Protein 6UK1 (pdb70)

Foldseek 3Di:
DDPPDFFKKWFFQKWWDADVVDDTLAGGETDIDDGLFEEEEAEAPSLQLVVVVCVQLVVTDMDGWMAGPNHIPVRDDSVVSCLLEQEPPDDQFADQFFLCCLLVVPPPDDPVVLQVLCVLLPCNVVQVVDPPRRRDGQPPGNVVDDSLVSSSSSVSSSLNSPHQEYEAAACVPPHDVVNVVSVVSCCVPSVVSGYYYHYHHDVVVRQPGQWYWYSDRNYIDTDRHPVPD/DDPPPFFKKWFAWKWFDADVPHDTLATGETDIDDTLFEEEEAEAPPSQQVVVVCSQLVVGDMDGWMDGNRHTPVRDDSVVSCLQEQDPPDQFQADQFFQCCLLPVPPPDDPVVLLVLCVLLVNNVVQVVDPPRRRDGQPPRNPVDDSLVRSSSSVSSNLSRNHQEYEEAACVVPHDPVNVVSVVSCCVPSNVRGYYYHYDHDPVVRQPGQKYWYRDRNYIDIDRHDDD/DDPPPFWKKWFFFKWFDADDPDDTLAGGATDIDDGLFFEEEAEAPSSQLVVVVCSQLVVGDMDGWMDTNRHIPVNDDSVVSNLQEQEPPDPQAADQFFLLCLLPVPPPDDPVVLVVLCVLLVCNVVQVVDPPRRHDGQHPRNPVDDSQVSRSSSVSNSLNSNHAEYEYAACVPPHDVVNVVSVVSCCVPSVVSGHYYHYHHDCVVRVPGQKYWYGDDRYIDIGRHSPDD/DLPFWKKWFFFKWFDADDPDDTLAGGATDIDDGLFFEEEAEAPSSQLVRVVCQQLVVGDMDGWMATNRRIPVRDDSVVSCLQEQEPPDLFAADQAFLCCLLCVPPPDDPVVLVVLCVLQPNNVVQVVDPPRRHDGQPPRNPVDDSLVSRSSSVSSSLNGNHQEYEYAACVPPHDPVNVVSVVVCCVPSNVSGYYYHYDHDVVVRQPGQKYWYRDRNYTDIGRHPVD

Organism: Homo sapiens (NCBI:txid9606)

Structure (mmCIF, N/CA/C/O backbone):
data_6UK1
#
_entry.id   6UK1
#
_cell.length_a   95.063
_cell.length_b   60.132
_cell.length_c   105.160
_cell.angle_alpha   90.000
_cell.angle_beta   99.570
_cell.angle_gamma   90.000
#
_symmetry.space_group_name_H-M   'P 1 21 1'
#
loop_
_entity.id
_entity.type
_entity.pdbx_description
1 polymer 'Cystic fibrosis transmembrane conductance regulator'
2 non-polymer "ADENOSINE-5'-TRIPHOSPHATE"
3 non-polymer 'MAGNESIUM ION'
4 water water
#
loop_
_atom_site.group_PDB
_atom_site.id
_atom_site.type_symbol
_atom_site.label_atom_id
_atom_site.label_alt_id
_atom_site.label_comp_id
_atom_site.label_asym_id
_atom_site.label_entity_id
_atom_site.label_seq_id
_atom_site.pdbx_PDB_ins_code
_atom_site.Cartn_x
_atom_site.Cartn_y
_atom_site.Cartn_z
_atom_site.occupancy
_atom_site.B_iso_or_equiv
_atom_site.auth_seq_id
_atom_site.auth_comp_id
_atom_site.auth_asym_id
_atom_site.auth_atom_id
_atom_site.pdbx_PDB_model_num
ATOM 1 N N . ASP A 1 1 ? -0.948 -19.162 49.877 1.00 76.89 1202 ASP A N 1
ATOM 2 C CA . ASP A 1 1 ? -2.350 -19.096 49.481 1.00 73.23 1202 ASP A CA 1
ATOM 3 C C . ASP A 1 1 ? -2.889 -17.677 49.640 1.00 63.41 1202 ASP A C 1
ATOM 4 O O . ASP A 1 1 ? -3.592 -17.371 50.604 1.00 58.31 1202 ASP A O 1
ATOM 9 N N . ILE A 1 2 ? -2.552 -16.810 48.683 1.00 60.66 1203 ILE A N 1
ATOM 10 C CA . ILE A 1 2 ? -2.972 -15.414 48.706 1.00 60.01 1203 ILE A CA 1
ATOM 11 C C . ILE A 1 2 ? -3.116 -14.936 47.268 1.00 58.13 1203 ILE A C 1
ATOM 12 O O . ILE A 1 2 ? -2.584 -15.540 46.334 1.00 60.06 1203 ILE A O 1
ATOM 17 N N . TRP A 1 3 ? -3.858 -13.839 47.091 1.00 51.53 1204 TRP A N 1
ATOM 18 C CA . TRP A 1 3 ? -4.047 -13.247 45.778 1.00 55.14 1204 TRP A CA 1
ATOM 19 C C . TRP A 1 3 ? -3.906 -11.732 45.893 1.00 55.02 1204 TRP A C 1
ATOM 20 O O . TRP A 1 3 ? -4.510 -11.122 46.796 1.00 42.70 1204 TRP A O 1
ATOM 31 N N . PRO A 1 4 ? -3.126 -11.090 45.007 1.00 45.86 1205 PRO A N 1
ATOM 32 C CA . PRO A 1 4 ? -2.340 -11.747 43.955 1.00 39.39 1205 PRO A CA 1
ATOM 33 C C . PRO A 1 4 ? -1.064 -12.382 44.500 1.00 32.23 1205 PRO A C 1
ATOM 34 O O . PRO A 1 4 ? -0.475 -11.858 45.445 1.00 29.69 1205 PRO A O 1
ATOM 38 N N . SER A 1 5 ? -0.643 -13.498 43.905 1.00 41.27 1206 SER A N 1
ATOM 39 C CA . SER A 1 5 ? 0.459 -14.294 44.432 1.00 44.26 1206 SER A CA 1
ATOM 40 C C . SER A 1 5 ? 1.783 -14.031 43.725 1.00 44.91 1206 SER A C 1
ATOM 41 O O . SER A 1 5 ? 2.800 -13.803 44.386 1.00 52.26 1206 SER A O 1
ATOM 44 N N . GLY A 1 6 ? 1.799 -14.064 42.395 1.00 39.25 1207 GLY A N 1
ATOM 45 C CA . GLY A 1 6 ? 3.050 -13.954 41.670 1.00 47.47 1207 GLY A CA 1
ATOM 46 C C . GLY A 1 6 ? 3.102 -12.834 40.651 1.00 47.75 1207 GLY A C 1
ATOM 47 O O . GLY A 1 6 ? 4.187 -12.370 40.289 1.00 44.87 1207 GLY A O 1
ATOM 48 N N . GLY A 1 7 ? 1.940 -12.392 40.180 1.00 40.33 1208 GLY A N 1
ATOM 49 C CA . GLY A 1 7 ? 1.886 -11.354 39.173 1.00 31.21 1208 GLY A CA 1
ATOM 50 C C . GLY A 1 7 ? 1.793 -11.846 37.748 1.00 36.08 1208 GLY A C 1
ATOM 51 O O . GLY A 1 7 ? 2.031 -11.064 36.821 1.00 41.22 1208 GLY A O 1
ATOM 52 N N . GLN A 1 8 ? 1.464 -13.118 37.540 1.00 37.94 1209 GLN A N 1
ATOM 53 C CA . GLN A 1 8 ? 1.260 -13.627 36.192 1.00 32.62 1209 GLN A CA 1
ATOM 54 C C . GLN A 1 8 ? 0.017 -12.986 35.588 1.00 33.10 1209 GLN A C 1
ATOM 55 O O . GLN A 1 8 ? -1.043 -12.946 36.219 1.00 42.01 1209 GLN A O 1
ATOM 61 N N . MET A 1 9 ? 0.147 -12.480 34.365 1.00 37.99 1210 MET A N 1
ATOM 62 C CA . MET A 1 9 ? -0.932 -11.761 33.706 1.00 39.26 1210 MET A CA 1
ATOM 63 C C . MET A 1 9 ? -1.182 -12.355 32.329 1.00 36.76 1210 MET A C 1
ATOM 64 O O . MET A 1 9 ? -0.239 -12.633 31.582 1.00 36.16 1210 MET A O 1
ATOM 69 N N . THR A 1 10 ? -2.458 -12.544 31.998 1.00 34.32 1211 THR A N 1
ATOM 70 C CA . THR A 1 10 ? -2.867 -13.140 30.731 1.00 37.14 1211 THR A CA 1
ATOM 71 C C . THR A 1 10 ? -3.971 -12.292 30.121 1.00 35.16 1211 THR A C 1
ATOM 72 O O . THR A 1 10 ? -5.065 -12.193 30.687 1.00 44.28 1211 THR A O 1
ATOM 76 N N . VAL A 1 11 ? -3.686 -11.688 28.971 1.00 37.26 1212 VAL A N 1
ATOM 77 C CA . VAL A 1 11 ? -4.627 -10.829 28.261 1.00 40.79 1212 VAL A CA 1
ATOM 78 C C . VAL A 1 11 ? -5.053 -11.544 26.986 1.00 40.21 1212 VAL A C 1
ATOM 79 O O . VAL A 1 11 ? -4.212 -12.097 26.267 1.00 30.67 1212 VAL A O 1
ATOM 83 N N . LYS A 1 12 ? -6.357 -11.538 26.710 1.00 32.89 1213 LYS A N 1
ATOM 84 C CA . LYS A 1 12 ? -6.915 -12.263 25.570 1.00 33.29 1213 LYS A CA 1
ATOM 85 C C . LYS A 1 12 ? -8.013 -11.421 24.936 1.00 41.66 1213 LYS A C 1
ATOM 86 O O . LYS A 1 12 ? -9.047 -11.173 25.565 1.00 35.31 1213 LYS A O 1
ATOM 88 N N . ASP A 1 13 ? -7.784 -10.990 23.693 1.00 37.49 1214 ASP A N 1
ATOM 89 C CA . ASP A 1 13 ? -8.776 -10.268 22.892 1.00 31.97 1214 ASP A CA 1
ATOM 90 C C . ASP A 1 13 ? -9.308 -9.039 23.627 1.00 40.25 1214 ASP A C 1
ATOM 91 O O . ASP A 1 13 ? -10.516 -8.844 23.776 1.00 52.53 1214 ASP A O 1
ATOM 96 N N . LEU A 1 14 ? -8.386 -8.194 24.082 1.00 40.04 1215 LEU A N 1
ATOM 97 C CA . LEU A 1 14 ? -8.742 -6.995 24.827 1.00 37.56 1215 LEU A CA 1
ATOM 98 C C . LEU A 1 14 ? -8.996 -5.838 23.869 1.00 39.72 1215 LEU A C 1
ATOM 99 O O . LEU A 1 14 ? -8.149 -5.522 23.028 1.00 38.08 1215 LEU A O 1
ATOM 104 N N . THR A 1 15 ? -10.162 -5.211 24.004 1.00 44.92 1216 THR A N 1
ATOM 105 C CA . THR A 1 15 ? -10.534 -4.048 23.210 1.00 51.18 1216 THR A CA 1
ATOM 106 C C . THR A 1 15 ? -10.981 -2.940 24.150 1.00 52.15 1216 THR A C 1
ATOM 107 O O . THR A 1 15 ? -11.851 -3.158 25.000 1.00 50.57 1216 THR A O 1
ATOM 111 N N . ALA A 1 16 ? -10.388 -1.759 23.999 1.00 56.47 1217 ALA A N 1
ATOM 112 C CA . ALA A 1 16 ? -10.642 -0.633 24.885 1.00 50.31 1217 ALA A CA 1
ATOM 113 C C . ALA A 1 16 ? -11.202 0.544 24.098 1.00 51.41 1217 ALA A C 1
ATOM 114 O O . ALA A 1 16 ? -10.808 0.784 22.952 1.00 55.35 1217 ALA A O 1
ATOM 116 N N . LYS A 1 17 ? -12.122 1.274 24.725 1.00 50.22 1218 LYS A N 1
ATOM 117 C CA . LYS A 1 17 ? -12.701 2.475 24.145 1.00 42.55 1218 LYS A CA 1
ATOM 118 C C . LYS A 1 17 ? -13.178 3.376 25.275 1.00 40.72 1218 LYS A C 1
ATOM 119 O O . LYS A 1 17 ? -13.509 2.904 26.365 1.00 41.63 1218 LYS A O 1
ATOM 123 N N . TYR A 1 18 ? -13.207 4.681 25.005 1.00 33.26 1219 TYR A N 1
ATOM 124 C CA . TYR A 1 18 ? -13.501 5.658 26.045 1.00 43.60 1219 TYR A CA 1
ATOM 125 C C . TYR A 1 18 ? -14.988 5.937 26.220 1.00 44.41 1219 TYR A C 1
ATOM 126 O O . TYR A 1 18 ? -15.396 6.372 27.303 1.00 42.07 1219 TYR A O 1
ATOM 135 N N . THR A 1 19 ? -15.804 5.706 25.194 1.00 56.15 1220 THR A N 1
ATOM 136 C CA . THR A 1 19 ? -17.246 5.882 25.296 1.00 57.91 1220 THR A CA 1
ATOM 137 C C . THR A 1 19 ? -17.941 4.692 24.652 1.00 66.62 1220 THR A C 1
ATOM 138 O O . THR A 1 19 ? -17.329 3.903 23.925 1.00 63.65 1220 THR A O 1
ATOM 142 N N . GLU A 1 20 ? -19.236 4.566 24.930 1.00 74.13 1221 GLU A N 1
ATOM 143 C CA . GLU A 1 20 ? -20.032 3.489 24.354 1.00 77.36 1221 GLU A CA 1
ATOM 144 C C . GLU A 1 20 ? -20.157 3.690 22.849 1.00 67.97 1221 GLU A C 1
ATOM 145 O O . GLU A 1 20 ? -20.665 4.719 22.393 1.00 68.91 1221 GLU A O 1
ATOM 147 N N . GLY A 1 21 ? -19.690 2.709 22.079 1.00 70.05 1222 GLY A N 1
ATOM 148 C CA . GLY A 1 21 ? -19.725 2.815 20.635 1.00 60.09 1222 GLY A CA 1
ATOM 149 C C . GLY A 1 21 ? -18.702 3.750 20.034 1.00 67.71 1222 GLY A C 1
ATOM 150 O O . GLY A 1 21 ? -18.823 4.101 18.857 1.00 55.56 1222 GLY A O 1
ATOM 151 N N . GLY A 1 22 ? -17.699 4.166 20.802 1.00 73.16 1223 GLY A N 1
ATOM 152 C CA . GLY A 1 22 ? -16.671 5.052 20.305 1.00 68.25 1223 GLY A CA 1
ATOM 153 C C . GLY A 1 22 ? -15.617 4.315 19.500 1.00 70.19 1223 GLY A C 1
ATOM 154 O O . GLY A 1 22 ? -15.749 3.139 19.156 1.00 68.82 1223 GLY A O 1
ATOM 155 N N . ASN A 1 23 ? -14.541 5.038 19.199 1.00 69.21 1224 ASN A N 1
ATOM 156 C CA . ASN A 1 23 ? -13.449 4.469 18.421 1.00 70.26 1224 ASN A CA 1
ATOM 157 C C . ASN A 1 23 ? -12.632 3.510 19.278 1.00 59.57 1224 ASN A C 1
ATOM 158 O O . ASN A 1 23 ? -12.278 3.825 20.418 1.00 64.88 1224 ASN A O 1
ATOM 163 N N . ALA A 1 24 ? -12.333 2.337 18.725 1.00 50.59 1225 ALA A N 1
ATOM 164 C CA . ALA A 1 24 ? -11.553 1.323 19.431 1.00 45.16 1225 ALA A CA 1
ATOM 165 C C . ALA A 1 24 ? -10.081 1.706 19.361 1.00 53.55 1225 ALA A C 1
ATOM 166 O O . ALA A 1 24 ? -9.434 1.550 18.323 1.00 59.05 1225 ALA A O 1
ATOM 168 N N . ILE A 1 25 ? -9.547 2.215 20.473 1.00 48.42 1226 ILE A N 1
ATOM 169 C CA . ILE A 1 25 ? -8.139 2.600 20.511 1.00 46.87 1226 ILE A CA 1
ATOM 170 C C . ILE A 1 25 ? -7.248 1.372 20.385 1.00 45.93 1226 ILE A C 1
ATOM 171 O O . ILE A 1 25 ? -6.265 1.373 19.635 1.00 53.08 1226 ILE A O 1
ATOM 176 N N . LEU A 1 26 ? -7.571 0.311 21.117 1.00 44.40 1227 LEU A N 1
ATOM 177 C CA . LEU A 1 26 ? -6.907 -0.977 20.998 1.00 52.71 1227 LEU A CA 1
ATOM 178 C C . LEU A 1 26 ? -7.952 -2.028 20.654 1.00 60.90 1227 LEU A C 1
ATOM 179 O O . LEU A 1 26 ? -9.059 -2.010 21.200 1.00 65.01 1227 LEU A O 1
ATOM 184 N N . GLU A 1 27 ? -7.605 -2.938 19.746 1.00 63.17 1228 GLU A N 1
ATOM 185 C CA . GLU A 1 27 ? -8.557 -3.913 19.226 1.00 60.73 1228 GLU A CA 1
ATOM 186 C C . GLU A 1 27 ? -7.943 -5.303 19.278 1.00 46.91 1228 GLU A C 1
ATOM 187 O O . GLU A 1 27 ? -6.905 -5.548 18.654 1.00 53.22 1228 GLU A O 1
ATOM 193 N N . ASN A 1 28 ? -8.588 -6.206 20.019 1.00 55.05 1229 ASN A N 1
ATOM 194 C CA . ASN A 1 28 ? -8.206 -7.618 20.090 1.00 56.67 1229 ASN A CA 1
ATOM 195 C C . ASN A 1 28 ? -6.741 -7.779 20.506 1.00 49.00 12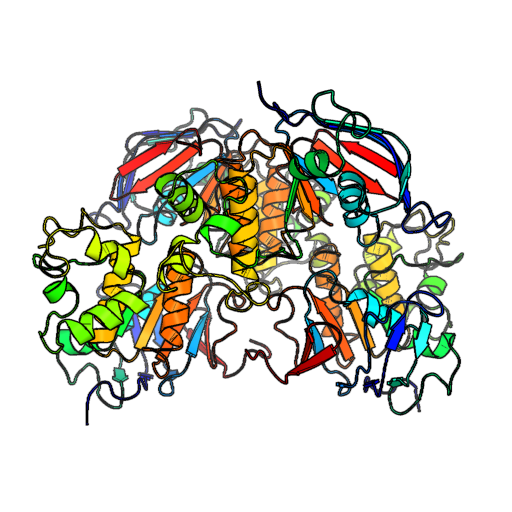29 ASN A C 1
ATOM 196 O O . ASN A 1 28 ? -5.927 -8.390 19.810 1.00 34.59 1229 ASN A O 1
ATOM 201 N N . ILE A 1 29 ? -6.422 -7.221 21.667 1.00 45.87 1230 ILE A N 1
ATOM 202 C CA . ILE A 1 29 ? -5.072 -7.276 22.214 1.00 48.28 1230 ILE A CA 1
ATOM 203 C C . ILE A 1 29 ? -4.933 -8.537 23.055 1.00 52.15 1230 ILE A C 1
ATOM 204 O O . ILE A 1 29 ? -5.780 -8.820 23.912 1.00 52.12 1230 ILE A O 1
ATOM 209 N N . SER A 1 30 ? -3.865 -9.296 22.814 1.00 49.26 1231 SER A N 1
ATOM 210 C CA . SER A 1 30 ? -3.649 -10.551 23.522 1.00 41.62 1231 SER A CA 1
ATOM 211 C C . SER A 1 30 ? -2.161 -10.758 23.758 1.00 33.74 1231 SER A C 1
ATOM 212 O O . SER A 1 30 ? -1.362 -10.654 22.822 1.00 35.89 1231 SER A O 1
ATOM 215 N N . PHE A 1 31 ? -1.799 -11.049 25.006 1.00 32.80 1232 PHE A N 1
ATOM 216 C CA . PHE A 1 31 ? -0.427 -11.376 25.374 1.00 28.76 1232 PHE A CA 1
ATOM 217 C C . PHE A 1 31 ? -0.449 -12.031 26.750 1.00 33.04 1232 PHE A C 1
ATOM 218 O O . PHE A 1 31 ? -1.507 -12.201 27.362 1.00 33.17 1232 PHE A O 1
ATOM 226 N N . SER A 1 32 ? 0.736 -12.401 27.234 1.00 30.94 1233 SER A N 1
ATOM 227 C CA . SER A 1 32 ? 0.866 -13.064 28.524 1.00 30.63 1233 SER A CA 1
ATOM 228 C C . SER A 1 32 ? 2.199 -12.680 29.150 1.00 34.98 1233 SER A C 1
ATOM 229 O O . SER A 1 32 ? 3.181 -12.429 28.447 1.00 52.16 1233 SER A O 1
ATOM 232 N N . ILE A 1 33 ? 2.222 -12.637 30.481 1.00 25.29 1234 ILE A N 1
ATOM 233 C CA . ILE A 1 33 ? 3.382 -12.180 31.236 1.00 36.04 1234 ILE A CA 1
ATOM 234 C C . ILE A 1 33 ? 3.678 -13.175 32.350 1.00 43.16 1234 ILE A C 1
ATOM 235 O O . ILE A 1 33 ? 2.766 -13.634 33.046 1.00 43.34 1234 ILE A O 1
ATOM 240 N N . SER A 1 34 ? 4.963 -13.506 32.516 1.00 41.46 1235 SER A N 1
ATOM 241 C CA . SER A 1 34 ? 5.432 -14.380 33.578 1.00 39.57 1235 SER A CA 1
ATOM 242 C C . SER A 1 34 ? 5.478 -13.625 34.907 1.00 38.43 1235 SER A C 1
ATOM 243 O O . SER A 1 34 ? 5.646 -12.403 34.927 1.00 42.29 1235 SER A O 1
ATOM 246 N N . PRO A 1 35 ? 5.312 -14.328 36.029 1.00 43.43 1236 PRO A N 1
ATOM 247 C CA . PRO A 1 35 ? 5.364 -13.656 37.334 1.00 43.43 1236 PRO A CA 1
ATOM 248 C C . PRO A 1 35 ? 6.694 -12.951 37.565 1.00 39.09 1236 PRO A C 1
ATOM 249 O O . PRO A 1 35 ? 7.766 -13.494 37.289 1.00 46.16 1236 PRO A O 1
ATOM 253 N N . GLY A 1 36 ? 6.610 -11.724 38.079 1.00 34.59 1237 GLY A N 1
ATOM 254 C CA . GLY A 1 36 ? 7.796 -10.968 38.432 1.00 38.77 1237 GLY A CA 1
ATOM 255 C C . GLY A 1 36 ? 8.629 -10.494 37.265 1.00 39.45 1237 GLY A C 1
ATOM 256 O O . GLY A 1 36 ? 9.787 -10.116 37.457 1.00 43.68 1237 GLY A O 1
ATOM 257 N N . GLN A 1 37 ? 8.071 -10.492 36.059 1.00 25.23 1238 GLN A N 1
ATOM 258 C CA . GLN A 1 37 ? 8.818 -10.139 34.863 1.00 33.74 1238 GLN A CA 1
ATOM 259 C C . GLN A 1 37 ? 8.759 -8.637 34.618 1.00 41.16 1238 GLN A C 1
ATOM 260 O O . GLN A 1 37 ? 7.718 -8.003 34.812 1.00 38.53 1238 GLN A O 1
ATOM 266 N N . ARG A 1 38 ? 9.890 -8.073 34.196 1.00 45.38 1239 ARG A N 1
ATOM 267 C CA . ARG A 1 38 ? 9.984 -6.656 33.858 1.00 35.07 1239 ARG A CA 1
ATOM 268 C C . ARG A 1 38 ? 9.596 -6.488 32.393 1.00 38.08 1239 ARG A C 1
ATOM 269 O O . ARG A 1 38 ? 10.358 -6.862 31.495 1.00 46.63 1239 ARG A O 1
ATOM 277 N N . VAL A 1 39 ? 8.416 -5.925 32.150 1.00 38.47 1240 VAL A N 1
ATOM 278 C CA . VAL A 1 39 ? 7.854 -5.807 30.809 1.00 41.79 1240 VAL A CA 1
ATOM 279 C C . VAL A 1 39 ? 7.964 -4.359 30.353 1.00 37.08 1240 VAL A C 1
ATOM 280 O O . VAL A 1 39 ? 7.603 -3.436 31.094 1.00 24.14 1240 VAL A O 1
ATOM 284 N N . GLY A 1 40 ? 8.461 -4.163 29.136 1.00 30.74 1241 GLY A N 1
ATOM 285 C CA . GLY A 1 40 ? 8.530 -2.839 28.552 1.00 30.36 1241 GLY A CA 1
ATOM 286 C C . GLY A 1 40 ? 7.495 -2.635 27.466 1.00 27.80 1241 GLY A C 1
ATOM 287 O O . GLY A 1 40 ? 7.505 -3.336 26.449 1.00 25.18 1241 GLY A O 1
ATOM 288 N N . LEU A 1 41 ? 6.587 -1.684 27.672 1.00 26.58 1242 LEU A N 1
ATOM 289 C CA . LEU A 1 41 ? 5.553 -1.359 26.698 1.00 32.47 1242 LEU A CA 1
ATOM 290 C C . LEU A 1 41 ? 6.014 -0.143 25.902 1.00 27.79 1242 LEU A C 1
ATOM 291 O O . LEU A 1 41 ? 6.013 0.981 26.415 1.00 27.22 1242 LEU A O 1
ATOM 296 N N . LEU A 1 42 ? 6.409 -0.369 24.654 1.00 32.66 1243 LEU A N 1
ATOM 297 C CA . LEU A 1 42 ? 6.937 0.681 23.797 1.00 30.63 1243 LEU A CA 1
ATOM 298 C C . LEU A 1 42 ? 5.863 1.160 22.829 1.00 28.27 1243 LEU A C 1
ATOM 299 O O . LEU A 1 42 ? 5.088 0.359 22.298 1.00 29.70 1243 LEU A O 1
ATOM 304 N N . GLY A 1 43 ? 5.820 2.472 22.606 1.00 22.54 1244 GLY A N 1
ATOM 305 C CA . GLY A 1 43 ? 4.873 3.048 21.673 1.00 26.56 1244 GLY A CA 1
ATOM 306 C C . GLY A 1 43 ? 5.060 4.539 21.493 1.00 24.80 1244 GLY A C 1
ATOM 307 O O . GLY A 1 43 ? 5.310 5.256 22.467 1.00 28.34 1244 GLY A O 1
ATOM 308 N N . ARG A 1 44 ? 4.946 5.020 20.254 1.00 21.04 1245 ARG A N 1
ATOM 309 C CA . ARG A 1 44 ? 5.048 6.448 19.973 1.00 21.62 1245 ARG A CA 1
ATOM 310 C C . ARG A 1 44 ? 3.895 7.203 20.626 1.00 22.52 1245 ARG A C 1
ATOM 311 O O . ARG A 1 44 ? 3.015 6.592 21.243 1.00 32.06 1245 ARG A O 1
ATOM 319 N N . THR A 1 45 ? 3.882 8.527 20.498 1.00 19.66 1246 THR A N 1
ATOM 320 C CA . THR A 1 45 ? 2.807 9.306 21.094 1.00 18.34 1246 THR A CA 1
ATOM 321 C C . THR A 1 45 ? 1.479 8.985 20.414 1.00 26.04 1246 THR A C 1
ATOM 322 O O . THR A 1 45 ? 1.424 8.660 19.224 1.00 31.47 1246 THR A O 1
ATOM 326 N N . GLY A 1 46 ? 0.401 9.060 21.192 1.00 27.25 1247 GLY A N 1
ATOM 327 C CA . GLY A 1 46 ? -0.918 8.748 20.677 1.00 21.96 1247 GLY A CA 1
ATOM 328 C C . GLY A 1 46 ? -1.133 7.310 20.259 1.00 26.24 1247 GLY A C 1
ATOM 329 O O . GLY A 1 46 ? -2.158 7.007 19.641 1.00 37.54 1247 GLY A O 1
ATOM 330 N N . SER A 1 47 ? -0.199 6.409 20.576 1.00 23.42 1248 SER A N 1
ATOM 331 C CA . SER A 1 47 ? -0.346 5.011 20.186 1.00 21.04 1248 SER A CA 1
ATOM 332 C C . SER A 1 47 ? -1.300 4.254 21.102 1.00 31.21 1248 SER A C 1
ATOM 333 O O . SER A 1 47 ? -1.940 3.294 20.661 1.00 41.59 1248 SER A O 1
ATOM 336 N N . GLY A 1 48 ? -1.404 4.660 22.365 1.00 31.17 1249 GLY A N 1
ATOM 337 C CA . GLY A 1 48 ? -2.330 4.029 23.284 1.00 30.72 1249 GLY A CA 1
ATOM 338 C C . GLY A 1 48 ? -1.668 3.412 24.499 1.00 29.72 1249 GLY A C 1
ATOM 339 O O . GLY A 1 48 ? -2.211 2.476 25.092 1.00 31.60 1249 GLY A O 1
ATOM 340 N N . LYS A 1 49 ? -0.496 3.926 24.881 1.00 32.93 1250 LYS A N 1
ATOM 341 C CA . LYS A 1 49 ? 0.197 3.396 26.052 1.00 28.36 1250 LYS A CA 1
ATOM 342 C C . LYS A 1 49 ? -0.613 3.633 27.322 1.00 26.10 1250 LYS A C 1
ATOM 343 O O . LYS A 1 49 ? -0.848 2.706 28.106 1.00 21.36 1250 LYS A O 1
ATOM 349 N N . SER A 1 50 ? -1.049 4.876 27.540 1.00 15.57 1251 SER A N 1
ATOM 350 C CA . SER A 1 50 ? -1.855 5.182 28.717 1.00 19.52 1251 SER A CA 1
ATOM 351 C C . SER A 1 50 ? -3.210 4.488 28.666 1.00 33.87 1251 SER A C 1
ATOM 352 O O . SER A 1 50 ? -3.763 4.134 29.714 1.00 47.96 1251 SER A O 1
ATOM 355 N N . THR A 1 51 ? -3.757 4.282 27.464 1.00 34.73 1252 THR A N 1
ATOM 356 C CA . THR A 1 51 ? -5.060 3.634 27.344 1.00 38.07 1252 THR A CA 1
ATOM 357 C C . THR A 1 51 ? -5.001 2.185 27.811 1.00 31.53 1252 THR A C 1
ATOM 358 O O . THR A 1 51 ? -5.961 1.675 28.402 1.00 32.30 1252 THR A O 1
ATOM 362 N N . LEU A 1 52 ? -3.877 1.507 27.566 1.00 20.12 1253 LEU A N 1
ATOM 363 C CA . LEU A 1 52 ? -3.749 0.119 27.998 1.00 27.40 1253 LEU A CA 1
ATOM 364 C C . LEU A 1 52 ? -3.691 0.013 29.518 1.00 40.71 1253 LEU A C 1
ATOM 365 O O . LEU A 1 52 ? -4.226 -0.939 30.101 1.00 35.76 1253 LEU A O 1
ATOM 370 N N . LEU A 1 53 ? -3.054 0.982 30.180 1.00 32.15 1254 LEU A N 1
ATOM 371 C CA . LEU A 1 53 ? -3.034 0.975 31.639 1.00 24.15 1254 LEU A CA 1
ATOM 372 C C . LEU A 1 53 ? -4.412 1.284 32.206 1.00 32.02 1254 LEU A C 1
ATOM 373 O O . LEU A 1 53 ? -4.812 0.714 33.227 1.00 37.66 1254 LEU A O 1
ATOM 378 N N . LEU A 1 54 ? -5.153 2.185 31.556 1.00 36.27 1255 LEU A N 1
ATOM 379 C CA . LEU A 1 54 ? -6.519 2.462 31.984 1.00 32.24 1255 LEU A CA 1
ATOM 380 C C . LEU A 1 54 ? -7.434 1.271 31.736 1.00 23.46 1255 LEU A C 1
ATOM 381 O O . LEU A 1 54 ? -8.392 1.061 32.487 1.00 30.15 1255 LEU A O 1
ATOM 386 N N . ALA A 1 55 ? -7.157 0.483 30.693 1.00 18.99 1256 ALA A N 1
ATOM 387 C CA . ALA A 1 55 ? -7.955 -0.710 30.436 1.00 25.24 1256 ALA A CA 1
ATOM 388 C C . ALA A 1 55 ? -7.683 -1.798 31.465 1.00 40.49 1256 ALA A C 1
ATOM 389 O O . ALA A 1 55 ? -8.594 -2.556 31.819 1.00 42.51 1256 ALA A O 1
ATOM 391 N N . PHE A 1 56 ? -6.441 -1.896 31.948 1.00 34.24 1257 PHE A N 1
ATOM 392 C CA . PHE A 1 56 ? -6.130 -2.852 33.005 1.00 19.67 1257 PHE A CA 1
ATOM 393 C C . PHE A 1 56 ? -6.938 -2.563 34.262 1.00 37.85 1257 PHE A C 1
ATOM 394 O O . PHE A 1 56 ? -7.368 -3.487 34.962 1.00 51.25 1257 PHE A O 1
ATOM 402 N N . LEU A 1 57 ? -7.155 -1.286 34.563 1.00 27.97 1258 LEU A N 1
ATOM 403 C CA . LEU A 1 57 ? -7.827 -0.866 35.783 1.00 31.24 1258 LEU A CA 1
ATOM 404 C C . LEU A 1 57 ? -9.338 -0.761 35.624 1.00 40.50 1258 LEU A C 1
ATOM 405 O O . LEU A 1 57 ? -10.007 -0.263 36.537 1.00 59.60 1258 LEU A O 1
ATOM 410 N N . ARG A 1 58 ? -9.887 -1.215 34.495 1.00 32.93 1259 ARG A N 1
ATOM 411 C CA . ARG A 1 58 ? -11.328 -1.165 34.240 1.00 31.57 1259 ARG A CA 1
ATOM 412 C C . ARG A 1 58 ? -11.868 0.257 34.379 1.00 33.30 1259 ARG A C 1
ATOM 413 O O . ARG A 1 58 ? -12.969 0.478 34.887 1.00 34.40 1259 ARG A O 1
ATOM 421 N N . LEU A 1 59 ? -11.077 1.232 33.935 1.00 36.07 1260 LEU A N 1
ATOM 422 C CA . LEU A 1 59 ? -11.480 2.631 33.937 1.00 37.45 1260 LEU A CA 1
ATOM 423 C C . LEU A 1 59 ? -12.042 3.081 32.596 1.00 40.07 1260 LEU A C 1
ATOM 424 O O . LEU A 1 59 ? -12.359 4.263 32.437 1.00 35.57 1260 LEU A O 1
ATOM 429 N N . LEU A 1 60 ? -12.170 2.168 31.635 1.00 33.05 1261 LEU A N 1
ATOM 430 C CA . LEU A 1 60 ? -12.737 2.435 30.320 1.00 42.11 1261 LEU A CA 1
ATOM 431 C C . LEU A 1 60 ? -13.763 1.355 29.996 1.00 52.23 1261 LEU A C 1
ATOM 432 O O . LEU A 1 60 ? -14.025 0.454 30.799 1.00 60.14 1261 LEU A O 1
ATOM 437 N N . ASN A 1 61 ? -14.347 1.445 28.802 1.00 49.96 1262 ASN A N 1
ATOM 438 C CA . ASN A 1 61 ? -15.264 0.421 28.304 1.00 55.15 1262 ASN A CA 1
ATOM 439 C C . ASN A 1 61 ? -14.429 -0.670 27.645 1.00 56.84 1262 ASN A C 1
ATOM 440 O O . ASN A 1 61 ? -13.960 -0.514 26.515 1.00 63.95 1262 ASN A O 1
ATOM 445 N N . THR A 1 62 ? -14.245 -1.782 28.352 1.00 47.84 1263 THR A N 1
ATOM 446 C CA . THR A 1 62 ? -13.362 -2.855 27.918 1.00 46.11 1263 THR A CA 1
ATOM 447 C C . THR A 1 62 ? -14.164 -4.122 27.666 1.00 44.71 1263 THR A C 1
ATOM 448 O O . THR A 1 62 ? -15.013 -4.497 28.481 1.00 58.38 1263 THR A O 1
ATOM 452 N N . GLU A 1 63 ? -13.894 -4.774 26.538 1.00 33.77 1264 GLU A N 1
ATOM 453 C CA . GLU A 1 63 ? -14.374 -6.121 26.277 1.00 44.50 1264 GLU A CA 1
ATOM 454 C C . GLU A 1 63 ? -13.176 -7.040 26.079 1.00 47.54 1264 GLU A C 1
ATOM 455 O O . GLU A 1 63 ? -12.101 -6.604 25.656 1.00 42.53 1264 GLU A O 1
ATOM 461 N N . GLY A 1 64 ? -13.368 -8.312 26.395 1.00 44.77 1265 GLY A N 1
ATOM 462 C CA . GLY A 1 64 ? -12.290 -9.279 26.445 1.00 26.16 1265 GLY A CA 1
ATOM 463 C C . GLY A 1 64 ? -12.057 -9.760 27.867 1.00 33.34 1265 GLY A C 1
ATOM 464 O O . GLY A 1 64 ? -12.763 -9.390 28.806 1.00 50.43 1265 GLY A O 1
ATOM 465 N N . GLU A 1 65 ? -11.036 -10.601 28.014 1.00 26.95 1266 GLU A N 1
ATOM 466 C CA . GLU A 1 65 ? -10.731 -11.224 29.294 1.00 38.31 1266 GLU A CA 1
ATOM 467 C C . GLU A 1 65 ? -9.294 -10.937 29.703 1.00 42.43 1266 GLU A C 1
ATOM 468 O O . GLU A 1 65 ? -8.362 -11.160 28.923 1.00 42.37 1266 GLU A O 1
ATOM 474 N N . ILE A 1 66 ? -9.127 -10.445 30.927 1.00 40.50 1267 ILE A N 1
ATOM 475 C CA . ILE A 1 66 ? -7.834 -10.349 31.589 1.00 38.49 1267 ILE A CA 1
ATOM 476 C C . ILE A 1 66 ? -7.915 -11.163 32.871 1.00 32.00 1267 ILE A C 1
ATOM 477 O O . ILE A 1 66 ? -8.934 -11.133 33.569 1.00 38.06 1267 ILE A O 1
ATOM 482 N N . GLN A 1 67 ? -6.851 -11.904 33.172 1.00 25.40 1268 GLN A N 1
ATOM 483 C CA . GLN A 1 67 ? -6.790 -12.677 34.403 1.00 34.33 1268 GLN A CA 1
ATOM 484 C C . GLN A 1 67 ? -5.406 -12.545 35.020 1.00 32.52 1268 GLN A C 1
ATOM 485 O O . GLN A 1 67 ? -4.404 -12.390 34.316 1.00 37.39 1268 GLN A O 1
ATOM 491 N N . ILE A 1 68 ? -5.366 -12.597 36.348 1.00 31.54 1269 ILE A N 1
ATOM 492 C CA . ILE A 1 68 ? -4.135 -12.455 37.116 1.00 28.91 1269 ILE A CA 1
ATOM 493 C C . ILE A 1 68 ? -4.021 -13.653 38.046 1.00 38.74 1269 ILE A C 1
ATOM 494 O O . ILE A 1 68 ? -4.880 -13.850 38.914 1.00 42.50 1269 ILE A O 1
ATOM 499 N N . ASP A 1 69 ? -2.966 -14.449 37.862 1.00 40.07 1270 ASP A N 1
ATOM 500 C CA . ASP A 1 69 ? -2.741 -15.666 38.644 1.00 37.21 1270 ASP A CA 1
ATOM 501 C C . ASP A 1 69 ? -3.934 -16.614 38.547 1.00 40.85 1270 ASP A C 1
ATOM 502 O O . ASP A 1 69 ? -4.316 -17.266 39.520 1.00 52.71 1270 ASP A O 1
ATOM 507 N N . GLY A 1 70 ? -4.530 -16.690 37.357 1.00 36.91 1271 GLY A N 1
ATOM 508 C CA . GLY A 1 70 ? -5.668 -17.543 37.111 1.00 43.38 1271 GLY A CA 1
ATOM 509 C C . GLY A 1 70 ? -7.015 -16.926 37.424 1.00 41.96 1271 GLY A C 1
ATOM 510 O O . GLY A 1 70 ? -8.036 -17.430 36.942 1.00 46.97 1271 GLY A O 1
ATOM 511 N N . VAL A 1 71 ? -7.052 -15.854 38.207 1.00 30.69 1272 VAL A N 1
ATOM 512 C CA . VAL A 1 71 ? -8.305 -15.225 38.608 1.00 41.48 1272 VAL A CA 1
ATOM 513 C C . VAL A 1 71 ? -8.710 -14.213 37.545 1.00 31.90 1272 VAL A C 1
ATOM 514 O O . VAL A 1 71 ? -7.997 -13.233 37.304 1.00 39.39 1272 VAL A O 1
ATOM 518 N N . SER A 1 72 ? -9.857 -14.445 36.914 1.00 30.67 1273 SER A N 1
ATOM 519 C CA . SER A 1 72 ? -10.366 -13.511 35.921 1.00 29.72 1273 SER A CA 1
ATOM 520 C C . SER A 1 72 ? -10.938 -12.271 36.598 1.00 36.27 1273 SER A C 1
ATOM 521 O O . SER A 1 72 ? -11.379 -12.312 37.749 1.00 36.73 1273 SER A O 1
ATOM 524 N N . TRP A 1 73 ? -10.920 -11.151 35.870 1.00 42.45 1274 TRP A N 1
ATOM 525 C CA . TRP A 1 73 ? -11.481 -9.918 36.409 1.00 38.31 1274 TRP A CA 1
ATOM 526 C C . TRP A 1 73 ? -13.003 -9.939 36.456 1.00 47.89 1274 TRP A C 1
ATOM 527 O O . TRP A 1 73 ? -13.597 -9.076 37.110 1.00 47.64 1274 TRP A O 1
ATOM 538 N N . ASP A 1 74 ? -13.641 -10.895 35.785 1.00 44.79 1275 ASP A N 1
ATOM 539 C CA . ASP A 1 74 ? -15.070 -11.130 35.934 1.00 57.17 1275 ASP A CA 1
ATOM 540 C C . ASP A 1 74 ? -15.393 -12.008 37.135 1.00 51.97 1275 ASP A C 1
ATOM 541 O O . ASP A 1 74 ? -16.556 -12.382 37.319 1.00 61.56 1275 ASP A O 1
ATOM 546 N N . SER A 1 75 ? -14.394 -12.338 37.955 1.00 49.99 1276 SER A N 1
ATOM 547 C CA . SER A 1 75 ? -14.558 -13.294 39.041 1.00 36.51 1276 SER A CA 1
ATOM 548 C C . SER A 1 75 ? -14.294 -12.691 40.415 1.00 36.81 1276 SER A C 1
ATOM 549 O O . SER A 1 75 ? -14.311 -13.424 41.412 1.00 43.08 1276 SER A O 1
ATOM 552 N N . ILE A 1 76 ? -14.051 -11.382 40.500 1.00 39.86 1277 ILE A N 1
ATOM 553 C CA . ILE A 1 76 ? -13.842 -10.693 41.768 1.00 37.97 1277 ILE A CA 1
ATOM 554 C C . ILE A 1 76 ? -14.474 -9.310 41.690 1.00 39.04 1277 ILE A C 1
ATOM 555 O O . ILE A 1 76 ? -14.950 -8.873 40.640 1.00 44.07 1277 ILE A O 1
ATOM 560 N N . THR A 1 77 ? -14.468 -8.620 42.827 1.00 38.50 1278 THR A N 1
ATOM 561 C CA . THR A 1 77 ? -14.991 -7.264 42.898 1.00 43.11 1278 THR A CA 1
ATOM 562 C C . THR A 1 77 ? -14.077 -6.300 42.147 1.00 51.60 1278 THR A C 1
ATOM 563 O O . THR A 1 77 ? -12.873 -6.533 42.004 1.00 46.45 1278 THR A O 1
ATOM 567 N N . LEU A 1 78 ? -14.669 -5.209 41.654 1.00 56.09 1279 LEU A N 1
ATOM 568 C CA . LEU A 1 78 ? -13.888 -4.190 40.960 1.00 43.01 1279 LEU A CA 1
ATOM 569 C C . LEU A 1 78 ? -12.832 -3.583 41.876 1.00 43.57 1279 LEU A C 1
ATOM 570 O O . LEU A 1 78 ? -11.699 -3.333 41.449 1.00 46.28 1279 LEU A O 1
ATOM 575 N N . GLU A 1 79 ? -13.185 -3.338 43.140 1.00 43.17 1280 GLU A N 1
ATOM 576 C CA . GLU A 1 79 ? -12.216 -2.782 44.078 1.00 31.38 1280 GLU A CA 1
ATOM 577 C C . GLU A 1 79 ? -11.107 -3.776 44.396 1.00 41.60 1280 GLU A C 1
ATOM 578 O O . GLU A 1 79 ? -9.954 -3.374 44.594 1.00 38.74 1280 GLU A O 1
ATOM 580 N N . GLN A 1 80 ? -11.430 -5.071 44.448 1.00 40.02 1281 GLN A N 1
ATOM 581 C CA . GLN A 1 80 ? -10.414 -6.076 44.740 1.00 37.13 1281 GLN A CA 1
ATOM 582 C C . GLN A 1 80 ? -9.484 -6.296 43.554 1.00 45.81 1281 GLN A C 1
ATOM 583 O O . GLN A 1 80 ? -8.336 -6.718 43.737 1.00 45.41 1281 GLN A O 1
ATOM 589 N N . TRP A 1 81 ? -9.956 -6.019 42.337 1.00 45.69 1282 TRP A N 1
ATOM 590 C CA . TRP A 1 81 ? -9.107 -6.163 41.159 1.00 30.97 1282 TRP A CA 1
ATOM 591 C C . TRP A 1 81 ? -8.054 -5.063 41.105 1.00 41.61 1282 TRP A C 1
ATOM 592 O O . TRP A 1 81 ? -6.860 -5.339 40.934 1.00 41.42 1282 TRP A O 1
ATOM 603 N N . ARG A 1 82 ? -8.479 -3.805 41.258 1.00 37.59 1283 ARG A N 1
ATOM 604 C CA . ARG A 1 82 ? -7.544 -2.687 41.187 1.00 29.65 1283 ARG A CA 1
ATOM 605 C C . ARG A 1 82 ? -6.535 -2.715 42.328 1.00 31.48 1283 ARG A C 1
ATOM 606 O O . ARG A 1 82 ? -5.430 -2.177 42.187 1.00 25.28 1283 ARG A O 1
ATOM 614 N N . LYS A 1 83 ? -6.891 -3.334 43.457 1.00 34.49 1284 LYS A N 1
ATOM 615 C CA . LYS A 1 83 ? -5.970 -3.425 44.586 1.00 35.38 1284 LYS A CA 1
ATOM 616 C C . LYS A 1 83 ? -4.729 -4.243 44.249 1.00 40.31 1284 LYS A C 1
ATOM 617 O O . LYS A 1 83 ? -3.687 -4.064 44.891 1.00 38.30 1284 LYS A O 1
ATOM 623 N N . ALA A 1 84 ? -4.813 -5.127 43.253 1.00 31.73 1285 ALA A N 1
ATOM 624 C CA . ALA A 1 84 ? -3.647 -5.897 42.839 1.00 32.61 1285 ALA A CA 1
ATOM 625 C C . ALA A 1 84 ? -2.619 -5.046 42.107 1.00 40.99 1285 ALA A C 1
ATOM 626 O O . ALA A 1 84 ? -1.469 -5.475 41.962 1.00 39.04 1285 ALA A O 1
ATOM 628 N N . PHE A 1 85 ? -3.001 -3.856 41.650 1.00 41.85 1286 PHE A N 1
ATOM 629 C CA . PHE A 1 85 ? -2.134 -2.995 40.861 1.00 40.87 1286 PHE A CA 1
ATOM 630 C C . PHE A 1 85 ? -1.567 -1.857 41.702 1.00 36.30 1286 PHE A C 1
ATOM 631 O O . PHE A 1 85 ? -2.208 -1.363 42.633 1.00 33.71 1286 PHE A O 1
ATOM 639 N N . GLY A 1 86 ? -0.352 -1.446 41.355 1.00 33.70 1287 GLY A N 1
ATOM 640 C CA . GLY A 1 86 ? 0.224 -0.198 41.825 1.00 20.57 1287 GLY A CA 1
ATOM 641 C C . GLY A 1 86 ? 0.421 0.734 40.640 1.00 25.17 1287 GLY A C 1
ATOM 642 O O . GLY A 1 86 ? 1.040 0.359 39.643 1.00 27.26 1287 GLY A O 1
ATOM 643 N N . VAL A 1 87 ? -0.124 1.942 40.759 1.00 35.17 1288 VAL A N 1
ATOM 644 C CA . VAL A 1 87 ? -0.219 2.873 39.639 1.00 39.76 1288 VAL A CA 1
ATOM 645 C C . VAL A 1 87 ? 0.594 4.118 39.963 1.00 44.02 1288 VAL A C 1
ATOM 646 O O . VAL A 1 87 ? 0.287 4.836 40.924 1.00 38.88 1288 VAL A O 1
ATOM 650 N N . ILE A 1 88 ? 1.627 4.370 39.164 1.00 45.09 1289 ILE A N 1
ATOM 651 C CA . ILE A 1 88 ? 2.423 5.594 39.240 1.00 51.99 1289 ILE A CA 1
ATOM 652 C C . ILE A 1 88 ? 2.748 6.023 37.813 1.00 56.32 1289 ILE A C 1
ATOM 653 O O . ILE A 1 88 ? 3.197 5.192 37.010 1.00 59.52 1289 ILE A O 1
ATOM 658 N N . PRO A 1 89 ? 2.534 7.295 37.439 1.00 56.74 1290 PRO A N 1
ATOM 659 C CA . PRO A 1 89 ? 1.951 8.351 38.271 1.00 47.33 1290 PRO A CA 1
ATOM 660 C C . PRO A 1 89 ? 0.428 8.320 38.280 1.00 51.70 1290 PRO A C 1
ATOM 661 O O . PRO A 1 89 ? -0.179 7.602 37.485 1.00 54.02 1290 PRO A O 1
ATOM 665 N N . GLN A 1 90 ? -0.176 9.100 39.172 1.00 55.38 1291 GLN A N 1
ATOM 666 C CA . GLN A 1 90 ? -1.625 9.199 39.262 1.00 51.72 1291 GLN A CA 1
ATOM 667 C C . GLN A 1 90 ? -1.970 10.411 40.112 1.00 60.87 1291 GLN A C 1
ATOM 668 O O . GLN A 1 90 ? -1.138 10.912 40.875 1.00 61.07 1291 GLN A O 1
ATOM 674 N N . ASP A 1 91 ? -3.206 10.878 39.965 1.00 66.96 1292 ASP A N 1
ATOM 675 C CA . ASP A 1 91 ? -3.747 11.905 40.851 1.00 67.66 1292 ASP A CA 1
ATOM 676 C C . ASP A 1 91 ? -4.000 11.261 42.207 1.00 48.63 1292 ASP A C 1
ATOM 677 O O . ASP A 1 91 ? -5.017 10.595 42.413 1.00 40.21 1292 ASP A O 1
ATOM 682 N N . VAL A 1 92 ? -3.061 11.449 43.134 1.00 41.93 1293 VAL A N 1
ATOM 683 C CA . VAL A 1 92 ? -3.087 10.722 44.398 1.00 48.36 1293 VAL A CA 1
ATOM 684 C C . VAL A 1 92 ? -4.289 11.157 45.222 1.00 44.63 1293 VAL A C 1
ATOM 685 O O . VAL A 1 92 ? -4.487 12.351 45.483 1.00 57.25 1293 VAL A O 1
ATOM 689 N N . PHE A 1 93 ? -5.099 10.186 45.635 1.00 39.18 1294 PHE A N 1
ATOM 690 C CA . PHE A 1 93 ? -6.256 10.430 46.488 1.00 43.34 1294 PHE A CA 1
ATOM 691 C C . PHE A 1 93 ? -5.847 10.172 47.934 1.00 45.21 1294 PHE A C 1
ATOM 692 O O . PHE A 1 93 ? -5.674 9.019 48.342 1.00 48.12 1294 PHE A O 1
ATOM 700 N N . ILE A 1 94 ? -5.687 11.243 48.700 1.00 49.64 1295 ILE A N 1
ATOM 701 C CA . ILE A 1 94 ? -5.311 11.148 50.104 1.00 45.44 1295 ILE A CA 1
ATOM 702 C C . ILE A 1 94 ? -6.575 11.008 50.941 1.00 50.59 1295 ILE A C 1
ATOM 703 O O . ILE A 1 94 ? -7.501 11.819 50.824 1.00 44.63 1295 ILE A O 1
ATOM 708 N N . PHE A 1 95 ? -6.617 9.972 51.777 1.00 51.28 1296 PHE A N 1
ATOM 709 C CA . PHE A 1 95 ? -7.756 9.772 52.661 1.00 51.65 1296 PHE A CA 1
ATOM 710 C C . PHE A 1 95 ? -7.883 10.927 53.646 1.00 45.49 1296 PHE A C 1
ATOM 711 O O . PHE A 1 95 ? -6.906 11.603 53.981 1.00 41.84 1296 PHE A O 1
ATOM 719 N N . SER A 1 96 ? -9.111 11.150 54.115 1.00 54.71 1297 SER A N 1
ATOM 720 C CA . SER A 1 96 ? -9.372 12.139 55.160 1.00 47.95 1297 SER A CA 1
ATOM 721 C C . SER A 1 96 ? -9.100 11.490 56.519 1.00 47.48 1297 SER A C 1
ATOM 722 O O . SER A 1 96 ? -10.001 11.176 57.299 1.00 53.66 1297 SER A O 1
ATOM 725 N N . GLY A 1 97 ? -7.819 11.280 56.784 1.00 41.99 1298 GLY A N 1
ATOM 726 C CA . GLY A 1 97 ? -7.417 10.619 58.005 1.00 31.35 1298 GLY A CA 1
ATOM 727 C C . GLY A 1 97 ? -5.935 10.775 58.261 1.00 34.73 1298 GLY A C 1
ATOM 728 O O . GLY A 1 97 ? -5.266 11.613 57.655 1.00 39.56 1298 GLY A O 1
ATOM 729 N N . THR A 1 98 ? -5.430 9.944 59.169 1.00 34.66 1299 THR A N 1
ATOM 730 C CA . THR A 1 98 ? -4.041 10.031 59.589 1.00 36.24 1299 THR A CA 1
ATOM 731 C C . THR A 1 98 ? -3.107 9.522 58.490 1.00 39.65 1299 THR A C 1
ATOM 732 O O . THR A 1 98 ? -3.534 8.951 57.482 1.00 42.36 1299 THR A O 1
ATOM 736 N N . PHE A 1 99 ? -1.806 9.745 58.701 1.00 37.77 1300 PHE A N 1
ATOM 737 C CA . PHE A 1 99 ? -0.801 9.133 57.837 1.00 33.26 1300 PHE A CA 1
ATOM 738 C C . PHE A 1 99 ? -0.900 7.613 57.878 1.00 45.99 1300 PHE A C 1
ATOM 739 O O . PHE A 1 99 ? -0.679 6.939 56.864 1.00 44.97 1300 PHE A O 1
ATOM 747 N N . ARG A 1 100 ? -1.232 7.057 59.046 1.00 40.51 1301 ARG A N 1
ATOM 748 C CA . ARG A 1 100 ? -1.306 5.608 59.195 1.00 38.40 1301 ARG A CA 1
ATOM 749 C C . ARG A 1 100 ? -2.413 5.021 58.328 1.00 36.83 1301 ARG A C 1
ATOM 750 O O . ARG A 1 100 ? -2.188 4.064 57.578 1.00 36.55 1301 ARG A O 1
ATOM 758 N N . LYS A 1 101 ? -3.621 5.582 58.421 1.00 36.64 1302 LYS A N 1
ATOM 759 C CA . LYS A 1 101 ? -4.727 5.080 57.612 1.00 36.48 1302 LYS A CA 1
ATOM 760 C C . LYS A 1 101 ? -4.466 5.297 56.126 1.00 33.62 1302 LYS A C 1
ATOM 761 O O . LYS A 1 101 ? -4.842 4.465 55.294 1.00 30.21 1302 LYS A O 1
ATOM 767 N N . ASN A 1 102 ? -3.817 6.409 55.772 1.00 33.65 1303 ASN A N 1
ATOM 768 C CA . ASN A 1 102 ? -3.487 6.647 54.371 1.00 38.83 1303 ASN A CA 1
ATOM 769 C C . ASN A 1 102 ? -2.452 5.653 53.860 1.00 39.94 1303 ASN A C 1
ATOM 770 O O . ASN A 1 102 ? -2.490 5.271 52.684 1.00 37.48 1303 ASN A O 1
ATOM 775 N N . LEU A 1 103 ? -1.527 5.223 54.719 1.00 38.50 1304 LEU A N 1
ATOM 776 C CA . LEU A 1 103 ? -0.542 4.214 54.344 1.00 36.76 1304 LEU A CA 1
ATOM 777 C C . LEU A 1 103 ? -1.068 2.797 54.535 1.00 40.84 1304 LEU A C 1
ATOM 778 O O . LEU A 1 103 ? -0.797 1.919 53.708 1.00 47.34 1304 LEU A O 1
ATOM 783 N N . ASP A 1 104 ? -1.822 2.555 55.609 1.00 35.66 1305 ASP A N 1
ATOM 784 C CA . ASP A 1 104 ? -2.384 1.242 55.919 1.00 35.85 1305 ASP A CA 1
ATOM 785 C C . ASP A 1 104 ? -3.894 1.392 56.065 1.00 45.04 1305 ASP A C 1
ATOM 786 O O . ASP A 1 104 ? -4.417 1.458 57.188 1.00 46.76 1305 ASP A O 1
ATOM 791 N N . PRO A 1 105 ? -4.628 1.456 54.949 1.00 42.01 1306 PRO A N 1
ATOM 792 C CA . PRO A 1 105 ? -6.089 1.609 55.048 1.00 49.03 1306 PRO A CA 1
ATOM 793 C C . PRO A 1 105 ? -6.780 0.418 55.684 1.00 64.88 1306 PRO A C 1
ATOM 794 O O . PRO A 1 105 ? -7.799 0.598 56.362 1.00 65.74 1306 PRO A O 1
ATOM 798 N N . ASN A 1 106 ? -6.263 -0.791 55.487 1.00 65.57 1307 ASN A N 1
ATOM 799 C CA . ASN A 1 106 ? -6.875 -1.995 56.029 1.00 67.31 1307 ASN A CA 1
ATOM 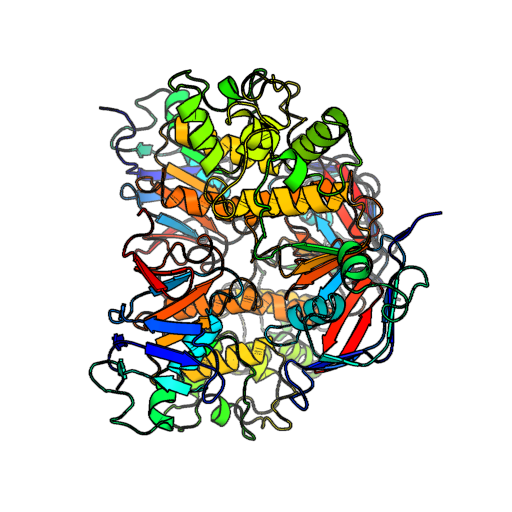800 C C . ASN A 1 106 ? -6.403 -2.316 57.441 1.00 65.97 1307 ASN A C 1
ATOM 801 O O . ASN A 1 106 ? -6.908 -3.269 58.043 1.00 63.92 1307 ASN A O 1
ATOM 806 N N . GLU A 1 107 ? -5.452 -1.545 57.975 1.00 68.40 1308 GLU A N 1
ATOM 807 C CA . GLU A 1 107 ? -4.955 -1.716 59.341 1.00 59.29 1308 GLU A CA 1
ATOM 808 C C . GLU A 1 107 ? -4.428 -3.134 59.564 1.00 60.80 1308 GLU A C 1
ATOM 809 O O . GLU A 1 107 ? -4.785 -3.814 60.528 1.00 58.18 1308 GLU A O 1
ATOM 815 N N . GLN A 1 108 ? -3.565 -3.578 58.650 1.00 60.45 1309 GLN A N 1
ATOM 816 C CA . GLN A 1 108 ? -2.992 -4.915 58.700 1.00 54.35 1309 GLN A CA 1
ATOM 817 C C . GLN A 1 108 ? -1.554 -4.937 59.200 1.00 47.39 1309 GLN A C 1
ATOM 818 O O . GLN A 1 108 ? -1.015 -6.023 59.434 1.00 55.66 1309 GLN A O 1
ATOM 824 N N . TRP A 1 109 ? -0.926 -3.778 59.371 1.00 44.51 1310 TRP A N 1
ATOM 825 C CA . TRP A 1 109 ? 0.461 -3.693 59.798 1.00 44.51 1310 TRP A CA 1
ATOM 826 C C . TRP A 1 109 ? 0.571 -2.877 61.078 1.00 51.33 1310 TRP A C 1
ATOM 827 O O . TRP A 1 109 ? -0.289 -2.048 61.392 1.00 57.73 1310 TRP A O 1
ATOM 838 N N . SER A 1 110 ? 1.647 -3.126 61.818 1.00 45.43 1311 SER A N 1
ATOM 839 C CA . SER A 1 110 ? 1.973 -2.318 62.979 1.00 43.40 1311 SER A CA 1
ATOM 840 C C . SER A 1 110 ? 2.700 -1.048 62.544 1.00 48.70 1311 SER A C 1
ATOM 841 O O . SER A 1 110 ? 3.125 -0.905 61.395 1.00 59.87 1311 SER A O 1
ATOM 844 N N . ASP A 1 111 ? 2.843 -0.111 63.484 1.00 49.16 1312 ASP A N 1
ATOM 845 C CA . ASP A 1 111 ? 3.565 1.121 63.188 1.00 40.53 1312 ASP A CA 1
ATOM 846 C C . ASP A 1 111 ? 5.042 0.873 62.909 1.00 40.14 1312 ASP A C 1
ATOM 847 O O . ASP A 1 111 ? 5.679 1.698 62.247 1.00 44.62 1312 ASP A O 1
ATOM 852 N N . GLN A 1 112 ? 5.598 -0.239 63.394 1.00 45.12 1313 GLN A N 1
ATOM 853 C CA . GLN A 1 112 ? 6.978 -0.577 63.057 1.00 47.28 1313 GLN A CA 1
ATOM 854 C C . GLN A 1 112 ? 7.085 -1.063 61.618 1.00 53.07 1313 GLN A C 1
ATOM 855 O O . GLN A 1 112 ? 8.034 -0.713 60.906 1.00 52.26 1313 GLN A O 1
ATOM 857 N N . GLU A 1 113 ? 6.118 -1.868 61.171 1.00 48.55 1314 GLU A N 1
ATOM 858 C CA . GLU A 1 113 ? 6.114 -2.324 59.786 1.00 49.52 1314 GLU A CA 1
ATOM 859 C C . GLU A 1 113 ? 5.790 -1.189 58.823 1.00 56.47 1314 GLU A C 1
ATOM 860 O O . GLU A 1 113 ? 6.216 -1.221 57.662 1.00 56.04 1314 GLU A O 1
ATOM 866 N N . ILE A 1 114 ? 5.046 -0.181 59.281 1.00 61.71 1315 ILE A N 1
ATOM 867 C CA . ILE A 1 114 ? 4.733 0.963 58.431 1.00 46.76 1315 ILE A CA 1
ATOM 868 C C . ILE A 1 114 ? 5.924 1.907 58.332 1.00 42.27 1315 ILE A C 1
ATOM 869 O O . ILE A 1 114 ? 6.248 2.404 57.247 1.00 51.27 1315 ILE A O 1
ATOM 874 N N . TRP A 1 115 ? 6.596 2.168 59.458 1.00 35.07 1316 TRP A N 1
ATOM 875 C CA . TRP A 1 115 ? 7.725 3.092 59.449 1.00 40.06 1316 TRP A CA 1
ATOM 876 C C . TRP A 1 115 ? 8.880 2.572 58.605 1.00 44.34 1316 TRP A C 1
ATOM 877 O O . TRP A 1 115 ? 9.644 3.367 58.044 1.00 37.51 1316 TRP A O 1
ATOM 888 N N . LYS A 1 116 ? 9.029 1.250 58.500 1.00 41.61 1317 LYS A N 1
ATOM 889 C CA . LYS A 1 116 ? 10.116 0.705 57.694 1.00 54.78 1317 LYS A CA 1
ATOM 890 C C . LYS A 1 116 ? 9.840 0.884 56.207 1.00 61.57 1317 LYS A C 1
ATOM 891 O O . LYS A 1 116 ? 10.745 1.235 55.440 1.00 68.30 1317 LYS A O 1
ATOM 897 N N . VAL A 1 117 ? 8.597 0.652 55.780 1.00 55.19 1318 VAL A N 1
ATOM 898 C CA . VAL A 1 117 ? 8.229 0.918 54.393 1.00 42.48 1318 VAL A CA 1
ATOM 899 C C . VAL A 1 117 ? 8.281 2.414 54.109 1.00 46.96 1318 VAL A C 1
ATOM 900 O O . VAL A 1 117 ? 8.680 2.841 53.018 1.00 53.65 1318 VAL A O 1
ATOM 904 N N . ALA A 1 118 ? 7.888 3.235 55.087 1.00 37.15 1319 ALA A N 1
ATOM 905 C CA . ALA A 1 118 ? 7.969 4.681 54.914 1.00 43.34 1319 ALA A CA 1
ATOM 906 C C . ALA A 1 118 ? 9.411 5.152 54.791 1.00 49.63 1319 ALA A C 1
ATOM 907 O O . ALA A 1 118 ? 9.680 6.156 54.121 1.00 53.65 1319 ALA A O 1
ATOM 909 N N . ASP A 1 119 ? 10.349 4.445 55.427 1.00 46.45 1320 ASP A N 1
ATOM 910 C CA . ASP A 1 119 ? 11.754 4.820 55.314 1.00 53.85 1320 ASP A CA 1
ATOM 911 C C . ASP A 1 119 ? 12.325 4.439 53.956 1.00 52.02 1320 ASP A C 1
ATOM 912 O O . ASP A 1 119 ? 13.208 5.133 53.439 1.00 51.42 1320 ASP A O 1
ATOM 917 N N . GLU A 1 120 ? 11.832 3.351 53.360 1.00 50.05 1321 GLU A N 1
ATOM 918 C CA . GLU A 1 120 ? 12.352 2.918 52.067 1.00 48.07 1321 GLU A CA 1
ATOM 919 C C . GLU A 1 120 ? 11.935 3.872 50.950 1.00 45.15 1321 GLU A C 1
ATOM 920 O O . GLU A 1 120 ? 12.723 4.144 50.036 1.00 44.02 1321 GLU A O 1
ATOM 926 N N . VAL A 1 121 ? 10.710 4.401 51.012 1.00 48.95 1322 VAL A N 1
ATOM 927 C CA . VAL A 1 121 ? 10.163 5.221 49.935 1.00 36.17 1322 VAL A CA 1
ATOM 928 C C . VAL A 1 121 ? 10.594 6.667 50.131 1.00 31.63 1322 VAL A C 1
ATOM 929 O O . VAL A 1 121 ? 10.163 7.562 49.396 1.00 37.24 1322 VAL A O 1
ATOM 933 N N . GLY A 1 122 ? 11.436 6.897 51.133 1.00 35.62 1323 GLY A N 1
ATOM 934 C CA . GLY A 1 122 ? 11.961 8.220 51.396 1.00 33.23 1323 GLY A CA 1
ATOM 935 C C . GLY A 1 122 ? 11.008 9.170 52.078 1.00 37.91 1323 GLY A C 1
ATOM 936 O O . GLY A 1 122 ? 11.209 10.385 52.001 1.00 54.80 1323 GLY A O 1
ATOM 937 N N . LEU A 1 123 ? 9.980 8.661 52.753 1.00 34.36 1324 LEU A N 1
ATOM 938 C CA . LEU A 1 123 ? 9.024 9.495 53.467 1.00 39.25 1324 LEU A CA 1
ATOM 939 C C . LEU A 1 123 ? 9.342 9.621 54.950 1.00 55.47 1324 LEU A C 1
ATOM 940 O O . LEU A 1 123 ? 8.492 10.083 55.717 1.00 48.10 1324 LEU A O 1
ATOM 945 N N . ARG A 1 124 ? 10.540 9.213 55.375 1.00 60.01 1325 ARG A N 1
ATOM 946 C CA . ARG A 1 124 ? 10.897 9.312 56.786 1.00 56.60 1325 ARG A CA 1
ATOM 947 C C . ARG A 1 124 ? 10.963 10.768 57.234 1.00 47.72 1325 ARG A C 1
ATOM 948 O O . ARG A 1 124 ? 10.297 11.165 58.197 1.00 54.01 1325 ARG A O 1
ATOM 950 N N . SER A 1 125 ? 11.761 11.583 56.541 1.00 48.09 1326 SER A N 1
ATOM 951 C CA . SER A 1 125 ? 11.896 12.987 56.913 1.00 48.73 1326 SER A CA 1
ATOM 952 C C . SER A 1 125 ? 10.619 13.781 56.673 1.00 57.09 1326 SER A C 1
ATOM 953 O O . SER A 1 125 ? 10.449 14.850 57.270 1.00 61.22 1326 SER A O 1
ATOM 956 N N . VAL A 1 126 ? 9.721 13.289 55.818 1.00 55.01 1327 VAL A N 1
ATOM 957 C CA . VAL A 1 126 ? 8.501 14.032 55.522 1.00 49.06 1327 VAL A CA 1
ATOM 958 C C . VAL A 1 126 ? 7.446 13.815 56.602 1.00 49.19 1327 VAL A C 1
ATOM 959 O O . VAL A 1 126 ? 6.639 14.709 56.873 1.00 54.31 1327 VAL A O 1
ATOM 963 N N . ILE A 1 127 ? 7.432 12.645 57.235 1.00 44.27 1328 ILE A N 1
ATOM 964 C CA . ILE A 1 127 ? 6.453 12.376 58.281 1.00 49.97 1328 ILE A CA 1
ATOM 965 C C . ILE A 1 127 ? 6.927 12.870 59.648 1.00 51.33 1328 ILE A C 1
ATOM 966 O O . ILE A 1 127 ? 6.110 13.318 60.459 1.00 50.68 1328 ILE A O 1
ATOM 971 N N . GLU A 1 128 ? 8.234 12.817 59.914 1.00 50.75 1329 GLU A N 1
ATOM 972 C CA . GLU A 1 128 ? 8.755 13.225 61.214 1.00 51.49 1329 GLU A CA 1
ATOM 973 C C . GLU A 1 128 ? 8.602 14.719 61.469 1.00 54.14 1329 GLU A C 1
ATOM 974 O O . GLU A 1 128 ? 8.586 15.135 62.633 1.00 70.67 1329 GLU A O 1
ATOM 980 N N . GLN A 1 129 ? 8.490 15.533 60.421 1.00 45.63 1330 GLN A N 1
ATOM 981 C CA . GLN A 1 129 ? 8.353 16.975 60.589 1.00 56.31 1330 GLN A CA 1
ATOM 982 C C . GLN A 1 129 ? 6.953 17.396 61.020 1.00 63.74 1330 GLN A C 1
ATOM 983 O O . GLN A 1 129 ? 6.712 18.596 61.189 1.00 69.98 1330 GLN A O 1
ATOM 989 N N . PHE A 1 130 ? 6.029 16.446 61.199 1.00 66.76 1331 PHE A N 1
ATOM 990 C CA . PHE A 1 130 ? 4.683 16.733 61.663 1.00 52.04 1331 PHE A CA 1
ATOM 991 C C . PHE A 1 130 ? 4.498 16.254 63.097 1.00 58.98 1331 PHE A C 1
ATOM 992 O O . PHE A 1 130 ? 4.975 15.170 63.453 1.00 67.30 1331 PHE A O 1
ATOM 1000 N N . PRO A 1 131 ? 3.821 17.033 63.939 1.00 52.74 1332 PRO A N 1
ATOM 1001 C CA . PRO A 1 131 ? 3.609 16.607 65.329 1.00 46.06 1332 PRO A CA 1
ATOM 1002 C C . PRO A 1 131 ? 2.739 15.360 65.395 1.00 43.39 1332 PRO A C 1
ATOM 1003 O O . PRO A 1 131 ? 1.631 15.323 64.856 1.00 44.03 1332 PRO A O 1
ATOM 1007 N N . GLY A 1 132 ? 3.255 14.331 66.066 1.00 37.46 1333 GLY A N 1
ATOM 1008 C CA . GLY A 1 132 ? 2.581 13.056 66.160 1.00 39.89 1333 GLY A CA 1
ATOM 1009 C C . GLY A 1 132 ? 2.998 12.036 65.124 1.00 45.24 1333 GLY A C 1
ATOM 1010 O O . GLY A 1 132 ? 2.643 10.857 65.261 1.00 42.83 1333 GLY A O 1
ATOM 1011 N N . GLY A 1 133 ? 3.734 12.446 64.094 1.00 44.66 1334 GLY A N 1
ATOM 1012 C CA . GLY A 1 133 ? 4.204 11.525 63.079 1.00 39.15 1334 GLY A CA 1
ATOM 1013 C C . GLY A 1 133 ? 3.088 10.900 62.270 1.00 40.49 1334 GLY A C 1
ATOM 1014 O O . GLY A 1 133 ? 2.440 11.575 61.465 1.00 51.03 1334 GLY A O 1
ATOM 1015 N N . LEU A 1 134 ? 2.852 9.602 62.481 1.00 27.67 1335 LEU A N 1
ATOM 1016 C CA . LEU A 1 134 ? 1.828 8.894 61.723 1.00 27.22 1335 LEU A CA 1
ATOM 1017 C C . LEU A 1 134 ? 0.416 9.307 62.115 1.00 28.96 1335 LEU A C 1
ATOM 1018 O O . LEU A 1 134 ? -0.520 9.066 61.346 1.00 25.49 1335 LEU A O 1
ATOM 1023 N N . ASP A 1 135 ? 0.238 9.918 63.284 1.00 35.15 1336 ASP A N 1
ATOM 1024 C CA . ASP A 1 135 ? -1.085 10.302 63.758 1.00 38.50 1336 ASP A CA 1
ATOM 1025 C C . ASP A 1 135 ? -1.527 11.669 63.255 1.00 36.52 1336 ASP A C 1
ATOM 1026 O O . ASP A 1 135 ? -2.634 12.106 63.589 1.00 39.64 1336 ASP A O 1
ATOM 1031 N N . PHE A 1 136 ? -0.700 12.350 62.466 1.00 34.85 1337 PHE A N 1
ATOM 1032 C CA . PHE A 1 136 ? -1.096 13.625 61.882 1.00 30.07 1337 PHE A CA 1
ATOM 1033 C C . PHE A 1 136 ? -2.188 13.390 60.846 1.00 29.42 1337 PHE A C 1
ATOM 1034 O O . PHE A 1 136 ? -1.987 12.647 59.880 1.00 49.29 1337 PHE A O 1
ATOM 1042 N N . VAL A 1 137 ? -3.344 14.012 61.051 1.00 29.03 1338 VAL A N 1
ATOM 1043 C CA . VAL A 1 137 ? -4.489 13.808 60.171 1.00 27.47 1338 VAL A CA 1
ATOM 1044 C C . VAL A 1 137 ? -4.320 14.658 58.920 1.00 43.72 1338 VAL A C 1
ATOM 1045 O O . VAL A 1 137 ? -4.058 15.864 59.002 1.00 61.16 1338 VAL A O 1
ATOM 1049 N N . LEU A 1 138 ? -4.471 14.029 57.756 1.00 41.54 1339 LEU A N 1
ATOM 1050 C CA . LEU A 1 138 ? -4.387 14.719 56.474 1.00 32.16 1339 LEU A CA 1
ATOM 1051 C C . LEU A 1 138 ? -5.794 15.133 56.055 1.00 37.83 1339 LEU A C 1
ATOM 1052 O O . LEU A 1 138 ? -6.649 14.280 55.794 1.00 40.44 1339 LEU A O 1
ATOM 1057 N N . VAL A 1 139 ? -6.035 16.442 56.000 1.00 35.39 1340 VAL A N 1
ATOM 1058 C CA . VAL A 1 139 ? -7.322 16.991 55.597 1.00 35.26 1340 VAL A CA 1
ATOM 1059 C C . VAL A 1 139 ? -7.118 17.838 54.346 1.00 35.68 1340 VAL A C 1
ATOM 1060 O O . VAL A 1 139 ? -5.994 18.168 53.968 1.00 43.58 1340 VAL A O 1
ATOM 1064 N N . ASP A 1 140 ? -8.235 18.191 53.710 1.00 31.79 1341 ASP A N 1
ATOM 1065 C CA . ASP A 1 140 ? -8.241 18.970 52.472 1.00 45.30 1341 ASP A CA 1
ATOM 1066 C C . ASP A 1 140 ? -7.373 18.294 51.409 1.00 53.89 1341 ASP A C 1
ATOM 1067 O O . ASP A 1 140 ? -6.438 18.877 50.858 1.00 60.83 1341 ASP A O 1
ATOM 1072 N N . GLY A 1 141 ? -7.704 17.037 51.133 1.00 51.18 1342 GLY A N 1
ATOM 1073 C CA . GLY A 1 141 ? -6.855 16.238 50.271 1.00 27.58 1342 GLY A CA 1
ATOM 1074 C C . GLY A 1 141 ? -5.553 15.965 50.999 1.00 49.32 1342 GLY A C 1
ATOM 1075 O O . GLY A 1 141 ? -5.539 15.417 52.110 1.00 72.97 1342 GLY A O 1
ATOM 1076 N N . GLY A 1 142 ? -4.445 16.353 50.386 1.00 45.35 1343 GLY A N 1
ATOM 1077 C CA . GLY A 1 142 ? -3.153 16.294 51.041 1.00 44.36 1343 GLY A CA 1
ATOM 1078 C C . GLY A 1 142 ? -2.357 17.554 50.779 1.00 45.90 1343 GLY A C 1
ATOM 1079 O O . GLY A 1 142 ? -1.171 17.487 50.445 1.00 51.22 1343 GLY A O 1
ATOM 1080 N N . CYS A 1 143 ? -3.008 18.712 50.934 1.00 42.20 1344 CYS A N 1
ATOM 1081 C CA . CYS A 1 143 ? -2.402 19.982 50.548 1.00 44.85 1344 CYS A CA 1
ATOM 1082 C C . CYS A 1 143 ? -1.120 20.277 51.315 1.00 42.83 1344 CYS A C 1
ATOM 1083 O O . CYS A 1 143 ? -0.271 21.020 50.811 1.00 50.89 1344 CYS A O 1
ATOM 1086 N N . VAL A 1 144 ? -0.957 19.722 52.519 1.00 29.04 1345 VAL A N 1
ATOM 1087 C CA . VAL A 1 144 ? 0.288 19.901 53.258 1.00 33.95 1345 VAL A CA 1
ATOM 1088 C C . VAL A 1 144 ? 1.439 19.102 52.668 1.00 46.29 1345 VAL A C 1
ATOM 1089 O O . VAL A 1 144 ? 2.597 19.346 53.025 1.00 52.23 1345 VAL A O 1
ATOM 1093 N N . LEU A 1 145 ? 1.152 18.160 51.774 1.00 39.77 1346 LEU A N 1
ATOM 1094 C CA . LEU A 1 145 ? 2.160 17.297 51.177 1.00 37.63 1346 LEU A CA 1
ATOM 1095 C C . LEU A 1 145 ? 2.412 17.698 49.730 1.00 39.59 1346 LEU A C 1
ATOM 1096 O O . LEU A 1 145 ? 1.483 18.066 49.004 1.00 38.54 1346 LEU A O 1
ATOM 1101 N N . SER A 1 146 ? 3.674 17.612 49.316 1.00 37.63 1347 SER A N 1
ATOM 1102 C CA . SER A 1 146 ? 4.055 17.909 47.946 1.00 43.50 1347 SER A CA 1
ATOM 1103 C C . SER A 1 146 ? 3.442 16.891 46.985 1.00 42.85 1347 SER A C 1
ATOM 1104 O O . SER A 1 146 ? 2.959 15.826 47.383 1.00 53.23 1347 SER A O 1
ATOM 1107 N N . HIS A 1 147 ? 3.469 17.232 45.695 1.00 41.48 1348 HIS A N 1
ATOM 1108 C CA . HIS A 1 147 ? 2.963 16.310 44.683 1.00 32.11 1348 HIS A CA 1
ATOM 1109 C C . HIS A 1 147 ? 3.840 15.069 44.580 1.00 31.63 1348 HIS A C 1
ATOM 1110 O O . HIS A 1 147 ? 3.336 13.963 44.349 1.00 30.96 1348 HIS A O 1
ATOM 1117 N N . GLY A 1 148 ? 5.154 15.230 44.749 1.00 24.54 1349 GLY A N 1
ATOM 1118 C CA . GLY A 1 148 ? 6.039 14.077 44.711 1.00 21.96 1349 GLY A CA 1
ATOM 1119 C C . GLY A 1 148 ? 5.901 13.195 45.937 1.00 39.77 1349 GLY A C 1
ATOM 1120 O O . GLY A 1 148 ? 6.011 11.969 45.847 1.00 49.34 1349 GLY A O 1
ATOM 1121 N N . HIS A 1 149 ? 5.659 13.804 47.101 1.00 33.70 1350 HIS A N 1
ATOM 1122 C CA . HIS A 1 149 ? 5.457 13.017 48.313 1.00 28.46 1350 HIS A CA 1
ATOM 1123 C C . HIS A 1 149 ? 4.145 12.245 48.268 1.00 35.67 1350 HIS A C 1
ATOM 1124 O O . HIS A 1 149 ? 4.056 11.149 48.832 1.00 38.60 1350 HIS A O 1
ATOM 1131 N N . LYS A 1 150 ? 3.121 12.796 47.608 1.00 32.32 1351 LYS A N 1
ATOM 1132 C CA . LYS A 1 150 ? 1.873 12.058 47.441 1.00 27.82 1351 LYS A CA 1
ATOM 1133 C C . LYS A 1 150 ? 2.098 10.773 46.654 1.00 32.64 1351 LYS A C 1
ATOM 1134 O O . LYS A 1 150 ? 1.485 9.739 46.948 1.00 40.98 1351 LYS A O 1
ATOM 1140 N N . GLN A 1 151 ? 2.976 10.818 45.649 1.00 32.23 1352 GLN A N 1
ATOM 1141 C CA . GLN A 1 151 ? 3.281 9.618 44.879 1.00 32.95 1352 GLN A CA 1
ATOM 1142 C C . GLN A 1 151 ? 4.125 8.637 45.680 1.00 38.51 1352 GLN A C 1
ATOM 1143 O O . GLN A 1 151 ? 4.015 7.422 45.483 1.00 32.87 1352 GLN A O 1
ATOM 1149 N N . LEU A 1 152 ? 4.974 9.140 46.580 1.00 34.42 1353 LEU A N 1
ATOM 1150 C CA . LEU A 1 152 ? 5.681 8.250 47.494 1.00 31.87 1353 LEU A CA 1
ATOM 1151 C C . LEU A 1 152 ? 4.710 7.571 48.450 1.00 40.23 1353 LEU A C 1
ATOM 1152 O O . LEU A 1 152 ? 4.883 6.394 48.788 1.00 45.83 1353 LEU A O 1
ATOM 1157 N N . MET A 1 153 ? 3.682 8.299 48.899 1.00 42.33 1354 MET A N 1
ATOM 1158 C CA . MET A 1 153 ? 2.635 7.678 49.704 1.00 35.14 1354 MET A CA 1
ATOM 1159 C C . MET A 1 153 ? 1.868 6.644 48.895 1.00 33.92 1354 MET A C 1
ATOM 1160 O O . MET A 1 153 ? 1.555 5.558 49.398 1.00 35.89 1354 MET A O 1
ATOM 1165 N N . CYS A 1 154 ? 1.549 6.967 47.638 1.00 26.87 1355 CYS A N 1
ATOM 1166 C CA . CYS A 1 154 ? 0.907 5.993 46.762 1.00 32.15 1355 CYS A CA 1
ATOM 1167 C C . CYS A 1 154 ? 1.811 4.792 46.513 1.00 40.82 1355 CYS A C 1
ATOM 1168 O O . CYS A 1 154 ? 1.325 3.661 46.395 1.00 43.26 1355 CYS A O 1
ATOM 1171 N N . LEU A 1 155 ? 3.124 5.018 46.433 1.00 38.07 1356 LEU A N 1
ATOM 1172 C CA . LEU A 1 155 ? 4.064 3.909 46.305 1.00 38.06 1356 LEU A CA 1
ATOM 1173 C C . LEU A 1 155 ? 4.100 3.078 47.580 1.00 31.05 1356 LEU A C 1
ATOM 1174 O O . LEU A 1 155 ? 4.015 1.846 47.533 1.00 40.27 1356 LEU A O 1
ATOM 1179 N N . ALA A 1 156 ? 4.230 3.740 48.734 1.00 31.24 1357 ALA A N 1
ATOM 1180 C CA . ALA A 1 156 ? 4.248 3.023 50.005 1.00 30.56 1357 ALA A CA 1
ATOM 1181 C C . ALA A 1 156 ? 2.911 2.347 50.279 1.00 36.68 1357 ALA A C 1
ATOM 1182 O O . ALA A 1 156 ? 2.867 1.258 50.863 1.00 46.00 1357 ALA A O 1
ATOM 1184 N N . ARG A 1 157 ? 1.809 2.979 49.868 1.00 29.83 1358 ARG A N 1
ATOM 1185 C CA . ARG A 1 157 ? 0.499 2.355 50.019 1.00 30.30 1358 ARG A CA 1
ATOM 1186 C C . ARG A 1 157 ? 0.408 1.071 49.205 1.00 41.35 1358 ARG A C 1
ATOM 1187 O O . ARG A 1 157 ? -0.207 0.090 49.642 1.00 45.83 1358 ARG A O 1
ATOM 1195 N N . ALA A 1 158 ? 1.026 1.053 48.020 1.00 43.92 1359 ALA A N 1
ATOM 1196 C CA . ALA A 1 158 ? 0.990 -0.139 47.181 1.00 40.72 1359 ALA A CA 1
ATOM 1197 C C . ALA A 1 158 ? 1.794 -1.283 47.786 1.00 42.52 1359 ALA A C 1
ATOM 1198 O O . ALA A 1 158 ? 1.416 -2.450 47.636 1.00 45.11 1359 ALA A O 1
ATOM 1200 N N . VAL A 1 159 ? 2.901 -0.974 48.464 1.00 39.61 1360 VAL A N 1
ATOM 1201 C CA . VAL A 1 159 ? 3.702 -2.020 49.093 1.00 40.04 1360 VAL A CA 1
ATOM 1202 C C . VAL A 1 159 ? 2.935 -2.662 50.243 1.00 50.82 1360 VAL A C 1
ATOM 1203 O O . VAL A 1 159 ? 2.935 -3.889 50.400 1.00 49.42 1360 VAL A O 1
ATOM 1207 N N . LEU A 1 160 ? 2.263 -1.846 51.058 1.00 53.47 1361 LEU A N 1
ATOM 1208 C CA . LEU A 1 160 ? 1.553 -2.365 52.221 1.00 50.72 1361 LEU A CA 1
ATOM 1209 C C . LEU A 1 160 ? 0.288 -3.122 51.842 1.00 51.95 1361 LEU A C 1
ATOM 1210 O O . LEU A 1 160 ? -0.201 -3.925 52.645 1.00 54.89 1361 LEU A O 1
ATOM 1215 N N . SER A 1 161 ? -0.255 -2.885 50.651 1.00 39.82 1362 SER A N 1
ATOM 1216 C CA . SER A 1 161 ? -1.370 -3.670 50.139 1.00 41.15 1362 SER A CA 1
ATOM 1217 C C . SER A 1 161 ? -0.909 -4.894 49.361 1.00 42.75 13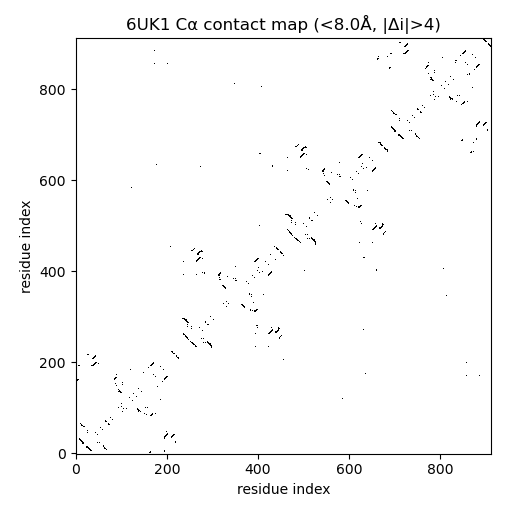62 SER A C 1
ATOM 1218 O O . SER A 1 161 ? -1.751 -5.644 48.854 1.00 41.01 1362 SER A O 1
ATOM 1221 N N . LYS A 1 162 ? 0.403 -5.105 49.260 1.00 37.40 1363 LYS A N 1
ATOM 1222 C CA . LYS A 1 162 ? 0.996 -6.253 48.579 1.00 45.23 1363 LYS A CA 1
ATOM 1223 C C . LYS A 1 162 ? 0.451 -6.399 47.158 1.00 42.62 1363 LYS A C 1
ATOM 1224 O O . LYS A 1 162 ? -0.182 -7.392 46.795 1.00 42.28 1363 LYS A O 1
ATOM 1230 N N . ALA A 1 163 ? 0.708 -5.372 46.354 1.00 48.97 1364 ALA A N 1
ATOM 1231 C CA . ALA A 1 163 ? 0.397 -5.422 44.935 1.00 51.07 1364 ALA A CA 1
ATOM 1232 C C . ALA A 1 163 ? 1.512 -6.140 44.184 1.00 38.44 1364 ALA A C 1
ATOM 1233 O O . ALA A 1 163 ? 2.691 -6.042 44.536 1.00 42.26 1364 ALA A O 1
ATOM 1235 N N . LYS A 1 164 ? 1.128 -6.873 43.139 1.00 31.71 1365 LYS A N 1
ATOM 1236 C CA . LYS A 1 164 ? 2.068 -7.708 42.407 1.00 35.10 1365 LYS A CA 1
ATOM 1237 C C . LYS A 1 164 ? 2.334 -7.241 40.983 1.00 29.64 1365 LYS A C 1
ATOM 1238 O O . LYS A 1 164 ? 3.241 -7.778 40.337 1.00 35.68 1365 LYS A O 1
ATOM 1244 N N . ILE A 1 165 ? 1.582 -6.267 40.476 1.00 31.58 1366 ILE A N 1
ATOM 1245 C CA . ILE A 1 165 ? 1.788 -5.724 39.137 1.00 31.72 1366 ILE A CA 1
ATOM 1246 C C . ILE A 1 165 ? 1.880 -4.210 39.265 1.00 27.29 1366 ILE A C 1
ATOM 1247 O O . ILE A 1 165 ? 0.898 -3.555 39.638 1.00 30.64 1366 ILE A O 1
ATOM 1252 N N . LEU A 1 166 ? 3.049 -3.656 38.958 1.00 23.68 1367 LEU A N 1
ATOM 1253 C CA . LEU A 1 166 ? 3.298 -2.225 39.079 1.00 24.56 1367 LEU A CA 1
ATOM 1254 C C . LEU A 1 166 ? 3.260 -1.593 37.693 1.00 29.28 1367 LEU A C 1
ATOM 1255 O O . LEU A 1 166 ? 4.010 -2.000 36.799 1.00 24.90 1367 LEU A O 1
ATOM 1260 N N . LEU A 1 167 ? 2.391 -0.602 37.520 1.00 32.63 1368 LEU A N 1
ATOM 1261 C CA . LEU A 1 167 ? 2.212 0.082 36.247 1.00 14.58 1368 LEU A CA 1
ATOM 1262 C C . LEU A 1 167 ? 2.913 1.433 36.290 1.00 16.63 1368 LEU A C 1
ATOM 1263 O O . LEU A 1 167 ? 2.654 2.245 37.186 1.00 18.64 1368 LEU A O 1
ATOM 1268 N N . LEU A 1 168 ? 3.797 1.672 35.325 1.00 15.04 1369 LEU A N 1
ATOM 1269 C CA . LEU A 1 168 ? 4.565 2.908 35.240 1.00 23.51 1369 LEU A CA 1
ATOM 1270 C C . LEU A 1 168 ? 4.340 3.532 33.870 1.00 28.58 1369 LEU A C 1
ATOM 1271 O O . LEU A 1 168 ? 4.721 2.948 32.850 1.00 28.23 1369 LEU A O 1
ATOM 1276 N N . ASP A 1 169 ? 3.727 4.714 33.849 1.00 21.00 1370 ASP A N 1
ATOM 1277 C CA . ASP A 1 169 ? 3.371 5.398 32.608 1.00 11.35 1370 ASP A CA 1
ATOM 1278 C C . ASP A 1 169 ? 4.370 6.526 32.375 1.00 21.52 1370 ASP A C 1
ATOM 1279 O O . ASP A 1 169 ? 4.240 7.614 32.944 1.00 27.54 1370 ASP A O 1
ATOM 1284 N N . GLU A 1 170 ? 5.358 6.260 31.525 1.00 20.76 1371 GLU A N 1
ATOM 1285 C CA . GLU A 1 170 ? 6.406 7.217 31.185 1.00 20.60 1371 GLU A CA 1
ATOM 1286 C C . GLU A 1 170 ? 7.047 7.872 32.412 1.00 24.04 1371 GLU A C 1
ATOM 1287 O O . GLU A 1 170 ? 7.036 9.101 32.541 1.00 21.57 1371 GLU A O 1
ATOM 1293 N N . PRO A 1 171 ? 7.625 7.083 33.325 1.00 17.60 1372 PRO A N 1
ATOM 1294 C CA . PRO A 1 171 ? 8.255 7.687 34.509 1.00 19.44 1372 PRO A CA 1
ATOM 1295 C C . PRO A 1 171 ? 9.522 8.462 34.194 1.00 27.24 1372 PRO A C 1
ATOM 1296 O O . PRO A 1 171 ? 9.889 9.349 34.974 1.00 40.52 1372 PRO A O 1
ATOM 1300 N N . SER A 1 172 ? 10.197 8.164 33.082 1.00 19.53 1373 SER A N 1
ATOM 1301 C CA . SER A 1 172 ? 11.416 8.886 32.734 1.00 22.08 1373 SER A CA 1
ATOM 1302 C C . SER A 1 172 ? 11.149 10.347 32.396 1.00 24.86 1373 SER A C 1
ATOM 1303 O O . SER A 1 172 ? 12.059 11.173 32.521 1.00 29.54 1373 SER A O 1
ATOM 1306 N N . ALA A 1 173 ? 9.933 10.685 31.977 1.00 26.17 1374 ALA A N 1
ATOM 1307 C CA . ALA A 1 173 ? 9.588 12.052 31.619 1.00 22.61 1374 ALA A CA 1
ATOM 1308 C C . ALA A 1 173 ? 8.474 12.649 32.461 1.00 28.33 1374 ALA A C 1
ATOM 1309 O O . ALA A 1 173 ? 8.429 13.871 32.617 1.00 39.44 1374 ALA A O 1
ATOM 1311 N N . HIS A 1 174 ? 7.579 11.827 33.012 1.00 17.90 1375 HIS A N 1
ATOM 1312 C CA . HIS A 1 174 ? 6.418 12.312 33.746 1.00 17.43 1375 HIS A CA 1
ATOM 1313 C C . HIS A 1 174 ? 6.565 12.129 35.252 1.00 32.39 1375 HIS A C 1
ATOM 1314 O O . HIS A 1 174 ? 5.564 12.133 35.977 1.00 29.25 1375 HIS A O 1
ATOM 1321 N N . LEU A 1 175 ? 7.793 11.965 35.734 1.00 36.34 1376 LEU A N 1
ATOM 1322 C CA . LEU A 1 175 ? 8.081 11.921 37.158 1.00 18.86 1376 LEU A CA 1
ATOM 1323 C C . LEU A 1 175 ? 9.360 12.697 37.421 1.00 30.72 1376 LEU A C 1
ATOM 1324 O O . LEU A 1 175 ? 10.230 12.800 36.552 1.00 44.96 1376 LEU A O 1
ATOM 1329 N N . ASP A 1 176 ? 9.462 13.251 38.622 1.00 34.88 1377 ASP A N 1
ATOM 1330 C CA . ASP A 1 176 ? 10.719 13.849 39.037 1.00 39.18 1377 ASP A CA 1
ATOM 1331 C C . ASP A 1 176 ? 11.786 12.760 39.113 1.00 36.28 1377 ASP A C 1
ATOM 1332 O O . ASP A 1 176 ? 11.504 11.649 39.578 1.00 28.86 1377 ASP A O 1
ATOM 1337 N N . PRO A 1 177 ? 13.007 13.029 38.639 1.00 34.38 1378 PRO A N 1
ATOM 1338 C CA . PRO A 1 177 ? 14.046 11.986 38.666 1.00 29.59 1378 PRO A CA 1
ATOM 1339 C C . PRO A 1 177 ? 14.287 11.404 40.046 1.00 36.78 1378 PRO A C 1
ATOM 1340 O O . PRO A 1 177 ? 14.579 10.206 40.159 1.00 39.89 1378 PRO A O 1
ATOM 1344 N N . VAL A 1 178 ? 14.165 12.212 41.102 1.00 38.33 1379 VAL A N 1
ATOM 1345 C CA . VAL A 1 178 ? 14.303 11.690 42.458 1.00 36.60 1379 VAL A CA 1
ATOM 1346 C C . VAL A 1 178 ? 13.223 10.654 42.742 1.00 30.26 1379 VAL A C 1
ATOM 1347 O O . VAL A 1 178 ? 13.481 9.620 43.370 1.00 31.86 1379 VAL A O 1
ATOM 1351 N N . THR A 1 179 ? 11.998 10.908 42.275 1.00 25.57 1380 THR A N 1
ATOM 1352 C CA . THR A 1 179 ? 10.914 9.955 42.490 1.00 24.73 1380 THR A CA 1
ATOM 1353 C C . THR A 1 179 ? 11.151 8.666 41.713 1.00 34.46 1380 THR A C 1
ATOM 1354 O O . THR A 1 179 ? 10.884 7.570 42.220 1.00 33.31 1380 THR A O 1
ATOM 1358 N N . TYR A 1 180 ? 11.655 8.777 40.481 1.00 36.15 1381 TYR A N 1
ATOM 1359 C CA . TYR A 1 180 ? 11.930 7.588 39.680 1.00 23.39 1381 TYR A CA 1
ATOM 1360 C C . TYR A 1 180 ? 13.045 6.753 40.300 1.00 31.88 1381 TYR A C 1
ATOM 1361 O O . TYR A 1 180 ? 12.985 5.518 40.282 1.00 34.46 1381 TYR A O 1
ATOM 1370 N N . GLN A 1 181 ? 14.067 7.408 40.857 1.00 35.70 1382 GLN A N 1
ATOM 1371 C CA . GLN A 1 181 ? 15.150 6.675 41.506 1.00 36.12 1382 GLN A CA 1
ATOM 1372 C C . GLN A 1 181 ? 14.645 5.896 42.714 1.00 35.37 1382 GLN A C 1
ATOM 1373 O O . GLN A 1 181 ? 15.052 4.749 42.937 1.00 36.73 1382 GLN A O 1
ATOM 1379 N N . ILE A 1 182 ? 13.754 6.500 43.502 1.00 39.28 1383 ILE A N 1
ATOM 1380 C CA . ILE A 1 182 ? 13.228 5.825 44.685 1.00 38.00 1383 ILE A CA 1
ATOM 1381 C C . ILE A 1 182 ? 12.390 4.615 44.284 1.00 42.23 1383 ILE A C 1
ATOM 1382 O O . ILE A 1 182 ? 12.414 3.576 44.955 1.00 33.17 1383 ILE A O 1
ATOM 1387 N N . ILE A 1 183 ? 11.648 4.723 43.180 1.00 37.44 1384 ILE A N 1
ATOM 1388 C CA . ILE A 1 183 ? 10.859 3.590 42.706 1.00 40.27 1384 ILE A CA 1
ATOM 1389 C C . ILE A 1 183 ? 11.770 2.470 42.219 1.00 45.40 1384 ILE A C 1
ATOM 1390 O O . ILE A 1 183 ? 11.552 1.294 42.535 1.00 37.97 1384 ILE A O 1
ATOM 1395 N N . ARG A 1 184 ? 12.805 2.813 41.445 1.00 43.59 1385 ARG A N 1
ATOM 1396 C CA . ARG A 1 184 ? 13.731 1.795 40.960 1.00 37.21 1385 ARG A CA 1
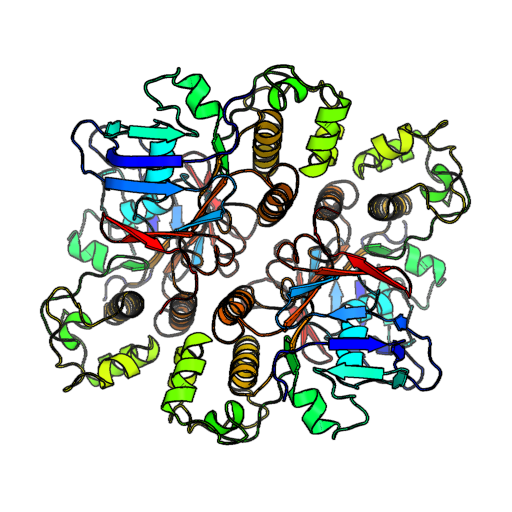ATOM 1397 C C . ARG A 1 184 ? 14.454 1.102 42.107 1.00 37.27 1385 ARG A C 1
ATOM 1398 O O . ARG A 1 184 ? 14.825 -0.071 41.987 1.00 45.26 1385 ARG A O 1
ATOM 1406 N N . ARG A 1 185 ? 14.659 1.804 43.224 1.00 33.12 1386 ARG A N 1
ATOM 1407 C CA . ARG A 1 185 ? 15.229 1.164 44.404 1.00 43.13 1386 ARG A CA 1
ATOM 1408 C C . ARG A 1 185 ? 14.217 0.239 45.069 1.00 51.60 1386 ARG A C 1
ATOM 1409 O O . ARG A 1 185 ? 14.587 -0.813 45.604 1.00 57.72 1386 ARG A O 1
ATOM 1417 N N . THR A 1 186 ? 12.935 0.614 45.047 1.00 53.25 1387 THR A N 1
ATOM 1418 C CA . THR A 1 186 ? 11.896 -0.265 45.572 1.00 46.69 1387 THR A CA 1
ATOM 1419 C C . THR A 1 186 ? 11.774 -1.538 44.743 1.00 51.89 1387 THR A C 1
ATOM 1420 O O . THR A 1 186 ? 11.458 -2.604 45.284 1.00 49.76 1387 THR A O 1
ATOM 1424 N N . LEU A 1 187 ? 12.036 -1.450 43.437 1.00 50.19 1388 LEU A N 1
ATOM 1425 C CA . LEU A 1 187 ? 11.969 -2.613 42.562 1.00 45.29 1388 LEU A CA 1
ATOM 1426 C C . LEU A 1 187 ? 13.057 -3.638 42.850 1.00 52.12 1388 LEU A C 1
ATOM 1427 O O . LEU A 1 187 ? 13.014 -4.735 42.283 1.00 55.35 1388 LEU A O 1
ATOM 1432 N N . LYS A 1 188 ? 14.025 -3.312 43.705 1.00 54.05 1389 LYS A N 1
ATOM 1433 C CA . LYS A 1 188 ? 15.072 -4.245 44.095 1.00 53.17 1389 LYS A CA 1
ATOM 1434 C C . LYS A 1 188 ? 14.985 -4.650 45.559 1.00 52.37 1389 LYS A C 1
ATOM 1435 O O . LYS A 1 188 ? 15.833 -5.417 46.026 1.00 56.99 1389 LYS A O 1
ATOM 1441 N N . GLN A 1 189 ? 13.987 -4.159 46.292 1.00 54.87 1390 GLN A N 1
ATOM 1442 C CA . GLN A 1 189 ? 13.826 -4.508 47.697 1.00 46.79 1390 GLN A CA 1
ATOM 1443 C C . GLN A 1 189 ? 12.440 -5.090 47.948 1.00 49.33 1390 GLN A C 1
ATOM 1444 O O . GLN A 1 189 ? 12.256 -6.311 47.907 1.00 52.79 1390 GLN A O 1
ATOM 1450 N N . ALA A 1 190 ? 11.459 -4.222 48.205 1.00 51.50 1391 ALA A N 1
ATOM 1451 C CA . ALA A 1 190 ? 10.101 -4.693 48.461 1.00 50.19 1391 ALA A CA 1
ATOM 1452 C C . ALA A 1 190 ? 9.462 -5.243 47.191 1.00 44.59 1391 ALA A C 1
ATOM 1453 O O . ALA A 1 190 ? 8.881 -6.335 47.199 1.00 50.00 1391 ALA A O 1
ATOM 1455 N N . PHE A 1 191 ? 9.559 -4.500 46.091 1.00 42.10 1392 PHE A N 1
ATOM 1456 C CA . PHE A 1 191 ? 9.029 -4.928 44.796 1.00 44.38 1392 PHE A CA 1
ATOM 1457 C C . PHE A 1 191 ? 10.051 -5.709 43.982 1.00 52.41 1392 PHE A C 1
ATOM 1458 O O . PHE A 1 191 ? 10.170 -5.511 42.769 1.00 64.48 1392 PHE A O 1
ATOM 1466 N N . ALA A 1 192 ? 10.800 -6.610 44.620 1.00 51.33 1393 ALA A N 1
ATOM 1467 C CA . ALA A 1 192 ? 11.857 -7.331 43.919 1.00 47.80 1393 ALA A CA 1
ATOM 1468 C C . ALA A 1 192 ? 11.299 -8.415 43.004 1.00 55.60 1393 ALA A C 1
ATOM 1469 O O . ALA A 1 192 ? 11.794 -8.600 41.886 1.00 60.35 1393 ALA A O 1
ATOM 1471 N N . ASP A 1 193 ? 10.277 -9.140 43.454 1.00 50.50 1394 ASP A N 1
ATOM 1472 C CA . ASP A 1 193 ? 9.686 -10.236 42.693 1.00 52.87 1394 ASP A CA 1
ATOM 1473 C C . ASP A 1 193 ? 8.284 -9.888 42.202 1.00 45.88 1394 ASP A C 1
ATOM 1474 O O . ASP A 1 193 ? 7.391 -10.737 42.169 1.00 49.23 1394 ASP A O 1
ATOM 1479 N N . CYS A 1 194 ? 8.079 -8.636 41.806 1.00 39.89 1395 CYS A N 1
ATOM 1480 C CA . CYS A 1 194 ? 6.787 -8.165 41.336 1.00 43.46 1395 CYS A CA 1
ATOM 1481 C C . CYS A 1 194 ? 6.862 -7.783 39.864 1.00 38.04 1395 CYS A C 1
ATOM 1482 O O . CYS A 1 194 ? 7.890 -7.303 39.378 1.00 38.87 1395 CYS A O 1
ATOM 1485 N N . THR A 1 195 ? 5.757 -8.006 39.158 1.00 31.21 1396 THR A N 1
ATOM 1486 C CA . THR A 1 195 ? 5.684 -7.655 37.747 1.00 25.03 1396 THR A CA 1
ATOM 1487 C C . THR A 1 195 ? 5.639 -6.140 37.587 1.00 34.00 1396 THR A C 1
ATOM 1488 O O . THR A 1 195 ? 4.888 -5.453 38.285 1.00 35.25 1396 THR A O 1
ATOM 1492 N N . VAL A 1 196 ? 6.455 -5.619 36.675 1.00 34.66 1397 VAL A N 1
ATOM 1493 C CA . VAL A 1 196 ? 6.497 -4.194 36.371 1.00 26.20 1397 VAL A CA 1
ATOM 1494 C C . VAL A 1 196 ? 6.265 -4.019 34.878 1.00 32.36 1397 VAL A C 1
ATOM 1495 O O . VAL A 1 196 ? 6.974 -4.617 34.060 1.00 36.17 1397 VAL A O 1
ATOM 1499 N N . ILE A 1 197 ? 5.273 -3.209 34.528 1.00 32.93 1398 ILE A N 1
ATOM 1500 C CA . ILE A 1 197 ? 4.965 -2.884 33.141 1.00 28.30 1398 ILE A CA 1
ATOM 1501 C C . ILE A 1 197 ? 5.436 -1.454 32.911 1.00 30.10 1398 ILE A C 1
ATOM 1502 O O . ILE A 1 197 ? 4.797 -0.494 33.356 1.00 32.38 1398 ILE A O 1
ATOM 1507 N N . LEU A 1 198 ? 6.561 -1.310 32.218 1.00 30.69 1399 LEU A N 1
ATOM 1508 C CA . LEU A 1 198 ? 7.189 -0.018 31.982 1.00 23.07 1399 LEU A CA 1
ATOM 1509 C C . LEU A 1 198 ? 6.745 0.515 30.626 1.00 24.59 1399 LEU A C 1
ATOM 1510 O O . LEU A 1 198 ? 7.033 -0.095 29.591 1.00 38.08 1399 LEU A O 1
ATOM 1515 N N . CYS A 1 199 ? 6.045 1.646 30.635 1.00 20.31 1400 CYS A N 1
ATOM 1516 C CA . CYS A 1 199 ? 5.538 2.269 29.418 1.00 27.13 1400 CYS A CA 1
ATOM 1517 C C . CYS A 1 199 ? 6.399 3.479 29.082 1.00 21.11 1400 CYS A C 1
ATOM 1518 O O . CYS A 1 199 ? 6.486 4.420 29.877 1.00 26.34 1400 CYS A O 1
ATOM 1521 N N . GLU A 1 200 ? 7.036 3.453 27.913 1.00 21.52 1401 GLU A N 1
ATOM 1522 C CA . GLU A 1 200 ? 7.855 4.565 27.450 1.00 20.99 1401 GLU A CA 1
ATOM 1523 C C . GLU A 1 200 ? 7.697 4.703 25.942 1.00 25.11 1401 GLU A C 1
ATOM 1524 O O . GLU A 1 200 ? 7.173 3.815 25.264 1.00 34.17 1401 GLU A O 1
ATOM 1530 N N . ALA A 1 201 ? 8.164 5.834 25.415 1.00 19.84 1402 ALA A N 1
ATOM 1531 C CA . ALA A 1 201 ? 8.112 6.092 23.984 1.00 16.97 1402 ALA A CA 1
ATOM 1532 C C . ALA A 1 201 ? 9.443 5.852 23.283 1.00 32.69 1402 ALA A C 1
ATOM 1533 O O . ALA A 1 201 ? 9.482 5.853 22.048 1.00 28.03 1402 ALA A O 1
ATOM 1535 N N . ARG A 1 202 ? 10.524 5.648 24.034 1.00 26.84 1403 ARG A N 1
ATOM 1536 C CA . ARG A 1 202 ? 11.836 5.368 23.470 1.00 25.71 1403 ARG A CA 1
ATOM 1537 C C . ARG A 1 202 ? 12.390 4.093 24.089 1.00 34.57 1403 ARG A C 1
ATOM 1538 O O . ARG A 1 202 ? 12.188 3.831 25.278 1.00 37.59 1403 ARG A O 1
ATOM 1546 N N . ILE A 1 203 ? 13.091 3.305 23.270 1.00 31.67 1404 ILE A N 1
ATOM 1547 C CA . ILE A 1 203 ? 13.638 2.034 23.735 1.00 26.15 1404 ILE A CA 1
ATOM 1548 C C . ILE A 1 203 ? 14.710 2.253 24.796 1.00 36.16 1404 ILE A C 1
ATOM 1549 O O . ILE A 1 203 ? 14.871 1.427 25.703 1.00 50.57 1404 ILE A O 1
ATOM 1554 N N . GLU A 1 204 ? 15.441 3.370 24.722 1.00 30.08 1405 GLU A N 1
ATOM 1555 C CA . GLU A 1 204 ? 16.526 3.625 25.665 1.00 31.49 1405 GLU A CA 1
ATOM 1556 C C . GLU A 1 204 ? 16.045 3.721 27.108 1.00 24.67 1405 GLU A C 1
ATOM 1557 O O . GLU A 1 204 ? 16.854 3.569 28.028 1.00 32.13 1405 GLU A O 1
ATOM 1563 N N . ALA A 1 205 ? 14.756 3.968 27.330 1.00 20.58 1406 ALA A N 1
ATOM 1564 C CA . ALA A 1 205 ? 14.215 4.106 28.674 1.00 22.70 1406 ALA A CA 1
ATOM 1565 C C . ALA A 1 205 ? 13.645 2.804 29.224 1.00 35.36 1406 ALA A C 1
ATOM 1566 O O . ALA A 1 205 ? 12.971 2.829 30.259 1.00 31.10 1406 ALA A O 1
ATOM 1568 N N . MET A 1 206 ? 13.898 1.676 28.568 1.00 20.67 1407 MET A N 1
ATOM 1569 C CA . MET A 1 206 ? 13.381 0.393 29.032 1.00 36.22 1407 MET A CA 1
ATOM 1570 C C . MET A 1 206 ? 14.383 -0.717 28.717 1.00 47.49 1407 MET A C 1
ATOM 1571 O O . MET A 1 206 ? 14.027 -1.791 28.232 1.00 40.41 1407 MET A O 1
ATOM 1576 N N . LEU A 1 207 ? 15.660 -0.468 29.013 1.00 46.76 1408 LEU A N 1
ATOM 1577 C CA . LEU A 1 207 ? 16.697 -1.449 28.710 1.00 45.35 1408 LEU A CA 1
ATOM 1578 C C . LEU A 1 207 ? 16.663 -2.617 29.686 1.00 43.59 1408 LEU A C 1
ATOM 1579 O O . LEU A 1 207 ? 16.858 -3.773 29.290 1.00 50.31 1408 LEU A O 1
ATOM 1584 N N . GLU A 1 208 ? 16.419 -2.338 30.962 1.00 31.14 1409 GLU A N 1
ATOM 1585 C CA . GLU A 1 208 ? 16.447 -3.346 32.016 1.00 27.49 1409 GLU A CA 1
ATOM 1586 C C . GLU A 1 208 ? 15.253 -4.290 31.980 1.00 32.69 1409 GLU A C 1
ATOM 1587 O O . GLU A 1 208 ? 15.111 -5.086 32.917 1.00 49.31 1409 GLU A O 1
ATOM 1593 N N . CYS A 1 209 ? 14.399 -4.246 30.961 1.00 22.61 1410 CYS A N 1
ATOM 1594 C CA . CYS A 1 209 ? 13.229 -5.109 30.898 1.00 29.13 1410 CYS A CA 1
ATOM 1595 C C . CYS A 1 209 ? 13.590 -6.453 30.280 1.00 42.49 1410 CYS A C 1
ATOM 1596 O O . CYS A 1 209 ? 14.377 -6.526 29.333 1.00 48.07 1410 CYS A O 1
ATOM 1599 N N . ASP A 1 210 ? 13.004 -7.520 30.829 1.00 51.49 1411 ASP A N 1
ATOM 1600 C CA . ASP A 1 210 ? 13.232 -8.861 30.303 1.00 52.24 1411 ASP A CA 1
ATOM 1601 C C . ASP A 1 210 ? 12.429 -9.120 29.034 1.00 48.89 1411 ASP A C 1
ATOM 1602 O O . ASP A 1 210 ? 12.890 -9.853 28.152 1.00 53.87 1411 ASP A O 1
ATOM 1607 N N . GLN A 1 211 ? 11.239 -8.535 28.928 1.00 43.30 1412 GLN A N 1
ATOM 1608 C CA . GLN A 1 211 ? 10.355 -8.725 27.790 1.00 42.09 1412 GLN A CA 1
ATOM 1609 C C . GLN A 1 211 ? 9.890 -7.361 27.295 1.00 41.05 1412 GLN A C 1
ATOM 1610 O O . GLN A 1 211 ? 9.934 -6.368 28.026 1.00 45.06 1412 GLN A O 1
ATOM 1616 N N . PHE A 1 212 ? 9.442 -7.318 26.041 1.00 32.70 1413 PHE A N 1
ATOM 1617 C CA . PHE A 1 212 ? 9.033 -6.073 25.409 1.00 33.05 1413 PHE A CA 1
ATOM 1618 C C . PHE A 1 212 ? 7.713 -6.254 24.674 1.00 35.23 1413 PHE A C 1
ATOM 1619 O O . PHE A 1 212 ? 7.414 -7.329 24.149 1.00 44.40 1413 PHE A O 1
ATOM 1627 N N . LEU A 1 213 ? 6.927 -5.179 24.646 1.00 28.41 1414 LEU A N 1
ATOM 1628 C CA . LEU A 1 213 ? 5.668 -5.120 23.915 1.00 22.63 1414 LEU A CA 1
ATOM 1629 C C . LEU A 1 213 ? 5.643 -3.830 23.113 1.00 39.27 1414 LEU A C 1
ATOM 1630 O O . LEU A 1 213 ? 5.961 -2.761 23.646 1.00 50.81 1414 LEU A O 1
ATOM 1635 N N . VAL A 1 214 ? 5.272 -3.926 21.839 1.00 32.15 1415 VAL A N 1
ATOM 1636 C CA . VAL A 1 214 ? 5.285 -2.789 20.927 1.00 35.31 1415 VAL A CA 1
ATOM 1637 C C . VAL A 1 214 ? 3.875 -2.574 20.397 1.00 42.14 1415 VAL A C 1
ATOM 1638 O O . VAL A 1 214 ? 3.231 -3.520 19.930 1.00 46.11 1415 VAL A O 1
ATOM 1642 N N . ILE A 1 215 ? 3.405 -1.333 20.464 1.00 43.05 1416 ILE A N 1
ATOM 1643 C CA . ILE A 1 215 ? 2.069 -0.969 19.998 1.00 46.38 1416 ILE A CA 1
ATOM 1644 C C . ILE A 1 215 ? 2.234 -0.453 18.572 1.00 59.27 1416 ILE A C 1
ATOM 1645 O O . ILE A 1 215 ? 2.429 0.740 18.334 1.00 64.27 1416 ILE A O 1
ATOM 1650 N N . GLU A 1 216 ? 2.161 -1.368 17.609 1.00 64.29 1417 GLU A N 1
ATOM 1651 C CA . GLU A 1 216 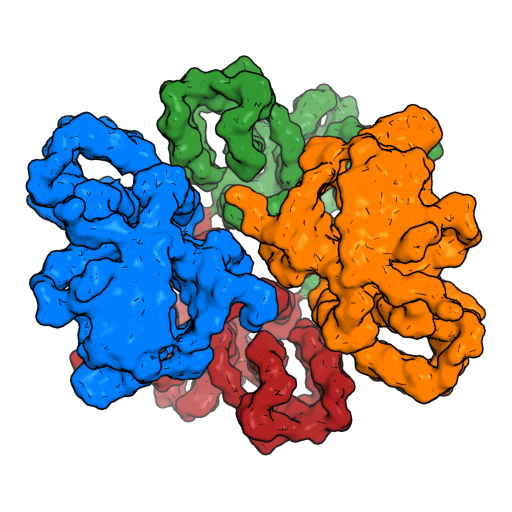? 2.218 -1.027 16.193 1.00 69.59 1417 GLU A CA 1
ATOM 1652 C C . GLU A 1 216 ? 0.794 -0.938 15.658 1.00 74.59 1417 GLU A C 1
ATOM 1653 O O . GLU A 1 216 ? 0.070 -1.940 15.649 1.00 81.44 1417 GLU A O 1
ATOM 1659 N N . GLU A 1 217 ? 0.401 0.255 15.217 1.00 77.87 1418 GLU A N 1
ATOM 1660 C CA . GLU A 1 217 ? -0.962 0.538 14.742 1.00 71.77 1418 GLU A CA 1
ATOM 1661 C C . GLU A 1 217 ? -1.908 0.242 15.905 1.00 77.26 1418 GLU A C 1
ATOM 1662 O O . GLU A 1 217 ? -1.700 0.778 17.005 1.00 85.23 1418 GLU A O 1
ATOM 1664 N N . ASN A 1 218 ? -2.938 -0.585 15.723 1.00 70.89 1419 ASN A N 1
ATOM 1665 C CA . ASN A 1 218 ? -3.857 -0.941 16.796 1.00 66.62 1419 ASN A CA 1
ATOM 1666 C C . ASN A 1 218 ? -3.593 -2.339 17.346 1.00 72.28 1419 ASN A C 1
ATOM 1667 O O . ASN A 1 218 ? -4.486 -2.942 17.950 1.00 63.99 1419 ASN A O 1
ATOM 1672 N N . LYS A 1 219 ? -2.386 -2.860 17.150 1.00 86.06 1420 LYS A N 1
ATOM 1673 C CA . LYS A 1 219 ? -2.005 -4.192 17.592 1.00 78.88 1420 LYS A CA 1
ATOM 1674 C C . LYS A 1 219 ? -0.873 -4.092 18.607 1.00 50.82 1420 LYS A C 1
ATOM 1675 O O . LYS A 1 219 ? -0.332 -3.014 18.867 1.00 41.65 1420 LYS A O 1
ATOM 1681 N N . VAL A 1 220 ? -0.516 -5.237 19.181 1.00 35.24 1421 VAL A N 1
ATOM 1682 C CA . VAL A 1 220 ? 0.583 -5.339 20.137 1.00 40.00 1421 VAL A CA 1
ATOM 1683 C C . VAL A 1 220 ? 1.414 -6.554 19.750 1.00 40.84 1421 VAL A C 1
ATOM 1684 O O . VAL A 1 220 ? 0.931 -7.690 19.827 1.00 54.47 1421 VAL A O 1
ATOM 1688 N N . ARG A 1 221 ? 2.655 -6.320 19.333 1.00 33.48 1422 ARG A N 1
ATOM 1689 C CA . ARG A 1 221 ? 3.577 -7.391 18.987 1.00 42.41 1422 ARG A CA 1
ATOM 1690 C C . ARG A 1 221 ? 4.538 -7.644 20.142 1.00 49.39 1422 ARG A C 1
ATOM 1691 O O . ARG A 1 221 ? 4.929 -6.723 20.863 1.00 55.90 1422 ARG A O 1
ATOM 1699 N N . GLN A 1 222 ? 4.918 -8.907 20.309 1.00 49.09 1423 GLN A N 1
ATOM 1700 C CA . GLN A 1 222 ? 5.669 -9.358 21.470 1.00 42.44 1423 GLN A CA 1
ATOM 1701 C C . GLN A 1 222 ? 7.101 -9.702 21.080 1.00 34.24 1423 GLN A C 1
ATOM 1702 O O . GLN A 1 222 ? 7.345 -10.280 20.016 1.00 43.21 1423 GLN A O 1
ATOM 1708 N N . TYR A 1 223 ? 8.045 -9.341 21.949 1.00 32.84 1424 TYR A N 1
ATOM 1709 C CA . TYR A 1 223 ? 9.459 -9.627 21.746 1.00 29.21 1424 TYR A CA 1
ATOM 1710 C C . TYR A 1 223 ? 10.064 -10.063 23.071 1.00 42.89 1424 TYR A C 1
ATOM 1711 O O . TYR A 1 223 ? 9.894 -9.381 24.086 1.00 60.02 1424 TYR A O 1
ATOM 1720 N N . ASP A 1 224 ? 10.767 -11.193 23.062 1.00 44.66 1425 ASP A N 1
ATOM 1721 C CA . ASP A 1 224 ? 11.371 -11.739 24.269 1.00 55.46 1425 ASP A CA 1
ATOM 1722 C C . ASP A 1 224 ? 12.823 -11.315 24.451 1.00 52.34 1425 ASP A C 1
ATOM 1723 O O . ASP A 1 224 ? 13.488 -11.803 25.370 1.00 55.39 1425 ASP A O 1
ATOM 1728 N N . SER A 1 225 ? 13.327 -10.422 23.603 1.00 54.25 1426 SER A N 1
ATOM 1729 C CA . SER A 1 225 ? 14.695 -9.941 23.730 1.00 53.31 1426 SER A CA 1
ATOM 1730 C C . SER A 1 225 ? 14.808 -8.597 23.030 1.00 51.78 1426 SER A C 1
ATOM 1731 O O . SER A 1 225 ? 14.008 -8.262 22.152 1.00 43.79 1426 SER A O 1
ATOM 1734 N N . ILE A 1 226 ? 15.821 -7.827 23.434 1.00 54.31 1427 ILE A N 1
ATOM 1735 C CA . ILE A 1 226 ? 16.071 -6.528 22.814 1.00 62.53 1427 ILE A CA 1
ATOM 1736 C C . ILE A 1 226 ? 16.761 -6.656 21.465 1.00 75.63 1427 ILE A C 1
ATOM 1737 O O . ILE A 1 226 ? 16.871 -5.659 20.739 1.00 80.69 1427 ILE A O 1
ATOM 1742 N N . GLN A 1 227 ? 17.214 -7.855 21.103 1.00 80.81 1428 GLN A N 1
ATOM 1743 C CA . GLN A 1 227 ? 17.878 -8.066 19.822 1.00 81.99 1428 GLN A CA 1
ATOM 1744 C C . GLN A 1 227 ? 16.874 -7.918 18.685 1.00 74.20 1428 GLN A C 1
ATOM 1745 O O . GLN A 1 227 ? 15.909 -8.686 18.596 1.00 59.91 1428 GLN A O 1
ATOM 1751 N N . LYS A 1 228 ? 17.114 -6.936 17.813 1.00 80.27 1429 LYS A N 1
ATOM 1752 C CA . LYS A 1 228 ? 16.211 -6.591 16.720 1.00 88.78 1429 LYS A CA 1
ATOM 1753 C C . LYS A 1 228 ? 14.789 -6.397 17.232 1.00 88.11 1429 LYS A C 1
ATOM 1754 O O . LYS A 1 228 ? 13.941 -7.285 17.093 1.00 91.84 1429 LYS A O 1
ATOM 1760 N N . LEU A 1 229 ? 14.525 -5.242 17.832 1.00 82.81 1430 LEU A N 1
ATOM 1761 C CA . LEU A 1 229 ? 13.205 -4.944 18.366 1.00 77.47 1430 LEU A CA 1
ATOM 1762 C C . LEU A 1 229 ? 12.400 -4.142 17.350 1.00 90.10 1430 LEU A C 1
ATOM 1763 O O . LEU A 1 229 ? 12.831 -3.956 16.212 1.00 99.79 1430 LEU A O 1
ATOM 1768 N N . ASP B 1 1 ? 42.885 -19.397 0.815 1.00 103.79 1202 ASP B N 1
ATOM 1769 C CA . ASP B 1 1 ? 41.877 -18.711 1.614 1.00 99.54 1202 ASP B CA 1
ATOM 1770 C C . ASP B 1 1 ? 42.192 -17.219 1.686 1.00 95.32 1202 ASP B C 1
ATOM 1771 O O . ASP B 1 1 ? 43.177 -16.757 1.111 1.00 102.11 1202 ASP B O 1
ATOM 1776 N N . ILE B 1 2 ? 41.350 -16.467 2.389 1.00 92.52 1203 ILE B N 1
ATOM 1777 C CA . ILE B 1 2 ? 41.536 -15.033 2.564 1.00 83.94 1203 ILE B CA 1
ATOM 1778 C C . ILE B 1 2 ? 41.791 -14.755 4.039 1.00 78.57 1203 ILE B C 1
ATOM 1779 O O . ILE B 1 2 ? 41.379 -15.520 4.919 1.00 76.86 1203 ILE B O 1
ATOM 1784 N N . TRP B 1 3 ? 42.501 -13.657 4.308 1.00 74.28 1204 TRP B N 1
ATOM 1785 C CA . TRP B 1 3 ? 42.715 -13.202 5.671 1.00 69.86 1204 TRP B CA 1
ATOM 1786 C C . TRP B 1 3 ? 42.528 -11.689 5.690 1.00 65.72 1204 TRP B C 1
ATOM 1787 O O . TRP B 1 3 ? 43.082 -10.987 4.823 1.00 58.54 1204 TRP B O 1
ATOM 1798 N N . PRO B 1 4 ? 41.763 -11.150 6.652 1.00 66.95 1205 PRO B N 1
ATOM 1799 C CA . PRO B 1 4 ? 41.072 -11.933 7.684 1.00 55.71 1205 PRO B CA 1
ATOM 1800 C C . PRO B 1 4 ? 39.799 -12.608 7.175 1.00 49.17 1205 PRO B C 1
ATOM 1801 O O . PRO B 1 4 ? 39.010 -11.988 6.463 1.00 48.90 1205 PRO B O 1
ATOM 1805 N N . SER B 1 5 ? 39.618 -13.880 7.533 1.00 59.21 1206 SER B N 1
ATOM 1806 C CA . SER B 1 5 ? 38.417 -14.605 7.133 1.00 61.69 1206 SER B CA 1
ATOM 1807 C C . SER B 1 5 ? 37.199 -14.092 7.892 1.00 61.76 1206 SER B C 1
ATOM 1808 O O . SER B 1 5 ? 36.268 -13.536 7.299 1.00 61.37 1206 SER B O 1
ATOM 1811 N N . GLY B 1 6 ? 37.189 -14.280 9.212 1.00 64.93 1207 GLY B N 1
ATOM 1812 C CA . GLY B 1 6 ? 36.169 -13.743 10.072 1.00 67.29 1207 GLY B CA 1
ATOM 1813 C C . GLY B 1 6 ? 36.687 -12.619 10.944 1.00 58.99 1207 GLY B C 1
ATOM 1814 O O . GLY B 1 6 ? 37.711 -11.985 10.655 1.00 69.84 1207 GLY B O 1
ATOM 1815 N N . GLY B 1 7 ? 35.973 -12.370 12.036 1.00 55.26 1208 GLY B N 1
ATOM 1816 C CA . GLY B 1 7 ? 36.372 -11.322 12.952 1.00 52.63 1208 GLY B CA 1
ATOM 1817 C C . GLY B 1 7 ? 36.678 -11.821 14.348 1.00 55.83 1208 GLY B C 1
ATOM 1818 O O . GLY B 1 7 ? 36.490 -11.092 15.327 1.00 58.90 1208 GLY B O 1
ATOM 1819 N N . GLN B 1 8 ? 37.148 -13.062 14.458 1.00 51.67 1209 GLN B N 1
ATOM 1820 C CA . GLN B 1 8 ? 37.465 -13.629 15.762 1.00 51.53 1209 GLN B CA 1
ATOM 1821 C C . GLN B 1 8 ? 38.706 -12.953 16.328 1.00 49.83 1209 GLN B C 1
ATOM 1822 O O . GLN B 1 8 ? 39.768 -12.958 15.696 1.00 49.95 1209 GLN B O 1
ATOM 1828 N N . MET B 1 9 ? 38.573 -12.372 17.515 1.00 49.85 1210 MET B N 1
ATOM 1829 C CA . MET B 1 9 ? 39.660 -11.672 18.179 1.00 50.02 1210 MET B CA 1
ATOM 1830 C C . MET B 1 9 ? 39.911 -12.308 19.538 1.00 50.27 1210 MET B C 1
ATOM 1831 O O . MET B 1 9 ? 38.965 -12.642 20.259 1.00 50.21 1210 MET B O 1
ATOM 1836 N N . THR B 1 10 ? 41.185 -12.478 19.884 1.00 50.54 1211 THR B N 1
ATOM 1837 C CA . THR B 1 10 ? 41.570 -13.113 21.140 1.00 50.80 1211 THR B CA 1
ATOM 1838 C C . THR B 1 10 ? 42.701 -12.320 21.772 1.00 55.27 1211 THR B C 1
ATOM 1839 O O . THR B 1 10 ? 43.756 -12.139 21.155 1.00 57.27 1211 THR B O 1
ATOM 1843 N N . VAL B 1 11 ? 42.481 -11.853 22.998 1.00 54.43 1212 VAL B N 1
ATOM 1844 C CA . VAL B 1 11 ? 43.467 -11.090 23.756 1.00 55.92 1212 VAL B CA 1
ATOM 1845 C C . VAL B 1 11 ? 43.871 -11.913 24.972 1.00 55.91 1212 VAL B C 1
ATOM 1846 O O . VAL B 1 11 ? 43.009 -12.446 25.682 1.00 53.06 1212 VAL B O 1
ATOM 1850 N N . LYS B 1 12 ? 45.180 -12.015 25.212 1.00 54.17 1213 LYS B N 1
ATOM 1851 C CA . LYS B 1 12 ? 45.719 -12.867 26.268 1.00 60.32 1213 LYS B CA 1
ATOM 1852 C C . LYS B 1 12 ? 46.142 -12.070 27.499 1.00 71.57 1213 LYS B C 1
ATOM 1853 O O . LYS B 1 12 ? 45.594 -12.268 28.587 1.00 78.63 1213 LYS B O 1
ATOM 1855 N N . ASP B 1 13 ? 47.123 -11.175 27.350 1.00 66.90 1214 ASP B N 1
ATOM 1856 C CA . ASP B 1 13 ? 47.639 -10.376 28.460 1.00 70.82 1214 ASP B CA 1
ATOM 1857 C C . ASP B 1 13 ? 48.144 -9.047 27.893 1.00 62.64 1214 ASP B C 1
ATOM 1858 O O . ASP B 1 13 ? 49.341 -8.776 27.805 1.00 69.68 1214 ASP B O 1
ATOM 1863 N N . LEU B 1 14 ? 47.206 -8.187 27.506 1.00 63.81 1215 LEU B N 1
ATOM 1864 C CA . LEU B 1 14 ? 47.549 -6.924 26.869 1.00 53.39 1215 LEU B CA 1
ATOM 1865 C C . LEU B 1 14 ? 47.847 -5.859 27.917 1.00 51.86 1215 LEU B C 1
ATOM 1866 O O . LEU B 1 14 ? 47.078 -5.672 28.864 1.00 51.81 1215 LEU B O 1
ATOM 1871 N N . THR B 1 15 ? 48.969 -5.163 27.743 1.00 58.97 1216 THR B N 1
ATOM 1872 C CA . THR B 1 15 ? 49.351 -4.046 28.596 1.00 63.53 1216 THR B CA 1
ATOM 1873 C C . THR B 1 15 ? 49.736 -2.872 27.709 1.00 60.28 1216 THR B C 1
ATOM 1874 O O . THR B 1 15 ? 50.566 -3.020 26.807 1.00 51.96 1216 THR B O 1
ATOM 1878 N N . ALA B 1 16 ? 49.134 -1.713 27.963 1.00 65.65 1217 ALA B N 1
ATOM 1879 C CA . ALA B 1 16 ? 49.270 -0.547 27.100 1.00 65.58 1217 ALA B CA 1
ATOM 1880 C C . ALA B 1 16 ? 49.992 0.574 27.833 1.00 62.67 1217 ALA B C 1
ATOM 1881 O O . ALA B 1 16 ? 49.589 0.966 28.934 1.00 56.06 1217 ALA B O 1
ATOM 1883 N N . LYS B 1 17 ? 51.055 1.087 27.216 1.00 64.74 1218 LYS B N 1
ATOM 1884 C CA . LYS B 1 17 ? 51.782 2.243 27.719 1.00 67.34 1218 LYS B CA 1
ATOM 1885 C C . LYS B 1 17 ? 52.069 3.185 26.559 1.00 64.73 1218 LYS B C 1
ATOM 1886 O O . LYS B 1 17 ? 52.278 2.750 25.424 1.00 68.97 1218 LYS B O 1
ATOM 1890 N N . TYR B 1 18 ? 52.076 4.485 26.854 1.00 58.82 1219 TYR B N 1
ATOM 1891 C CA . TYR B 1 18 ? 52.325 5.488 25.825 1.00 54.40 1219 TYR B CA 1
ATOM 1892 C C . TYR B 1 18 ? 53.806 5.757 25.603 1.00 61.21 1219 TYR B C 1
ATOM 1893 O O . TYR B 1 18 ? 54.195 6.153 24.497 1.00 60.88 1219 TYR B O 1
ATOM 1902 N N . THR B 1 19 ? 54.640 5.557 26.621 1.00 68.63 1220 THR B N 1
ATOM 1903 C CA . THR B 1 19 ? 56.081 5.719 26.500 1.00 67.96 1220 THR B CA 1
ATOM 1904 C C . THR B 1 19 ? 56.780 4.532 27.149 1.00 71.08 1220 THR B C 1
ATOM 1905 O O . THR B 1 19 ? 56.176 3.764 27.903 1.00 65.77 1220 THR B O 1
ATOM 1909 N N . GLU B 1 20 ? 58.067 4.389 26.841 1.00 73.34 1221 GLU B N 1
ATOM 1910 C CA . GLU B 1 20 ? 58.864 3.308 27.407 1.00 78.56 1221 GLU B CA 1
ATOM 1911 C C . GLU B 1 20 ? 59.000 3.503 28.912 1.00 79.29 1221 GLU B C 1
ATOM 1912 O O . GLU B 1 20 ? 59.454 4.556 29.372 1.00 85.55 1221 GLU B O 1
ATOM 1914 N N . GLY B 1 21 ? 58.602 2.491 29.678 1.00 79.92 1222 GLY B N 1
ATOM 1915 C CA . GLY B 1 21 ? 58.652 2.591 31.124 1.00 71.72 1222 GLY B CA 1
ATOM 1916 C C . GLY B 1 21 ? 57.641 3.546 31.717 1.00 75.32 1222 GLY B C 1
ATOM 1917 O O . GLY B 1 21 ? 57.932 4.197 32.725 1.00 70.35 1222 GLY B O 1
ATOM 1918 N N . GLY B 1 22 ? 56.459 3.649 31.117 1.00 81.50 1223 GLY B N 1
ATOM 1919 C CA . GLY B 1 22 ? 55.413 4.526 31.591 1.00 80.34 1223 GLY B CA 1
ATOM 1920 C C . GLY B 1 22 ? 54.405 3.809 32.465 1.00 84.98 1223 GLY B C 1
ATOM 1921 O O . GLY B 1 22 ? 54.637 2.698 32.955 1.00 82.98 1223 GLY B O 1
ATOM 1922 N N . ASN B 1 23 ? 53.262 4.460 32.663 1.00 83.93 1224 ASN B N 1
ATOM 1923 C CA . ASN B 1 23 ? 52.187 3.905 33.473 1.00 88.92 1224 ASN B CA 1
ATOM 1924 C C . ASN B 1 23 ? 51.287 3.022 32.620 1.00 88.97 1224 ASN B C 1
ATOM 1925 O O . ASN B 1 23 ? 50.940 3.374 31.489 1.00 96.12 1224 ASN B O 1
ATOM 1930 N N . ALA B 1 24 ? 50.912 1.870 33.171 1.00 86.64 1225 ALA B N 1
ATOM 1931 C CA . ALA B 1 24 ? 50.076 0.902 32.465 1.00 72.56 1225 ALA B CA 1
ATOM 1932 C C . ALA B 1 24 ? 48.616 1.288 32.663 1.00 74.54 1225 ALA B C 1
ATOM 1933 O O . ALA B 1 24 ? 48.006 0.959 33.683 1.00 77.03 1225 ALA B O 1
ATOM 1935 N N . ILE B 1 25 ? 48.053 1.998 31.681 1.00 72.10 1226 ILE B N 1
ATOM 1936 C CA . ILE B 1 25 ? 46.630 2.327 31.723 1.00 65.80 1226 ILE B CA 1
ATOM 1937 C C . ILE B 1 25 ? 45.796 1.053 31.690 1.00 69.60 1226 ILE B C 1
ATOM 1938 O O . ILE B 1 25 ? 44.833 0.900 32.451 1.00 70.35 1226 ILE B O 1
ATOM 1943 N N . LEU B 1 26 ? 46.158 0.117 30.818 1.00 70.54 1227 LEU B N 1
ATOM 1944 C CA . LEU B 1 26 ? 45.550 -1.204 30.766 1.00 74.43 1227 LEU B CA 1
ATOM 1945 C C . LEU B 1 26 ? 46.602 -2.237 31.145 1.00 71.62 1227 LEU B C 1
ATOM 1946 O O . LEU B 1 26 ? 47.728 -2.192 30.640 1.00 68.29 1227 LEU B O 1
ATOM 1951 N N . GLU B 1 27 ? 46.237 -3.158 32.034 1.00 74.61 1228 GLU B N 1
ATOM 1952 C CA . GLU B 1 27 ? 47.186 -4.127 32.574 1.00 77.64 1228 GLU B CA 1
ATOM 1953 C C . GLU B 1 27 ? 46.536 -5.500 32.619 1.00 68.31 1228 GLU B C 1
ATOM 1954 O O . GLU B 1 27 ? 45.488 -5.670 33.249 1.00 60.52 1228 GLU B O 1
ATOM 1960 N N . ASN B 1 28 ? 47.165 -6.472 31.954 1.00 72.83 1229 ASN B N 1
ATOM 1961 C CA . ASN B 1 28 ? 46.728 -7.869 31.956 1.00 68.60 1229 ASN B CA 1
ATOM 1962 C C . ASN B 1 28 ? 45.277 -7.996 31.485 1.00 61.64 1229 ASN B C 1
ATOM 1963 O O . ASN B 1 28 ? 44.407 -8.523 32.182 1.00 64.12 1229 ASN B O 1
ATOM 1968 N N . ILE B 1 29 ? 45.033 -7.503 30.277 1.00 63.10 1230 ILE B N 1
ATOM 1969 C CA . ILE B 1 29 ? 43.707 -7.541 29.672 1.00 60.85 1230 ILE B CA 1
ATOM 1970 C C . ILE B 1 29 ? 43.552 -8.853 28.914 1.00 60.97 1230 ILE B C 1
ATOM 1971 O O . ILE B 1 29 ? 44.451 -9.260 28.169 1.00 62.21 1230 ILE B O 1
ATOM 1976 N N . SER B 1 30 ? 42.413 -9.517 29.106 1.00 56.80 1231 SER B N 1
ATOM 1977 C CA . SER B 1 30 ? 42.153 -10.810 28.484 1.00 60.50 1231 SER B CA 1
ATOM 1978 C C . SER B 1 30 ? 40.680 -10.901 28.119 1.00 56.95 1231 SER B C 1
ATOM 1979 O O . SER B 1 30 ? 39.816 -10.732 28.985 1.00 52.24 1231 SER B O 1
ATOM 1982 N N . PHE B 1 31 ? 40.400 -11.173 26.846 1.00 55.58 1232 PHE B N 1
ATOM 1983 C CA . PHE B 1 31 ? 39.039 -11.406 26.379 1.00 60.15 1232 PHE B CA 1
ATOM 1984 C C . PHE B 1 31 ? 39.100 -11.991 24.976 1.00 55.88 1232 PHE B C 1
ATOM 1985 O O . PHE B 1 31 ? 40.131 -11.924 24.300 1.00 59.29 1232 PHE B O 1
ATOM 1993 N N . SER B 1 32 ? 37.978 -12.569 24.550 1.00 54.28 1233 SER B N 1
ATOM 1994 C CA . SER B 1 32 ? 37.843 -13.151 23.224 1.00 50.37 1233 SER B CA 1
ATOM 1995 C C . SER B 1 32 ? 36.529 -12.701 22.604 1.00 50.03 1233 SER B C 1
ATOM 1996 O O . SER B 1 32 ? 35.543 -12.461 23.306 1.00 59.41 1233 SER B O 1
ATOM 1999 N N . ILE B 1 33 ? 36.524 -12.588 21.278 1.00 49.89 1234 ILE B N 1
ATOM 2000 C CA . ILE B 1 33 ? 35.369 -12.106 20.530 1.00 52.87 1234 ILE B CA 1
ATOM 2001 C C . ILE B 1 33 ? 35.054 -13.100 19.422 1.00 51.43 1234 ILE B C 1
ATOM 2002 O O . ILE B 1 33 ? 35.958 -13.551 18.710 1.00 49.66 1234 ILE B O 1
ATOM 2007 N N . SER B 1 34 ? 33.771 -13.442 19.281 1.00 49.34 1235 SER B N 1
ATOM 2008 C CA . SER B 1 34 ? 33.302 -14.307 18.212 1.00 52.45 1235 SER B CA 1
ATOM 2009 C C . SER B 1 34 ? 33.257 -13.541 16.890 1.00 49.04 1235 SER B C 1
ATOM 2010 O O . SER B 1 34 ? 33.068 -12.322 16.879 1.00 48.87 1235 SER B O 1
ATOM 2013 N N . PRO B 1 35 ? 33.446 -14.231 15.763 1.00 52.14 1236 PRO B N 1
ATOM 2014 C CA . PRO B 1 35 ? 33.399 -13.545 14.465 1.00 51.78 1236 PRO B CA 1
ATOM 2015 C C . PRO B 1 35 ? 32.051 -12.881 14.217 1.00 53.07 1236 PRO B C 1
ATOM 2016 O O . PRO B 1 35 ? 30.994 -13.443 14.512 1.00 57.63 1236 PRO B O 1
ATOM 2020 N N . GLY B 1 36 ? 32.103 -11.669 13.670 1.00 48.36 1237 GLY B N 1
ATOM 2021 C CA . GLY B 1 36 ? 30.898 -10.945 13.311 1.00 48.05 1237 GLY B CA 1
ATOM 2022 C C . GLY B 1 36 ? 30.027 -10.535 14.477 1.00 55.58 1237 GLY B C 1
ATOM 2023 O O . GLY B 1 36 ? 28.819 -10.351 14.301 1.00 62.18 1237 GLY B O 1
ATOM 2024 N N . GLN B 1 37 ? 30.607 -10.374 15.662 1.00 48.15 1238 GLN B N 1
ATOM 2025 C CA . GLN B 1 37 ? 29.851 -10.051 16.864 1.00 53.67 1238 GLN B CA 1
ATOM 2026 C C . GLN B 1 37 ? 29.956 -8.563 17.173 1.00 55.37 1238 GLN B C 1
ATOM 2027 O O . GLN B 1 37 ? 31.025 -7.962 17.033 1.00 57.48 1238 GLN B O 1
ATOM 2033 N N . ARG B 1 38 ? 28.838 -7.974 17.594 1.00 53.96 1239 ARG B N 1
ATOM 2034 C CA . ARG B 1 38 ? 28.780 -6.559 17.958 1.00 52.33 1239 ARG B CA 1
ATOM 2035 C C . ARG B 1 38 ? 29.137 -6.434 19.435 1.00 47.84 1239 ARG B C 1
ATOM 2036 O O . ARG B 1 38 ? 28.326 -6.747 20.310 1.00 47.83 1239 ARG B O 1
ATOM 2044 N N . VAL B 1 39 ? 30.350 -5.966 19.716 1.00 48.01 1240 VAL B N 1
ATOM 2045 C CA . VAL B 1 39 ? 30.862 -5.848 21.077 1.00 55.18 1240 VAL B CA 1
ATOM 2046 C C . VAL B 1 39 ? 30.848 -4.380 21.476 1.00 48.51 1240 VAL B C 1
ATOM 2047 O O . VAL B 1 39 ? 31.289 -3.516 20.709 1.00 48.01 1240 VAL B O 1
ATOM 2051 N N . GLY B 1 40 ? 30.343 -4.099 22.675 1.00 48.11 1241 GLY B N 1
ATOM 2052 C CA . GLY B 1 40 ? 30.304 -2.742 23.179 1.00 48.02 1241 GLY B CA 1
ATOM 2053 C C . GLY B 1 40 ? 31.291 -2.500 24.302 1.00 48.27 1241 GLY B C 1
ATOM 2054 O O . GLY B 1 40 ? 31.182 -3.107 25.372 1.00 48.43 1241 GLY B O 1
ATOM 2055 N N . LEU B 1 41 ? 32.261 -1.618 24.073 1.00 48.32 1242 LEU B N 1
ATOM 2056 C CA . LEU B 1 41 ? 33.265 -1.283 25.082 1.00 48.56 1242 LEU B CA 1
ATOM 2057 C C . LEU B 1 41 ? 32.738 -0.115 25.907 1.00 48.45 1242 LEU B C 1
ATOM 2058 O O . LEU B 1 41 ? 32.729 1.031 25.450 1.00 48.29 1242 LEU B O 1
ATOM 2063 N N . LEU B 1 42 ? 32.300 -0.404 27.127 1.00 50.44 1243 LEU B N 1
ATOM 2064 C CA . LEU B 1 42 ? 31.750 0.607 28.018 1.00 48.44 1243 LEU B CA 1
ATOM 2065 C C . LEU B 1 42 ? 32.819 1.082 28.993 1.00 48.68 1243 LEU B C 1
ATOM 2066 O O . LEU B 1 42 ? 33.601 0.283 29.515 1.00 48.94 1243 LEU B O 1
ATOM 2071 N N . GLY B 1 43 ? 32.847 2.390 29.230 1.00 48.59 1244 GLY B N 1
ATOM 2072 C CA . GLY B 1 43 ? 33.795 2.977 30.155 1.00 48.80 1244 GLY B CA 1
ATOM 2073 C C . GLY B 1 43 ? 33.628 4.476 30.277 1.00 48.65 1244 GLY B C 1
ATOM 2074 O O . GLY B 1 43 ? 33.366 5.159 29.284 1.00 48.44 1244 GLY B O 1
ATOM 2075 N N . ARG B 1 44 ? 33.772 5.002 31.491 1.00 48.77 1245 ARG B N 1
ATOM 2076 C CA . ARG B 1 44 ? 33.677 6.437 31.704 1.00 48.65 1245 ARG B CA 1
ATOM 2077 C C . ARG B 1 44 ? 34.887 7.137 31.085 1.00 48.72 1245 ARG B C 1
ATOM 2078 O O . ARG B 1 44 ? 35.803 6.505 30.552 1.00 49.09 1245 ARG B O 1
ATOM 2086 N N . THR B 1 45 ? 34.889 8.466 31.153 1.00 48.62 1246 THR B N 1
ATOM 2087 C CA . THR B 1 45 ? 35.991 9.229 30.584 1.00 48.68 1246 THR B CA 1
ATOM 2088 C C . THR B 1 45 ? 37.288 8.926 31.326 1.00 49.01 1246 THR B C 1
ATOM 2089 O O . THR B 1 45 ? 37.298 8.729 32.545 1.00 49.17 1246 THR B O 1
ATOM 2093 N N . GLY B 1 46 ? 38.386 8.869 30.576 1.00 50.04 1247 GLY B N 1
ATOM 2094 C CA . GLY B 1 46 ? 39.675 8.562 31.160 1.00 49.44 1247 GLY B CA 1
ATOM 2095 C C . GLY B 1 46 ? 39.863 7.128 31.597 1.00 49.64 1247 GLY B C 1
ATOM 2096 O O . GLY B 1 46 ? 40.871 6.821 32.239 1.00 49.92 1247 GLY B O 1
ATOM 2097 N N . SER B 1 47 ? 38.925 6.235 31.271 1.00 49.52 1248 SER B N 1
ATOM 2098 C CA . SER B 1 47 ? 39.061 4.838 31.669 1.00 49.71 1248 SER B CA 1
ATOM 2099 C C . SER B 1 47 ? 40.005 4.069 30.753 1.00 49.84 1248 SER B C 1
ATOM 2100 O O . SER B 1 47 ? 40.597 3.072 31.180 1.00 50.08 1248 SER B O 1
ATOM 2103 N N . GLY B 1 48 ? 40.159 4.508 29.506 1.00 49.68 1249 GLY B N 1
ATOM 2104 C CA . GLY B 1 48 ? 41.084 3.864 28.594 1.00 49.80 1249 GLY B CA 1
ATOM 2105 C C . GLY B 1 48 ? 40.432 3.280 27.358 1.00 49.60 1249 GLY B C 1
ATOM 2106 O O . GLY B 1 48 ? 40.957 2.333 26.763 1.00 49.71 1249 GLY B O 1
ATOM 2107 N N . LYS B 1 49 ? 39.287 3.836 26.958 1.00 49.30 1250 LYS B N 1
ATOM 2108 C CA . LYS B 1 49 ? 38.606 3.348 25.763 1.00 49.10 1250 LYS B CA 1
ATOM 2109 C C . LYS B 1 49 ? 39.406 3.671 24.506 1.00 49.07 1250 LYS B C 1
ATOM 2110 O O . LYS B 1 49 ? 39.672 2.787 23.683 1.00 49.11 1250 LYS B O 1
ATOM 2116 N N . SER B 1 50 ? 39.797 4.938 24.341 1.00 49.00 1251 SER B N 1
ATOM 2117 C CA . SER B 1 50 ? 40.612 5.315 23.191 1.00 48.98 1251 SER B CA 1
ATOM 2118 C C . SER B 1 50 ? 41.974 4.635 23.226 1.00 58.70 1251 SER B C 1
ATOM 2119 O O . SER B 1 50 ? 42.568 4.377 22.172 1.00 49.30 1251 SER B O 1
ATOM 2122 N N . THR B 1 51 ? 42.480 4.328 24.423 1.00 53.62 1252 THR B N 1
ATOM 2123 C CA . THR B 1 51 ? 43.786 3.687 24.538 1.00 49.84 1252 THR B CA 1
ATOM 2124 C C . THR B 1 51 ? 43.739 2.237 24.067 1.00 49.91 1252 THR B C 1
ATOM 2125 O O . THR B 1 51 ? 44.680 1.757 23.424 1.00 50.05 1252 THR B O 1
ATOM 2129 N N . LEU B 1 52 ? 42.650 1.525 24.371 1.00 49.82 1253 LEU B N 1
ATOM 2130 C CA . LEU B 1 52 ? 42.548 0.127 23.963 1.00 49.89 1253 LEU B CA 1
ATOM 2131 C C . LEU B 1 52 ? 42.510 -0.005 22.445 1.00 49.73 1253 LEU B C 1
ATOM 2132 O O . LEU B 1 52 ? 43.074 -0.952 21.883 1.00 49.87 1253 LEU B O 1
ATOM 2137 N N . LEU B 1 53 ? 41.853 0.936 21.764 1.00 49.46 1254 LEU B N 1
ATOM 2138 C CA . LEU B 1 53 ? 41.819 0.898 20.306 1.00 49.30 1254 LEU B CA 1
ATOM 2139 C C . LEU B 1 53 ? 43.200 1.154 19.715 1.00 50.98 1254 LEU B C 1
ATOM 2140 O O . LEU B 1 53 ? 43.570 0.547 18.703 1.00 49.48 1254 LEU B O 1
ATOM 2145 N N . LEU B 1 54 ? 43.976 2.049 20.333 1.00 49.57 1255 LEU B N 1
ATOM 2146 C CA . LEU B 1 54 ? 45.342 2.279 19.877 1.00 50.50 1255 LEU B CA 1
ATOM 2147 C C . LEU B 1 54 ? 46.220 1.055 20.104 1.00 50.04 1255 LEU B C 1
ATOM 2148 O O . LEU B 1 54 ? 47.164 0.821 19.341 1.00 50.15 1255 LEU B O 1
ATOM 2153 N N . ALA B 1 55 ? 45.927 0.266 21.141 1.00 50.17 1256 ALA B N 1
ATOM 2154 C CA . ALA B 1 55 ? 46.695 -0.950 21.382 1.00 50.46 1256 ALA B CA 1
ATOM 2155 C C . ALA B 1 55 ? 46.436 -2.000 20.310 1.00 50.40 1256 ALA B C 1
ATOM 2156 O O . ALA B 1 55 ? 47.336 -2.781 19.980 1.00 50.61 1256 ALA B O 1
ATOM 2158 N N . PHE B 1 56 ? 45.220 -2.037 19.759 1.00 50.13 1257 PHE B N 1
ATOM 2159 C CA . PHE B 1 56 ? 44.931 -2.971 18.677 1.00 50.06 1257 PHE B CA 1
ATOM 2160 C C . PHE B 1 56 ? 45.742 -2.636 17.433 1.00 50.45 1257 PHE B C 1
ATOM 2161 O O . PHE B 1 56 ? 46.278 -3.533 16.772 1.00 50.17 1257 PHE B O 1
ATOM 2169 N N . LEU B 1 57 ? 45.850 -1.351 17.106 1.00 49.90 1258 LEU B N 1
ATOM 2170 C CA . LEU B 1 57 ? 46.594 -0.900 15.939 1.00 50.25 1258 LEU B CA 1
ATOM 2171 C C . LEU B 1 57 ? 48.089 -0.780 16.198 1.00 51.78 1258 LEU B C 1
ATOM 2172 O O . LEU B 1 57 ? 48.826 -0.391 15.285 1.00 59.10 1258 LEU B O 1
ATOM 2177 N N . ARG B 1 58 ? 48.546 -1.105 17.410 1.00 50.39 1259 ARG B N 1
ATOM 2178 C CA . ARG B 1 58 ? 49.956 -0.994 17.788 1.00 50.68 1259 ARG B CA 1
ATOM 2179 C C . ARG B 1 58 ? 50.488 0.420 17.560 1.00 50.61 1259 ARG B C 1
ATOM 2180 O O . ARG B 1 58 ? 51.607 0.614 17.080 1.00 50.75 1259 ARG B O 1
ATOM 2188 N N . LEU B 1 59 ? 49.676 1.416 17.908 1.00 50.40 1260 LEU B N 1
ATOM 2189 C CA . LEU B 1 59 ? 50.081 2.812 17.847 1.00 50.33 1260 LEU B CA 1
ATOM 2190 C C . LEU B 1 59 ? 50.701 3.295 19.153 1.00 50.54 1260 LEU B C 1
ATOM 2191 O O . LEU B 1 59 ? 50.863 4.505 19.340 1.00 50.47 1260 LEU B O 1
ATOM 2196 N N . LEU B 1 60 ? 51.042 2.377 20.053 1.00 52.16 1261 LEU B N 1
ATOM 2197 C CA . LEU B 1 60 ? 51.757 2.696 21.282 1.00 54.25 1261 LEU B CA 1
ATOM 2198 C C . LEU B 1 60 ? 52.463 1.429 21.752 1.00 58.93 1261 LEU B C 1
ATOM 2199 O O . LEU B 1 60 ? 52.387 0.379 21.108 1.00 52.27 1261 LEU B O 1
ATOM 2204 N N . ASN B 1 61 ? 53.156 1.535 22.883 1.00 59.69 1262 ASN B N 1
ATOM 2205 C CA . ASN B 1 61 ? 53.904 0.402 23.413 1.00 65.99 1262 ASN B CA 1
ATOM 2206 C C . ASN B 1 61 ? 52.946 -0.627 24.001 1.00 65.56 1262 ASN B C 1
ATOM 2207 O O . ASN B 1 61 ? 52.214 -0.334 24.952 1.00 69.52 1262 ASN B O 1
ATOM 2212 N N . THR B 1 62 ? 52.952 -1.832 23.435 1.00 65.15 1263 THR B N 1
ATOM 2213 C CA . THR B 1 62 ? 52.051 -2.902 23.839 1.00 66.27 1263 THR B CA 1
ATOM 2214 C C . THR B 1 62 ? 52.853 -4.138 24.215 1.00 62.42 1263 THR B C 1
ATOM 2215 O O . THR B 1 62 ? 53.774 -4.531 23.491 1.00 60.53 1263 THR B O 1
ATOM 2219 N N . GLU B 1 63 ? 52.497 -4.748 25.342 1.00 62.10 1264 GLU B N 1
ATOM 2220 C CA . GLU B 1 63 ? 53.045 -6.030 25.760 1.00 58.26 1264 GLU B CA 1
ATOM 2221 C C . GLU B 1 63 ? 51.908 -7.038 25.835 1.00 58.03 1264 GLU B C 1
ATOM 2222 O O . GLU B 1 63 ? 50.862 -6.756 26.429 1.00 62.72 1264 GLU B O 1
ATOM 2228 N N . GLY B 1 64 ? 52.109 -8.203 25.228 1.00 56.42 1265 GLY B N 1
ATOM 2229 C CA . GLY B 1 64 ? 51.112 -9.247 25.174 1.00 52.52 1265 GLY B CA 1
ATOM 2230 C C . GLY B 1 64 ? 50.921 -9.733 23.758 1.00 52.38 1265 GLY B C 1
ATOM 2231 O O . GLY B 1 64 ? 51.691 -9.403 22.849 1.00 64.28 1265 GLY B O 1
ATOM 2232 N N . GLU B 1 65 ? 49.875 -10.531 23.558 1.00 52.25 1266 GLU B N 1
ATOM 2233 C CA . GLU B 1 65 ? 49.585 -11.117 22.257 1.00 53.14 1266 GLU B CA 1
ATOM 2234 C C . GLU B 1 65 ? 48.116 -10.917 21.918 1.00 51.81 1266 GLU B C 1
ATOM 2235 O O . GLU B 1 65 ? 47.242 -11.158 22.756 1.00 51.76 1266 GLU B O 1
ATOM 2241 N N . ILE B 1 66 ? 47.854 -10.475 20.692 1.00 51.58 1267 ILE B N 1
ATOM 2242 C CA . ILE B 1 66 ? 46.509 -10.396 20.141 1.00 51.28 1267 ILE B CA 1
ATOM 2243 C C . ILE B 1 66 ? 46.479 -11.221 18.864 1.00 51.23 1267 ILE B C 1
ATOM 2244 O O . ILE B 1 66 ? 47.398 -11.142 18.041 1.00 51.31 1267 ILE B O 1
ATOM 2249 N N . GLN B 1 67 ? 45.430 -12.023 18.705 1.00 51.12 1268 GLN B N 1
ATOM 2250 C CA . GLN B 1 67 ? 45.283 -12.905 17.559 1.00 55.49 1268 GLN B CA 1
ATOM 2251 C C . GLN B 1 67 ? 43.968 -12.617 16.850 1.00 53.77 1268 GLN B C 1
ATOM 2252 O O . GLN B 1 67 ? 42.934 -12.412 17.494 1.00 58.75 1268 GLN B O 1
ATOM 2258 N N . ILE B 1 68 ? 44.014 -12.600 15.520 1.00 50.63 1269 ILE B N 1
ATOM 2259 C CA . ILE B 1 68 ? 42.831 -12.430 14.684 1.00 50.33 1269 ILE B CA 1
ATOM 2260 C C . ILE B 1 68 ? 42.723 -13.649 13.782 1.00 53.31 1269 ILE B C 1
ATOM 2261 O O . ILE B 1 68 ? 43.594 -13.877 12.933 1.00 50.46 1269 ILE B O 1
ATOM 2266 N N . ASP B 1 69 ? 41.658 -14.434 13.973 1.00 50.85 1270 ASP B N 1
ATOM 2267 C CA . ASP B 1 69 ? 41.429 -15.668 13.222 1.00 53.86 1270 ASP B CA 1
ATOM 2268 C C . ASP B 1 69 ? 42.598 -16.640 13.359 1.00 55.79 1270 ASP B C 1
ATOM 2269 O O . ASP B 1 69 ? 42.903 -17.397 12.433 1.00 56.92 1270 ASP B O 1
ATOM 2274 N N . GLY B 1 70 ? 43.258 -16.627 14.513 1.00 50.87 1271 GLY B N 1
ATOM 2275 C CA . GLY B 1 70 ? 44.374 -17.512 14.770 1.00 51.19 1271 GLY B CA 1
ATOM 2276 C C . GLY B 1 70 ? 45.725 -17.010 14.315 1.00 58.13 1271 GLY B C 1
ATOM 2277 O O . GLY B 1 70 ? 46.696 -17.776 14.360 1.00 58.98 1271 GLY B O 1
ATOM 2278 N N . VAL B 1 71 ? 45.825 -15.757 13.883 1.00 56.12 1272 VAL B N 1
ATOM 2279 C CA . VAL B 1 71 ? 47.073 -15.184 13.389 1.00 60.07 1272 VAL B CA 1
ATOM 2280 C C . VAL B 1 71 ? 47.525 -14.122 14.381 1.00 51.32 1272 VAL B C 1
ATOM 2281 O O . VAL B 1 71 ? 46.873 -13.082 14.535 1.00 52.88 1272 VAL B O 1
ATOM 2285 N N . SER B 1 72 ? 48.644 -14.380 15.053 1.00 51.61 1273 SER B N 1
ATOM 2286 C CA . SER B 1 72 ? 49.186 -13.426 16.009 1.00 51.69 1273 SER B CA 1
ATOM 2287 C C . SER B 1 72 ? 49.799 -12.230 15.289 1.00 56.45 1273 SER B C 1
ATOM 2288 O O . SER B 1 72 ? 50.325 -12.345 14.178 1.00 51.60 1273 SER B O 1
ATOM 2291 N N . TRP B 1 73 ? 49.731 -11.065 15.940 1.00 61.07 1274 TRP B N 1
ATOM 2292 C CA . TRP B 1 73 ? 50.291 -9.851 15.356 1.00 59.64 1274 TRP B CA 1
ATOM 2293 C C . TRP B 1 73 ? 51.809 -9.893 15.251 1.00 58.64 1274 TRP B C 1
ATOM 2294 O O . TRP B 1 73 ? 52.388 -9.039 14.570 1.00 68.69 1274 TRP B O 1
ATOM 2305 N N . ASP B 1 74 ? 52.462 -10.854 15.899 1.00 51.99 1275 ASP B N 1
ATOM 2306 C CA . ASP B 1 74 ? 53.891 -11.075 15.747 1.00 56.96 1275 ASP B CA 1
ATOM 2307 C C . ASP B 1 74 ? 54.210 -12.054 14.626 1.00 60.94 1275 ASP B C 1
ATOM 2308 O O . ASP B 1 74 ? 55.356 -12.502 14.514 1.00 62.86 1275 ASP B O 1
ATOM 2313 N N . SER B 1 75 ? 53.223 -12.393 13.795 1.00 59.21 1276 SER B N 1
ATOM 2314 C CA . SER B 1 75 ? 53.392 -13.376 12.733 1.00 54.92 1276 SER B CA 1
ATOM 2315 C C . SER B 1 75 ? 53.088 -12.810 11.351 1.00 51.90 1276 SER B C 1
ATOM 2316 O O . SER B 1 75 ? 53.067 -13.571 10.375 1.00 51.89 1276 SER B O 1
ATOM 2319 N N . ILE B 1 76 ? 52.850 -11.504 11.238 1.00 51.69 1277 ILE B N 1
ATOM 2320 C CA . ILE B 1 76 ? 52.576 -10.842 9.970 1.00 51.45 1277 ILE B CA 1
ATOM 2321 C C . ILE B 1 76 ? 53.219 -9.460 9.992 1.00 51.41 1277 ILE B C 1
ATOM 2322 O O . ILE B 1 76 ? 53.839 -9.053 10.978 1.00 57.01 1277 ILE B O 1
ATOM 2327 N N . THR B 1 77 ? 53.067 -8.735 8.888 1.00 51.20 1278 THR B N 1
ATOM 2328 C CA . THR B 1 77 ? 53.578 -7.376 8.789 1.00 63.30 1278 THR B CA 1
ATOM 2329 C C . THR B 1 77 ? 52.675 -6.415 9.555 1.00 55.95 1278 THR B C 1
ATOM 2330 O O . THR B 1 77 ? 51.454 -6.591 9.614 1.00 50.74 1278 THR B O 1
ATOM 2334 N N . LEU B 1 78 ? 53.295 -5.394 10.155 1.00 56.63 1279 LEU B N 1
ATOM 2335 C CA . LEU B 1 78 ? 52.533 -4.394 10.898 1.00 50.82 1279 LEU B CA 1
ATOM 2336 C C . LEU B 1 78 ? 51.495 -3.716 10.012 1.00 53.68 1279 LEU B C 1
ATOM 2337 O O . LEU B 1 78 ? 50.382 -3.418 10.462 1.00 50.96 1279 LEU B O 1
ATOM 2342 N N . GLU B 1 79 ? 51.838 -3.468 8.746 1.00 61.99 1280 GLU B N 1
ATOM 2343 C CA . GLU B 1 79 ? 50.870 -2.885 7.823 1.00 57.09 1280 GLU B CA 1
ATOM 2344 C C . GLU B 1 79 ? 49.759 -3.875 7.494 1.00 58.83 1280 GLU B C 1
ATOM 2345 O O . GLU B 1 79 ? 48.598 -3.482 7.327 1.00 56.93 1280 GLU B O 1
ATOM 2347 N N . GLN B 1 80 ? 50.095 -5.163 7.400 1.00 59.63 1281 GLN B N 1
ATOM 2348 C CA . GLN B 1 80 ? 49.087 -6.183 7.138 1.00 61.52 1281 GLN B CA 1
ATOM 2349 C C . GLN B 1 80 ? 48.178 -6.418 8.337 1.00 58.62 1281 GLN B C 1
ATOM 2350 O O . GLN B 1 80 ? 47.050 -6.891 8.161 1.00 50.54 1281 GLN B O 1
ATOM 2356 N N . TRP B 1 81 ? 48.641 -6.098 9.547 1.00 64.96 1282 TRP B N 1
ATOM 2357 C CA . TRP B 1 81 ? 47.809 -6.262 10.734 1.00 60.40 1282 TRP B CA 1
ATOM 2358 C C . TRP B 1 81 ? 46.786 -5.140 10.860 1.00 57.63 1282 TRP B C 1
ATOM 2359 O O . TRP B 1 81 ? 45.642 -5.382 11.260 1.00 64.84 1282 TRP B O 1
ATOM 2370 N N . ARG B 1 82 ? 47.177 -3.909 10.522 1.00 49.76 1283 ARG B N 1
ATOM 2371 C CA . ARG B 1 82 ? 46.264 -2.776 10.612 1.00 49.49 1283 ARG B CA 1
ATOM 2372 C C . ARG B 1 82 ? 45.251 -2.741 9.476 1.00 52.65 1283 ARG B C 1
ATOM 2373 O O . ARG B 1 82 ? 44.174 -2.158 9.644 1.00 51.61 1283 ARG B O 1
ATOM 2381 N N . LYS B 1 83 ? 45.565 -3.350 8.330 1.00 67.88 1284 LYS B N 1
ATOM 2382 C CA . LYS B 1 83 ? 44.640 -3.354 7.203 1.00 62.36 1284 LYS B CA 1
ATOM 2383 C C . LYS B 1 83 ? 43.412 -4.221 7.455 1.00 52.32 1284 LYS B C 1
ATOM 2384 O O . LYS B 1 83 ? 42.460 -4.162 6.670 1.00 48.62 1284 LYS B O 1
ATOM 2390 N N . ALA B 1 84 ? 43.407 -5.013 8.525 1.00 50.80 1285 ALA B N 1
ATOM 2391 C CA . ALA B 1 84 ? 42.238 -5.791 8.910 1.00 49.67 1285 ALA B CA 1
ATOM 2392 C C . ALA B 1 84 ? 41.252 -5.000 9.758 1.00 48.78 1285 ALA B C 1
ATOM 2393 O O . ALA B 1 84 ? 40.165 -5.511 10.052 1.00 48.68 1285 ALA B O 1
ATOM 2395 N N . PHE B 1 85 ? 41.598 -3.778 10.152 1.00 48.75 1286 PHE B N 1
ATOM 2396 C CA . PHE B 1 85 ? 40.754 -2.946 10.995 1.00 48.59 1286 PHE B CA 1
ATOM 2397 C C . PHE B 1 85 ? 40.142 -1.806 10.190 1.00 48.30 1286 PHE B C 1
ATOM 2398 O O . PHE B 1 85 ? 40.729 -1.320 9.219 1.00 48.46 1286 PHE B O 1
ATOM 2406 N N . GLY B 1 86 ? 38.950 -1.388 10.608 1.00 48.09 1287 GLY B N 1
ATOM 2407 C CA . GLY B 1 86 ? 38.344 -0.166 10.120 1.00 47.82 1287 GLY B CA 1
ATOM 2408 C C . GLY B 1 86 ? 38.209 0.828 11.255 1.00 47.80 1287 GLY B C 1
ATOM 2409 O O . GLY B 1 86 ? 37.593 0.518 12.279 1.00 52.03 1287 GLY B O 1
ATOM 2410 N N . VAL B 1 87 ? 38.782 2.018 11.101 1.00 50.15 1288 VAL B N 1
ATOM 2411 C CA . VAL B 1 87 ? 38.930 2.968 12.199 1.00 48.54 1288 VAL B CA 1
ATOM 2412 C C . VAL B 1 87 ? 38.132 4.223 11.873 1.00 53.03 1288 VAL B C 1
ATOM 2413 O O . VAL B 1 87 ? 38.494 4.981 10.964 1.00 52.12 1288 VAL B O 1
ATOM 2417 N N . ILE B 1 88 ? 37.051 4.443 12.616 1.00 58.49 1289 ILE B N 1
ATOM 2418 C CA . ILE B 1 88 ? 36.276 5.682 12.572 1.00 60.65 1289 ILE B CA 1
ATOM 2419 C C . ILE B 1 88 ? 35.909 6.029 14.011 1.00 73.43 1289 ILE B C 1
ATOM 2420 O O . ILE B 1 88 ? 35.422 5.157 14.742 1.00 89.35 1289 ILE B O 1
ATOM 2425 N N . PRO B 1 89 ? 36.119 7.273 14.474 1.00 84.52 1290 PRO B N 1
ATOM 2426 C CA . PRO B 1 89 ? 36.697 8.400 13.737 1.00 79.18 1290 PRO B CA 1
ATOM 2427 C C . PRO B 1 89 ? 38.219 8.373 13.702 1.00 79.41 1290 PRO B C 1
ATOM 2428 O O . PRO B 1 89 ? 38.856 7.774 14.568 1.00 79.51 1290 PRO B O 1
ATOM 2432 N N . GLN B 1 90 ? 38.787 9.038 12.699 1.00 79.50 1291 GLN B N 1
ATOM 2433 C CA . GLN B 1 90 ? 40.229 9.125 12.525 1.00 79.72 1291 GLN B CA 1
ATOM 2434 C C . GLN B 1 90 ? 40.516 10.207 11.501 1.00 79.77 1291 GLN B C 1
ATOM 2435 O O . GLN B 1 90 ? 39.798 10.319 10.504 1.00 79.67 1291 GLN B O 1
ATOM 2441 N N . ASP B 1 91 ? 41.554 11.004 11.749 1.00 79.92 1292 ASP B N 1
ATOM 2442 C CA . ASP B 1 91 ? 41.981 11.980 10.751 1.00 79.98 1292 ASP B CA 1
ATOM 2443 C C . ASP B 1 91 ? 42.460 11.245 9.505 1.00 80.07 1292 ASP B C 1
ATOM 2444 O O . ASP B 1 91 ? 43.602 10.779 9.449 1.00 80.26 1292 ASP B O 1
ATOM 2449 N N . VAL B 1 92 ? 41.584 11.140 8.505 1.00 79.95 1293 VAL B N 1
ATOM 2450 C CA . VAL B 1 92 ? 41.842 10.288 7.351 1.00 80.01 1293 VAL B CA 1
ATOM 2451 C C . VAL B 1 92 ? 43.038 10.811 6.567 1.00 80.20 1293 VAL B C 1
ATOM 2452 O O . VAL B 1 92 ? 43.171 12.018 6.321 1.00 80.21 1293 VAL B O 1
ATOM 2456 N N . PHE B 1 93 ? 43.916 9.894 6.168 1.00 80.35 1294 PHE B N 1
ATOM 2457 C CA . PHE B 1 93 ? 45.089 10.226 5.367 1.00 80.54 1294 PHE B CA 1
ATOM 2458 C C . PHE B 1 93 ? 44.733 10.056 3.895 1.00 80.50 1294 PHE B C 1
ATOM 2459 O O . PHE B 1 93 ? 44.541 8.933 3.419 1.00 80.49 1294 PHE B O 1
ATOM 2467 N N . ILE B 1 94 ? 44.641 11.171 3.178 1.00 80.48 1295 ILE B N 1
ATOM 2468 C CA . ILE B 1 94 ? 44.283 11.164 1.765 1.00 80.44 1295 ILE B CA 1
ATOM 2469 C C . ILE B 1 94 ? 45.551 11.013 0.936 1.00 80.65 1295 ILE B C 1
ATOM 2470 O O . ILE B 1 94 ? 46.519 11.759 1.122 1.00 80.79 1295 ILE B O 1
ATOM 2475 N N . PHE B 1 95 ? 45.546 10.045 0.021 1.00 80.67 1296 PHE B N 1
ATOM 2476 C CA . PHE B 1 95 ? 46.682 9.835 -0.861 1.00 80.86 1296 PHE B CA 1
ATOM 2477 C C . PHE B 1 95 ? 46.869 11.030 -1.794 1.00 80.89 1296 PHE B C 1
ATOM 2478 O O . PHE B 1 95 ? 46.011 11.909 -1.915 1.00 80.75 1296 PHE B O 1
ATOM 2486 N N . SER B 1 96 ? 48.016 11.048 -2.464 1.00 81.07 1297 SER B N 1
ATOM 2487 C CA . SER B 1 96 ? 48.299 12.045 -3.494 1.00 81.12 1297 SER B CA 1
ATOM 2488 C C . SER B 1 96 ? 47.957 11.484 -4.873 1.00 81.09 1297 SER B C 1
ATOM 2489 O O . SER B 1 96 ? 48.801 11.355 -5.759 1.00 93.81 1297 SER B O 1
ATOM 2492 N N . GLY B 1 97 ? 46.689 11.141 -5.037 1.00 80.90 1298 GLY B N 1
ATOM 2493 C CA . GLY B 1 97 ? 46.223 10.562 -6.272 1.00 80.85 1298 GLY B CA 1
ATOM 2494 C C . GLY B 1 97 ? 44.747 10.797 -6.484 1.00 80.62 1298 GLY B C 1
ATOM 2495 O O . GLY B 1 97 ? 44.151 11.705 -5.903 1.00 80.51 1298 GLY B O 1
ATOM 2496 N N . THR B 1 98 ? 44.157 9.953 -7.326 1.00 80.56 1299 THR B N 1
ATOM 2497 C CA . THR B 1 98 ? 42.761 10.091 -7.706 1.00 80.34 1299 THR B CA 1
ATOM 2498 C C . THR B 1 98 ? 41.843 9.501 -6.636 1.00 80.20 1299 THR B C 1
ATOM 2499 O O . THR B 1 98 ? 42.287 8.901 -5.653 1.00 80.26 1299 THR B O 1
ATOM 2503 N N . PHE B 1 99 ? 40.536 9.687 -6.841 1.00 80.00 1300 PHE B N 1
ATOM 2504 C CA . PHE B 1 99 ? 39.552 9.032 -5.985 1.00 79.84 1300 PHE B CA 1
ATOM 2505 C C . PHE B 1 99 ? 39.661 7.517 -6.075 1.00 79.88 1300 PHE B C 1
ATOM 2506 O O . PHE B 1 99 ? 39.414 6.816 -5.087 1.00 79.84 1300 PHE B O 1
ATOM 2514 N N . ARG B 1 100 ? 40.026 6.997 -7.249 1.00 79.96 1301 ARG B N 1
ATOM 2515 C CA . ARG B 1 100 ? 40.112 5.552 -7.435 1.00 80.00 1301 ARG B CA 1
ATOM 2516 C C . ARG B 1 100 ? 41.203 4.949 -6.559 1.00 80.16 1301 ARG B C 1
ATOM 2517 O O . ARG B 1 100 ? 40.995 3.919 -5.907 1.00 80.14 1301 ARG B O 1
ATOM 2525 N N . LYS B 1 101 ? 42.378 5.582 -6.530 1.00 80.33 1302 LYS B N 1
ATOM 2526 C CA . LYS B 1 101 ? 43.472 5.063 -5.716 1.00 80.50 1302 LYS B CA 1
ATOM 2527 C C . LYS B 1 101 ? 43.223 5.283 -4.230 1.00 80.44 1302 LYS B C 1
ATOM 2528 O O . LYS B 1 101 ? 43.638 4.459 -3.407 1.00 80.50 1302 LYS B O 1
ATOM 2534 N N . ASN B 1 102 ? 42.554 6.380 -3.864 1.00 80.31 1303 ASN B N 1
ATOM 2535 C CA . ASN B 1 102 ? 42.231 6.606 -2.459 1.00 80.24 1303 ASN B CA 1
ATOM 2536 C C . ASN B 1 102 ? 41.199 5.608 -1.952 1.00 80.09 1303 ASN B C 1
ATOM 2537 O O . ASN B 1 102 ? 41.241 5.216 -0.781 1.00 80.08 1303 ASN B O 1
ATOM 2542 N N . LEU B 1 103 ? 40.273 5.187 -2.812 1.00 79.96 1304 LEU B N 1
ATOM 2543 C CA . LEU B 1 103 ? 39.281 4.185 -2.444 1.00 79.82 1304 LEU B CA 1
ATOM 2544 C C . LEU B 1 103 ? 39.801 2.766 -2.629 1.00 79.93 1304 LEU B C 1
ATOM 2545 O O . LEU B 1 103 ? 39.517 1.890 -1.804 1.00 79.88 1304 LEU B O 1
ATOM 2550 N N . ASP B 1 104 ? 40.564 2.523 -3.695 1.00 80.06 1305 ASP B N 1
ATOM 2551 C CA . ASP B 1 104 ? 41.112 1.204 -4.007 1.00 80.17 1305 ASP B CA 1
ATOM 2552 C C . ASP B 1 104 ? 42.617 1.341 -4.194 1.00 80.40 1305 ASP B C 1
ATOM 2553 O O . ASP B 1 104 ? 43.107 1.465 -5.326 1.00 80.49 1305 ASP B O 1
ATOM 2558 N N . PRO B 1 105 ? 43.384 1.331 -3.101 1.00 80.51 1306 PRO B N 1
ATOM 2559 C CA . PRO B 1 105 ? 44.843 1.468 -3.238 1.00 80.73 1306 PRO B CA 1
ATOM 2560 C C . PRO B 1 105 ? 45.505 0.266 -3.887 1.00 81.39 1306 PRO B C 1
ATOM 2561 O O . PRO B 1 105 ? 46.501 0.435 -4.601 1.00 81.03 1306 PRO B O 1
ATOM 2565 N N . ASN B 1 106 ? 44.986 -0.942 -3.664 1.00 86.25 1307 ASN B N 1
ATOM 2566 C CA . ASN B 1 106 ? 45.597 -2.146 -4.210 1.00 84.36 1307 ASN B CA 1
ATOM 2567 C C . ASN B 1 106 ? 45.164 -2.444 -5.640 1.00 83.00 1307 ASN B C 1
ATOM 2568 O O . ASN B 1 106 ? 45.711 -3.370 -6.250 1.00 82.64 1307 ASN B O 1
ATOM 2573 N N . GLU B 1 107 ? 44.203 -1.690 -6.180 1.00 81.45 1308 GLU B N 1
ATOM 2574 C CA . GLU B 1 107 ? 43.729 -1.862 -7.555 1.00 81.67 1308 GLU B CA 1
ATOM 2575 C C . GLU B 1 107 ? 43.213 -3.282 -7.789 1.00 80.63 1308 GLU B C 1
ATOM 2576 O O . GLU B 1 107 ? 43.555 -3.941 -8.773 1.00 80.72 1308 GLU B O 1
ATOM 2582 N N . GLN B 1 108 ? 42.376 -3.753 -6.864 1.00 80.91 1309 GLN B N 1
ATOM 2583 C CA . GLN B 1 108 ? 41.801 -5.089 -6.943 1.00 80.44 1309 GLN B CA 1
ATOM 2584 C C . GLN B 1 108 ? 40.347 -5.090 -7.394 1.00 80.22 1309 GLN B C 1
ATOM 2585 O O . GLN B 1 108 ? 39.802 -6.166 -7.666 1.00 80.16 1309 GLN B O 1
ATOM 2591 N N . TRP B 1 109 ? 39.709 -3.926 -7.478 1.00 80.10 1310 TRP B N 1
ATOM 2592 C CA . TRP B 1 109 ? 38.314 -3.818 -7.869 1.00 79.89 1310 TRP B CA 1
ATOM 2593 C C . TRP B 1 109 ? 38.197 -3.035 -9.171 1.00 79.88 1310 TRP B C 1
ATOM 2594 O O . TRP B 1 109 ? 39.110 -2.305 -9.568 1.00 80.01 1310 TRP B O 1
ATOM 2605 N N . SER B 1 110 ? 37.057 -3.198 -9.832 1.00 79.72 1311 SER B N 1
ATOM 2606 C CA . SER B 1 110 ? 36.743 -2.436 -11.029 1.00 82.97 1311 SER B CA 1
ATOM 2607 C C . SER B 1 110 ? 35.967 -1.174 -10.658 1.00 81.09 1311 SER B C 1
ATOM 2608 O O . SER B 1 110 ? 35.450 -1.035 -9.547 1.00 86.01 1311 SER B O 1
ATOM 2611 N N . ASP B 1 111 ? 35.887 -0.243 -11.613 1.00 79.52 1312 ASP B N 1
ATOM 2612 C CA . ASP B 1 111 ? 35.208 1.023 -11.352 1.00 79.39 1312 ASP B CA 1
ATOM 2613 C C . ASP B 1 111 ? 33.723 0.824 -11.081 1.00 79.17 1312 ASP B C 1
ATOM 2614 O O . ASP B 1 111 ? 33.105 1.643 -10.390 1.00 79.05 1312 ASP B O 1
ATOM 2619 N N . GLN B 1 112 ? 33.131 -0.247 -11.613 1.00 79.10 1313 GLN B N 1
ATOM 2620 C CA . GLN B 1 112 ? 31.736 -0.539 -11.301 1.00 78.90 1313 GLN B CA 1
ATOM 2621 C C . GLN B 1 112 ? 31.582 -0.996 -9.855 1.00 78.86 1313 GLN B C 1
ATOM 2622 O O . GLN B 1 112 ? 30.595 -0.657 -9.192 1.00 78.69 1313 GLN B O 1
ATOM 2624 N N . GLU B 1 113 ? 32.550 -1.763 -9.350 1.00 79.01 1314 GLU B N 1
ATOM 2625 C CA . GLU B 1 113 ? 32.483 -2.218 -7.966 1.00 78.98 1314 GLU B CA 1
ATOM 2626 C C . GLU B 1 113 ? 32.834 -1.098 -6.995 1.00 79.00 1314 GLU B C 1
ATOM 2627 O O . GLU B 1 113 ? 32.372 -1.106 -5.848 1.00 78.91 1314 GLU B O 1
ATOM 2633 N N . ILE B 1 114 ? 33.642 -0.132 -7.433 1.00 79.11 1315 ILE B N 1
ATOM 2634 C CA . ILE B 1 114 ? 33.985 1.000 -6.578 1.00 79.13 1315 ILE B CA 1
ATOM 2635 C C . ILE B 1 114 ? 32.819 1.975 -6.478 1.00 78.94 1315 ILE B C 1
ATOM 2636 O O . ILE B 1 114 ? 32.514 2.487 -5.394 1.00 78.87 1315 ILE B O 1
ATOM 2641 N N . TRP B 1 115 ? 32.146 2.242 -7.602 1.00 78.85 1316 TRP B N 1
ATOM 2642 C CA . TRP B 1 115 ? 31.032 3.186 -7.596 1.00 78.67 1316 TRP B CA 1
ATOM 2643 C C . TRP B 1 115 ? 29.870 2.690 -6.747 1.00 78.49 1316 TRP B C 1
ATOM 2644 O O . TRP B 1 115 ? 29.154 3.499 -6.145 1.00 78.36 1316 TRP B O 1
ATOM 2655 N N . LYS B 1 116 ? 29.658 1.372 -6.691 1.00 78.48 1317 LYS B N 1
ATOM 2656 C CA . LYS B 1 116 ? 28.588 0.839 -5.854 1.00 78.31 1317 LYS B CA 1
ATOM 2657 C C . LYS B 1 116 ? 28.856 1.122 -4.382 1.00 78.33 1317 LYS B C 1
ATOM 2658 O O . LYS B 1 116 ? 27.929 1.419 -3.619 1.00 78.17 1317 LYS B O 1
ATOM 2664 N N . VAL B 1 117 ? 30.121 1.041 -3.967 1.00 78.51 1318 VAL B N 1
ATOM 2665 C CA . VAL B 1 117 ? 30.479 1.381 -2.594 1.00 78.54 1318 VAL B CA 1
ATOM 2666 C C . VAL B 1 117 ? 30.325 2.878 -2.356 1.00 78.49 1318 VAL B C 1
ATOM 2667 O O . VAL B 1 117 ? 29.825 3.306 -1.309 1.00 78.39 1318 VAL B O 1
ATOM 2671 N N . ALA B 1 118 ? 30.746 3.696 -3.324 1.00 78.55 1319 ALA B N 1
ATOM 2672 C CA . ALA B 1 118 ? 30.648 5.144 -3.168 1.00 78.52 1319 ALA B CA 1
ATOM 2673 C C . ALA B 1 118 ? 29.203 5.600 -3.029 1.00 78.29 1319 ALA B C 1
ATOM 2674 O O . ALA B 1 118 ? 28.934 6.622 -2.387 1.00 78.23 1319 ALA B O 1
ATOM 2676 N N . ASP B 1 119 ? 28.260 4.862 -3.616 1.00 78.17 1320 ASP B N 1
ATOM 2677 C CA . ASP B 1 119 ? 26.853 5.215 -3.477 1.00 77.96 1320 ASP B CA 1
ATOM 2678 C C . ASP B 1 119 ? 26.273 4.728 -2.155 1.00 77.86 1320 ASP B C 1
ATOM 2679 O O . ASP B 1 119 ? 25.359 5.360 -1.615 1.00 77.71 1320 ASP B O 1
ATOM 2684 N N . GLU B 1 120 ? 26.788 3.616 -1.623 1.00 77.94 1321 GLU B N 1
ATOM 2685 C CA . GLU B 1 120 ? 26.316 3.127 -0.331 1.00 77.86 1321 GLU B CA 1
ATOM 2686 C C . GLU B 1 120 ? 26.750 4.049 0.802 1.00 77.90 1321 GLU B C 1
ATOM 2687 O O . GLU B 1 120 ? 25.965 4.333 1.714 1.00 77.76 1321 GLU B O 1
ATOM 2693 N N . VAL B 1 121 ? 27.999 4.527 0.761 1.00 78.07 1322 VAL B N 1
ATOM 2694 C CA . VAL B 1 121 ? 28.518 5.392 1.820 1.00 78.13 1322 VAL B CA 1
ATOM 2695 C C . VAL B 1 121 ? 28.109 6.845 1.649 1.00 78.05 1322 VAL B C 1
ATOM 2696 O O . VAL B 1 121 ? 28.545 7.694 2.438 1.00 78.09 1322 VAL B O 1
ATOM 2700 N N . GLY B 1 122 ? 27.290 7.160 0.648 1.00 77.94 1323 GLY B N 1
ATOM 2701 C CA . GLY B 1 122 ? 26.850 8.521 0.424 1.00 77.86 1323 GLY B CA 1
ATOM 2702 C C . GLY B 1 122 ? 27.848 9.421 -0.267 1.00 78.01 1323 GLY B C 1
ATOM 2703 O O . GLY B 1 122 ? 27.672 10.644 -0.242 1.00 77.97 1323 GLY B O 1
ATOM 2704 N N . LEU B 1 123 ? 28.890 8.862 -0.881 1.00 78.17 1324 LEU B N 1
ATOM 2705 C CA . LEU B 1 123 ? 29.890 9.646 -1.594 1.00 78.32 1324 LEU B CA 1
ATOM 2706 C C . LEU B 1 123 ? 29.634 9.719 -3.093 1.00 78.30 1324 LEU B C 1
ATOM 2707 O O . LEU B 1 123 ? 30.452 10.293 -3.817 1.00 78.43 1324 LEU B O 1
ATOM 2712 N N . ARG B 1 124 ? 28.527 9.152 -3.576 1.00 78.15 1325 ARG B N 1
ATOM 2713 C CA . ARG B 1 124 ? 28.235 9.199 -5.005 1.00 78.13 1325 ARG B CA 1
ATOM 2714 C C . ARG B 1 124 ? 28.014 10.632 -5.472 1.00 78.09 1325 ARG B C 1
ATOM 2715 O O . ARG B 1 124 ? 28.581 11.062 -6.483 1.00 78.18 1325 ARG B O 1
ATOM 2717 N N . SER B 1 125 ? 27.197 11.391 -4.738 1.00 77.95 1326 SER B N 1
ATOM 2718 C CA . SER B 1 125 ? 26.912 12.767 -5.129 1.00 77.90 1326 SER B CA 1
ATOM 2719 C C . SER B 1 125 ? 28.134 13.664 -4.986 1.00 78.07 1326 SER B C 1
ATOM 2720 O O . SER B 1 125 ? 28.256 14.661 -5.708 1.00 78.08 1326 SER B O 1
ATOM 2723 N N . VAL B 1 126 ? 29.043 13.334 -4.066 1.00 78.19 1327 VAL B N 1
ATOM 2724 C CA . VAL B 1 126 ? 30.209 14.182 -3.840 1.00 78.35 1327 VAL B CA 1
ATOM 2725 C C . VAL B 1 126 ? 31.204 14.045 -4.986 1.00 78.52 1327 VAL B C 1
ATOM 2726 O O . VAL B 1 126 ? 31.837 15.024 -5.397 1.00 78.61 1327 VAL B O 1
ATOM 2730 N N . ILE B 1 127 ? 31.351 12.835 -5.527 1.00 78.56 1328 ILE B N 1
ATOM 2731 C CA . ILE B 1 127 ? 32.338 12.606 -6.577 1.00 78.72 1328 ILE B CA 1
ATOM 2732 C C . ILE B 1 127 ? 31.848 13.129 -7.926 1.00 78.66 1328 ILE B C 1
ATOM 2733 O O . ILE B 1 127 ? 32.655 13.574 -8.752 1.00 78.79 1328 ILE B O 1
ATOM 2738 N N . GLU B 1 128 ? 30.535 13.101 -8.170 1.00 78.47 1329 GLU B N 1
ATOM 2739 C CA . GLU B 1 128 ? 30.003 13.540 -9.456 1.00 78.41 1329 GLU B CA 1
ATOM 2740 C C . GLU B 1 128 ? 30.236 15.023 -9.712 1.00 80.20 1329 GLU B C 1
ATOM 2741 O O . GLU B 1 128 ? 30.260 15.442 -10.875 1.00 80.20 1329 GLU B O 1
ATOM 2747 N N . GLN B 1 129 ? 30.403 15.827 -8.659 1.00 80.68 1330 GLN B N 1
ATOM 2748 C CA . GLN B 1 129 ? 30.659 17.251 -8.849 1.00 85.65 1330 GLN B CA 1
ATOM 2749 C C . GLN B 1 129 ? 31.999 17.486 -9.536 1.00 81.39 1330 GLN B C 1
ATOM 2750 O O . GLN B 1 129 ? 32.121 18.378 -10.384 1.00 84.79 1330 GLN B O 1
ATOM 2756 N N . PHE B 1 130 ? 33.008 16.694 -9.193 1.00 83.26 1331 PHE B N 1
ATOM 2757 C CA . PHE B 1 130 ? 34.329 16.887 -9.770 1.00 79.02 1331 PHE B CA 1
ATOM 2758 C C . PHE B 1 130 ? 34.353 16.391 -11.214 1.00 79.05 1331 PHE B C 1
ATOM 2759 O O . PHE B 1 130 ? 33.735 15.370 -11.532 1.00 78.97 1331 PHE B O 1
ATOM 2767 N N . PRO B 1 131 ? 35.051 17.090 -12.109 1.00 79.16 1332 PRO B N 1
ATOM 2768 C CA . PRO B 1 131 ? 35.152 16.618 -13.496 1.00 79.20 1332 PRO B CA 1
ATOM 2769 C C . PRO B 1 131 ? 35.973 15.339 -13.571 1.00 79.34 1332 PRO B C 1
ATOM 2770 O O . PRO B 1 131 ? 37.049 15.237 -12.977 1.00 79.49 1332 PRO B O 1
ATOM 2774 N N . GLY B 1 132 ? 35.453 14.357 -14.306 1.00 79.28 1333 GLY B N 1
ATOM 2775 C CA . GLY B 1 132 ? 36.094 13.071 -14.442 1.00 79.40 1333 GLY B CA 1
ATOM 2776 C C . GLY B 1 132 ? 35.672 12.038 -13.419 1.00 79.33 1333 GLY B C 1
ATOM 2777 O O . GLY B 1 132 ? 35.881 10.841 -13.647 1.00 79.38 1333 GLY B O 1
ATOM 2778 N N . GLY B 1 133 ? 35.087 12.462 -12.302 1.00 79.22 1334 GLY B N 1
ATOM 2779 C CA . GLY B 1 133 ? 34.631 11.533 -11.289 1.00 79.15 1334 GLY B CA 1
ATOM 2780 C C . GLY B 1 133 ? 35.756 10.912 -10.490 1.00 79.31 1334 GLY B C 1
ATOM 2781 O O . GLY B 1 133 ? 36.456 11.605 -9.745 1.00 79.40 1334 GLY B O 1
ATOM 2782 N N . LEU B 1 134 ? 35.941 9.598 -10.638 1.00 79.36 1335 LEU B N 1
ATOM 2783 C CA . LEU B 1 134 ? 36.972 8.898 -9.880 1.00 79.51 1335 LEU B CA 1
ATOM 2784 C C . LEU B 1 134 ? 38.380 9.293 -10.303 1.00 79.73 1335 LEU B C 1
ATOM 2785 O O . LEU B 1 134 ? 39.330 9.029 -9.560 1.00 79.86 1335 LEU B O 1
ATOM 2790 N N . ASP B 1 135 ? 38.537 9.913 -11.469 1.00 79.76 1336 ASP B N 1
ATOM 2791 C CA . ASP B 1 135 ? 39.847 10.309 -11.968 1.00 79.96 1336 ASP B CA 1
ATOM 2792 C C . ASP B 1 135 ? 40.300 11.666 -11.446 1.00 80.00 1336 ASP B C 1
ATOM 2793 O O . ASP B 1 135 ? 41.407 12.100 -11.776 1.00 80.17 1336 ASP B O 1
ATOM 2798 N N . PHE B 1 136 ? 39.479 12.342 -10.646 1.00 79.86 1337 PHE B N 1
ATOM 2799 C CA . PHE B 1 136 ? 39.879 13.620 -10.074 1.00 79.89 1337 PHE B CA 1
ATOM 2800 C C . PHE B 1 136 ? 40.966 13.404 -9.028 1.00 80.05 1337 PHE B C 1
ATOM 2801 O O . PHE B 1 136 ? 40.791 12.622 -8.088 1.00 80.02 1337 PHE B O 1
ATOM 2809 N N . VAL B 1 137 ? 42.089 14.096 -9.192 1.00 80.21 1338 VAL B N 1
ATOM 2810 C CA . VAL B 1 137 ? 43.228 13.930 -8.296 1.00 80.38 1338 VAL B CA 1
ATOM 2811 C C . VAL B 1 137 ? 43.020 14.780 -7.050 1.00 80.32 1338 VAL B C 1
ATOM 2812 O O . VAL B 1 137 ? 42.662 15.960 -7.138 1.00 80.25 1338 VAL B O 1
ATOM 2816 N N . LEU B 1 138 ? 43.247 14.179 -5.884 1.00 80.34 1339 LEU B N 1
ATOM 2817 C CA . LEU B 1 138 ? 43.137 14.867 -4.600 1.00 80.30 1339 LEU B CA 1
ATOM 2818 C C . LEU B 1 138 ? 44.545 15.203 -4.120 1.00 80.51 1339 LEU B C 1
ATOM 2819 O O . LEU B 1 138 ? 45.273 14.332 -3.636 1.00 80.62 1339 LEU B O 1
ATOM 2824 N N . VAL B 1 139 ? 44.929 16.467 -4.258 1.00 80.56 1340 VAL B N 1
ATOM 2825 C CA . VAL B 1 139 ? 46.217 16.945 -3.784 1.00 80.74 1340 VAL B CA 1
ATOM 2826 C C . VAL B 1 139 ? 46.000 17.758 -2.511 1.00 80.69 1340 VAL B C 1
ATOM 2827 O O . VAL B 1 139 ? 44.872 18.067 -2.126 1.00 80.50 1340 VAL B O 1
ATOM 2831 N N . ASP B 1 140 ? 47.110 18.102 -1.854 1.00 80.85 1341 ASP B N 1
ATOM 2832 C CA . ASP B 1 140 ? 47.095 18.872 -0.609 1.00 80.82 1341 ASP B CA 1
ATOM 2833 C C . ASP B 1 140 ? 46.275 18.159 0.466 1.00 80.69 1341 ASP B C 1
ATOM 2834 O O . ASP B 1 140 ? 45.458 18.762 1.165 1.00 80.55 1341 ASP B O 1
ATOM 2839 N N . GLY B 1 141 ? 46.501 16.852 0.590 1.00 80.74 1342 GLY B N 1
ATOM 2840 C CA . GLY B 1 141 ? 45.835 16.068 1.616 1.00 80.63 1342 GLY B CA 1
ATOM 2841 C C . GLY B 1 141 ? 44.330 16.014 1.482 1.00 80.40 1342 GLY B C 1
ATOM 2842 O O . GLY B 1 141 ? 43.633 15.792 2.478 1.00 80.28 1342 GLY B O 1
ATOM 2843 N N . GLY B 1 142 ? 43.807 16.207 0.274 1.00 80.33 1343 GLY B N 1
ATOM 2844 C CA . GLY B 1 142 ? 42.373 16.216 0.071 1.00 80.11 1343 GLY B CA 1
ATOM 2845 C C . GLY B 1 142 ? 41.728 17.490 0.574 1.00 80.00 1343 GLY B C 1
ATOM 2846 O O . GLY B 1 142 ? 40.734 17.447 1.305 1.00 79.84 1343 GLY B O 1
ATOM 2847 N N . CYS B 1 143 ? 42.293 18.637 0.185 1.00 80.08 1344 CYS B N 1
ATOM 2848 C CA . CYS B 1 143 ? 41.772 19.927 0.621 1.00 79.98 1344 CYS B CA 1
ATOM 2849 C C . CYS B 1 143 ? 40.367 20.195 0.097 1.00 79.77 1344 CYS B C 1
ATOM 2850 O O . CYS B 1 143 ? 39.637 20.994 0.694 1.00 79.65 1344 CYS B O 1
ATOM 2853 N N . VAL B 1 144 ? 39.968 19.539 -0.996 1.00 79.73 1345 VAL B N 1
ATOM 2854 C CA . VAL B 1 144 ? 38.681 19.824 -1.627 1.00 79.54 1345 VAL B CA 1
ATOM 2855 C C . VAL B 1 144 ? 37.523 19.075 -0.988 1.00 79.36 1345 VAL B C 1
ATOM 2856 O O . VAL B 1 144 ? 36.364 19.326 -1.344 1.00 79.19 1345 VAL B O 1
ATOM 2860 N N . LEU B 1 145 ? 37.793 18.172 -0.050 1.00 79.40 1346 LEU B N 1
ATOM 2861 C CA . LEU B 1 145 ? 36.758 17.400 0.619 1.00 79.24 1346 LEU B CA 1
ATOM 2862 C C . LEU B 1 145 ? 36.575 17.882 2.053 1.00 79.19 1346 LEU B C 1
ATOM 2863 O O . LEU B 1 145 ? 37.532 18.285 2.719 1.00 79.33 1346 LEU B O 1
ATOM 2868 N N . SER B 1 146 ? 35.331 17.835 2.522 1.00 79.00 1347 SER B N 1
ATOM 2869 C CA . SER B 1 146 ? 35.030 18.198 3.897 1.00 78.94 1347 SER B CA 1
ATOM 2870 C C . SER B 1 146 ? 35.469 17.085 4.846 1.00 79.00 1347 SER B C 1
ATOM 2871 O O . SER B 1 146 ? 35.889 16.002 4.430 1.00 79.08 1347 SER B O 1
ATOM 2874 N N . HIS B 1 147 ? 35.364 17.364 6.147 1.00 57.96 1348 HIS B N 1
ATOM 2875 C CA . HIS B 1 147 ? 35.793 16.388 7.144 1.00 58.14 1348 HIS B CA 1
ATOM 2876 C C . HIS B 1 147 ? 34.876 15.170 7.158 1.00 58.24 1348 HIS B C 1
ATOM 2877 O O . HIS B 1 147 ? 35.343 14.037 7.329 1.00 58.52 1348 HIS B O 1
ATOM 2884 N N . GLY B 1 148 ? 33.571 15.381 6.975 1.00 58.00 1349 GLY B N 1
ATOM 2885 C CA . GLY B 1 148 ? 32.637 14.268 7.005 1.00 58.07 1349 GLY B CA 1
ATOM 2886 C C . GLY B 1 148 ? 32.784 13.323 5.830 1.00 58.38 1349 GLY B C 1
ATOM 2887 O O . GLY B 1 148 ? 32.562 12.117 5.969 1.00 58.58 1349 GLY B O 1
ATOM 2888 N N . HIS B 1 149 ? 33.158 13.848 4.662 1.00 58.44 1350 HIS B N 1
ATOM 2889 C CA . HIS B 1 149 ? 33.333 13.000 3.490 1.00 58.73 1350 HIS B CA 1
ATOM 2890 C C . HIS B 1 149 ? 34.641 12.221 3.537 1.00 59.09 1350 HIS B C 1
ATOM 2891 O O . HIS B 1 149 ? 34.740 11.151 2.925 1.00 59.38 1350 HIS B O 1
ATOM 2898 N N . LYS B 1 150 ? 35.648 12.733 4.250 1.00 59.09 1351 LYS B N 1
ATOM 2899 C CA . LYS B 1 150 ? 36.891 11.985 4.414 1.00 59.43 1351 LYS B CA 1
ATOM 2900 C C . LYS B 1 150 ? 36.663 10.711 5.217 1.00 59.58 1351 LYS B C 1
ATOM 2901 O O . LYS B 1 150 ? 37.214 9.655 4.887 1.00 59.91 1351 LYS B O 1
ATOM 2907 N N . GLN B 1 151 ? 35.856 10.793 6.278 1.00 59.34 1352 GLN B N 1
ATOM 2908 C CA . GLN B 1 151 ? 35.552 9.607 7.071 1.00 59.47 1352 GLN B CA 1
ATOM 2909 C C . GLN B 1 151 ? 34.726 8.609 6.270 1.00 59.60 1352 GLN B C 1
ATOM 2910 O O . GLN B 1 151 ? 34.914 7.393 6.401 1.00 59.86 1352 GLN B O 1
ATOM 2916 N N . LEU B 1 152 ? 33.807 9.102 5.436 1.00 59.42 1353 LEU B N 1
ATOM 2917 C CA . LEU B 1 152 ? 33.086 8.215 4.530 1.00 59.56 1353 LEU B CA 1
ATOM 2918 C C . LEU B 1 152 ? 34.030 7.561 3.533 1.00 59.93 1353 LEU B C 1
ATOM 2919 O O . LEU B 1 152 ? 33.767 6.447 3.065 1.00 60.16 1353 LEU B O 1
ATOM 2924 N N . MET B 1 153 ? 35.132 8.234 3.197 1.00 60.00 1354 MET B N 1
ATOM 2925 C CA . MET B 1 153 ? 36.136 7.636 2.325 1.00 60.36 1354 MET B CA 1
ATOM 2926 C C . MET B 1 153 ? 36.962 6.593 3.068 1.00 60.64 1354 MET B C 1
ATOM 2927 O O . MET B 1 153 ? 37.240 5.519 2.525 1.00 60.95 1354 MET B O 1
ATOM 2932 N N . CYS B 1 154 ? 37.364 6.893 4.306 1.00 62.65 1355 CYS B N 1
ATOM 2933 C CA . CYS B 1 154 ? 37.994 5.877 5.141 1.00 65.72 1355 CYS B CA 1
ATOM 2934 C C . CYS B 1 154 ? 37.053 4.706 5.385 1.00 67.21 1355 CYS B C 1
ATOM 2935 O O . CYS B 1 154 ? 37.498 3.556 5.470 1.00 71.57 1355 CYS B O 1
ATOM 2938 N N . LEU B 1 155 ? 35.751 4.979 5.498 1.00 60.56 1356 LEU B N 1
ATOM 2939 C CA . LEU B 1 155 ? 34.770 3.903 5.576 1.00 60.62 1356 LEU B CA 1
ATOM 2940 C C . LEU B 1 155 ? 34.709 3.129 4.266 1.00 60.88 1356 LEU B C 1
ATOM 2941 O O . LEU B 1 155 ? 34.774 1.894 4.258 1.00 61.14 1356 LEU B O 1
ATOM 2946 N N . ALA B 1 156 ? 34.591 3.842 3.142 1.00 60.81 1357 ALA B N 1
ATOM 2947 C CA . ALA B 1 156 ? 34.557 3.181 1.842 1.00 61.05 1357 ALA B CA 1
ATOM 2948 C C . ALA B 1 156 ? 35.876 2.487 1.529 1.00 61.43 1357 ALA B C 1
ATOM 2949 O O . ALA B 1 156 ? 35.891 1.478 0.816 1.00 61.70 1357 ALA B O 1
ATOM 2951 N N . ARG B 1 157 ? 36.989 3.013 2.046 1.00 61.46 1358 ARG B N 1
ATOM 2952 C CA . ARG B 1 157 ? 38.267 2.327 1.901 1.00 64.58 1358 ARG B CA 1
ATOM 2953 C C . ARG B 1 157 ? 38.278 1.011 2.668 1.00 63.76 1358 ARG B C 1
ATOM 2954 O O . ARG B 1 157 ? 38.955 0.060 2.259 1.00 64.22 1358 ARG B O 1
ATOM 2962 N N . ALA B 1 158 ? 37.524 0.931 3.767 1.00 71.55 1359 ALA B N 1
ATOM 2963 C CA . ALA B 1 158 ? 37.522 -0.280 4.579 1.00 72.23 1359 ALA B CA 1
ATOM 2964 C C . ALA B 1 158 ? 36.749 -1.406 3.903 1.00 64.55 1359 ALA B C 1
ATOM 2965 O O . ALA B 1 158 ? 37.188 -2.562 3.920 1.00 62.47 1359 ALA B O 1
ATOM 2967 N N . VAL B 1 159 ? 35.596 -1.096 3.306 1.00 61.96 1360 VAL B N 1
ATOM 2968 C CA . VAL B 1 159 ? 34.813 -2.150 2.671 1.00 65.05 1360 VAL B CA 1
ATOM 2969 C C . VAL B 1 159 ? 35.399 -2.521 1.311 1.00 71.92 1360 VAL B C 1
ATOM 2970 O O . VAL B 1 159 ? 35.207 -3.648 0.838 1.00 69.79 1360 VAL B O 1
ATOM 2974 N N . LEU B 1 160 ? 36.116 -1.600 0.660 1.00 74.49 1361 LEU B N 1
ATOM 2975 C CA . LEU B 1 160 ? 36.854 -1.972 -0.543 1.00 70.37 1361 LEU B CA 1
ATOM 2976 C C . LEU B 1 160 ? 38.081 -2.801 -0.194 1.00 71.70 1361 LEU B C 1
ATOM 2977 O O . LEU B 1 160 ? 38.519 -3.631 -0.998 1.00 75.41 1361 LEU B O 1
ATOM 2982 N N . SER B 1 161 ? 38.646 -2.587 0.991 1.00 75.49 1362 SER B N 1
ATOM 2983 C CA . SER B 1 161 ? 39.552 -3.554 1.592 1.00 69.35 1362 SER B CA 1
ATOM 2984 C C . SER B 1 161 ? 38.699 -4.661 2.209 1.00 70.01 1362 SER B C 1
ATOM 2985 O O . SER B 1 161 ? 37.476 -4.693 2.050 1.00 74.02 1362 SER B O 1
ATOM 2988 N N . LYS B 1 162 ? 39.322 -5.589 2.928 1.00 63.53 1363 LYS B N 1
ATOM 2989 C CA . LYS B 1 162 ? 38.538 -6.657 3.536 1.00 75.35 1363 LYS B CA 1
ATOM 2990 C C . LYS B 1 162 ? 38.728 -6.684 5.046 1.00 70.48 1363 LYS B C 1
ATOM 2991 O O . LYS B 1 162 ? 39.134 -7.704 5.613 1.00 82.41 1363 LYS B O 1
ATOM 2997 N N . ALA B 1 163 ? 38.428 -5.565 5.700 1.00 63.13 1364 ALA B N 1
ATOM 2998 C CA . ALA B 1 163 ? 38.506 -5.482 7.151 1.00 63.00 1364 ALA B CA 1
ATOM 2999 C C . ALA B 1 163 ? 37.288 -6.151 7.774 1.00 62.89 1364 ALA B C 1
ATOM 3000 O O . ALA B 1 163 ? 36.152 -5.913 7.350 1.00 62.69 1364 ALA B O 1
ATOM 3002 N N . LYS B 1 164 ? 37.527 -6.991 8.779 1.00 63.01 1365 LYS B N 1
ATOM 3003 C CA . LYS B 1 164 ? 36.460 -7.702 9.464 1.00 62.92 1365 LYS B CA 1
ATOM 3004 C C . LYS B 1 164 ? 36.208 -7.195 10.877 1.00 62.66 1365 LYS B C 1
ATOM 3005 O O . LYS B 1 164 ? 35.241 -7.635 11.509 1.00 62.53 1365 LYS B O 1
ATOM 3011 N N . ILE B 1 165 ? 37.042 -6.293 11.386 1.00 62.57 1366 ILE B N 1
ATOM 3012 C CA . ILE B 1 165 ? 36.881 -5.721 12.718 1.00 62.31 1366 ILE B CA 1
ATOM 3013 C C . ILE B 1 165 ? 36.784 -4.210 12.569 1.00 62.00 1366 ILE B C 1
ATOM 3014 O O . ILE B 1 165 ? 37.737 -3.563 12.118 1.00 62.06 1366 ILE B O 1
ATOM 3019 N N . LEU B 1 166 ? 35.638 -3.651 12.947 1.00 61.67 1367 LEU B N 1
ATOM 3020 C C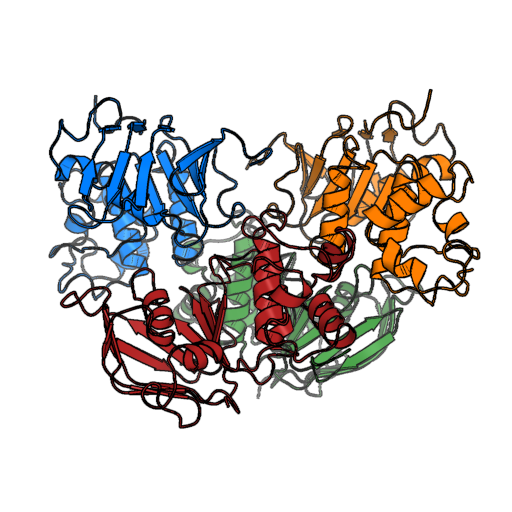A . LEU B 1 166 ? 35.391 -2.219 12.848 1.00 61.34 1367 LEU B CA 1
ATOM 3021 C C . LEU B 1 166 ? 35.477 -1.590 14.233 1.00 61.12 1367 LEU B C 1
ATOM 3022 O O . LEU B 1 166 ? 34.816 -2.047 15.171 1.00 61.02 1367 LEU B O 1
ATOM 3027 N N . LEU B 1 167 ? 36.291 -0.544 14.355 1.00 61.03 1368 LEU B N 1
ATOM 3028 C CA . LEU B 1 167 ? 36.527 0.134 15.623 1.00 60.82 1368 LEU B CA 1
ATOM 3029 C C . LEU B 1 167 ? 35.850 1.498 15.609 1.00 60.44 1368 LEU B C 1
ATOM 3030 O O . LEU B 1 167 ? 35.976 2.247 14.633 1.00 60.39 1368 LEU B O 1
ATOM 3035 N N . LEU B 1 168 ? 35.140 1.818 16.692 1.00 60.17 1369 LEU B N 1
ATOM 3036 C CA . LEU B 1 168 ? 34.404 3.076 16.805 1.00 59.79 1369 LEU B CA 1
ATOM 3037 C C . LEU B 1 168 ? 34.622 3.646 18.201 1.00 59.60 1369 LEU B C 1
ATOM 3038 O O . LEU B 1 168 ? 34.171 3.054 19.186 1.00 59.56 1369 LEU B O 1
ATOM 3043 N N . ASP B 1 169 ? 35.300 4.793 18.290 1.00 59.47 1370 ASP B N 1
ATOM 3044 C CA . ASP B 1 169 ? 35.485 5.503 19.558 1.00 59.26 1370 ASP B CA 1
ATOM 3045 C C . ASP B 1 169 ? 34.422 6.595 19.639 1.00 58.86 1370 ASP B C 1
ATOM 3046 O O . ASP B 1 169 ? 34.561 7.658 19.029 1.00 58.72 1370 ASP B O 1
ATOM 3051 N N . GLU B 1 170 ? 33.366 6.321 20.399 1.00 58.68 1371 GLU B N 1
ATOM 3052 C CA . GLU B 1 170 ? 32.313 7.287 20.697 1.00 58.29 1371 GLU B CA 1
ATOM 3053 C C . GLU B 1 170 ? 31.739 7.962 19.448 1.00 58.17 1371 GLU B C 1
ATOM 3054 O O . GLU B 1 170 ? 31.804 9.188 19.314 1.00 57.94 1371 GLU B O 1
ATOM 3060 N N . PRO B 1 171 ? 31.157 7.192 18.521 1.00 58.30 1372 PRO B N 1
ATOM 3061 C CA . PRO B 1 171 ? 30.595 7.812 17.311 1.00 58.18 1372 PRO B CA 1
ATOM 3062 C C . PRO B 1 171 ? 29.339 8.623 17.570 1.00 57.80 1372 PRO B C 1
ATOM 3063 O O . PRO B 1 171 ? 29.027 9.516 16.774 1.00 57.63 1372 PRO B O 1
ATOM 3067 N N . SER B 1 172 ? 28.610 8.346 18.653 1.00 57.65 1373 SER B N 1
ATOM 3068 C CA . SER B 1 172 ? 27.390 9.088 18.947 1.00 57.28 1373 SER B CA 1
ATOM 3069 C C . SER B 1 172 ? 27.658 10.523 19.374 1.00 57.01 1373 SER B C 1
ATOM 3070 O O . SER B 1 172 ? 26.716 11.320 19.427 1.00 56.70 1373 SER B O 1
ATOM 3073 N N . ALA B 1 173 ? 28.908 10.874 19.675 1.00 57.11 1374 ALA B N 1
ATOM 3074 C CA . ALA B 1 173 ? 29.232 12.226 20.111 1.00 56.86 1374 ALA B CA 1
ATOM 3075 C C . ALA B 1 173 ? 30.362 12.820 19.280 1.00 56.99 1374 ALA B C 1
ATOM 3076 O O . ALA B 1 173 ? 30.408 14.035 19.063 1.00 56.78 1374 ALA B O 1
ATOM 3078 N N . HIS B 1 174 ? 31.278 11.974 18.808 1.00 57.34 1375 HIS B N 1
ATOM 3079 C CA . HIS B 1 174 ? 32.452 12.424 18.074 1.00 57.50 1375 HIS B CA 1
ATOM 3080 C C . HIS B 1 174 ? 32.298 12.264 16.566 1.00 57.63 1375 HIS B C 1
ATOM 3081 O O . HIS B 1 174 ? 33.295 12.305 15.838 1.00 57.84 1375 HIS B O 1
ATOM 3088 N N . LEU B 1 175 ? 31.071 12.082 16.086 1.00 57.51 1376 LEU B N 1
ATOM 3089 C CA . LEU B 1 175 ? 30.789 12.025 14.661 1.00 57.59 1376 LEU B CA 1
ATOM 3090 C C . LEU B 1 175 ? 29.525 12.818 14.375 1.00 57.25 1376 LEU B C 1
ATOM 3091 O O . LEU B 1 175 ? 28.659 12.968 15.242 1.00 57.01 1376 LEU B O 1
ATOM 3096 N N . ASP B 1 176 ? 29.432 13.333 13.156 1.00 57.24 1377 ASP B N 1
ATOM 3097 C CA . ASP B 1 176 ? 28.195 13.957 12.721 1.00 56.95 1377 ASP B CA 1
ATOM 3098 C C . ASP B 1 176 ? 27.090 12.904 12.684 1.00 56.99 1377 ASP B C 1
ATOM 3099 O O . ASP B 1 176 ? 27.337 11.763 12.273 1.00 57.29 1377 ASP B O 1
ATOM 3104 N N . PRO B 1 177 ? 25.876 13.237 13.133 1.00 56.69 1378 PRO B N 1
ATOM 3105 C CA . PRO B 1 177 ? 24.795 12.235 13.115 1.00 56.72 1378 PRO B CA 1
ATOM 3106 C C . PRO B 1 177 ? 24.553 11.626 11.745 1.00 56.92 1378 PRO B C 1
ATOM 3107 O O . PRO B 1 177 ? 24.247 10.432 11.650 1.00 57.11 1378 PRO B O 1
ATOM 3111 N N . VAL B 1 178 ? 24.690 12.415 10.676 1.00 56.87 1379 VAL B N 1
ATOM 3112 C CA . VAL B 1 178 ? 24.547 11.872 9.327 1.00 57.07 1379 VAL B CA 1
ATOM 3113 C C . VAL B 1 178 ? 25.616 10.819 9.062 1.00 57.47 1379 VAL B C 1
ATOM 3114 O O . VAL B 1 178 ? 25.347 9.780 8.445 1.00 57.69 1379 VAL B O 1
ATOM 3118 N N . THR B 1 179 ? 26.841 11.063 9.533 1.00 57.58 1380 THR B N 1
ATOM 3119 C CA . THR B 1 179 ? 27.920 10.100 9.333 1.00 57.95 1380 THR B CA 1
ATOM 3120 C C . THR B 1 179 ? 27.667 8.813 10.110 1.00 58.11 1380 THR B C 1
ATOM 3121 O O . THR B 1 179 ? 27.958 7.717 9.617 1.00 58.41 1380 THR B O 1
ATOM 3125 N N . TYR B 1 180 ? 27.121 8.925 11.323 1.00 57.90 1381 TYR B N 1
ATOM 3126 C CA . TYR B 1 180 ? 26.847 7.735 12.122 1.00 58.02 1381 TYR B CA 1
ATOM 3127 C C . TYR B 1 180 ? 25.729 6.901 11.503 1.00 58.59 1381 TYR B C 1
ATOM 3128 O O . TYR B 1 180 ? 25.762 5.666 11.566 1.00 58.31 1381 TYR B O 1
ATOM 3137 N N . GLN B 1 181 ? 24.734 7.556 10.897 1.00 61.15 1382 GLN B N 1
ATOM 3138 C CA . GLN B 1 181 ? 23.648 6.823 10.253 1.00 57.85 1382 GLN B CA 1
ATOM 3139 C C . GLN B 1 181 ? 24.157 6.001 9.075 1.00 58.20 1382 GLN B C 1
ATOM 3140 O O . GLN B 1 181 ? 23.707 4.871 8.854 1.00 58.37 1382 GLN B O 1
ATOM 3146 N N . ILE B 1 182 ? 25.098 6.554 8.306 1.00 58.30 1383 ILE B N 1
ATOM 3147 C CA . ILE B 1 182 ? 25.628 5.840 7.150 1.00 58.63 1383 ILE B CA 1
ATOM 3148 C C . ILE B 1 182 ? 26.435 4.625 7.594 1.00 58.96 1383 ILE B C 1
ATOM 3149 O O . ILE B 1 182 ? 26.396 3.568 6.952 1.00 59.22 1383 ILE B O 1
ATOM 3154 N N . ILE B 1 183 ? 27.170 4.751 8.700 1.00 58.96 1384 ILE B N 1
ATOM 3155 C CA . ILE B 1 183 ? 27.941 3.622 9.214 1.00 59.26 1384 ILE B CA 1
ATOM 3156 C C . ILE B 1 183 ? 27.011 2.499 9.656 1.00 59.30 1384 ILE B C 1
ATOM 3157 O O . ILE B 1 183 ? 27.209 1.333 9.296 1.00 59.60 1384 ILE B O 1
ATOM 3162 N N . ARG B 1 184 ? 25.981 2.833 10.440 1.00 59.01 1385 ARG B N 1
ATOM 3163 C CA . ARG B 1 184 ? 25.016 1.820 10.857 1.00 59.02 1385 ARG B CA 1
ATOM 3164 C C . ARG B 1 184 ? 24.302 1.208 9.659 1.00 59.13 1385 ARG B C 1
ATOM 3165 O O . ARG B 1 184 ? 23.931 0.029 9.692 1.00 59.31 1385 ARG B O 1
ATOM 3173 N N . ARG B 1 185 ? 24.102 1.992 8.598 1.00 59.03 1386 ARG B N 1
ATOM 3174 C CA . ARG B 1 185 ? 23.565 1.444 7.358 1.00 61.25 1386 ARG B CA 1
ATOM 3175 C C . ARG B 1 185 ? 24.538 0.461 6.720 1.00 65.92 1386 ARG B C 1
ATOM 3176 O O . ARG B 1 185 ? 24.113 -0.528 6.113 1.00 77.08 1386 ARG B O 1
ATOM 3184 N N . THR B 1 186 ? 25.844 0.714 6.849 1.00 69.87 1387 THR B N 1
ATOM 3185 C CA . THR B 1 186 ? 26.838 -0.216 6.326 1.00 65.85 1387 THR B CA 1
ATOM 3186 C C . THR B 1 186 ? 26.926 -1.476 7.177 1.00 63.42 1387 THR B C 1
ATOM 3187 O O . THR B 1 186 ? 27.267 -2.548 6.664 1.00 60.97 1387 THR B O 1
ATOM 3191 N N . LEU B 1 187 ? 26.613 -1.370 8.472 1.00 61.99 1388 LEU B N 1
ATOM 3192 C CA . LEU B 1 187 ? 26.693 -2.521 9.364 1.00 60.29 1388 LEU B CA 1
ATOM 3193 C C . LEU B 1 187 ? 25.689 -3.609 9.008 1.00 60.38 1388 LEU B C 1
ATOM 3194 O O . LEU B 1 187 ? 25.872 -4.760 9.419 1.00 62.25 1388 LEU B O 1
ATOM 3199 N N . LYS B 1 188 ? 24.636 -3.277 8.264 1.00 60.21 1389 LYS B N 1
ATOM 3200 C CA . LYS B 1 188 ? 23.644 -4.254 7.838 1.00 60.64 1389 LYS B CA 1
ATOM 3201 C C . LYS B 1 188 ? 23.765 -4.621 6.366 1.00 63.82 1389 LYS B C 1
ATOM 3202 O O . LYS B 1 188 ? 23.022 -5.489 5.896 1.00 68.22 1389 LYS B O 1
ATOM 3208 N N . GLN B 1 189 ? 24.679 -3.993 5.627 1.00 64.52 1390 GLN B N 1
ATOM 3209 C CA . GLN B 1 189 ? 24.831 -4.284 4.207 1.00 64.27 1390 GLN B CA 1
ATOM 3210 C C . GLN B 1 189 ? 26.232 -4.796 3.900 1.00 62.53 1390 GLN B C 1
ATOM 3211 O O . GLN B 1 189 ? 26.463 -6.009 3.880 1.00 63.15 1390 GLN B O 1
ATOM 3217 N N . ALA B 1 190 ? 27.173 -3.881 3.659 1.00 64.37 1391 ALA B N 1
ATOM 3218 C CA . ALA B 1 190 ? 28.534 -4.289 3.324 1.00 63.63 1391 ALA B CA 1
ATOM 3219 C C . ALA B 1 190 ? 29.215 -4.962 4.510 1.00 61.61 1391 ALA B C 1
ATOM 3220 O O . ALA B 1 190 ? 29.760 -6.064 4.383 1.00 61.93 1391 ALA B O 1
ATOM 3222 N N . PHE B 1 191 ? 29.196 -4.312 5.670 1.00 61.37 1392 PHE B N 1
ATOM 3223 C CA . PHE B 1 191 ? 29.780 -4.872 6.889 1.00 61.48 1392 PHE B CA 1
ATOM 3224 C C . PHE B 1 191 ? 28.741 -5.634 7.706 1.00 63.72 1392 PHE B C 1
ATOM 3225 O O . PHE B 1 191 ? 28.592 -5.431 8.911 1.00 61.22 1392 PHE B O 1
ATOM 3233 N N . ALA B 1 192 ? 28.011 -6.532 7.042 1.00 63.90 1393 ALA B N 1
ATOM 3234 C CA . ALA B 1 192 ? 26.958 -7.282 7.721 1.00 61.44 1393 ALA B CA 1
ATOM 3235 C C . ALA B 1 192 ? 27.542 -8.322 8.669 1.00 62.15 1393 ALA B C 1
ATOM 3236 O O . ALA B 1 192 ? 27.167 -8.385 9.845 1.00 64.29 1393 ALA B O 1
ATOM 3238 N N . ASP B 1 193 ? 28.459 -9.147 8.177 1.00 62.02 1394 ASP B N 1
ATOM 3239 C CA . ASP B 1 193 ? 29.082 -10.200 8.981 1.00 62.27 1394 ASP B CA 1
ATOM 3240 C C . ASP B 1 193 ? 30.493 -9.815 9.406 1.00 62.38 1394 ASP B C 1
ATOM 3241 O O . ASP B 1 193 ? 31.451 -10.558 9.191 1.00 62.71 1394 ASP B O 1
ATOM 3246 N N . CYS B 1 194 ? 30.636 -8.644 10.022 1.00 62.11 1395 CYS B N 1
ATOM 3247 C CA . CYS B 1 194 ? 31.930 -8.145 10.463 1.00 62.29 1395 CYS B CA 1
ATOM 3248 C C . CYS B 1 194 ? 31.859 -7.747 11.928 1.00 61.97 1395 CYS B C 1
ATOM 3249 O O . CYS B 1 194 ? 30.858 -7.183 12.382 1.00 66.89 1395 CYS B O 1
ATOM 3252 N N . THR B 1 195 ? 32.928 -8.046 12.661 1.00 62.14 1396 THR B N 1
ATOM 3253 C CA . THR B 1 195 ? 33.000 -7.694 14.072 1.00 61.96 1396 THR B CA 1
ATOM 3254 C C . THR B 1 195 ? 33.090 -6.181 14.237 1.00 61.66 1396 THR B C 1
ATOM 3255 O O . THR B 1 195 ? 33.786 -5.497 13.483 1.00 61.69 1396 THR B O 1
ATOM 3259 N N . VAL B 1 196 ? 32.365 -5.658 15.223 1.00 61.35 1397 VAL B N 1
ATOM 3260 C CA . VAL B 1 196 ? 32.351 -4.231 15.523 1.00 61.03 1397 VAL B CA 1
ATOM 3261 C C . VAL B 1 196 ? 32.598 -4.057 17.015 1.00 60.92 1397 VAL B C 1
ATOM 3262 O O . VAL B 1 196 ? 31.876 -4.633 17.837 1.00 60.85 1397 VAL B O 1
ATOM 3266 N N . ILE B 1 197 ? 33.613 -3.273 17.362 1.00 60.89 1398 ILE B N 1
ATOM 3267 C CA . ILE B 1 197 ? 33.862 -2.869 18.741 1.00 60.74 1398 ILE B CA 1
ATOM 3268 C C . ILE B 1 197 ? 33.357 -1.440 18.883 1.00 60.36 1398 ILE B C 1
ATOM 3269 O O . ILE B 1 197 ? 33.935 -0.504 18.319 1.00 60.31 1398 ILE B O 1
ATOM 3274 N N . LEU B 1 198 ? 32.266 -1.272 19.625 1.00 60.09 1399 LEU B N 1
ATOM 3275 C CA . LEU B 1 198 ? 31.640 0.028 19.832 1.00 59.71 1399 LEU B CA 1
ATOM 3276 C C . LEU B 1 198 ? 32.048 0.564 21.199 1.00 59.56 1399 LEU B C 1
ATOM 3277 O O . LEU B 1 198 ? 31.690 -0.016 22.230 1.00 59.53 1399 LEU B O 1
ATOM 3282 N N . CYS B 1 199 ? 32.796 1.663 21.205 1.00 59.46 1400 CYS B N 1
ATOM 3283 C CA . CYS B 1 199 ? 33.275 2.281 22.434 1.00 59.31 1400 CYS B CA 1
ATOM 3284 C C . CYS B 1 199 ? 32.409 3.494 22.752 1.00 58.91 1400 CYS B C 1
ATOM 3285 O O . CYS B 1 199 ? 32.354 4.442 21.964 1.00 58.77 1400 CYS B O 1
ATOM 3288 N N . GLU B 1 200 ? 31.734 3.458 23.900 1.00 58.71 1401 GLU B N 1
ATOM 3289 C CA . GLU B 1 200 ? 30.904 4.567 24.349 1.00 58.32 1401 GLU B CA 1
ATOM 3290 C C . GLU B 1 200 ? 31.035 4.711 25.859 1.00 58.20 1401 GLU B C 1
ATOM 3291 O O . GLU B 1 200 ? 31.467 3.790 26.557 1.00 58.40 1401 GLU B O 1
ATOM 3297 N N . ALA B 1 201 ? 30.653 5.887 26.357 1.00 57.86 1402 ALA B N 1
ATOM 3298 C CA . ALA B 1 201 ? 30.679 6.173 27.784 1.00 57.70 1402 ALA B CA 1
ATOM 3299 C C . ALA B 1 201 ? 29.340 5.929 28.467 1.00 57.48 1402 ALA B C 1
ATOM 3300 O O . ALA B 1 201 ? 29.279 5.957 29.700 1.00 57.37 1402 ALA B O 1
ATOM 3302 N N . ARG B 1 202 ? 28.276 5.695 27.702 1.00 57.41 1403 ARG B N 1
ATOM 3303 C CA . ARG B 1 202 ? 26.956 5.420 28.250 1.00 57.21 1403 ARG B CA 1
ATOM 3304 C C . ARG B 1 202 ? 26.424 4.121 27.664 1.00 57.43 1403 ARG B C 1
ATOM 3305 O O . ARG B 1 202 ? 26.671 3.809 26.495 1.00 57.62 1403 ARG B O 1
ATOM 3313 N N . ILE B 1 203 ? 25.692 3.366 28.487 1.00 57.40 1404 ILE B N 1
ATOM 3314 C CA . ILE B 1 203 ? 25.127 2.102 28.026 1.00 57.59 1404 ILE B CA 1
ATOM 3315 C C . ILE B 1 203 ? 24.031 2.344 26.993 1.00 57.45 1404 ILE B C 1
ATOM 3316 O O . ILE B 1 203 ? 23.784 1.494 26.129 1.00 57.65 1404 ILE B O 1
ATOM 3321 N N . GLU B 1 204 ? 23.377 3.509 27.043 1.00 57.11 1405 GLU B N 1
ATOM 3322 C CA . GLU B 1 204 ? 22.284 3.799 26.121 1.00 56.95 1405 GLU B CA 1
ATOM 3323 C C . GLU B 1 204 ? 22.745 3.891 24.671 1.00 57.12 1405 GLU B C 1
ATOM 3324 O O . GLU B 1 204 ? 21.908 3.832 23.763 1.00 57.07 1405 GLU B O 1
ATOM 3330 N N . ALA B 1 205 ? 24.048 4.029 24.427 1.00 57.32 1406 ALA B N 1
ATOM 3331 C CA . ALA B 1 205 ? 24.580 4.169 23.079 1.00 57.48 1406 ALA B CA 1
ATOM 3332 C C . ALA B 1 205 ? 25.175 2.870 22.544 1.00 57.88 1406 ALA B C 1
ATOM 3333 O O . ALA B 1 205 ? 25.959 2.903 21.589 1.00 58.07 1406 ALA B O 1
ATOM 3335 N N . MET B 1 206 ? 24.818 1.728 23.134 1.00 58.00 1407 MET B N 1
ATOM 3336 C CA . MET B 1 206 ? 25.322 0.440 22.669 1.00 58.38 1407 MET B CA 1
ATOM 3337 C C . MET B 1 206 ? 24.290 -0.653 22.931 1.00 58.41 1407 MET B C 1
ATOM 3338 O O . MET B 1 206 ? 24.625 -1.748 23.394 1.00 58.64 1407 MET B O 1
ATOM 3343 N N . LEU B 1 207 ? 23.023 -0.368 22.621 1.00 58.17 1408 LEU B N 1
ATOM 3344 C CA . LEU B 1 207 ? 21.951 -1.310 22.928 1.00 58.16 1408 LEU B CA 1
ATOM 3345 C C . LEU B 1 207 ? 22.010 -2.537 22.028 1.00 58.49 1408 LEU B C 1
ATOM 3346 O O . LEU B 1 207 ? 21.808 -3.666 22.493 1.00 58.70 1408 LEU B O 1
ATOM 3351 N N . GLU B 1 208 ? 22.282 -2.336 20.740 1.00 58.60 1409 GLU B N 1
ATOM 3352 C CA . GLU B 1 208 ? 22.255 -3.415 19.761 1.00 58.89 1409 GLU B CA 1
ATOM 3353 C C . GLU B 1 208 ? 23.450 -4.352 19.866 1.00 59.26 1409 GLU B C 1
ATOM 3354 O O . GLU B 1 208 ? 23.511 -5.329 19.111 1.00 59.53 1409 GLU B O 1
ATOM 3360 N N . CYS B 1 209 ? 24.390 -4.091 20.770 1.00 59.28 1410 CYS B N 1
ATOM 3361 C CA . CYS B 1 209 ? 25.572 -4.934 20.881 1.00 59.64 1410 CYS B CA 1
ATOM 3362 C C . CYS B 1 209 ? 25.218 -6.281 21.500 1.00 65.51 1410 CYS B C 1
ATOM 3363 O O . CYS B 1 209 ? 24.408 -6.367 22.427 1.00 59.61 1410 CYS B O 1
ATOM 3366 N N . ASP B 1 210 ? 25.834 -7.341 20.972 1.00 70.53 1411 ASP B N 1
ATOM 3367 C CA . ASP B 1 210 ? 25.613 -8.682 21.503 1.00 67.18 1411 ASP B CA 1
ATOM 3368 C C . ASP B 1 210 ? 26.353 -8.881 22.820 1.00 65.31 1411 ASP B C 1
ATOM 3369 O O . ASP B 1 210 ? 25.775 -9.357 23.803 1.00 72.37 1411 ASP B O 1
ATOM 3374 N N . GLN B 1 211 ? 27.632 -8.523 22.854 1.00 60.53 1412 GLN B N 1
ATOM 3375 C CA . GLN B 1 211 ? 28.476 -8.639 24.032 1.00 60.60 1412 GLN B CA 1
ATOM 3376 C C . GLN B 1 211 ? 28.810 -7.249 24.560 1.00 60.33 1412 GLN B C 1
ATOM 3377 O O . GLN B 1 211 ? 28.585 -6.234 23.895 1.00 60.37 1412 GLN B O 1
ATOM 3383 N N . PHE B 1 212 ? 29.353 -7.208 25.775 1.00 60.32 1413 PHE B N 1
ATOM 3384 C CA . PHE B 1 212 ? 29.723 -5.951 26.408 1.00 60.07 1413 PHE B CA 1
ATOM 3385 C C . PHE B 1 212 ? 31.044 -6.107 27.145 1.00 60.26 1413 PHE B C 1
ATOM 3386 O O . PHE B 1 212 ? 31.269 -7.109 27.829 1.00 60.45 1413 PHE B O 1
ATOM 3394 N N . LEU B 1 213 ? 31.911 -5.107 26.997 1.00 60.22 1414 LEU B N 1
ATOM 3395 C CA . LEU B 1 213 ? 33.176 -5.027 27.715 1.00 60.35 1414 LEU B CA 1
ATOM 3396 C C . LEU B 1 213 ? 33.183 -3.754 28.548 1.00 60.04 1414 LEU B C 1
ATOM 3397 O O . LEU B 1 213 ? 32.941 -2.663 28.021 1.00 59.82 1414 LEU B O 1
ATOM 3402 N N . VAL B 1 214 ? 33.455 -3.892 29.843 1.00 60.01 1415 VAL B N 1
ATOM 3403 C CA . VAL B 1 214 ? 33.448 -2.773 30.777 1.00 60.60 1415 VAL B CA 1
ATOM 3404 C C . VAL B 1 214 ? 34.865 -2.569 31.295 1.00 59.87 1415 VAL B C 1
ATOM 3405 O O . VAL B 1 214 ? 35.532 -3.534 31.687 1.00 60.14 1415 VAL B O 1
ATOM 3409 N N . ILE B 1 215 ? 35.319 -1.320 31.296 1.00 59.69 1416 ILE B N 1
ATOM 3410 C CA . ILE B 1 215 ? 36.658 -0.971 31.768 1.00 59.81 1416 ILE B CA 1
ATOM 3411 C C . ILE B 1 215 ? 36.494 -0.447 33.190 1.00 78.18 1416 ILE B C 1
ATOM 3412 O O . ILE B 1 215 ? 36.236 0.737 33.418 1.00 80.22 1416 ILE B O 1
ATOM 3417 N N . GLU B 1 216 ? 36.644 -1.341 34.162 1.00 77.08 1417 GLU B N 1
ATOM 3418 C CA . GLU B 1 216 ? 36.600 -0.984 35.573 1.00 89.45 1417 GLU B CA 1
ATOM 3419 C C . GLU B 1 216 ? 38.023 -0.855 36.099 1.00 90.75 1417 GLU B C 1
ATOM 3420 O O . GLU B 1 216 ? 38.832 -1.777 35.944 1.00 92.86 1417 GLU B O 1
ATOM 3426 N N . GLU B 1 217 ? 38.320 0.289 36.720 1.00 94.11 1418 GLU B N 1
ATOM 3427 C CA . GLU B 1 217 ? 39.669 0.620 37.167 1.00 91.76 1418 GLU B CA 1
ATOM 3428 C C . GLU B 1 217 ? 40.655 0.508 36.010 1.00 92.99 1418 GLU B C 1
ATOM 3429 O O . GLU B 1 217 ? 40.622 1.318 35.077 1.00 94.48 1418 GLU B O 1
ATOM 3435 N N . ASN B 1 218 ? 41.531 -0.494 36.061 1.00 89.68 1419 ASN B N 1
ATOM 3436 C CA . ASN B 1 218 ? 42.487 -0.746 34.993 1.00 80.21 1419 ASN B CA 1
ATOM 3437 C C . ASN B 1 218 ? 42.296 -2.104 34.333 1.00 78.56 1419 ASN B C 1
ATOM 3438 O O . ASN B 1 218 ? 43.101 -2.474 33.470 1.00 76.53 1419 ASN B O 1
ATOM 3443 N N . LYS B 1 219 ? 41.266 -2.853 34.710 1.00 78.20 1420 LYS B N 1
ATOM 3444 C CA . LYS B 1 219 ? 40.970 -4.155 34.132 1.00 84.62 1420 LYS B CA 1
ATOM 3445 C C . LYS B 1 219 ? 39.698 -4.071 33.297 1.00 74.29 1420 LYS B C 1
ATOM 3446 O O . LYS B 1 219 ? 38.953 -3.089 33.349 1.00 67.42 1420 LYS B O 1
ATOM 3452 N N . VAL B 1 220 ? 39.455 -5.120 32.515 1.00 68.37 1421 VAL B N 1
ATOM 3453 C CA . VAL B 1 220 ? 38.296 -5.207 31.634 1.00 66.79 1421 VAL B CA 1
ATOM 3454 C C . VAL B 1 220 ? 37.475 -6.426 32.031 1.00 61.42 1421 VAL B C 1
ATOM 3455 O O . VAL B 1 220 ? 38.024 -7.520 32.208 1.00 68.44 1421 VAL B O 1
ATOM 3459 N N . ARG B 1 221 ? 36.165 -6.236 32.172 1.00 60.75 1422 ARG B N 1
ATOM 3460 C CA . ARG B 1 221 ? 35.231 -7.314 32.458 1.00 60.79 1422 ARG B CA 1
ATOM 3461 C C . ARG B 1 221 ? 34.221 -7.425 31.324 1.00 60.77 1422 ARG B C 1
ATOM 3462 O O . ARG B 1 221 ? 33.877 -6.430 30.678 1.00 64.36 1422 ARG B O 1
ATOM 3464 N N . GLN B 1 222 ? 33.744 -8.644 31.085 1.00 60.92 1423 GLN B N 1
ATOM 3465 C CA . GLN B 1 222 ? 32.859 -8.927 29.966 1.00 60.91 1423 GLN B CA 1
ATOM 3466 C C . GLN B 1 222 ? 31.514 -9.447 30.456 1.00 60.76 1423 GLN B C 1
ATOM 3467 O O . GLN B 1 222 ? 31.423 -10.108 31.495 1.00 60.80 1423 GLN B O 1
ATOM 3473 N N . TYR B 1 223 ? 30.469 -9.137 29.691 1.00 61.13 1424 TYR B N 1
ATOM 3474 C CA . TYR B 1 223 ? 29.114 -9.583 29.980 1.00 60.81 1424 TYR B CA 1
ATOM 3475 C C . TYR B 1 223 ? 28.451 -10.033 28.686 1.00 67.50 1424 TYR B C 1
ATOM 3476 O O . TYR B 1 223 ? 28.718 -9.487 27.612 1.00 68.16 1424 TYR B O 1
ATOM 3485 N N . ASP B 1 224 ? 27.580 -11.034 28.799 1.00 67.83 1425 ASP B N 1
ATOM 3486 C CA . ASP B 1 224 ? 26.871 -11.566 27.643 1.00 73.44 1425 ASP B CA 1
ATOM 3487 C C . ASP B 1 224 ? 25.570 -10.832 27.344 1.00 64.32 1425 ASP B C 1
ATOM 3488 O O . ASP B 1 224 ? 24.943 -11.112 26.316 1.00 67.66 1425 ASP B O 1
ATOM 3493 N N . SER B 1 225 ? 25.154 -9.905 28.203 1.00 62.69 1426 SER B N 1
ATOM 3494 C CA . SER B 1 225 ? 23.940 -9.132 27.974 1.00 62.61 1426 SER B CA 1
ATOM 3495 C C . SER B 1 225 ? 23.991 -7.882 28.841 1.00 61.23 1426 SER B C 1
ATOM 3496 O O . SER B 1 225 ? 24.892 -7.709 29.665 1.00 63.48 1426 SER B O 1
ATOM 3499 N N . ILE B 1 226 ? 23.008 -7.006 28.637 1.00 59.07 1427 ILE B N 1
ATOM 3500 C CA . ILE B 1 226 ? 22.870 -5.798 29.442 1.00 71.38 1427 ILE B CA 1
ATOM 3501 C C . ILE B 1 226 ? 22.584 -6.218 30.877 1.00 88.29 1427 ILE B C 1
ATOM 3502 O O . ILE B 1 226 ? 21.435 -6.503 31.233 1.00 84.98 1427 ILE B O 1
ATOM 3507 N N . GLN B 1 227 ? 23.622 -6.263 31.710 1.00 92.53 1428 GLN B N 1
ATOM 3508 C CA . GLN B 1 227 ? 23.508 -6.870 33.030 1.00 91.37 1428 GLN B CA 1
ATOM 3509 C C . GLN B 1 227 ? 24.168 -5.985 34.074 1.00 79.56 1428 GLN B C 1
ATOM 3510 O O . GLN B 1 227 ? 25.358 -5.672 33.963 1.00 58.73 1428 GLN B O 1
ATOM 3516 N N . LYS B 1 228 ? 23.391 -5.587 35.078 1.00 89.98 1429 LYS B N 1
ATOM 3517 C CA . LYS B 1 228 ? 23.918 -4.977 36.295 1.00 87.46 1429 LYS B CA 1
ATOM 3518 C C . LYS B 1 228 ? 22.826 -4.892 37.355 1.00 75.10 1429 LYS B C 1
ATOM 3519 O O . LYS B 1 228 ? 21.911 -5.715 37.383 1.00 67.82 1429 LYS B O 1
ATOM 3525 N N . ASP C 1 1 ? 34.558 42.847 50.007 1.00 82.11 1202 ASP C N 1
ATOM 3526 C CA . ASP C 1 1 ? 34.404 42.220 48.701 1.00 82.80 1202 ASP C CA 1
ATOM 3527 C C . ASP C 1 1 ? 35.035 40.830 48.704 1.00 81.26 1202 ASP C C 1
ATOM 3528 O O . ASP C 1 1 ? 35.877 40.525 49.549 1.00 78.33 1202 ASP C O 1
ATOM 3533 N N . ILE C 1 2 ? 34.625 39.988 47.758 1.00 78.02 1203 ILE C N 1
ATOM 3534 C CA . ILE C 1 2 ? 35.068 38.602 47.683 1.00 77.95 1203 ILE C CA 1
ATOM 3535 C C . ILE C 1 2 ? 35.614 38.333 46.288 1.00 73.36 1203 ILE C C 1
ATOM 3536 O O . ILE C 1 2 ? 35.071 38.826 45.293 1.00 81.97 1203 ILE C O 1
ATOM 3541 N N . TRP C 1 3 ? 36.694 37.553 46.216 1.00 65.84 1204 TRP C N 1
ATOM 3542 C CA . TRP C 1 3 ? 37.242 37.086 44.953 1.00 59.11 1204 TRP C CA 1
ATOM 3543 C C . TRP C 1 3 ? 36.949 35.604 44.788 1.00 63.06 1204 TRP C C 1
ATOM 3544 O O . TRP C 1 3 ? 37.162 34.833 45.734 1.00 60.31 1204 TRP C O 1
ATOM 3555 N N . PRO C 1 4 ? 36.467 35.156 43.616 1.00 64.86 1205 PRO C N 1
ATOM 3556 C CA . PRO C 1 4 ? 36.175 35.967 42.427 1.00 53.00 1205 PRO C CA 1
ATOM 3557 C C . PRO C 1 4 ? 34.877 36.758 42.551 1.00 46.78 1205 PRO C C 1
ATOM 3558 O O . PRO C 1 4 ? 33.916 36.278 43.151 1.00 44.29 1205 PRO C O 1
ATOM 3562 N N . SER C 1 5 ? 34.856 37.961 41.978 1.00 53.61 1206 SER C N 1
ATOM 3563 C CA . SER C 1 5 ? 33.665 38.800 42.050 1.00 56.37 1206 SER C CA 1
ATOM 3564 C C . SER C 1 5 ? 32.638 38.401 40.997 1.00 61.10 1206 SER C C 1
ATOM 3565 O O . SER C 1 5 ? 31.454 38.230 41.309 1.00 71.14 1206 SER C O 1
ATOM 3568 N N . GLY C 1 6 ? 33.071 38.247 39.749 1.00 49.92 1207 GLY C N 1
ATOM 3569 C CA . GLY C 1 6 ? 32.155 37.923 38.673 1.00 55.87 1207 GLY C CA 1
ATOM 3570 C C . GLY C 1 6 ? 32.517 36.663 37.916 1.00 66.59 1207 GLY C C 1
ATOM 3571 O O . GLY C 1 6 ? 31.709 35.734 37.820 1.00 79.97 1207 GLY C O 1
ATOM 3572 N N . GLY C 1 7 ? 33.728 36.619 37.368 1.00 61.69 1208 GLY C N 1
ATOM 3573 C CA . GLY C 1 7 ? 34.161 35.474 36.594 1.00 59.27 1208 GLY C CA 1
ATOM 3574 C C . GLY C 1 7 ? 34.797 35.859 35.275 1.00 55.61 1208 GLY C C 1
ATOM 3575 O O . GLY C 1 7 ? 34.902 35.034 34.363 1.00 49.65 1208 GLY C O 1
ATOM 3576 N N . GLN C 1 8 ? 35.218 37.118 35.162 1.00 54.44 1209 GLN C N 1
ATOM 3577 C CA . GLN C 1 8 ? 35.906 37.575 33.963 1.00 52.91 1209 GLN C CA 1
ATOM 3578 C C . GLN C 1 8 ? 37.232 36.839 33.819 1.00 44.54 1209 GLN C C 1
ATOM 3579 O O . GLN C 1 8 ? 38.006 36.738 34.774 1.00 44.54 1209 GLN C O 1
ATOM 3585 N N . MET C 1 9 ? 37.490 36.317 32.622 1.00 50.33 1210 MET C N 1
ATOM 3586 C CA . MET C 1 9 ? 38.658 35.482 32.371 1.00 46.48 1210 MET C CA 1
ATOM 3587 C C . MET C 1 9 ? 39.400 36.016 31.157 1.00 48.09 1210 MET C C 1
ATOM 3588 O O . MET C 1 9 ? 38.816 36.141 30.075 1.00 50.13 1210 MET C O 1
ATOM 3593 N N . THR C 1 10 ? 40.681 36.330 31.337 1.00 47.43 1211 THR C N 1
ATOM 3594 C CA . THR C 1 10 ? 41.534 36.844 30.271 1.00 58.16 1211 THR C CA 1
ATOM 3595 C C . THR C 1 10 ? 42.726 35.914 30.105 1.00 52.93 1211 THR C C 1
ATOM 3596 O O . THR C 1 10 ? 43.450 35.650 31.072 1.00 52.13 1211 THR C O 1
ATOM 3600 N N . VAL C 1 11 ? 42.928 35.425 28.885 1.00 46.79 1212 VAL C N 1
ATOM 3601 C CA . VAL C 1 11 ? 44.019 34.516 28.557 1.00 45.55 1212 VAL C CA 1
ATOM 3602 C C . VAL C 1 11 ? 44.934 35.211 27.558 1.00 53.09 1212 VAL C C 1
ATOM 3603 O O . VAL C 1 11 ? 44.457 35.824 26.595 1.00 54.93 1212 VAL C O 1
ATOM 3607 N N . LYS C 1 12 ? 46.243 35.119 27.788 1.00 45.91 1213 LYS C N 1
ATOM 3608 C CA . LYS C 1 12 ? 47.231 35.795 26.948 1.00 49.71 1213 LYS C CA 1
ATOM 3609 C C . LYS C 1 12 ? 48.366 34.827 26.642 1.00 51.72 1213 LYS C C 1
ATOM 3610 O O . LYS C 1 12 ? 49.201 34.556 27.512 1.00 47.82 1213 LYS C O 1
ATOM 3612 N N . ASP C 1 13 ? 48.398 34.320 25.408 1.00 49.97 1214 ASP C N 1
ATOM 3613 C CA . ASP C 1 13 ? 49.466 33.445 24.917 1.00 54.81 1214 ASP C CA 1
ATOM 3614 C C . ASP C 1 13 ? 49.644 32.220 25.818 1.00 58.78 1214 ASP C C 1
ATOM 3615 O O . ASP C 1 13 ? 50.694 32.005 26.426 1.00 60.90 1214 ASP C O 1
ATOM 3620 N N . LEU C 1 14 ? 48.593 31.408 25.883 1.00 58.33 1215 LEU C N 1
ATOM 3621 C CA . LEU C 1 14 ? 48.608 30.197 26.692 1.00 54.79 1215 LEU C CA 1
ATOM 3622 C C . LEU C 1 14 ? 49.170 29.037 25.881 1.00 54.32 1215 LEU C C 1
ATOM 3623 O O . LEU C 1 14 ? 48.732 28.789 24.753 1.00 46.78 1215 LEU C O 1
ATOM 3628 N N . THR C 1 15 ? 50.143 28.335 26.457 1.00 58.38 1216 THR C N 1
ATOM 3629 C CA . THR C 1 15 ? 50.744 27.162 25.839 1.00 59.15 1216 THR C CA 1
ATOM 3630 C C . THR C 1 15 ? 50.732 26.021 26.844 1.00 56.34 1216 THR C C 1
ATOM 3631 O O . THR C 1 15 ? 51.190 26.187 27.979 1.00 47.88 1216 THR C O 1
ATOM 3635 N N . ALA C 1 16 ? 50.209 24.870 26.427 1.00 57.10 1217 ALA C N 1
ATOM 3636 C CA . ALA C 1 16 ? 50.010 23.727 27.307 1.00 63.88 1217 ALA C CA 1
ATOM 3637 C C . ALA C 1 16 ? 50.857 22.552 26.839 1.00 64.70 1217 ALA C C 1
ATOM 3638 O O . ALA C 1 16 ? 50.863 22.219 25.649 1.00 47.69 1217 ALA C O 1
ATOM 3640 N N . LYS C 1 17 ? 51.564 21.929 27.780 1.00 63.34 1218 LYS C N 1
ATOM 3641 C CA . LYS C 1 17 ? 52.369 20.746 27.513 1.00 63.20 1218 LYS C CA 1
ATOM 3642 C C . LYS C 1 17 ? 52.141 19.735 28.626 1.00 59.41 1218 LYS C C 1
ATOM 3643 O O . LYS C 1 17 ? 51.850 20.103 29.767 1.00 68.31 1218 LYS C O 1
ATOM 3647 N N . TYR C 1 18 ? 52.277 18.453 28.286 1.00 65.78 1219 TYR C N 1
ATOM 3648 C CA . TYR C 1 18 ? 52.147 17.396 29.281 1.00 65.70 1219 TYR C CA 1
ATOM 3649 C C . TYR C 1 18 ? 53.478 17.015 29.914 1.00 65.95 1219 TYR C C 1
ATOM 3650 O O . TYR C 1 18 ? 53.496 16.525 31.049 1.00 65.91 1219 TYR C O 1
ATOM 3659 N N . THR C 1 19 ? 54.587 17.228 29.214 1.00 69.64 1220 THR C N 1
ATOM 3660 C CA . THR C 1 19 ? 55.921 16.944 29.728 1.00 66.49 1220 THR C CA 1
ATOM 3661 C C . THR C 1 19 ? 56.761 18.221 29.688 1.00 70.25 1220 THR C C 1
ATOM 3662 O O . THR C 1 19 ? 56.251 19.320 29.453 1.00 70.82 1220 THR C O 1
ATOM 3666 N N . GLU C 1 20 ? 58.066 18.066 29.923 1.00 76.19 1221 GLU C N 1
ATOM 3667 C CA . GLU C 1 20 ? 58.959 19.219 29.979 1.00 77.97 1221 GLU C CA 1
ATOM 3668 C C . GLU C 1 20 ? 59.065 19.900 28.619 1.00 80.68 1221 GLU C C 1
ATOM 3669 O O . GLU C 1 20 ? 58.697 21.071 28.465 1.00 87.72 1221 GLU C O 1
ATOM 3671 N N . GLY C 1 21 ? 59.567 19.181 27.619 1.00 79.68 1222 GLY C N 1
ATOM 3672 C CA . GLY C 1 21 ? 59.714 19.738 26.290 1.00 67.51 1222 GLY C CA 1
ATOM 3673 C C . GLY C 1 21 ? 58.965 18.955 25.232 1.00 76.25 1222 GLY C C 1
ATOM 3674 O O . GLY C 1 21 ? 59.446 18.804 24.104 1.00 74.20 1222 GLY C O 1
ATOM 3675 N N . GLY C 1 22 ? 57.786 18.451 25.583 1.00 76.54 1223 GLY C N 1
ATOM 3676 C CA . GLY C 1 22 ? 56.979 17.680 24.665 1.00 77.11 1223 GLY C CA 1
ATOM 3677 C C . GLY C 1 22 ? 56.273 18.554 23.646 1.00 76.95 1223 GLY C C 1
ATOM 3678 O O . GLY C 1 22 ? 56.490 19.763 23.548 1.00 80.79 1223 GLY C O 1
ATOM 3679 N N . ASN C 1 23 ? 55.405 17.912 22.869 1.00 66.69 1224 ASN C N 1
ATOM 3680 C CA . ASN C 1 23 ? 54.647 18.624 21.850 1.00 75.36 1224 ASN C CA 1
ATOM 3681 C C . ASN C 1 23 ? 53.674 19.604 22.493 1.00 75.97 1224 ASN C C 1
ATOM 3682 O O . ASN C 1 23 ? 52.987 19.278 23.465 1.00 73.99 1224 ASN C O 1
ATOM 3687 N N . ALA C 1 24 ? 53.623 20.815 21.946 1.00 77.69 1225 ALA C N 1
ATOM 3688 C CA . ALA C 1 24 ? 52.692 21.837 22.416 1.00 71.89 1225 ALA C CA 1
ATOM 3689 C C . ALA C 1 24 ? 51.322 21.544 21.821 1.00 68.42 1225 ALA C C 1
ATOM 3690 O O . ALA C 1 24 ? 51.070 21.814 20.644 1.00 70.51 1225 ALA C O 1
ATOM 3692 N N . ILE C 1 25 ? 50.431 20.973 22.637 1.00 68.05 1226 ILE C N 1
ATOM 3693 C CA . ILE C 1 25 ? 49.074 20.694 22.176 1.00 65.41 1226 ILE C CA 1
ATOM 3694 C C . ILE C 1 25 ? 48.356 21.992 21.834 1.00 65.31 1226 ILE C C 1
ATOM 3695 O O . ILE C 1 25 ? 47.687 22.100 20.799 1.00 65.22 1226 ILE C O 1
ATOM 3700 N N . LEU C 1 26 ? 48.484 22.995 22.697 1.00 65.33 1227 LEU C N 1
ATOM 3701 C CA . LEU C 1 26 ? 48.005 24.344 22.438 1.00 65.29 1227 LEU C CA 1
ATOM 3702 C C . LEU C 1 26 ? 49.190 25.291 22.552 1.00 65.56 1227 LEU C C 1
ATOM 3703 O O . LEU C 1 26 ? 49.964 25.202 23.510 1.00 65.68 1227 LEU C O 1
ATOM 3708 N N . GLU C 1 27 ? 49.341 26.182 21.575 1.00 65.68 1228 GLU C N 1
ATOM 3709 C CA . GLU C 1 27 ? 50.485 27.085 21.522 1.00 65.96 1228 GLU C CA 1
ATOM 3710 C C . GLU C 1 27 ? 49.997 28.491 21.217 1.00 65.94 1228 GLU C C 1
ATOM 3711 O O . GLU C 1 27 ? 49.362 28.719 20.182 1.00 68.86 1228 GLU C O 1
ATOM 3717 N N . ASN C 1 28 ? 50.294 29.428 22.121 1.00 66.00 1229 ASN C N 1
ATOM 3718 C CA . ASN C 1 28 ? 49.966 30.846 21.965 1.00 66.01 1229 ASN C CA 1
ATOM 3719 C C . ASN C 1 28 ? 48.459 31.038 21.764 1.00 65.72 1229 ASN C C 1
ATOM 3720 O O . ASN C 1 28 ? 47.975 31.395 20.687 1.00 65.70 1229 ASN C O 1
ATOM 3725 N N . ILE C 1 29 ? 47.727 30.793 22.848 1.00 65.51 1230 ILE C N 1
ATOM 3726 C CA . ILE C 1 29 ? 46.271 30.892 22.868 1.00 65.21 1230 ILE C CA 1
ATOM 3727 C C . ILE C 1 29 ? 45.885 32.137 23.652 1.00 65.18 1230 ILE C C 1
ATOM 3728 O O . ILE C 1 29 ? 46.353 32.338 24.780 1.00 65.23 1230 ILE C O 1
ATOM 3733 N N . SER C 1 30 ? 45.030 32.969 23.059 1.00 65.08 1231 SER C N 1
ATOM 3734 C CA . SER C 1 30 ? 44.627 34.230 23.667 1.00 65.06 1231 SER C CA 1
ATOM 3735 C C . SER C 1 30 ? 43.147 34.468 23.417 1.00 64.79 1231 SER C C 1
ATOM 3736 O O . SER C 1 30 ? 42.690 34.405 22.272 1.00 64.75 1231 SER C O 1
ATOM 3739 N N . PHE C 1 31 ? 42.405 34.742 24.488 1.00 64.62 1232 PHE C N 1
ATOM 3740 C CA . PHE C 1 31 ? 40.997 35.098 24.384 1.00 64.38 1232 PHE C CA 1
ATOM 3741 C C . PHE C 1 31 ? 40.563 35.750 25.689 1.00 64.30 1232 PHE C C 1
ATOM 3742 O O . PHE C 1 31 ? 41.313 35.789 26.668 1.00 64.42 1232 PHE C O 1
ATOM 3750 N N . SER C 1 32 ? 39.337 36.268 25.687 1.00 64.11 1233 SER C N 1
ATOM 3751 C CA . SER C 1 32 ? 38.759 36.912 26.856 1.00 64.02 1233 SER C CA 1
ATOM 3752 C C . SER C 1 32 ? 37.316 36.460 27.016 1.00 63.71 1233 SER C C 1
ATOM 3753 O O . SER C 1 32 ? 36.612 36.218 26.033 1.00 63.59 1233 SER C O 1
ATOM 3756 N N . ILE C 1 33 ? 36.883 36.351 28.270 1.00 63.59 1234 ILE C N 1
ATOM 3757 C CA . ILE C 1 33 ? 35.541 35.894 28.608 1.00 63.30 1234 ILE C CA 1
ATOM 3758 C C . ILE C 1 33 ? 34.908 36.906 29.552 1.00 63.25 1234 ILE C C 1
ATOM 3759 O O . ILE C 1 33 ? 35.513 37.280 30.563 1.00 63.37 1234 ILE C O 1
ATOM 3764 N N . SER C 1 34 ? 33.695 37.345 29.221 1.00 63.08 1235 SER C N 1
ATOM 3765 C CA . SER C 1 34 ? 32.949 38.252 30.077 1.00 63.01 1235 SER C CA 1
ATOM 3766 C C . SER C 1 34 ? 32.391 37.499 31.286 1.00 62.83 1235 SER C C 1
ATOM 3767 O O . SER C 1 34 ? 32.154 36.290 31.217 1.00 62.70 1235 SER C O 1
ATOM 3770 N N . PRO C 1 35 ? 32.180 38.190 32.406 1.00 62.85 1236 PRO C N 1
ATOM 3771 C CA . PRO C 1 35 ? 31.666 37.506 33.599 1.00 62.69 1236 PRO C CA 1
ATOM 3772 C C . PRO C 1 35 ? 30.240 37.017 33.398 1.00 62.41 1236 PRO C C 1
ATOM 3773 O O . PRO C 1 35 ? 29.388 37.724 32.854 1.00 62.33 1236 PRO C O 1
ATOM 3777 N N . GLY C 1 36 ? 29.987 35.788 33.845 1.00 62.27 1237 GLY C N 1
ATOM 3778 C CA . GLY C 1 36 ? 28.669 35.198 33.744 1.00 62.00 1237 GLY C CA 1
ATOM 3779 C C . GLY C 1 36 ? 28.298 34.674 32.376 1.00 61.90 1237 GLY C C 1
ATOM 3780 O O . GLY C 1 36 ? 27.157 34.234 32.188 1.00 61.67 1237 GLY C O 1
ATOM 3781 N N . GLN C 1 37 ? 29.221 34.695 31.419 1.00 62.06 1238 GLN C N 1
ATOM 3782 C CA . GLN C 1 37 ? 28.917 34.272 30.063 1.00 61.99 1238 GLN C CA 1
ATOM 3783 C C . GLN C 1 37 ? 28.917 32.749 29.948 1.00 61.88 1238 GLN C C 1
ATOM 3784 O O . GLN C 1 37 ? 29.536 32.034 30.741 1.00 61.93 1238 GLN C O 1
ATOM 3790 N N . ARG C 1 38 ? 28.200 32.260 28.938 1.00 61.73 1239 ARG C N 1
ATOM 3791 C CA . ARG C 1 38 ? 28.190 30.847 28.577 1.00 61.64 1239 ARG C CA 1
ATOM 3792 C C . ARG C 1 38 ? 29.116 30.669 27.378 1.00 61.81 1239 ARG C C 1
ATOM 3793 O O . ARG C 1 38 ? 28.810 31.136 26.277 1.00 61.81 1239 ARG C O 1
ATOM 3801 N N . VAL C 1 39 ? 30.246 30.000 27.592 1.00 61.96 1240 VAL C N 1
ATOM 3802 C CA . VAL C 1 39 ? 31.274 29.837 26.570 1.00 62.16 1240 VAL C CA 1
ATOM 3803 C C . VAL C 1 39 ? 31.277 28.386 26.112 1.00 62.08 1240 VAL C C 1
ATOM 3804 O O . VAL C 1 39 ? 31.419 27.468 26.929 1.00 62.04 1240 VAL C O 1
ATOM 3808 N N . GLY C 1 40 ? 31.128 28.181 24.806 1.00 62.08 1241 GLY C N 1
ATOM 3809 C CA . GLY C 1 40 ? 31.171 26.851 24.235 1.00 62.03 1241 GLY C CA 1
ATOM 3810 C C . GLY C 1 40 ? 32.489 26.549 23.551 1.00 62.27 1241 GLY C C 1
ATOM 3811 O O . GLY C 1 40 ? 32.809 27.141 22.516 1.00 62.40 1241 GLY C O 1
ATOM 3812 N N . LEU C 1 41 ? 33.264 25.631 24.123 1.00 62.35 1242 LEU C N 1
ATOM 3813 C CA . LEU C 1 41 ? 34.558 25.240 23.565 1.00 62.60 1242 LEU C CA 1
ATOM 3814 C C . LEU C 1 41 ? 34.333 24.063 22.623 1.00 62.53 1242 LEU C C 1
ATOM 3815 O O . LEU C 1 41 ? 34.124 22.930 23.063 1.00 62.43 1242 LEU C O 1
ATOM 3820 N N . LEU C 1 42 ? 34.382 24.331 21.323 1.00 62.60 1243 LEU C N 1
ATOM 3821 C CA . LEU C 1 42 ? 34.112 23.327 20.304 1.00 62.55 1243 LEU C CA 1
ATOM 3822 C C . LEU C 1 42 ? 35.417 22.775 19.746 1.00 62.80 1243 LEU C C 1
ATOM 3823 O O . LEU C 1 42 ? 36.350 23.529 19.456 1.00 63.03 1243 LEU C O 1
ATOM 3828 N N . GLY C 1 43 ? 35.475 21.454 19.598 1.00 62.77 1244 GLY C N 1
ATOM 3829 C CA . GLY C 1 43 ? 36.643 20.801 19.043 1.00 63.01 1244 GLY C CA 1
ATOM 3830 C C . GLY C 1 43 ? 36.455 19.309 18.863 1.00 62.93 1244 GLY C C 1
ATOM 3831 O O . GLY C 1 43 ? 35.796 18.658 19.681 1.00 62.74 1244 GLY C O 1
ATOM 3832 N N . ARG C 1 44 ? 37.025 18.755 17.796 1.00 63.08 1245 ARG C N 1
ATOM 3833 C CA . ARG C 1 44 ? 36.940 17.323 17.559 1.00 63.04 1245 ARG C CA 1
ATOM 3834 C C . ARG C 1 44 ? 37.734 16.560 18.617 1.00 63.13 1245 ARG C C 1
ATOM 3835 O O . ARG C 1 44 ? 38.439 17.139 19.449 1.00 63.25 1245 ARG C O 1
ATOM 3843 N N . THR C 1 45 ? 37.614 15.236 18.578 1.00 63.08 1246 THR C N 1
ATOM 3844 C CA . THR C 1 45 ? 38.325 14.402 19.537 1.00 63.17 1246 THR C CA 1
ATOM 3845 C C . THR C 1 45 ? 39.829 14.507 19.317 1.00 63.49 1246 THR C C 1
ATOM 3846 O O . THR C 1 45 ? 40.315 14.471 18.182 1.00 63.65 1246 THR C O 1
ATOM 3850 N N . GLY C 1 46 ? 40.566 14.658 20.415 1.00 63.59 1247 GLY C N 1
ATOM 3851 C CA . GLY C 1 46 ? 42.002 14.826 20.349 1.00 63.89 1247 GLY C CA 1
ATOM 3852 C C . GLY C 1 46 ? 42.472 16.215 19.981 1.00 64.03 1247 GLY C C 1
ATOM 3853 O O . GLY C 1 46 ? 43.660 16.390 19.687 1.00 64.30 1247 GLY C O 1
ATOM 3854 N N . SER C 1 47 ? 41.582 17.209 19.987 1.00 63.86 1248 SER C N 1
ATOM 3855 C CA . SER C 1 47 ? 41.958 18.572 19.634 1.00 63.99 1248 SER C CA 1
ATOM 3856 C C . SER C 1 47 ? 42.503 19.369 20.811 1.00 64.06 1248 SER C C 1
ATOM 3857 O O . SER C 1 47 ? 43.190 20.373 20.594 1.00 64.24 1248 SER C O 1
ATOM 3860 N N . GLY C 1 48 ? 42.214 18.955 22.042 1.00 63.94 1249 GLY C N 1
ATOM 3861 C CA . GLY C 1 48 ? 42.755 19.634 23.203 1.00 64.02 1249 GLY C CA 1
ATOM 3862 C C . GLY C 1 48 ? 41.709 20.283 24.085 1.00 63.79 1249 GLY C C 1
ATOM 3863 O O . GLY C 1 48 ? 42.009 21.234 24.813 1.00 63.85 1249 GLY C O 1
ATOM 3864 N N . LYS C 1 49 ? 40.473 19.782 24.026 1.00 63.53 1250 LYS C N 1
ATOM 3865 C CA . LYS C 1 49 ? 39.423 20.304 24.896 1.00 63.30 1250 LYS C CA 1
ATOM 3866 C C . LYS C 1 49 ? 39.727 20.001 26.357 1.00 63.30 1250 LYS C C 1
ATOM 3867 O O . LYS C 1 49 ? 39.683 20.895 27.211 1.00 63.30 1250 LYS C O 1
ATOM 3873 N N . SER C 1 50 ? 40.037 18.738 26.664 1.00 63.32 1251 SER C N 1
ATOM 3874 C CA . SER C 1 50 ? 40.422 18.380 28.024 1.00 63.35 1251 SER C CA 1
ATOM 3875 C C . SER C 1 50 ? 41.747 19.024 28.414 1.00 63.62 1251 SER C C 1
ATOM 3876 O O . SER C 1 50 ? 41.970 19.316 29.594 1.00 63.64 1251 SER C O 1
ATOM 3879 N N . THR C 1 51 ? 42.630 19.255 27.439 1.00 63.83 1252 THR C N 1
ATOM 3880 C CA . THR C 1 51 ? 43.925 19.863 27.730 1.00 64.10 1252 THR C CA 1
ATOM 3881 C C . THR C 1 51 ? 43.772 21.314 28.170 1.00 64.09 1252 THR C C 1
ATOM 3882 O O . THR C 1 51 ? 44.456 21.762 29.098 1.00 64.22 1252 THR C O 1
ATOM 3886 N N . LEU C 1 52 ? 42.876 22.062 27.521 1.00 63.96 1253 LEU C N 1
ATOM 3887 C CA . LEU C 1 52 ? 42.693 23.466 27.876 1.00 63.96 1253 LEU C CA 1
ATOM 3888 C C . LEU C 1 52 ? 42.133 23.615 29.286 1.00 63.82 1253 LEU C C 1
ATOM 3889 O O . LEU C 1 52 ? 42.485 24.559 30.003 1.00 63.91 1253 LEU C O 1
ATOM 3894 N N . LEU C 1 53 ? 41.262 22.692 29.703 1.00 63.60 1254 LEU C N 1
ATOM 3895 C CA . LEU C 1 53 ? 40.719 22.750 31.056 1.00 63.47 1254 LEU C CA 1
ATOM 3896 C C . LEU C 1 53 ? 41.796 22.469 32.096 1.00 63.65 1254 LEU C C 1
ATOM 3897 O O . LEU C 1 53 ? 41.875 23.161 33.119 1.00 63.67 1254 LEU C O 1
ATOM 3902 N N . LEU C 1 54 ? 42.635 21.458 31.854 1.00 63.78 1255 LEU C N 1
ATOM 3903 C CA . LEU C 1 54 ? 43.739 21.179 32.767 1.00 63.97 1255 LEU C CA 1
ATOM 3904 C C . LEU C 1 54 ? 44.733 22.332 32.807 1.00 64.20 1255 LEU C C 1
ATOM 3905 O O . LEU C 1 54 ? 45.418 22.527 33.818 1.00 64.33 1255 LEU C O 1
ATOM 3910 N N . ALA C 1 55 ? 44.828 23.104 31.722 1.00 64.27 1256 ALA C N 1
ATOM 3911 C CA . ALA C 1 55 ? 45.701 24.272 31.720 1.00 64.49 1256 ALA C CA 1
ATOM 3912 C C . ALA C 1 55 ? 45.152 25.382 32.605 1.00 64.41 1256 ALA C C 1
ATOM 3913 O O . ALA C 1 55 ? 45.927 26.169 33.161 1.00 64.58 1256 ALA C O 1
ATOM 3915 N N . PHE C 1 56 ? 43.827 25.463 32.748 1.00 64.15 1257 PHE C N 1
ATOM 3916 C CA . PHE C 1 56 ? 43.242 26.462 33.636 1.00 64.07 1257 PHE C CA 1
ATOM 3917 C C . PHE C 1 56 ? 43.532 26.148 35.098 1.00 64.09 1257 PHE C C 1
ATOM 3918 O O . PHE C 1 56 ? 43.615 27.065 35.922 1.00 64.14 1257 PHE C O 1
ATOM 3926 N N . LEU C 1 57 ? 43.690 24.869 35.435 1.00 64.06 1258 LEU C N 1
ATOM 3927 C CA . LEU C 1 57 ? 43.882 24.429 36.809 1.00 64.07 1258 LEU C CA 1
ATOM 3928 C C . LEU C 1 57 ? 45.344 24.180 37.153 1.00 64.33 1258 LEU C C 1
ATOM 3929 O O . LEU C 1 57 ? 45.632 23.669 38.241 1.00 64.36 1258 LEU C O 1
ATOM 3934 N N . ARG C 1 58 ? 46.269 24.523 36.253 1.00 64.53 1259 ARG C N 1
ATOM 3935 C CA . ARG C 1 58 ? 47.703 24.314 36.463 1.00 64.80 1259 ARG C CA 1
ATOM 3936 C C . ARG C 1 58 ? 48.031 22.843 36.714 1.00 64.81 1259 ARG C C 1
ATOM 3937 O O . ARG C 1 58 ? 48.936 22.521 37.488 1.00 64.97 1259 ARG C O 1
ATOM 3945 N N . LEU C 1 59 ? 47.296 21.941 36.067 1.00 64.65 1260 LEU C N 1
ATOM 3946 C CA . LEU C 1 59 ? 47.528 20.510 36.198 1.00 64.65 1260 LEU C CA 1
ATOM 3947 C C . LEU C 1 59 ? 48.487 19.972 35.143 1.00 64.84 1260 LEU C C 1
ATOM 3948 O O . LEU C 1 59 ? 48.618 18.752 35.004 1.00 64.84 1260 LEU C O 1
ATOM 3953 N N . LEU C 1 60 ? 49.152 20.853 34.401 1.00 65.01 1261 LEU C N 1
ATOM 3954 C CA . LEU C 1 60 ? 50.200 20.469 33.467 1.00 65.23 1261 LEU C CA 1
ATOM 3955 C C . LEU C 1 60 ? 51.140 21.657 33.299 1.00 65.46 1261 LEU C C 1
ATOM 3956 O O . LEU C 1 60 ? 50.973 22.700 33.938 1.00 65.45 1261 LEU C O 1
ATOM 3961 N N . ASN C 1 61 ? 52.141 21.492 32.438 1.00 65.69 1262 ASN C N 1
ATOM 3962 C CA . ASN C 1 61 ? 53.090 22.568 32.183 1.00 65.92 1262 ASN C CA 1
ATOM 3963 C C . ASN C 1 61 ? 52.427 23.649 31.339 1.00 65.84 1262 ASN C C 1
ATOM 3964 O O . ASN C 1 61 ? 51.936 23.375 30.239 1.00 65.76 1262 ASN C O 1
ATOM 3969 N N . THR C 1 62 ? 52.412 24.876 31.854 1.00 65.87 1263 THR C N 1
ATOM 3970 C CA . THR C 1 62 ? 51.709 25.987 31.227 1.00 67.53 1263 THR C CA 1
ATOM 3971 C C . THR C 1 62 ? 52.666 27.143 30.980 1.00 67.11 1263 THR C C 1
ATOM 3972 O O . THR C 1 62 ? 53.456 27.502 31.859 1.00 66.19 1263 THR C O 1
ATOM 3976 N N . GLU C 1 63 ? 52.589 27.717 29.783 1.00 66.82 1264 GLU C N 1
ATOM 3977 C CA . GLU C 1 63 ? 53.254 28.967 29.451 1.00 68.44 1264 GLU C CA 1
ATOM 3978 C C . GLU C 1 63 ? 52.208 30.061 29.288 1.00 66.13 1264 GLU C C 1
ATOM 3979 O O . GLU C 1 63 ? 51.049 29.790 28.960 1.00 65.89 1264 GLU C O 1
ATOM 3985 N N . GLY C 1 64 ? 52.621 31.298 29.520 1.00 66.27 1265 GLY C N 1
ATOM 3986 C CA . GLY C 1 64 ? 51.710 32.417 29.417 1.00 66.15 1265 GLY C CA 1
ATOM 3987 C C . GLY C 1 64 ? 51.057 32.760 30.739 1.00 66.00 1265 GLY C C 1
ATOM 3988 O O . GLY C 1 64 ? 51.451 32.298 31.814 1.00 66.02 1265 GLY C O 1
ATOM 3989 N N . GLU C 1 65 ? 50.022 33.593 30.647 1.00 65.85 1266 GLU C N 1
ATOM 3990 C CA . GLU C 1 65 ? 49.342 34.120 31.821 1.00 65.71 1266 GLU C CA 1
ATOM 3991 C C . GLU C 1 65 ? 47.833 34.040 31.642 1.00 65.42 1266 GLU C C 1
ATOM 3992 O O . GLU C 1 65 ? 47.310 34.306 30.556 1.00 65.36 1266 GLU C O 1
ATOM 3998 N N . ILE C 1 66 ? 47.142 33.673 32.719 1.00 65.23 1267 ILE C N 1
ATOM 3999 C CA . ILE C 1 66 ? 45.688 33.710 32.790 1.00 64.95 1267 ILE C CA 1
ATOM 4000 C C . ILE C 1 66 ? 45.298 34.561 33.990 1.00 64.92 1267 ILE C C 1
ATOM 4001 O O . ILE C 1 66 ? 45.906 34.455 35.060 1.00 65.01 1267 ILE C O 1
ATOM 4006 N N . GLN C 1 67 ? 44.291 35.412 33.807 1.00 64.79 1268 GLN C N 1
ATOM 4007 C CA . GLN C 1 67 ? 43.823 36.309 34.853 1.00 64.75 1268 GLN C CA 1
ATOM 4008 C C . GLN C 1 67 ? 42.322 36.147 35.035 1.00 64.46 1268 GLN C C 1
ATOM 4009 O O . GLN C 1 67 ? 41.578 36.031 34.057 1.00 64.33 1268 GLN C O 1
ATOM 4015 N N . ILE C 1 68 ? 41.883 36.139 36.291 1.00 64.37 1269 ILE C N 1
ATOM 4016 C CA . ILE C 1 68 ? 40.470 36.044 36.641 1.00 64.10 1269 ILE C CA 1
ATOM 4017 C C . ILE C 1 68 ? 40.100 37.284 37.441 1.00 64.13 1269 ILE C C 1
ATOM 4018 O O . ILE C 1 68 ? 40.624 37.495 38.543 1.00 64.24 1269 ILE C O 1
ATOM 4023 N N . ASP C 1 69 ? 39.197 38.098 36.888 1.00 64.04 1270 ASP C N 1
ATOM 4024 C CA . ASP C 1 69 ? 38.741 39.336 37.523 1.00 64.06 1270 ASP C CA 1
ATOM 4025 C C . ASP C 1 69 ? 39.907 40.261 37.867 1.00 64.34 1270 ASP C C 1
ATOM 4026 O O . ASP C 1 69 ? 39.881 40.961 38.882 1.00 64.40 1270 ASP C O 1
ATOM 4031 N N . GLY C 1 70 ? 40.937 40.268 37.023 1.00 64.53 1271 GLY C N 1
ATOM 4032 C CA . GLY C 1 70 ? 42.094 41.113 37.225 1.00 64.81 1271 GLY C CA 1
ATOM 4033 C C . GLY C 1 70 ? 43.179 40.531 38.104 1.00 64.95 1271 GLY C C 1
ATOM 4034 O O . GLY C 1 70 ? 44.183 41.211 38.348 1.00 65.19 1271 GLY C O 1
ATOM 4035 N N . VAL C 1 71 ? 43.017 39.302 38.584 1.00 64.81 1272 VAL C N 1
ATOM 4036 C CA . VAL C 1 71 ? 43.987 38.658 39.463 1.00 64.94 1272 VAL C CA 1
ATOM 4037 C C . VAL C 1 71 ? 44.673 37.554 38.671 1.00 64.98 1272 VAL C C 1
ATOM 4038 O O . VAL C 1 71 ? 44.042 36.558 38.297 1.00 64.79 1272 VAL C O 1
ATOM 4042 N N . SER C 1 72 ? 45.967 37.728 38.416 1.00 65.23 1273 SER C N 1
ATOM 4043 C CA . SER C 1 72 ? 46.738 36.707 37.723 1.00 65.30 1273 SER C CA 1
ATOM 4044 C C . SER C 1 72 ? 46.980 35.508 38.633 1.00 65.25 1273 SER C C 1
ATOM 4045 O O . SER C 1 72 ? 47.003 35.625 39.861 1.00 65.26 1273 SER C O 1
ATOM 4048 N N . TRP C 1 73 ? 47.163 34.339 38.014 1.00 65.21 1274 TRP C N 1
ATOM 4049 C CA . TRP C 1 73 ? 47.463 33.135 38.780 1.00 65.18 1274 TRP C CA 1
ATOM 4050 C C . TRP C 1 73 ? 48.859 33.156 39.389 1.00 65.45 1274 TRP C C 1
ATOM 4051 O O . TRP C 1 73 ? 49.164 32.297 40.224 1.00 65.45 1274 TRP C O 1
ATOM 4062 N N . ASP C 1 74 ? 49.705 34.107 38.999 1.00 65.67 1275 ASP C N 1
ATOM 4063 C CA . ASP C 1 74 ? 51.005 34.300 39.624 1.00 65.93 1275 ASP C CA 1
ATOM 4064 C C . ASP C 1 74 ? 50.950 35.258 40.807 1.00 65.98 1275 ASP C C 1
ATOM 4065 O O . ASP C 1 74 ? 51.986 35.518 41.426 1.00 66.19 1275 ASP C O 1
ATOM 4070 N N . SER C 1 75 ? 49.770 35.786 41.133 1.00 65.79 1276 SER C N 1
ATOM 4071 C CA . SER C 1 75 ? 49.608 36.753 42.210 1.00 65.83 1276 SER C CA 1
ATOM 4072 C C . SER C 1 75 ? 48.846 36.183 43.400 1.00 65.65 1276 SER C C 1
ATOM 4073 O O . SER C 1 75 ? 48.523 36.930 44.330 1.00 65.65 1276 SER C O 1
ATOM 4076 N N . ILE C 1 76 ? 48.545 34.884 43.392 1.00 65.50 1277 ILE C N 1
ATOM 4077 C CA . ILE C 1 76 ? 47.856 34.214 44.489 1.00 65.34 1277 ILE C CA 1
ATOM 4078 C C . ILE C 1 76 ? 48.416 32.803 44.624 1.00 65.35 1277 ILE C C 1
ATOM 4079 O O . ILE C 1 76 ? 49.191 32.333 43.789 1.00 65.46 1277 ILE C O 1
ATOM 4084 N N . THR C 1 77 ? 48.007 32.127 45.693 1.00 65.25 1278 THR C N 1
ATOM 4085 C CA . THR C 1 77 ? 48.435 30.755 45.921 1.00 65.25 1278 THR C CA 1
ATOM 4086 C C . THR C 1 77 ? 47.771 29.820 44.914 1.00 65.06 1278 THR C C 1
ATOM 4087 O O . THR C 1 77 ? 46.656 30.064 44.447 1.00 64.87 1278 THR C O 1
ATOM 4091 N N . LEU C 1 78 ? 48.484 28.745 44.567 1.00 76.66 1279 LEU C N 1
ATOM 4092 C CA . LEU C 1 78 ? 47.935 27.755 43.646 1.00 76.56 1279 LEU C CA 1
ATOM 4093 C C . LEU C 1 78 ? 46.662 27.123 44.192 1.00 76.55 1279 LEU C C 1
ATOM 4094 O O . LEU C 1 78 ? 45.750 26.802 43.421 1.00 76.44 1279 LEU C O 1
ATOM 4099 N N . GLU C 1 79 ? 46.575 26.943 45.511 1.00 76.67 1280 GLU C N 1
ATOM 4100 C CA . GLU C 1 79 ? 45.392 26.320 46.098 1.00 76.67 1280 GLU C CA 1
ATOM 4101 C C . GLU C 1 79 ? 44.164 27.212 45.943 1.00 76.59 1280 GLU C C 1
ATOM 4102 O O . GLU C 1 79 ? 43.096 26.747 45.527 1.00 76.51 1280 GLU C O 1
ATOM 4104 N N . GLN C 1 80 ? 44.297 28.498 46.271 1.00 76.62 1281 GLN C N 1
ATOM 4105 C CA . GLN C 1 80 ? 43.174 29.423 46.173 1.00 76.55 1281 GLN C CA 1
ATOM 4106 C C . GLN C 1 80 ? 42.846 29.812 44.736 1.00 76.41 1281 GLN C C 1
ATOM 4107 O O . GLN C 1 80 ? 41.804 30.435 44.504 1.00 76.33 1281 GLN C O 1
ATOM 4113 N N . TRP C 1 81 ? 43.701 29.463 43.773 1.00 76.36 1282 TRP C N 1
ATOM 4114 C CA . TRP C 1 81 ? 43.366 29.676 42.369 1.00 76.22 1282 TRP C CA 1
ATOM 4115 C C . TRP C 1 81 ? 42.427 28.592 41.853 1.00 76.14 1282 TRP C C 1
ATOM 4116 O O . TRP C 1 81 ? 41.508 28.880 41.079 1.00 76.02 1282 TRP C O 1
ATOM 4127 N N . ARG C 1 82 ? 42.643 27.343 42.273 1.00 76.19 1283 ARG C N 1
ATOM 4128 C CA . ARG C 1 82 ? 41.780 26.247 41.848 1.00 76.12 1283 ARG C CA 1
ATOM 4129 C C . ARG C 1 82 ? 40.420 26.280 42.530 1.00 76.12 1283 ARG C C 1
ATOM 4130 O O . ARG C 1 82 ? 39.455 25.729 41.988 1.00 76.03 1283 ARG C O 1
ATOM 4138 N N . LYS C 1 83 ? 40.318 26.911 43.702 1.00 76.22 1284 LYS C N 1
ATOM 4139 C CA . LYS C 1 83 ? 39.041 27.011 44.396 1.00 76.22 1284 LYS C CA 1
ATOM 4140 C C . LYS C 1 83 ? 38.076 27.969 43.712 1.00 76.11 1284 LYS C C 1
ATOM 4141 O O . LYS C 1 83 ? 36.921 28.070 44.139 1.00 76.10 1284 LYS C O 1
ATOM 4147 N N . ALA C 1 84 ? 38.519 28.671 42.670 1.00 76.03 1285 ALA C N 1
ATOM 4148 C CA . ALA C 1 84 ? 37.653 29.529 41.877 1.00 75.91 1285 ALA C CA 1
ATOM 4149 C C . ALA C 1 84 ? 36.944 28.781 40.756 1.00 75.79 1285 ALA C C 1
ATOM 4150 O O . ALA C 1 84 ? 36.097 29.372 40.077 1.00 75.68 1285 ALA C O 1
ATOM 4152 N N . PHE C 1 85 ? 37.261 27.506 40.551 1.00 75.79 1286 PHE C N 1
ATOM 4153 C CA . PHE C 1 85 ? 36.711 26.719 39.460 1.00 75.68 1286 PHE C CA 1
ATOM 4154 C C . PHE C 1 85 ? 35.808 25.611 39.987 1.00 75.69 1286 PHE C C 1
ATOM 4155 O O . PHE C 1 85 ? 35.968 25.135 41.115 1.00 75.80 1286 PHE C O 1
ATOM 4163 N N . GLY C 1 86 ? 34.855 25.210 39.150 1.00 75.58 1287 GLY C N 1
ATOM 4164 C CA . GLY C 1 86 ? 34.073 24.011 39.372 1.00 75.57 1287 GLY C CA 1
ATOM 4165 C C . GLY C 1 86 ? 34.194 23.098 38.169 1.00 75.47 1287 GLY C C 1
ATOM 4166 O O . GLY C 1 86 ? 33.975 23.537 37.037 1.00 75.36 1287 GLY C O 1
ATOM 4167 N N . VAL C 1 87 ? 34.555 21.836 38.386 1.00 75.52 1288 VAL C N 1
ATOM 4168 C CA . VAL C 1 87 ? 34.874 20.915 37.300 1.00 75.45 1288 VAL C CA 1
ATOM 4169 C C . VAL C 1 87 ? 33.951 19.708 37.390 1.00 75.42 1288 VAL C C 1
ATOM 4170 O O . VAL C 1 87 ? 33.948 18.994 38.401 1.00 75.52 1288 VAL C O 1
ATOM 4174 N N . ILE C 1 88 ? 33.174 19.484 36.334 1.00 75.30 1289 ILE C N 1
ATOM 4175 C CA . ILE C 1 88 ? 32.319 18.307 36.194 1.00 75.26 1289 ILE C CA 1
ATOM 4176 C C . ILE C 1 88 ? 32.395 17.856 34.738 1.00 75.13 1289 ILE C C 1
ATOM 4177 O O . ILE C 1 88 ? 32.224 18.684 33.833 1.00 75.04 1289 ILE C O 1
ATOM 4182 N N . PRO C 1 89 ? 32.650 16.568 34.451 1.00 75.13 1290 PRO C N 1
ATOM 4183 C CA . PRO C 1 89 ? 32.869 15.475 35.403 1.00 75.24 1290 PRO C CA 1
ATOM 4184 C C . PRO C 1 89 ? 34.260 15.490 36.024 1.00 75.35 1290 PRO C C 1
ATOM 4185 O O . PRO C 1 89 ? 35.203 16.018 35.434 1.00 75.34 1290 PRO C O 1
ATOM 4189 N N . GLN C 1 90 ? 34.376 14.902 37.210 1.00 75.47 1291 GLN C N 1
ATOM 4190 C CA . GLN C 1 90 ? 35.621 14.897 37.957 1.00 75.59 1291 GLN C CA 1
ATOM 4191 C C . GLN C 1 90 ? 35.839 13.523 38.568 1.00 75.67 1291 GLN C C 1
ATOM 4192 O O . GLN C 1 90 ? 34.923 12.701 38.651 1.00 75.64 1291 GLN C O 1
ATOM 4198 N N . ASP C 1 91 ? 37.080 13.280 38.989 1.00 75.76 1292 ASP C N 1
ATOM 4199 C CA . ASP C 1 91 ? 37.378 12.207 39.934 1.00 75.87 1292 ASP C CA 1
ATOM 4200 C C . ASP C 1 91 ? 37.193 12.803 41.325 1.00 75.98 1292 ASP C C 1
ATOM 4201 O O . ASP C 1 91 ? 38.135 13.259 41.977 1.00 76.08 1292 ASP C O 1
ATOM 4203 N N . VAL C 1 92 ? 35.932 12.817 41.767 1.00 75.97 1293 VAL C N 1
ATOM 4204 C CA . VAL C 1 92 ? 35.555 13.572 42.956 1.00 76.05 1293 VAL C CA 1
ATOM 4205 C C . VAL C 1 92 ? 36.296 13.042 44.173 1.00 76.19 1293 VAL C C 1
ATOM 4206 O O . VAL C 1 92 ? 36.269 11.841 44.470 1.00 76.23 1293 VAL C O 1
ATOM 4210 N N . PHE C 1 93 ? 36.969 13.945 44.883 1.00 76.28 1294 PHE C N 1
ATOM 4211 C CA . PHE C 1 93 ? 37.719 13.602 46.085 1.00 76.42 1294 PHE C CA 1
ATOM 4212 C C . PHE C 1 93 ? 36.776 13.673 47.280 1.00 76.49 1294 PHE C C 1
ATOM 4213 O O . PHE C 1 93 ? 36.303 14.754 47.645 1.00 76.49 1294 PHE C O 1
ATOM 4221 N N . ILE C 1 94 ? 36.497 12.523 47.883 1.00 76.54 1295 ILE C N 1
ATOM 4222 C CA . ILE C 1 94 ? 35.604 12.442 49.033 1.00 76.61 1295 ILE C CA 1
ATOM 4223 C C . ILE C 1 94 ? 36.441 12.532 50.302 1.00 76.76 1295 ILE C C 1
ATOM 4224 O O . ILE C 1 94 ? 37.378 11.750 50.496 1.00 76.82 1295 ILE C O 1
ATOM 4229 N N . PHE C 1 95 ? 36.108 13.491 51.164 1.00 76.81 1296 PHE C N 1
ATOM 4230 C CA . PHE C 1 95 ? 36.801 13.622 52.436 1.00 76.95 1296 PHE C CA 1
ATOM 4231 C C . PHE C 1 95 ? 36.560 12.392 53.306 1.00 77.03 1296 PHE C C 1
ATOM 4232 O O . PHE C 1 95 ? 35.564 11.678 53.164 1.00 76.98 1296 PHE C O 1
ATOM 4240 N N . SER C 1 96 ? 37.494 12.152 54.220 1.00 77.16 1297 SER C N 1
ATOM 4241 C CA . SER C 1 96 ? 37.373 11.060 55.184 1.00 77.25 1297 SER C CA 1
ATOM 4242 C C . SER C 1 96 ? 36.599 11.504 56.422 1.00 77.32 1297 SER C C 1
ATOM 4243 O O . SER C 1 96 ? 37.033 11.314 57.558 1.00 83.57 1297 SER C O 1
ATOM 4246 N N . GLY C 1 97 ? 35.443 12.107 56.200 1.00 77.25 1298 GLY C N 1
ATOM 4247 C CA . GLY C 1 97 ? 34.616 12.627 57.276 1.00 77.30 1298 GLY C CA 1
ATOM 4248 C C . GLY C 1 97 ? 33.149 12.536 56.926 1.00 77.21 1298 GLY C C 1
ATOM 4249 O O . GLY C 1 97 ? 32.729 11.656 56.168 1.00 77.13 1298 GLY C O 1
ATOM 4250 N N . THR C 1 98 ? 32.365 13.459 57.475 1.00 77.22 1299 THR C N 1
ATOM 4251 C CA . THR C 1 98 ? 30.920 13.437 57.325 1.00 77.14 1299 THR C CA 1
ATOM 4252 C C . THR C 1 98 ? 30.496 14.042 55.987 1.00 77.00 1299 THR C C 1
ATOM 4253 O O . THR C 1 98 ? 31.304 14.588 55.230 1.00 76.96 1299 THR C O 1
ATOM 4257 N N . PHE C 1 99 ? 29.196 13.929 55.697 1.00 54.09 1300 PHE C N 1
ATOM 4258 C CA . PHE C 1 99 ? 28.631 14.631 54.549 1.00 57.57 1300 PHE C CA 1
ATOM 4259 C C . PHE C 1 99 ? 28.761 16.138 54.713 1.00 55.90 1300 PHE C C 1
ATOM 4260 O O . PHE C 1 99 ? 29.040 16.856 53.746 1.00 58.57 1300 PHE C O 1
ATOM 4268 N N . ARG C 1 100 ? 28.554 16.634 55.937 1.00 56.04 1301 ARG C N 1
ATOM 4269 C CA . ARG C 1 100 ? 28.648 18.068 56.192 1.00 55.02 1301 ARG C CA 1
ATOM 4270 C C . ARG C 1 100 ? 30.043 18.594 55.883 1.00 56.72 1301 ARG C C 1
ATOM 4271 O O . ARG C 1 100 ? 30.195 19.696 55.343 1.00 56.00 1301 ARG C O 1
ATOM 4279 N N . LYS C 1 101 ? 31.076 17.817 56.215 1.00 59.20 1302 LYS C N 1
ATOM 4280 C CA . LYS C 1 101 ? 32.438 18.231 55.899 1.00 59.22 1302 LYS C CA 1
ATOM 4281 C C . LYS C 1 101 ? 32.701 18.164 54.399 1.00 55.10 1302 LYS C C 1
ATOM 4282 O O . LYS C 1 101 ? 33.396 19.025 53.847 1.00 60.11 1302 LYS C O 1
ATOM 4288 N N . ASN C 1 102 ? 32.152 17.152 53.724 1.00 55.57 1303 ASN C N 1
ATOM 4289 C CA . ASN C 1 102 ? 32.372 17.018 52.287 1.00 57.22 1303 ASN C CA 1
ATOM 4290 C C . ASN C 1 102 ? 31.675 18.128 51.511 1.00 57.06 1303 ASN C C 1
ATOM 4291 O O . ASN C 1 102 ? 32.222 18.644 50.530 1.00 53.14 1303 ASN C O 1
ATOM 4296 N N . LEU C 1 103 ? 30.467 18.507 51.932 1.00 54.95 1304 LEU C N 1
ATOM 4297 C CA . LEU C 1 103 ? 29.737 19.560 51.236 1.00 55.62 1304 LEU C CA 1
ATOM 4298 C C . LEU C 1 103 ? 30.242 20.949 51.606 1.00 60.72 1304 LEU C C 1
ATOM 4299 O O . LEU C 1 103 ? 30.241 21.848 50.757 1.00 64.65 1304 LEU C O 1
ATOM 4304 N N . ASP C 1 104 ? 30.674 21.143 52.851 1.00 60.53 1305 ASP C N 1
ATOM 4305 C CA . ASP C 1 104 ? 31.175 22.430 53.333 1.00 53.76 1305 ASP C CA 1
ATOM 4306 C C . ASP C 1 104 ? 32.482 22.191 54.076 1.00 55.25 1305 ASP C C 1
ATOM 4307 O O . ASP C 1 104 ? 32.498 22.067 55.309 1.00 52.68 1305 ASP C O 1
ATOM 4312 N N . PRO C 1 105 ? 33.604 22.112 53.354 1.00 57.84 1306 PRO C N 1
ATOM 4313 C CA . PRO C 1 105 ? 34.890 21.915 54.044 1.00 64.33 1306 PRO C CA 1
ATOM 4314 C C . PRO C 1 105 ? 35.282 23.091 54.919 1.00 79.69 1306 PRO C C 1
ATOM 4315 O O . PRO C 1 105 ? 35.853 22.891 55.999 1.00 82.28 1306 PRO C O 1
ATOM 4319 N N . ASN C 1 106 ? 34.988 24.317 54.486 1.00 82.25 1307 ASN C N 1
ATOM 4320 C CA . ASN C 1 106 ? 35.372 25.506 55.236 1.00 78.41 1307 ASN C CA 1
ATOM 4321 C C . ASN C 1 106 ? 34.459 25.786 56.422 1.00 81.14 1307 ASN C C 1
ATOM 4322 O O . ASN C 1 106 ? 34.762 26.689 57.209 1.00 86.36 1307 ASN C O 1
ATOM 4327 N N . GLU C 1 107 ? 33.358 25.044 56.561 1.00 78.97 1308 GLU C N 1
ATOM 4328 C CA . GLU C 1 107 ? 32.436 25.184 57.691 1.00 80.13 1308 GLU C CA 1
ATOM 4329 C C . GLU C 1 107 ? 31.885 26.607 57.782 1.00 79.82 1308 GLU C C 1
ATOM 4330 O O . GLU C 1 107 ? 31.858 27.224 58.849 1.00 85.59 1308 GLU C O 1
ATOM 4336 N N . GLN C 1 108 ? 31.438 27.129 56.640 1.00 78.34 1309 GLN C N 1
ATOM 4337 C CA . GLN C 1 108 ? 30.916 28.487 56.553 1.00 65.71 1309 GLN C CA 1
ATOM 4338 C C . GLN C 1 108 ? 29.404 28.524 56.372 1.00 62.29 1309 GLN C C 1
ATOM 4339 O O . GLN C 1 108 ? 28.841 29.605 56.168 1.00 73.77 1309 GLN C O 1
ATOM 4345 N N . TRP C 1 109 ? 28.733 27.378 56.442 1.00 62.70 1310 TRP C N 1
ATOM 4346 C CA . TRP C 1 109 ? 27.294 27.302 56.246 1.00 67.88 1310 TRP C CA 1
ATOM 4347 C C . TRP C 1 109 ? 26.664 26.478 57.359 1.00 65.28 1310 TRP C C 1
ATOM 4348 O O . TRP C 1 109 ? 27.314 25.622 57.965 1.00 72.61 1310 TRP C O 1
ATOM 4359 N N . SER C 1 110 ? 25.390 26.747 57.622 1.00 62.29 1311 SER C N 1
ATOM 4360 C CA . SER C 1 110 ? 24.634 25.989 58.606 1.00 69.43 1311 SER C CA 1
ATOM 4361 C C . SER C 1 110 ? 23.972 24.782 57.946 1.00 79.40 1311 SER C C 1
ATOM 4362 O O . SER C 1 110 ? 23.928 24.655 56.721 1.00 76.19 1311 SER C O 1
ATOM 4365 N N . ASP C 1 111 ? 23.446 23.885 58.785 1.00 80.61 1312 ASP C N 1
ATOM 4366 C CA . ASP C 1 111 ? 22.845 22.658 58.269 1.00 81.34 1312 ASP C CA 1
ATOM 4367 C C . ASP C 1 111 ? 21.595 22.950 57.447 1.00 80.10 1312 ASP C C 1
ATOM 4368 O O . ASP C 1 111 ? 21.323 22.259 56.459 1.00 83.56 1312 ASP C O 1
ATOM 4373 N N . GLN C 1 112 ? 20.824 23.968 57.838 1.00 82.33 1313 GLN C N 1
ATOM 4374 C CA . GLN C 1 112 ? 19.626 24.315 57.079 1.00 77.62 1313 GLN C CA 1
ATOM 4375 C C . GLN C 1 112 ? 19.982 24.791 55.677 1.00 82.96 1313 GLN C C 1
ATOM 4376 O O . GLN C 1 112 ? 19.286 24.468 54.707 1.00 76.28 1313 GLN C O 1
ATOM 4378 N N . GLU C 1 113 ? 21.067 25.557 55.548 1.00 80.96 1314 GLU C N 1
ATOM 4379 C CA . GLU C 1 113 ? 21.481 26.033 54.233 1.00 80.20 1314 GLU C CA 1
ATOM 4380 C C . GLU C 1 113 ? 22.124 24.916 53.420 1.00 79.01 1314 GLU C C 1
ATOM 4381 O O . GLU C 1 113 ? 21.953 24.853 52.197 1.00 85.83 1314 GLU C O 1
ATOM 4387 N N . ILE C 1 114 ? 22.864 24.023 54.083 1.00 80.87 1315 ILE C N 1
ATOM 4388 C CA . ILE C 1 114 ? 23.485 22.903 53.383 1.00 67.97 1315 ILE C CA 1
ATOM 4389 C C . ILE C 1 114 ? 22.424 21.945 52.857 1.00 71.59 1315 ILE C C 1
ATOM 4390 O O . ILE C 1 114 ? 22.529 21.436 51.734 1.00 70.78 1315 ILE C O 1
ATOM 4395 N N . TRP C 1 115 ? 21.382 21.688 53.653 1.00 69.47 1316 TRP C N 1
ATOM 4396 C CA . TRP C 1 115 ? 20.317 20.792 53.212 1.00 68.20 1316 TRP C CA 1
ATOM 4397 C C . TRP C 1 115 ? 19.587 21.351 51.998 1.00 74.46 1316 TRP C C 1
ATOM 4398 O O . TRP C 1 115 ? 19.310 20.619 51.041 1.00 77.85 1316 TRP C O 1
ATOM 4409 N N . LYS C 1 116 ? 19.267 22.646 52.019 1.00 73.16 1317 LYS C N 1
ATOM 4410 C CA . LYS C 1 116 ? 18.518 23.235 50.914 1.00 85.58 1317 LYS C CA 1
ATOM 4411 C C . LYS C 1 116 ? 19.340 23.271 49.631 1.00 81.78 1317 LYS C C 1
ATOM 4412 O O . LYS C 1 116 ? 18.778 23.159 48.536 1.00 83.29 1317 LYS C O 1
ATOM 4418 N N . VAL C 1 117 ? 20.662 23.423 49.741 1.00 83.74 1318 VAL C N 1
ATOM 4419 C CA . VAL C 1 117 ? 21.516 23.260 48.569 1.00 65.07 1318 VAL C CA 1
ATOM 4420 C C . VAL C 1 117 ? 21.547 21.799 48.141 1.00 62.40 1318 VAL C C 1
ATOM 4421 O O . VAL C 1 117 ? 21.541 21.486 46.944 1.00 65.77 1318 VAL C O 1
ATOM 4425 N N . ALA C 1 118 ? 21.568 20.880 49.111 1.00 59.03 1319 ALA C N 1
ATOM 4426 C CA . ALA C 1 118 ? 21.439 19.461 48.800 1.00 64.24 1319 ALA C CA 1
ATOM 4427 C C . ALA C 1 118 ? 20.069 19.123 48.227 1.00 67.96 1319 ALA C C 1
ATOM 4428 O O . ALA C 1 118 ? 19.940 18.128 47.506 1.00 60.31 1319 ALA C O 1
ATOM 4430 N N . ASP C 1 119 ? 19.045 19.922 48.539 1.00 71.90 1320 ASP C N 1
ATOM 4431 C CA . ASP C 1 119 ? 17.737 19.717 47.927 1.00 73.49 1320 ASP C CA 1
ATOM 4432 C C . ASP C 1 119 ? 17.746 20.141 46.464 1.00 54.97 1320 ASP C C 1
ATOM 4433 O O . ASP C 1 119 ? 17.094 19.509 45.626 1.00 49.89 1320 ASP C O 1
ATOM 4438 N N . GLU C 1 120 ? 18.473 21.214 46.140 1.00 55.67 1321 GLU C N 1
ATOM 4439 C CA . GLU C 1 120 ? 18.530 21.680 44.758 1.00 64.19 1321 GLU C CA 1
ATOM 4440 C C . GLU C 1 120 ? 19.251 20.679 43.865 1.00 52.25 1321 GLU C C 1
ATOM 4441 O O . GLU C 1 120 ? 18.847 20.456 42.719 1.00 59.81 1321 GLU C O 1
ATOM 4447 N N . VAL C 1 121 ? 20.325 20.063 44.373 1.00 49.78 1322 VAL C N 1
ATOM 4448 C CA . VAL C 1 121 ? 21.085 19.094 43.592 1.00 49.61 1322 VAL C CA 1
ATOM 4449 C C . VAL C 1 121 ? 20.497 17.693 43.668 1.00 52.08 1322 VAL C C 1
ATOM 4450 O O . VAL C 1 121 ? 21.067 16.758 43.088 1.00 50.87 1322 VAL C O 1
ATOM 4454 N N . GLY C 1 122 ? 19.377 17.514 44.365 1.00 53.67 1323 GLY C N 1
ATOM 4455 C CA . GLY C 1 122 ? 18.718 16.223 44.409 1.00 53.14 1323 GLY C CA 1
ATOM 4456 C C . GLY C 1 122 ? 19.402 15.185 45.268 1.00 54.14 1323 GLY C C 1
ATOM 4457 O O . GLY C 1 122 ? 19.307 13.989 44.974 1.00 56.73 1323 GLY C O 1
ATOM 4458 N N . LEU C 1 123 ? 20.091 15.606 46.326 1.00 52.89 1324 LEU C N 1
ATOM 4459 C CA . LEU C 1 123 ? 20.770 14.686 47.227 1.00 62.60 1324 LEU C CA 1
ATOM 4460 C C . LEU C 1 123 ? 20.001 14.431 48.516 1.00 57.12 1324 LEU C C 1
ATOM 4461 O O . LEU C 1 123 ? 20.439 13.609 49.325 1.00 50.43 1324 LEU C O 1
ATOM 4466 N N . ARG C 1 124 ? 18.868 15.109 48.723 1.00 66.00 1325 ARG C N 1
ATOM 4467 C CA . ARG C 1 124 ? 18.102 14.919 49.952 1.00 59.72 1325 ARG C CA 1
ATOM 4468 C C . ARG C 1 124 ? 17.675 13.467 50.122 1.00 53.90 1325 ARG C C 1
ATOM 4469 O O . ARG C 1 124 ? 17.672 12.940 51.241 1.00 52.04 1325 ARG C O 1
ATOM 4471 N N . SER C 1 125 ? 17.316 12.801 49.024 1.00 55.83 1326 SER C N 1
ATOM 4472 C CA . SER C 1 125 ? 16.959 11.390 49.097 1.00 59.12 1326 SER C CA 1
ATOM 4473 C C . SER C 1 125 ? 18.170 10.502 49.344 1.00 54.15 1326 SER C C 1
ATOM 4474 O O . SER C 1 125 ? 18.003 9.345 49.745 1.00 50.22 1326 SER C O 1
ATOM 4477 N N . VAL C 1 126 ? 19.378 11.013 49.120 1.00 56.37 1327 VAL C N 1
ATOM 4478 C CA . VAL C 1 126 ? 20.589 10.218 49.304 1.00 60.73 1327 VAL C CA 1
ATOM 4479 C C . VAL C 1 126 ? 21.129 10.344 50.723 1.00 58.02 1327 VAL C C 1
ATOM 4480 O O . VAL C 1 126 ? 21.569 9.355 51.314 1.00 52.04 1327 VAL C O 1
ATOM 4484 N N . ILE C 1 127 ? 21.094 11.552 51.292 1.00 56.75 1328 ILE C N 1
ATOM 4485 C CA . ILE C 1 127 ? 21.672 11.767 52.615 1.00 51.58 1328 ILE C CA 1
ATOM 4486 C C . ILE C 1 127 ? 20.822 11.103 53.692 1.00 65.74 1328 ILE C C 1
ATOM 4487 O O . ILE C 1 127 ? 21.348 10.569 54.676 1.00 71.58 1328 ILE C O 1
ATOM 4492 N N . GLU C 1 128 ? 19.497 11.121 53.524 1.00 63.85 1329 GLU C N 1
ATOM 4493 C CA . GLU C 1 128 ? 18.611 10.627 54.573 1.00 60.48 1329 GLU C CA 1
ATOM 4494 C C . GLU C 1 128 ? 18.678 9.112 54.717 1.00 65.93 1329 GLU C C 1
ATOM 4495 O O . GLU C 1 128 ? 18.396 8.583 55.798 1.00 72.80 1329 GLU C O 1
ATOM 4501 N N . GLN C 1 129 ? 19.047 8.398 53.651 1.00 63.13 1330 GLN C N 1
ATOM 4502 C CA . GLN C 1 129 ? 19.156 6.947 53.736 1.00 67.13 1330 GLN C CA 1
ATOM 4503 C C . GLN C 1 129 ? 20.292 6.503 54.649 1.00 67.98 1330 GLN C C 1
ATOM 4504 O O . GLN C 1 129 ? 20.311 5.344 55.074 1.00 72.04 1330 GLN C O 1
ATOM 4510 N N . PHE C 1 130 ? 21.234 7.392 54.956 1.00 63.94 1331 PHE C N 1
ATOM 4511 C CA . PHE C 1 130 ? 22.310 7.032 55.869 1.00 67.63 1331 PHE C CA 1
ATOM 4512 C C . PHE C 1 130 ? 21.963 7.459 57.292 1.00 65.56 1331 PHE C C 1
ATOM 4513 O O . PHE C 1 130 ? 21.405 8.542 57.496 1.00 61.80 1331 PHE C O 1
ATOM 4521 N N . PRO C 1 131 ? 22.278 6.625 58.284 1.00 64.42 1332 PRO C N 1
ATOM 4522 C CA . PRO C 1 131 ? 21.952 6.964 59.678 1.00 59.16 1332 PRO C CA 1
ATOM 4523 C C . PRO C 1 131 ? 22.747 8.176 60.141 1.00 53.02 1332 PRO C C 1
ATOM 4524 O O . PRO C 1 131 ? 23.980 8.167 60.131 1.00 52.59 1332 PRO C O 1
ATOM 4528 N N . GLY C 1 132 ? 22.031 9.222 60.546 1.00 52.65 1333 GLY C N 1
ATOM 4529 C CA . GLY C 1 132 ? 22.642 10.457 60.985 1.00 52.82 1333 GLY C CA 1
ATOM 4530 C C . GLY C 1 132 ? 22.580 11.586 59.981 1.00 52.65 1333 GLY C C 1
ATOM 4531 O O . GLY C 1 132 ? 22.868 12.732 60.347 1.00 52.80 1333 GLY C O 1
ATOM 4532 N N . GLY C 1 133 ? 22.213 11.300 58.733 1.00 52.35 1334 GLY C N 1
ATOM 4533 C CA . GLY C 1 133 ? 22.123 12.326 57.714 1.00 52.18 1334 GLY C CA 1
ATOM 4534 C C . GLY C 1 133 ? 23.457 12.977 57.414 1.00 52.94 1334 GLY C C 1
ATOM 4535 O O . GLY C 1 133 ? 24.379 12.323 56.915 1.00 52.11 1334 GLY C O 1
ATOM 4536 N N . LEU C 1 134 ? 23.572 14.271 57.722 1.00 52.34 1335 LEU C N 1
ATOM 4537 C CA . LEU C 1 134 ? 24.828 14.979 57.508 1.00 56.02 1335 LEU C CA 1
ATOM 4538 C C . LEU C 1 134 ? 25.953 14.439 58.379 1.00 61.62 1335 LEU C C 1
ATOM 4539 O O . LEU C 1 134 ? 27.124 14.703 58.088 1.00 64.14 1335 LEU C O 1
ATOM 4544 N N . ASP C 1 135 ? 25.630 13.693 59.433 1.00 64.38 1336 ASP C N 1
ATOM 4545 C CA . ASP C 1 135 ? 26.625 13.188 60.369 1.00 62.07 1336 ASP C CA 1
ATOM 4546 C C . ASP C 1 135 ? 27.171 11.817 59.989 1.00 58.48 1336 ASP C C 1
ATOM 4547 O O . ASP C 1 135 ? 28.022 11.286 60.709 1.00 53.04 1336 ASP C O 1
ATOM 4552 N N . PHE C 1 136 ? 26.706 11.228 58.890 1.00 63.45 1337 PHE C N 1
ATOM 4553 C CA . PHE C 1 136 ? 27.261 9.957 58.448 1.00 64.59 1337 PHE C CA 1
ATOM 4554 C C . PHE C 1 136 ? 28.644 10.179 57.849 1.00 61.34 1337 PHE C C 1
ATOM 4555 O O . PHE C 1 136 ? 28.821 11.022 56.964 1.00 52.28 1337 PHE C O 1
ATOM 4563 N N . VAL C 1 137 ? 29.622 9.421 58.331 1.00 69.51 1338 VAL C N 1
ATOM 4564 C CA . VAL C 1 137 ? 31.013 9.595 57.931 1.00 58.68 1338 VAL C CA 1
ATOM 4565 C C . VAL C 1 137 ? 31.281 8.779 56.674 1.00 53.72 1338 VAL C C 1
ATOM 4566 O O . VAL C 1 137 ? 31.001 7.575 56.629 1.00 52.18 1338 VAL C O 1
ATOM 4570 N N . LEU C 1 138 ? 31.828 9.435 55.653 1.00 52.10 1339 LEU C N 1
ATOM 4571 C CA . LEU C 1 138 ? 32.194 8.788 54.398 1.00 54.69 1339 LEU C CA 1
ATOM 4572 C C . LEU C 1 138 ? 33.673 8.428 54.452 1.00 56.06 1339 LEU C C 1
ATOM 4573 O O . LEU C 1 138 ? 34.537 9.303 54.334 1.00 61.14 1339 LEU C O 1
ATOM 4578 N N . VAL C 1 139 ? 33.965 7.144 54.629 1.00 59.96 1340 VAL C N 1
ATOM 4579 C CA . VAL C 1 139 ? 35.332 6.651 54.626 1.00 60.55 1340 VAL C CA 1
ATOM 4580 C C . VAL C 1 139 ? 35.550 5.821 53.366 1.00 63.52 1340 VAL C C 1
ATOM 4581 O O . VAL C 1 139 ? 34.620 5.539 52.608 1.00 58.91 1340 VAL C O 1
ATOM 4585 N N . ASP C 1 140 ? 36.807 5.430 53.147 1.00 58.73 1341 ASP C N 1
ATOM 4586 C CA . ASP C 1 140 ? 37.202 4.627 51.989 1.00 67.42 1341 ASP C CA 1
ATOM 4587 C C . ASP C 1 140 ? 36.821 5.329 50.684 1.00 62.24 1341 ASP C C 1
ATOM 4588 O O . ASP C 1 140 ? 36.275 4.725 49.758 1.00 62.37 1341 ASP C O 1
ATOM 4593 N N . GLY C 1 141 ? 37.111 6.628 50.624 1.00 66.42 1342 GLY C N 1
ATOM 4594 C CA . GLY C 1 141 ? 36.822 7.410 49.437 1.00 51.10 1342 GLY C CA 1
ATOM 4595 C C . GLY C 1 141 ? 35.357 7.519 49.090 1.00 50.94 1342 GLY C C 1
ATOM 4596 O O . GLY C 1 141 ? 35.020 7.746 47.925 1.00 50.71 1342 GLY C O 1
ATOM 4597 N N . GLY C 1 142 ? 34.472 7.366 50.069 1.00 51.07 1343 GLY C N 1
ATOM 4598 C CA . GLY C 1 142 ? 33.046 7.406 49.794 1.00 57.60 1343 GLY C CA 1
ATOM 4599 C C . GLY C 1 142 ? 32.560 6.255 48.941 1.00 57.09 1343 GLY C C 1
ATOM 4600 O O . GLY C 1 142 ? 31.719 6.457 48.056 1.00 50.48 1343 GLY C O 1
ATOM 4601 N N . CYS C 1 143 ? 33.073 5.046 49.185 1.00 62.53 1344 CYS C N 1
ATOM 4602 C CA . CYS C 1 143 ? 32.673 3.885 48.397 1.00 66.45 1344 CYS C CA 1
ATOM 4603 C C . CYS C 1 143 ? 31.193 3.564 48.548 1.00 61.60 1344 CYS C C 1
ATOM 4604 O O . CYS C 1 143 ? 30.614 2.929 47.660 1.00 61.72 1344 CYS C O 1
ATOM 4607 N N . VAL C 1 144 ? 30.567 3.989 49.648 1.00 65.76 1345 VAL C N 1
ATOM 4608 C CA . VAL C 1 144 ? 29.145 3.745 49.852 1.00 65.73 1345 VAL C CA 1
ATOM 4609 C C . VAL C 1 144 ? 28.271 4.596 48.943 1.00 62.41 1345 VAL C C 1
ATOM 4610 O O . VAL C 1 144 ? 27.053 4.389 48.895 1.00 61.40 1345 VAL C O 1
ATOM 4614 N N . LEU C 1 145 ? 28.859 5.542 48.215 1.00 58.67 1346 LEU C N 1
ATOM 4615 C CA . LEU C 1 145 ? 28.132 6.386 47.278 1.00 56.67 1346 LEU C CA 1
ATOM 4616 C C . LEU C 1 145 ? 28.374 5.919 45.849 1.00 57.94 1346 LEU C C 1
ATOM 4617 O O . LEU C 1 145 ? 29.482 5.500 45.500 1.00 65.65 1346 LEU C O 1
ATOM 4622 N N . SER C 1 146 ? 27.332 5.997 45.026 1.00 58.73 1347 SER C N 1
ATOM 4623 C CA . SER C 1 146 ? 27.467 5.674 43.616 1.00 53.64 1347 SER C CA 1
ATOM 4624 C C . SER C 1 146 ? 28.210 6.794 42.887 1.00 57.65 1347 SER C C 1
ATOM 4625 O O . SER C 1 146 ? 28.425 7.887 43.419 1.00 55.33 1347 SER C O 1
ATOM 4628 N N . HIS C 1 147 ? 28.606 6.508 41.645 1.00 58.03 1348 HIS C N 1
ATOM 4629 C CA . HIS C 1 147 ? 29.357 7.489 40.867 1.00 60.38 1348 HIS C CA 1
ATOM 4630 C C . HIS C 1 147 ? 28.513 8.720 40.558 1.00 54.37 1348 HIS C C 1
ATOM 4631 O O . HIS C 1 147 ? 29.027 9.845 40.555 1.00 49.36 1348 HIS C O 1
ATOM 4638 N N . GLY C 1 148 ? 27.220 8.529 40.292 1.00 52.53 1349 GLY C N 1
ATOM 4639 C CA . GLY C 1 148 ? 26.364 9.665 39.992 1.00 52.31 1349 GLY C CA 1
ATOM 4640 C C . GLY C 1 148 ? 26.170 10.584 41.184 1.00 52.90 1349 GLY C C 1
ATOM 4641 O O . GLY C 1 148 ? 26.157 11.810 41.039 1.00 49.05 1349 GLY C O 1
ATOM 4642 N N . HIS C 1 149 ? 26.021 10.007 42.378 1.00 54.22 1350 HIS C N 1
ATOM 4643 C CA . HIS C 1 149 ? 25.849 10.824 43.574 1.00 49.49 1350 HIS C CA 1
ATOM 4644 C C . HIS C 1 149 ? 27.110 11.613 43.902 1.00 49.63 1350 HIS C C 1
ATOM 4645 O O . HIS C 1 149 ? 27.021 12.713 44.458 1.00 52.21 1350 HIS C O 1
ATOM 4652 N N . LYS C 1 150 ? 28.286 11.075 43.565 1.00 49.61 1351 LYS C N 1
ATOM 4653 C CA . LYS C 1 150 ? 29.526 11.813 43.786 1.00 49.76 1351 LYS C CA 1
ATOM 4654 C C . LYS C 1 150 ? 29.571 13.078 42.938 1.00 49.66 1351 LYS C C 1
ATOM 4655 O O . LYS C 1 150 ? 30.102 14.107 43.372 1.00 49.81 1351 LYS C O 1
ATOM 4661 N N . GLN C 1 151 ? 29.023 13.019 41.722 1.00 49.40 1352 GLN C N 1
ATOM 4662 C CA . GLN C 1 151 ? 28.985 14.205 40.874 1.00 49.29 1352 GLN C CA 1
ATOM 4663 C C . GLN C 1 151 ? 28.095 15.282 41.480 1.00 57.04 1352 GLN C C 1
ATOM 4664 O O . GLN C 1 151 ? 28.428 16.472 41.430 1.00 62.62 1352 GLN C O 1
ATOM 4670 N N . LEU C 1 152 ? 26.960 14.884 42.059 1.00 54.79 1353 LEU C N 1
ATOM 4671 C CA . LEU C 1 152 ? 26.110 15.843 42.753 1.00 50.64 1353 LEU C CA 1
ATOM 4672 C C . LEU C 1 152 ? 26.778 16.365 44.017 1.00 49.92 1353 LEU C C 1
ATOM 4673 O O . LEU C 1 152 ? 26.553 17.517 44.406 1.00 49.97 1353 LEU C O 1
ATOM 4678 N N . MET C 1 153 ? 27.597 15.536 44.670 1.00 49.98 1354 MET C N 1
ATOM 4679 C CA . MET C 1 153 ? 28.388 16.012 45.801 1.00 50.26 1354 MET C CA 1
ATOM 4680 C C . MET C 1 153 ? 29.353 17.108 45.370 1.00 50.29 1354 MET C C 1
ATOM 4681 O O . MET C 1 153 ? 29.484 18.134 46.047 1.00 50.47 1354 MET C O 1
ATOM 4686 N N . CYS C 1 154 ? 30.038 16.907 44.242 1.00 50.10 1355 CYS C N 1
ATOM 4687 C CA . CYS C 1 154 ? 30.957 17.924 43.744 1.00 53.47 1355 CYS C CA 1
ATOM 4688 C C . CYS C 1 154 ? 30.206 19.170 43.291 1.00 50.05 1355 CYS C C 1
ATOM 4689 O O . CYS C 1 154 ? 30.698 20.292 43.460 1.00 50.17 1355 CYS C O 1
ATOM 4692 N N . LEU C 1 155 ? 29.016 18.993 42.712 1.00 49.86 1356 LEU C N 1
ATOM 4693 C CA . LEU C 1 155 ? 28.212 20.139 42.300 1.00 49.80 1356 LEU C CA 1
ATOM 4694 C C . LEU C 1 155 ? 27.783 20.964 43.507 1.00 50.04 1356 LEU C C 1
ATOM 4695 O O . LEU C 1 155 ? 27.962 22.187 43.534 1.00 50.13 1356 LEU C O 1
ATOM 4700 N N . ALA C 1 156 ? 27.216 20.305 44.522 1.00 50.17 1357 ALA C N 1
ATOM 4701 C CA . ALA C 1 156 ? 26.798 21.019 45.724 1.00 50.41 1357 ALA C CA 1
ATOM 4702 C C . ALA C 1 156 ? 27.988 21.603 46.472 1.00 50.65 1357 ALA C C 1
ATOM 4703 O O . ALA C 1 156 ? 27.843 22.603 47.185 1.00 52.27 1357 ALA C O 1
ATOM 4705 N N . ARG C 1 157 ? 29.169 20.999 46.323 1.00 50.66 1358 ARG C N 1
ATOM 4706 C CA . ARG C 1 157 ? 30.362 21.538 46.968 1.00 50.88 1358 ARG C CA 1
ATOM 4707 C C . ARG C 1 157 ? 30.795 22.848 46.322 1.00 51.97 1358 ARG C C 1
ATOM 4708 O O . ARG C 1 157 ? 31.144 23.806 47.021 1.00 53.62 1358 ARG C O 1
ATOM 4716 N N . ALA C 1 158 ? 30.777 22.909 44.988 1.00 61.88 1359 ALA C N 1
ATOM 4717 C CA . ALA C 1 158 ? 31.175 24.132 44.301 1.00 61.01 1359 ALA C CA 1
ATOM 4718 C C . ALA C 1 158 ? 30.172 25.256 44.524 1.00 52.98 1359 ALA C C 1
ATOM 4719 O O . ALA C 1 158 ? 30.555 26.432 44.538 1.00 54.04 1359 ALA C O 1
ATOM 4721 N N . VAL C 1 159 ? 28.892 24.919 44.697 1.00 50.55 1360 VAL C N 1
ATOM 4722 C CA . VAL C 1 159 ? 27.882 25.941 44.958 1.00 54.12 1360 VAL C CA 1
ATOM 4723 C C . VAL C 1 159 ? 28.144 26.617 46.298 1.00 61.86 1360 VAL C C 1
ATOM 4724 O O . VAL C 1 159 ? 28.026 27.842 46.428 1.00 64.48 1360 VAL C O 1
ATOM 4728 N N . LEU C 1 160 ? 28.514 25.835 47.313 1.00 62.90 1361 LEU C N 1
ATOM 4729 C CA . LEU C 1 160 ? 28.811 26.386 48.628 1.00 66.40 1361 LEU C CA 1
ATOM 4730 C C . LEU C 1 160 ? 30.208 26.984 48.725 1.00 76.35 1361 LEU C C 1
ATOM 4731 O O . LEU C 1 160 ? 30.504 27.659 49.718 1.00 77.94 1361 LEU C O 1
ATOM 4736 N N . SER C 1 161 ? 31.066 26.762 47.731 1.00 78.65 1362 SER C N 1
ATOM 4737 C CA . SER C 1 161 ? 32.427 27.281 47.745 1.00 73.30 1362 SER C CA 1
ATOM 4738 C C . SER C 1 161 ? 32.571 28.592 46.983 1.00 57.19 1362 SER C C 1
ATOM 4739 O O . SER C 1 161 ? 33.689 29.103 46.864 1.00 63.49 1362 SER C O 1
ATOM 4742 N N . LYS C 1 162 ? 31.471 29.138 46.459 1.00 54.72 1363 LYS C N 1
ATOM 4743 C CA . LYS C 1 162 ? 31.464 30.450 45.807 1.00 63.77 1363 LYS C CA 1
ATOM 4744 C C . LYS C 1 162 ? 32.393 30.486 44.594 1.00 66.81 1363 LYS C C 1
ATOM 4745 O O . LYS C 1 162 ? 33.143 31.444 44.392 1.00 59.41 1363 LYS C O 1
ATOM 4747 N N . ALA C 1 163 ? 32.344 29.437 43.780 1.00 69.31 1364 ALA C N 1
ATOM 4748 C CA . ALA C 1 163 ? 33.072 29.429 42.521 1.00 58.42 1364 ALA C CA 1
ATOM 4749 C C . ALA C 1 163 ? 32.309 30.226 41.470 1.00 50.47 1364 ALA C C 1
ATOM 4750 O O . ALA C 1 163 ? 31.080 30.327 41.507 1.00 50.41 1364 ALA C O 1
ATOM 4752 N N . LYS C 1 164 ? 33.055 30.800 40.525 1.00 50.39 1365 LYS C N 1
ATOM 4753 C CA . LYS C 1 164 ? 32.473 31.648 39.496 1.00 50.22 1365 LYS C CA 1
ATOM 4754 C C . LYS C 1 164 ? 32.723 31.164 38.076 1.00 49.95 1365 LYS C C 1
ATOM 4755 O O . LYS C 1 164 ? 32.094 31.685 37.149 1.00 49.78 1365 LYS C O 1
ATOM 4761 N N . ILE C 1 165 ? 33.614 30.197 37.872 1.00 49.91 1366 ILE C N 1
ATOM 4762 C CA . ILE C 1 165 ? 33.894 29.645 36.551 1.00 51.63 1366 ILE C CA 1
ATOM 4763 C C . ILE C 1 165 ? 33.647 28.145 36.620 1.00 49.57 1366 ILE C C 1
ATOM 4764 O O . ILE C 1 165 ? 34.365 27.423 37.322 1.00 49.70 1366 ILE C O 1
ATOM 4769 N N . LEU C 1 166 ? 32.637 27.675 35.894 1.00 49.35 1367 LEU C N 1
ATOM 4770 C CA . LEU C 1 166 ? 32.294 26.260 35.856 1.00 49.24 1367 LEU C CA 1
ATOM 4771 C C . LEU C 1 166 ? 32.821 25.643 34.568 1.00 49.01 1367 LEU C C 1
ATOM 4772 O O . LEU C 1 166 ? 32.547 26.148 33.474 1.00 48.84 1367 LEU C O 1
ATOM 4777 N N . LEU C 1 167 ? 33.575 24.556 34.703 1.00 49.03 1368 LEU C N 1
ATOM 4778 C CA . LEU C 1 167 ? 34.165 23.851 33.572 1.00 50.42 1368 LEU C CA 1
ATOM 4779 C C . LEU C 1 167 ? 33.416 22.542 33.366 1.00 49.28 1368 LEU C C 1
ATOM 4780 O O . LEU C 1 167 ? 33.365 21.704 34.273 1.00 48.79 1368 LEU C O 1
ATOM 4785 N N . LEU C 1 168 ? 32.839 22.369 32.177 1.00 48.43 1369 LEU C N 1
ATOM 4786 C CA . LEU C 1 168 ? 32.079 21.172 31.828 1.00 48.26 1369 LEU C CA 1
ATOM 4787 C C . LEU C 1 168 ? 32.754 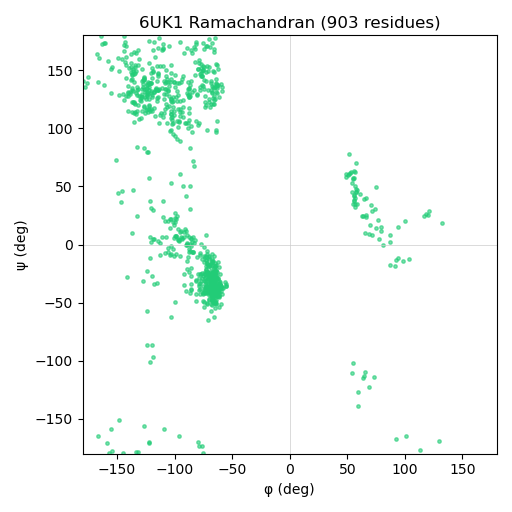20.504 30.638 1.00 48.08 1369 LEU C C 1
ATOM 4788 O O . LEU C 1 168 ? 32.790 21.071 29.541 1.00 47.93 1369 LEU C O 1
ATOM 4793 N N . ASP C 1 169 ? 33.281 19.300 30.850 1.00 48.09 1370 ASP C N 1
ATOM 4794 C CA . ASP C 1 169 ? 33.995 18.557 29.813 1.00 47.93 1370 ASP C CA 1
ATOM 4795 C C . ASP C 1 169 ? 33.057 17.497 29.245 1.00 47.73 1370 ASP C C 1
ATOM 4796 O O . ASP C 1 169 ? 32.940 16.398 29.793 1.00 47.75 1370 ASP C O 1
ATOM 4801 N N . GLU C 1 170 ? 32.397 17.835 28.141 1.00 47.52 1371 GLU C N 1
ATOM 4802 C CA . GLU C 1 170 ? 31.477 16.942 27.445 1.00 47.30 1371 GLU C CA 1
ATOM 4803 C C . GLU C 1 170 ? 30.432 16.309 28.372 1.00 47.35 1371 GLU C C 1
ATOM 4804 O O . GLU C 1 170 ? 30.355 15.083 28.483 1.00 47.30 1371 GLU C O 1
ATOM 4810 N N . PRO C 1 171 ? 29.603 17.121 29.039 1.00 47.44 1372 PRO C N 1
ATOM 4811 C CA . PRO C 1 171 ? 28.585 16.550 29.934 1.00 47.49 1372 PRO C CA 1
ATOM 4812 C C . PRO C 1 171 ? 27.413 15.912 29.205 1.00 47.26 1372 PRO C C 1
ATOM 4813 O O . PRO C 1 171 ? 26.651 15.169 29.837 1.00 47.28 1372 PRO C O 1
ATOM 4817 N N . SER C 1 172 ? 27.241 16.175 27.907 1.00 47.05 1373 SER C N 1
ATOM 4818 C CA . SER C 1 172 ? 26.163 15.541 27.158 1.00 46.84 1373 SER C CA 1
ATOM 4819 C C . SER C 1 172 ? 26.437 14.069 26.887 1.00 46.74 1373 SER C C 1
ATOM 4820 O O . SER C 1 172 ? 25.493 13.312 26.638 1.00 46.61 1373 SER C O 1
ATOM 4823 N N . ALA C 1 173 ? 27.698 13.646 26.932 1.00 46.81 1374 ALA C N 1
ATOM 4824 C CA . ALA C 1 173 ? 28.063 12.258 26.691 1.00 46.74 1374 ALA C CA 1
ATOM 4825 C C . ALA C 1 173 ? 28.719 11.576 27.880 1.00 46.95 1374 ALA C C 1
ATOM 4826 O O . ALA C 1 173 ? 28.510 10.377 28.075 1.00 46.91 1374 ALA C O 1
ATOM 4828 N N . HIS C 1 174 ? 29.497 12.303 28.682 1.00 47.16 1375 HIS C N 1
ATOM 4829 C CA . HIS C 1 174 ? 30.263 11.720 29.775 1.00 47.36 1375 HIS C CA 1
ATOM 4830 C C . HIS C 1 174 ? 29.576 11.888 31.125 1.00 47.54 1375 HIS C C 1
ATOM 4831 O O . HIS C 1 174 ? 30.240 11.826 32.166 1.00 47.76 1375 HIS C O 1
ATOM 4838 N N . LEU C 1 175 ? 28.264 12.100 31.127 1.00 47.47 1376 LEU C N 1
ATOM 4839 C CA . LEU C 1 175 ? 27.489 12.190 32.353 1.00 47.62 1376 LEU C CA 1
ATOM 4840 C C . LEU C 1 175 ? 26.138 11.530 32.137 1.00 47.48 1376 LEU C C 1
ATOM 4841 O O . LEU C 1 175 ? 25.645 11.444 31.009 1.00 47.25 1376 LEU C O 1
ATOM 4846 N N . ASP C 1 176 ? 25.551 11.056 33.227 1.00 47.61 1377 ASP C N 1
ATOM 4847 C CA . ASP C 1 176 ? 24.179 10.581 33.177 1.00 47.50 1377 ASP C CA 1
ATOM 4848 C C . ASP C 1 176 ? 23.267 11.749 32.812 1.00 47.43 1377 ASP C C 1
ATOM 4849 O O . ASP C 1 176 ? 23.433 12.849 33.357 1.00 47.58 1377 ASP C O 1
ATOM 4854 N N . PRO C 1 177 ? 22.322 11.567 31.885 1.00 45.38 1378 PRO C N 1
ATOM 4855 C CA . PRO C 1 177 ? 21.441 12.687 31.515 1.00 45.47 1378 PRO C CA 1
ATOM 4856 C C . PRO C 1 177 ? 20.698 13.284 32.695 1.00 44.84 1378 PRO C C 1
ATOM 4857 O O . PRO C 1 177 ? 20.439 14.495 32.704 1.00 42.36 1378 PRO C O 1
ATOM 4861 N N . VAL C 1 178 ? 20.356 12.472 33.698 1.00 42.19 1379 VAL C N 1
ATOM 4862 C CA . VAL C 1 178 ? 19.714 13.000 34.898 1.00 46.21 1379 VAL C CA 1
ATOM 4863 C C . VAL C 1 178 ? 20.641 13.977 35.610 1.00 42.35 1379 VAL C C 1
ATOM 4864 O O . VAL C 1 178 ? 20.207 15.031 36.092 1.00 42.47 1379 VAL C O 1
ATOM 4868 N N . THR C 1 179 ? 21.933 13.648 35.679 1.00 42.29 1380 THR C N 1
ATOM 4869 C CA . THR C 1 179 ? 22.893 14.544 36.317 1.00 42.36 1380 THR C CA 1
ATOM 4870 C C . THR C 1 179 ? 23.040 15.843 35.532 1.00 42.47 1380 THR C C 1
ATOM 4871 O O . THR C 1 179 ? 23.164 16.922 36.124 1.00 42.58 1380 THR C O 1
ATOM 4875 N N . TYR C 1 180 ? 23.016 15.761 34.198 1.00 45.02 1381 TYR C N 1
ATOM 4876 C CA . TYR C 1 180 ? 23.169 16.960 33.379 1.00 43.96 1381 TYR C CA 1
ATOM 4877 C C . TYR C 1 180 ? 21.976 17.896 33.538 1.00 42.65 1381 TYR C C 1
ATOM 4878 O O . TYR C 1 180 ? 22.141 19.121 33.554 1.00 42.77 1381 TYR C O 1
ATOM 4887 N N . GLN C 1 181 ? 20.766 17.340 33.655 1.00 42.63 1382 GLN C N 1
ATOM 4888 C CA . GLN C 1 181 ? 19.588 18.176 33.867 1.00 42.74 1382 GLN C CA 1
ATOM 4889 C C . GLN C 1 181 ? 19.698 18.965 35.166 1.00 42.84 1382 GLN C C 1
ATOM 4890 O O . GLN C 1 181 ? 19.286 20.128 35.233 1.00 42.96 1382 GLN C O 1
ATOM 4896 N N . ILE C 1 182 ? 20.255 18.347 36.210 1.00 42.78 1383 ILE C N 1
ATOM 4897 C CA . ILE C 1 182 ? 20.417 19.041 37.483 1.00 42.87 1383 ILE C CA 1
ATOM 4898 C C . ILE C 1 182 ? 21.461 20.143 37.360 1.00 42.95 1383 ILE C C 1
ATOM 4899 O O . ILE C 1 182 ? 21.320 21.221 37.952 1.00 43.07 1383 ILE C O 1
ATOM 4904 N N . ILE C 1 183 ? 22.522 19.897 36.588 1.00 42.89 1384 ILE C N 1
ATOM 4905 C CA . ILE C 1 183 ? 23.563 20.904 36.409 1.00 42.96 1384 ILE C CA 1
ATOM 4906 C C . ILE C 1 183 ? 23.020 22.101 35.640 1.00 43.08 1384 ILE C C 1
ATOM 4907 O O . ILE C 1 183 ? 23.239 23.256 36.022 1.00 43.20 1384 ILE C O 1
ATOM 4912 N N . ARG C 1 184 ? 22.300 21.843 34.544 1.00 43.05 1385 ARG C N 1
ATOM 4913 C CA . ARG C 1 184 ? 21.727 22.937 33.767 1.00 43.17 1385 ARG C CA 1
ATOM 4914 C C . ARG C 1 184 ? 20.683 23.703 34.569 1.00 43.28 1385 ARG C C 1
ATOM 4915 O O . ARG C 1 184 ? 20.485 24.903 34.344 1.00 43.41 1385 ARG C O 1
ATOM 4923 N N . ARG C 1 185 ? 20.009 23.033 35.507 1.00 43.24 1386 ARG C N 1
ATOM 4924 C CA . ARG C 1 185 ? 19.072 23.730 36.381 1.00 43.35 1386 ARG C CA 1
ATOM 4925 C C . ARG C 1 185 ? 19.808 24.618 37.376 1.00 43.44 1386 ARG C C 1
ATOM 4926 O O . ARG C 1 185 ? 19.371 25.740 37.658 1.00 43.57 1386 ARG C O 1
ATOM 4934 N N . THR C 1 186 ? 20.929 24.134 37.917 1.00 43.37 1387 THR C N 1
ATOM 4935 C CA . THR C 1 186 ? 21.731 24.953 38.819 1.00 43.46 1387 THR C CA 1
ATOM 4936 C C . THR C 1 186 ? 22.296 26.173 38.104 1.00 43.57 1387 THR C C 1
ATOM 4937 O O . THR C 1 186 ? 22.518 27.215 38.732 1.00 43.69 1387 THR C O 1
ATOM 4941 N N . LEU C 1 187 ? 22.528 26.066 36.793 1.00 43.53 1388 LEU C N 1
ATOM 4942 C CA . LEU C 1 187 ? 23.012 27.195 36.008 1.00 51.18 1388 LEU C CA 1
ATOM 4943 C C . LEU C 1 187 ? 21.981 28.308 35.878 1.00 49.55 1388 LEU C C 1
ATOM 4944 O O . LEU C 1 187 ? 22.341 29.413 35.461 1.00 60.14 1388 LEU C O 1
ATOM 4949 N N . LYS C 1 188 ? 20.720 28.043 36.212 1.00 44.49 1389 LYS C N 1
ATOM 4950 C CA . LYS C 1 188 ? 19.682 29.063 36.232 1.00 43.90 1389 LYS C CA 1
ATOM 4951 C C . LYS C 1 188 ? 19.348 29.530 37.642 1.00 48.58 1389 LYS C C 1
ATOM 4952 O O . LYS C 1 188 ? 18.498 30.412 37.802 1.00 52.95 1389 LYS C O 1
ATOM 4958 N N . GLN C 1 189 ? 19.994 28.961 38.665 1.00 47.14 1390 GLN C N 1
ATOM 4959 C CA . GLN C 1 189 ? 19.708 29.319 40.044 1.00 43.99 1390 GLN C CA 1
ATOM 4960 C C . GLN C 1 189 ? 20.992 29.835 40.674 1.00 44.03 1390 GLN C C 1
ATOM 4961 O O . GLN C 1 189 ? 21.372 30.991 40.444 1.00 44.15 1390 GLN C O 1
ATOM 4967 N N . ALA C 1 190 ? 21.690 29.021 41.470 1.00 53.44 1391 ALA C N 1
ATOM 4968 C CA . ALA C 1 190 ? 22.863 29.509 42.189 1.00 55.58 1391 ALA C CA 1
ATOM 4969 C C . ALA C 1 190 ? 24.010 29.849 41.246 1.00 50.19 1391 ALA C C 1
ATOM 4970 O O . ALA C 1 190 ? 24.827 30.723 41.559 1.00 48.17 1391 ALA C O 1
ATOM 4972 N N . PHE C 1 191 ? 24.093 29.177 40.098 1.00 49.24 1392 PHE C N 1
ATOM 4973 C CA . PHE C 1 191 ? 25.132 29.440 39.110 1.00 50.39 1392 PHE C CA 1
ATOM 4974 C C . PHE C 1 191 ? 24.633 30.313 37.962 1.00 47.21 1392 PHE C C 1
ATOM 4975 O O . PHE C 1 191 ? 25.157 30.231 36.846 1.00 51.69 1392 PHE C O 1
ATOM 4983 N N . ALA C 1 192 ? 23.626 31.152 38.216 1.00 44.10 1393 ALA C N 1
ATOM 4984 C CA . ALA C 1 192 ? 23.104 32.014 37.160 1.00 48.24 1393 ALA C CA 1
ATOM 4985 C C . ALA C 1 192 ? 24.089 33.124 36.815 1.00 46.36 1393 ALA C C 1
ATOM 4986 O O . ALA C 1 192 ? 24.223 33.503 35.646 1.00 49.12 1393 ALA C O 1
ATOM 4988 N N . ASP C 1 193 ? 24.788 33.654 37.817 1.00 44.37 1394 ASP C N 1
ATOM 4989 C CA . ASP C 1 193 ? 25.755 34.725 37.625 1.00 56.30 1394 ASP C CA 1
ATOM 4990 C C . ASP C 1 193 ? 27.187 34.209 37.533 1.00 56.69 1394 ASP C C 1
ATOM 4991 O O . ASP C 1 193 ? 28.128 34.958 37.815 1.00 66.42 1394 ASP C O 1
ATOM 4996 N N . CYS C 1 194 ? 27.371 32.951 37.144 1.00 45.56 1395 CYS C N 1
ATOM 4997 C CA . CYS C 1 194 ? 28.688 32.336 37.074 1.00 54.80 1395 CYS C CA 1
ATOM 4998 C C . CYS C 1 194 ? 29.050 32.006 35.632 1.00 52.41 1395 CYS C C 1
ATOM 4999 O O . CYS C 1 194 ? 28.187 31.678 34.813 1.00 59.91 1395 CYS C O 1
ATOM 5002 N N . THR C 1 195 ? 30.343 32.097 35.335 1.00 50.47 1396 THR C N 1
ATOM 5003 C CA . THR C 1 195 ? 30.843 31.791 34.003 1.00 44.03 1396 THR C CA 1
ATOM 5004 C C . THR C 1 195 ? 30.863 30.285 33.775 1.00 43.85 1396 THR C C 1
ATOM 5005 O O . THR C 1 195 ? 31.273 29.514 34.648 1.00 43.77 1396 THR C O 1
ATOM 5009 N N . VAL C 1 196 ? 30.411 29.868 32.595 1.00 43.78 1397 VAL C N 1
ATOM 5010 C CA . VAL C 1 196 ? 30.372 28.463 32.209 1.00 43.62 1397 VAL C CA 1
ATOM 5011 C C . VAL C 1 196 ? 31.231 28.279 30.967 1.00 43.57 1397 VAL C C 1
ATOM 5012 O O . VAL C 1 196 ? 31.068 29.004 29.979 1.00 43.64 1397 VAL C O 1
ATOM 5016 N N . ILE C 1 197 ? 32.140 27.313 31.019 1.00 43.45 1398 ILE C N 1
ATOM 5017 C CA . ILE C 1 197 ? 32.946 26.920 29.870 1.00 43.38 1398 ILE C CA 1
ATOM 5018 C C . ILE C 1 197 ? 32.517 25.504 29.503 1.00 43.22 1398 ILE C C 1
ATOM 5019 O O . ILE C 1 197 ? 32.868 24.536 30.187 1.00 43.12 1398 ILE C O 1
ATOM 5024 N N . LEU C 1 198 ? 31.746 25.384 28.424 1.00 43.20 1399 LEU C N 1
ATOM 5025 C CA . LEU C 1 198 ? 31.125 24.126 28.023 1.00 43.06 1399 LEU C CA 1
ATOM 5026 C C . LEU C 1 198 ? 31.901 23.536 26.850 1.00 42.97 1399 LEU C C 1
ATOM 5027 O O . LEU C 1 198 ? 31.889 24.090 25.746 1.00 43.02 1399 LEU C O 1
ATOM 5032 N N . CYS C 1 199 ? 32.564 22.407 27.086 1.00 42.85 1400 CYS C N 1
ATOM 5033 C CA . CYS C 1 199 ? 33.348 21.726 26.064 1.00 42.75 1400 CYS C CA 1
ATOM 5034 C C . CYS C 1 199 ? 32.518 20.599 25.463 1.00 42.63 1400 CYS C C 1
ATOM 5035 O O . CYS C 1 199 ? 32.041 19.722 26.189 1.00 42.55 1400 CYS C O 1
ATOM 5038 N N . GLU C 1 200 ? 32.343 20.627 24.143 1.00 42.62 1401 GLU C N 1
ATOM 5039 C CA . GLU C 1 200 ? 31.629 19.580 23.426 1.00 42.51 1401 GLU C CA 1
ATOM 5040 C C . GLU C 1 200 ? 32.306 19.343 22.083 1.00 42.47 1401 GLU C C 1
ATOM 5041 O O . GLU C 1 200 ? 33.000 20.213 21.551 1.00 42.55 1401 GLU C O 1
ATOM 5047 N N . ALA C 1 201 ? 32.094 18.147 21.537 1.00 42.34 1402 ALA C N 1
ATOM 5048 C CA . ALA C 1 201 ? 32.657 17.784 20.244 1.00 42.28 1402 ALA C CA 1
ATOM 5049 C C . ALA C 1 201 ? 31.762 18.168 19.073 1.00 42.33 1402 ALA C C 1
ATOM 5050 O O . ALA C 1 201 ? 32.210 18.099 17.923 1.00 42.31 1402 ALA C O 1
ATOM 5052 N N . ARG C 1 202 ? 30.517 18.568 19.332 1.00 42.39 1403 ARG C N 1
ATOM 5053 C CA . ARG C 1 202 ? 29.594 18.998 18.292 1.00 42.45 1403 ARG C CA 1
ATOM 5054 C C . ARG C 1 202 ? 28.896 20.276 18.731 1.00 42.60 1403 ARG C C 1
ATOM 5055 O O . ARG C 1 202 ? 28.728 20.532 19.926 1.00 42.64 1403 ARG C O 1
ATOM 5063 N N . ILE C 1 203 ? 28.484 21.077 17.745 1.00 42.69 1404 ILE C N 1
ATOM 5064 C CA . ILE C 1 203 ? 27.889 22.375 18.046 1.00 44.25 1404 ILE C CA 1
ATOM 5065 C C . ILE C 1 203 ? 26.475 22.217 18.595 1.00 42.86 1404 ILE C C 1
ATOM 5066 O O . ILE C 1 203 ? 25.993 23.079 19.340 1.00 42.96 1404 ILE C O 1
ATOM 5071 N N . GLU C 1 204 ? 25.796 21.115 18.261 1.00 42.75 1405 GLU C N 1
ATOM 5072 C CA . GLU C 1 204 ? 24.415 20.925 18.695 1.00 42.77 1405 GLU C CA 1
ATOM 5073 C C . GLU C 1 204 ? 24.289 20.801 20.209 1.00 42.76 1405 GLU C C 1
ATOM 5074 O O . GLU C 1 204 ? 23.188 20.976 20.743 1.00 42.81 1405 GLU C O 1
ATOM 5080 N N . ALA C 1 205 ? 25.382 20.507 20.909 1.00 42.71 1406 ALA C N 1
ATOM 5081 C CA . ALA C 1 205 ? 25.373 20.380 22.358 1.00 42.70 1406 ALA C CA 1
ATOM 5082 C C . ALA C 1 205 ? 25.779 21.668 23.062 1.00 42.84 1406 ALA C C 1
ATOM 5083 O O . ALA C 1 205 ? 26.015 21.654 24.275 1.00 42.84 1406 ALA C O 1
ATOM 5085 N N . MET C 1 206 ? 25.865 22.781 22.333 1.00 42.95 1407 MET C N 1
ATOM 5086 C CA . MET C 1 206 ? 26.232 24.061 22.929 1.00 43.13 1407 MET C CA 1
ATOM 5087 C C . MET C 1 206 ? 25.510 25.197 22.215 1.00 43.22 1407 MET C C 1
ATOM 5088 O O . MET C 1 206 ? 26.055 26.294 22.049 1.00 43.33 1407 MET C O 1
ATOM 5093 N N . LEU C 1 207 ? 24.262 24.952 21.803 1.00 43.22 1408 LEU C N 1
ATOM 5094 C CA . LEU C 1 207 ? 23.535 25.910 20.979 1.00 43.33 1408 LEU C CA 1
ATOM 5095 C C . LEU C 1 207 ? 23.151 27.175 21.734 1.00 43.49 1408 LEU C C 1
ATOM 5096 O O . LEU C 1 207 ? 22.839 28.186 21.096 1.00 43.61 1408 LEU C O 1
ATOM 5101 N N . GLU C 1 208 ? 23.168 27.150 23.065 1.00 43.49 1409 GLU C N 1
ATOM 5102 C CA . GLU C 1 208 ? 22.712 28.277 23.868 1.00 43.63 1409 GLU C CA 1
ATOM 5103 C C . GLU C 1 208 ? 23.856 29.079 24.476 1.00 43.70 1409 GLU C C 1
ATOM 5104 O O . GLU C 1 208 ? 23.616 29.895 25.371 1.00 43.80 1409 GLU C O 1
ATOM 5110 N N . CYS C 1 209 ? 25.084 28.879 24.011 1.00 43.65 1410 CYS C N 1
ATOM 5111 C CA . CYS C 1 209 ? 26.220 29.597 24.568 1.00 48.66 1410 CYS C CA 1
ATOM 5112 C C . CYS C 1 209 ? 26.300 31.012 24.005 1.00 44.57 1410 CYS C C 1
ATOM 5113 O O . CYS C 1 209 ? 25.876 31.283 22.878 1.00 43.91 1410 CYS C O 1
ATOM 5116 N N . ASP C 1 210 ? 26.857 31.919 24.811 1.00 43.98 1411 ASP C N 1
ATOM 5117 C CA . ASP C 1 210 ? 26.952 33.319 24.406 1.00 44.15 1411 ASP C CA 1
ATOM 5118 C C . ASP C 1 210 ? 28.034 33.516 23.350 1.00 44.15 1411 ASP C C 1
ATOM 5119 O O . ASP C 1 210 ? 27.776 34.080 22.281 1.00 44.22 1411 ASP C O 1
ATOM 5124 N N . GLN C 1 211 ? 29.252 33.067 23.636 1.00 44.08 1412 GLN C N 1
ATOM 5125 C CA . GLN C 1 211 ? 30.345 33.072 22.675 1.00 44.07 1412 GLN C CA 1
ATOM 5126 C C . GLN C 1 211 ? 30.868 31.653 22.489 1.00 43.89 1412 GLN C C 1
ATOM 5127 O O . GLN C 1 211 ? 30.443 30.712 23.166 1.00 43.78 1412 GLN C O 1
ATOM 5133 N N . PHE C 1 212 ? 31.807 31.503 21.558 1.00 43.85 1413 PHE C N 1
ATOM 5134 C CA . PHE C 1 212 ? 32.318 30.192 21.193 1.00 43.69 1413 PHE C CA 1
ATOM 5135 C C . PHE C 1 212 ? 33.813 30.261 20.927 1.00 45.54 1413 PHE C C 1
ATOM 5136 O O . PHE C 1 212 ? 34.312 31.245 20.374 1.00 43.79 1413 PHE C O 1
ATOM 5144 N N . LEU C 1 213 ? 34.517 29.204 21.323 1.00 49.60 1414 LEU C N 1
ATOM 5145 C CA . LEU C 1 213 ? 35.933 29.026 21.030 1.00 44.30 1414 LEU C CA 1
ATOM 5146 C C . LEU C 1 213 ? 36.101 27.699 20.306 1.00 45.25 1414 LEU C C 1
ATOM 5147 O O . LEU C 1 213 ? 35.816 26.639 20.874 1.00 43.23 1414 LEU C O 1
ATOM 5152 N N . VAL C 1 214 ? 36.553 27.756 19.056 1.00 56.79 1415 VAL C N 1
ATOM 5153 C CA . VAL C 1 214 ? 36.706 26.577 18.212 1.00 55.89 1415 VAL C CA 1
ATOM 5154 C C . VAL C 1 214 ? 38.185 26.233 18.113 1.00 45.70 1415 VAL C C 1
ATOM 5155 O O . VAL C 1 214 ? 39.029 27.120 17.942 1.00 43.25 1415 VAL C O 1
ATOM 5159 N N . ILE C 1 215 ? 38.496 24.944 18.220 1.00 43.00 1416 ILE C N 1
ATOM 5160 C CA . ILE C 1 215 ? 39.868 24.451 18.182 1.00 44.58 1416 ILE C CA 1
ATOM 5161 C C . ILE C 1 215 ? 40.041 23.645 16.902 1.00 70.93 1416 ILE C C 1
ATOM 5162 O O . ILE C 1 215 ? 39.467 22.559 16.756 1.00 79.13 1416 ILE C O 1
ATOM 5167 N N . GLU C 1 216 ? 40.834 24.174 15.974 1.00 80.24 1417 GLU C N 1
ATOM 5168 C CA . GLU C 1 216 ? 41.233 23.459 14.771 1.00 76.76 1417 GLU C CA 1
ATOM 5169 C C . GLU C 1 216 ? 42.749 23.498 14.663 1.00 74.24 1417 GLU C C 1
ATOM 5170 O O . GLU C 1 216 ? 43.372 24.518 14.976 1.00 68.08 1417 GLU C O 1
ATOM 5176 N N . GLU C 1 217 ? 43.333 22.382 14.222 1.00 80.30 1418 GLU C N 1
ATOM 5177 C CA . GLU C 1 217 ? 44.782 22.216 14.181 1.00 85.11 1418 GLU C CA 1
ATOM 5178 C C . GLU C 1 217 ? 45.380 22.464 15.561 1.00 88.95 1418 GLU C C 1
ATOM 5179 O O . GLU C 1 217 ? 45.306 21.599 16.440 1.00 88.79 1418 GLU C O 1
ATOM 5181 N N . ASN C 1 218 ? 45.969 23.644 15.763 1.00 85.31 1419 ASN C N 1
ATOM 5182 C CA . ASN C 1 218 ? 46.497 24.009 17.071 1.00 81.57 1419 ASN C CA 1
ATOM 5183 C C . ASN C 1 218 ? 46.167 25.447 17.453 1.00 73.18 1419 ASN C C 1
ATOM 5184 O O . ASN C 1 218 ? 46.712 25.948 18.446 1.00 62.61 1419 ASN C O 1
ATOM 5189 N N . LYS C 1 219 ? 45.300 26.122 16.707 1.00 73.35 1420 LYS C N 1
ATOM 5190 C CA . LYS C 1 219 ? 44.892 27.488 16.995 1.00 74.65 1420 LYS C CA 1
ATOM 5191 C C . LYS C 1 219 ? 43.441 27.513 17.461 1.00 75.47 1420 LYS C C 1
ATOM 5192 O O . LYS C 1 219 ? 42.714 26.520 17.370 1.00 75.94 1420 LYS C O 1
ATOM 5194 N N . VAL C 1 220 ? 43.026 28.672 17.966 1.00 77.40 1421 VAL C N 1
ATOM 5195 C CA . VAL C 1 220 ? 41.674 28.878 18.473 1.00 68.35 1421 VAL C CA 1
ATOM 5196 C C . VAL C 1 220 ? 41.106 30.138 17.837 1.00 70.24 1421 VAL C C 1
ATOM 5197 O O . VAL C 1 220 ? 41.725 31.205 17.904 1.00 80.93 1421 VAL C O 1
ATOM 5201 N N . ARG C 1 221 ? 39.932 30.015 17.223 1.00 59.65 1422 ARG C N 1
ATOM 5202 C CA . ARG C 1 221 ? 39.231 31.144 16.629 1.00 63.62 1422 ARG C CA 1
ATOM 5203 C C . ARG C 1 221 ? 37.930 31.393 17.379 1.00 58.96 1422 ARG C C 1
ATOM 5204 O O . ARG C 1 221 ? 37.274 30.452 17.839 1.00 63.49 1422 ARG C O 1
ATOM 5212 N N . GLN C 1 222 ? 37.563 32.665 17.501 1.00 53.73 1423 GLN C N 1
ATOM 5213 C CA . GLN C 1 222 ? 36.498 33.103 18.390 1.00 53.15 1423 GLN C CA 1
ATOM 5214 C C . GLN C 1 222 ? 35.249 33.469 17.598 1.00 49.56 1423 GLN C C 1
ATOM 5215 O O . GLN C 1 222 ? 35.335 34.087 16.532 1.00 50.19 1423 GLN C O 1
ATOM 5221 N N . TYR C 1 223 ? 34.090 33.086 18.130 1.00 44.01 1424 TYR C N 1
ATOM 5222 C CA . TYR C 1 223 ? 32.795 33.410 17.545 1.00 44.07 1424 TYR C CA 1
ATOM 5223 C C . TYR C 1 223 ? 31.872 33.912 18.644 1.00 45.47 1424 TYR C C 1
ATOM 5224 O O . TYR C 1 223 ? 31.740 33.267 19.688 1.00 59.22 1424 TYR C O 1
ATOM 5233 N N . ASP C 1 224 ? 31.231 35.058 18.410 1.00 44.96 1425 ASP C N 1
ATOM 5234 C CA . ASP C 1 224 ? 30.252 35.603 19.342 1.00 57.99 1425 ASP C CA 1
ATOM 5235 C C . ASP C 1 224 ? 28.833 35.521 18.790 1.00 57.32 1425 ASP C C 1
ATOM 5236 O O . ASP C 1 224 ? 27.961 36.293 19.201 1.00 59.67 1425 ASP C O 1
ATOM 5241 N N . SER C 1 225 ? 28.589 34.601 17.860 1.00 62.74 1426 SER C N 1
ATOM 5242 C CA . SER C 1 225 ? 27.257 34.372 17.318 1.00 66.78 1426 SER C CA 1
ATOM 5243 C C . SER C 1 225 ? 27.195 32.942 16.807 1.00 56.58 1426 SER C C 1
ATOM 5244 O O . SER C 1 225 ? 28.082 32.510 16.064 1.00 51.87 1426 SER C O 1
ATOM 5247 N N . ILE C 1 226 ? 26.153 32.212 17.209 1.00 54.78 1427 ILE C N 1
ATOM 5248 C CA . ILE C 1 226 ? 26.032 30.820 16.794 1.00 51.81 1427 ILE C CA 1
ATOM 5249 C C . ILE C 1 226 ? 25.679 30.723 15.314 1.00 55.29 1427 ILE C C 1
ATOM 5250 O O . ILE C 1 226 ? 25.981 29.715 14.661 1.00 43.72 1427 ILE C O 1
ATOM 5255 N N . GLN C 1 227 ? 25.047 31.756 14.757 1.00 58.97 1428 GLN C N 1
ATOM 5256 C CA . GLN C 1 227 ? 24.695 31.763 13.342 1.00 70.65 1428 GLN C CA 1
ATOM 5257 C C . GLN C 1 227 ? 25.958 31.711 12.492 1.00 74.41 1428 GLN C C 1
ATOM 5258 O O . GLN C 1 227 ? 26.688 32.702 12.393 1.00 74.09 1428 GLN C O 1
ATOM 5264 N N . LYS C 1 228 ? 26.226 30.561 11.883 1.00 87.22 1429 LYS C N 1
ATOM 5265 C CA . LYS C 1 228 ? 27.474 30.342 11.162 1.00 83.11 1429 LYS C CA 1
ATOM 5266 C C . LYS C 1 228 ? 27.171 29.867 9.743 1.00 85.31 1429 LYS C C 1
ATOM 5267 O O . LYS C 1 228 ? 26.093 30.106 9.184 1.00 75.65 1429 LYS C O 1
ATOM 5273 N N . LEU C 1 229 ? 28.142 29.181 9.147 1.00 86.27 1430 LEU C N 1
ATOM 5274 C CA . LEU C 1 229 ? 28.032 28.643 7.797 1.00 91.25 1430 LEU C CA 1
ATOM 5275 C C . LEU C 1 229 ? 26.881 27.650 7.673 1.00 90.01 1430 LEU C C 1
ATOM 5276 O O . LEU C 1 229 ? 26.622 27.118 6.593 1.00 84.86 1430 LEU C O 1
ATOM 5281 N N . TRP D 1 3 ? 2.165 37.624 5.826 1.00 34.70 1204 TRP D N 1
ATOM 5282 C CA . TRP D 1 3 ? 1.595 37.046 7.038 1.00 42.86 1204 TRP D CA 1
ATOM 5283 C C . TRP D 1 3 ? 1.853 35.542 7.099 1.00 48.27 1204 TRP D C 1
ATOM 5284 O O . TRP D 1 3 ? 1.607 34.828 6.126 1.00 43.92 1204 TRP D O 1
ATOM 5295 N N . PRO D 1 4 ? 2.350 35.053 8.248 1.00 39.54 1205 PRO D N 1
ATOM 5296 C CA . PRO D 1 4 ? 2.693 35.834 9.444 1.00 33.07 1205 PRO D CA 1
ATOM 5297 C C . PRO D 1 4 ? 4.016 36.577 9.301 1.00 41.37 1205 PRO D C 1
ATOM 5298 O O . PRO D 1 4 ? 4.929 36.089 8.633 1.00 39.25 1205 PRO D O 1
ATOM 5302 N N . SER D 1 5 ? 4.116 37.746 9.932 1.00 40.89 1206 SER D N 1
ATOM 5303 C CA . SER D 1 5 ? 5.310 38.571 9.817 1.00 42.08 1206 SER D CA 1
ATOM 5304 C C . SER D 1 5 ? 6.332 38.297 10.911 1.00 43.81 1206 SER D C 1
ATOM 5305 O O . SER D 1 5 ? 7.539 38.371 10.652 1.00 51.39 1206 SER D O 1
ATOM 5308 N N . GLY D 1 6 ? 5.884 37.982 12.124 1.00 35.48 1207 GLY D N 1
ATOM 5309 C CA . GLY D 1 6 ? 6.806 37.757 13.219 1.00 39.64 1207 GLY D CA 1
ATOM 5310 C C . GLY D 1 6 ? 6.402 36.625 14.141 1.00 50.80 1207 GLY D C 1
ATOM 5311 O O . GLY D 1 6 ? 7.256 35.992 14.767 1.00 61.20 1207 GLY D O 1
ATOM 5312 N N . GLY D 1 7 ? 5.105 36.362 14.234 1.00 37.75 1208 GLY D N 1
ATOM 5313 C CA . GLY D 1 7 ? 4.599 35.326 15.105 1.00 30.78 1208 GLY D CA 1
ATOM 5314 C C . GLY D 1 7 ? 4.038 35.800 16.428 1.00 42.97 1208 GLY D C 1
ATOM 5315 O O . GLY D 1 7 ? 3.948 34.995 17.361 1.00 36.54 1208 GLY D O 1
ATOM 5316 N N . GLN D 1 8 ? 3.674 37.076 16.542 1.00 41.42 1209 GLN D N 1
ATOM 5317 C CA . GLN D 1 8 ? 3.024 37.561 17.751 1.00 26.62 1209 GLN D CA 1
ATOM 5318 C C . GLN D 1 8 ? 1.682 36.862 17.926 1.00 33.52 1209 GLN D C 1
ATOM 5319 O O . GLN D 1 8 ? 0.873 36.802 16.997 1.00 39.18 1209 GLN D O 1
ATOM 5325 N N . MET D 1 9 ? 1.446 36.331 19.122 1.00 33.47 1210 MET D N 1
ATOM 5326 C CA . MET D 1 9 ? 0.259 35.535 19.399 1.00 29.16 1210 MET D CA 1
ATOM 5327 C C . MET D 1 9 ? -0.459 36.105 20.612 1.00 32.93 1210 MET D C 1
ATOM 5328 O O . MET D 1 9 ? 0.177 36.415 21.625 1.00 23.47 1210 MET D O 1
ATOM 5333 N N . THR D 1 10 ? -1.779 36.245 20.504 1.00 37.32 1211 THR D N 1
ATOM 5334 C CA . THR D 1 10 ? -2.600 36.783 21.583 1.00 35.66 1211 THR D CA 1
ATOM 5335 C C . THR D 1 10 ? -3.841 35.918 21.730 1.00 38.70 1211 THR D C 1
ATOM 5336 O O . THR D 1 10 ? -4.609 35.763 20.776 1.00 51.62 1211 THR D O 1
ATOM 5340 N N . VAL D 1 11 ? -4.036 35.363 22.923 1.00 31.66 1212 VAL D N 1
ATOM 5341 C CA . VAL D 1 11 ? -5.156 34.479 23.224 1.00 29.44 1212 VAL D CA 1
ATOM 5342 C C . VAL D 1 11 ? -6.057 35.181 24.232 1.00 35.25 1212 VAL D C 1
ATOM 5343 O O . VAL D 1 11 ? -5.571 35.737 25.225 1.00 32.33 1212 VAL D O 1
ATOM 5347 N N . LYS D 1 12 ? -7.366 35.156 23.979 1.00 30.86 1213 LYS D N 1
ATOM 5348 C CA . LYS D 1 12 ? -8.343 35.843 24.821 1.00 28.40 1213 LYS D CA 1
ATOM 5349 C C . LYS D 1 12 ? -9.475 34.883 25.163 1.00 37.06 1213 LYS D C 1
ATOM 5350 O O . LYS D 1 12 ? -10.298 34.558 24.300 1.00 42.56 1213 LYS D O 1
ATOM 5352 N N . ASP D 1 13 ? -9.516 34.440 26.420 1.00 28.24 1214 ASP D N 1
ATOM 5353 C CA . ASP D 1 13 ? -10.594 33.606 26.954 1.00 31.34 1214 ASP D CA 1
ATOM 5354 C C . ASP D 1 13 ? -10.822 32.363 26.092 1.00 38.87 1214 ASP D C 1
ATOM 5355 O O . ASP D 1 13 ? -11.894 32.149 25.524 1.00 49.44 1214 ASP D O 1
ATOM 5360 N N . LEU D 1 14 ? -9.787 31.532 26.015 1.00 40.01 1215 LEU D N 1
ATOM 5361 C CA . LEU D 1 14 ? -9.835 30.311 25.222 1.00 35.31 1215 LEU D CA 1
ATOM 5362 C C . LEU D 1 14 ? -10.408 29.168 26.051 1.00 40.84 1215 LEU D C 1
ATOM 5363 O O . LEU D 1 14 ? -10.018 28.974 27.207 1.00 39.84 1215 LEU D O 1
ATOM 5368 N N . THR D 1 15 ? -11.332 28.416 25.456 1.00 42.79 1216 THR D N 1
ATOM 5369 C CA . THR D 1 15 ? -11.927 27.246 26.089 1.00 44.14 1216 THR D CA 1
ATOM 5370 C C . THR D 1 15 ? -11.915 26.094 25.096 1.00 42.03 1216 THR D C 1
ATOM 5371 O O . THR D 1 15 ? -12.371 26.248 23.958 1.00 40.44 1216 THR D O 1
ATOM 5375 N N . ALA D 1 16 ? -11.394 24.947 25.526 1.00 38.66 1217 ALA D N 1
ATOM 5376 C CA . ALA D 1 16 ? -11.203 23.794 24.658 1.00 44.89 1217 ALA D CA 1
ATOM 5377 C C . ALA D 1 16 ? -11.971 22.592 25.190 1.00 32.82 1217 ALA D C 1
ATOM 5378 O O . ALA D 1 16 ? -11.995 22.341 26.399 1.00 35.74 1217 ALA D O 1
ATOM 5380 N N . LYS D 1 17 ? -12.597 21.855 24.277 1.00 34.19 1218 LYS D N 1
ATOM 5381 C CA . LYS D 1 17 ? -13.301 20.627 24.613 1.00 39.38 1218 LYS D CA 1
ATOM 5382 C C . LYS D 1 17 ? -13.349 19.750 23.371 1.00 43.58 1218 LYS D C 1
ATOM 5383 O O . LYS D 1 17 ? -13.339 20.250 22.243 1.00 51.98 1218 LYS D O 1
ATOM 5387 N N . TYR D 1 18 ? -13.394 18.436 23.591 1.00 41.10 1219 TYR D N 1
ATOM 5388 C CA . TYR D 1 18 ? -13.302 17.478 22.498 1.00 42.86 1219 TYR D CA 1
ATOM 5389 C C . TYR D 1 18 ? -14.651 17.111 21.892 1.00 43.31 1219 TYR D C 1
ATOM 5390 O O . TYR D 1 18 ? -14.689 16.639 20.750 1.00 46.53 1219 TYR D O 1
ATOM 5399 N N . THR D 1 19 ? -15.747 17.307 22.615 1.00 48.87 1220 THR D N 1
ATOM 5400 C CA . THR D 1 19 ? -17.082 17.012 22.112 1.00 50.88 1220 THR D CA 1
ATOM 5401 C C . THR D 1 19 ? -17.941 18.277 22.170 1.00 58.10 1220 THR D C 1
ATOM 5402 O O . THR D 1 19 ? -17.449 19.378 22.432 1.00 61.68 1220 THR D O 1
ATOM 5406 N N . GLU D 1 20 ? -19.241 18.107 21.918 1.00 60.99 1221 GLU D N 1
ATOM 5407 C CA . GLU D 1 20 ? -20.148 19.249 21.874 1.00 67.18 1221 GLU D CA 1
ATOM 5408 C C . GLU D 1 20 ? -20.321 19.871 23.255 1.00 67.05 1221 GLU D C 1
ATOM 5409 O O . GLU D 1 20 ? -20.062 21.064 23.452 1.00 66.62 1221 GLU D O 1
ATOM 5411 N N . GLY D 1 21 ? -20.761 19.075 24.227 1.00 65.16 1222 GLY D N 1
ATOM 5412 C CA . GLY D 1 21 ? -20.976 19.578 25.568 1.00 65.54 1222 GLY D CA 1
ATOM 5413 C C . GLY D 1 21 ? -20.140 18.875 26.617 1.00 69.69 1222 GLY D C 1
ATOM 5414 O O . GLY D 1 21 ? -20.563 18.738 27.768 1.00 67.28 1222 GLY D O 1
ATOM 5415 N N . GLY D 1 22 ? -18.949 18.426 26.230 1.00 69.60 1223 GLY D N 1
ATOM 5416 C CA . GLY D 1 22 ? -18.066 17.742 27.147 1.00 64.04 1223 GLY D CA 1
ATOM 5417 C C . GLY D 1 22 ? -17.399 18.695 28.123 1.00 64.59 1223 GLY D C 1
ATOM 5418 O O . GLY D 1 22 ? -17.618 19.907 28.125 1.00 66.26 1223 GLY D O 1
ATOM 5419 N N . ASN D 1 23 ? -16.559 18.117 28.976 1.00 62.03 1224 ASN D N 1
ATOM 5420 C CA . ASN D 1 23 ? -15.848 18.901 29.975 1.00 55.75 1224 ASN D CA 1
ATOM 5421 C C . ASN D 1 23 ? -14.819 19.807 29.312 1.00 46.79 1224 ASN D C 1
ATOM 5422 O O . ASN D 1 23 ? -14.144 19.416 28.356 1.00 50.35 1224 ASN D O 1
ATOM 5427 N N . ALA D 1 24 ? -14.703 21.028 29.827 1.00 45.31 1225 ALA D N 1
ATOM 5428 C CA . ALA D 1 24 ? -13.721 21.983 29.327 1.00 43.46 1225 ALA D CA 1
ATOM 5429 C C . ALA D 1 24 ? -12.370 21.670 29.956 1.00 46.63 1225 ALA D C 1
ATOM 5430 O O . ALA D 1 24 ? -12.153 21.936 31.144 1.00 46.33 1225 ALA D O 1
ATOM 5432 N N . ILE D 1 25 ? -11.462 21.094 29.164 1.00 44.96 1226 ILE D N 1
ATOM 5433 C CA . ILE D 1 25 ? -10.126 20.780 29.665 1.00 39.42 1226 ILE D CA 1
ATOM 5434 C C . ILE D 1 25 ? -9.399 22.058 30.063 1.00 35.28 1226 ILE D C 1
ATOM 5435 O O . ILE D 1 25 ? -8.750 22.122 31.114 1.00 37.08 1226 ILE D O 1
ATOM 5440 N N . LEU D 1 26 ? -9.502 23.093 29.235 1.00 36.44 1227 LEU D N 1
ATOM 5441 C CA . LEU D 1 26 ? -9.015 24.427 29.555 1.00 40.79 1227 LEU D CA 1
ATOM 5442 C C . LEU D 1 26 ? -10.176 25.398 29.403 1.00 43.30 1227 LEU D C 1
ATOM 5443 O O . LEU D 1 26 ? -10.872 25.377 28.384 1.00 47.32 1227 LEU D O 1
ATOM 5448 N N . GLU D 1 27 ? -10.393 26.236 30.415 1.00 50.94 1228 GLU D N 1
ATOM 5449 C CA . GLU D 1 27 ? -11.560 27.110 30.463 1.00 50.79 1228 GLU D CA 1
ATOM 5450 C C . GLU D 1 27 ? -11.110 28.546 30.682 1.00 45.34 1228 GLU D C 1
ATOM 5451 O O . GLU D 1 27 ? -10.484 28.853 31.702 1.00 43.29 1228 GLU D O 1
ATOM 5457 N N . ASN D 1 28 ? -11.434 29.419 29.725 1.00 42.61 1229 ASN D N 1
ATOM 5458 C CA . ASN D 1 28 ? -11.155 30.853 29.812 1.00 54.33 1229 ASN D CA 1
ATOM 5459 C C . ASN D 1 28 ? -9.662 31.116 30.029 1.00 53.99 1229 ASN D C 1
ATOM 5460 O O . ASN D 1 28 ? -9.237 31.683 31.038 1.00 53.16 1229 ASN D O 1
ATOM 5465 N N . ILE D 1 29 ? -8.869 30.691 29.049 1.00 56.96 1230 ILE D N 1
ATOM 5466 C CA . ILE D 1 29 ? -7.420 30.850 29.077 1.00 46.69 1230 ILE D CA 1
ATOM 5467 C C . ILE D 1 29 ? -7.051 32.075 28.254 1.00 47.42 1230 ILE D C 1
ATOM 5468 O O . ILE D 1 29 ? -7.530 32.243 27.125 1.00 42.88 1230 ILE D O 1
ATOM 5473 N N . SER D 1 30 ? -6.199 32.931 28.815 1.00 41.88 1231 SER D N 1
ATOM 5474 C CA . SER D 1 30 ? -5.805 34.171 28.161 1.00 29.35 1231 SER D CA 1
ATOM 5475 C C . SER D 1 30 ? -4.335 34.443 28.433 1.00 36.58 1231 SER D C 1
ATOM 5476 O O . SER D 1 30 ? -3.904 34.429 29.590 1.00 46.09 1231 SER D O 1
ATOM 5479 N N . PHE D 1 31 ? -3.572 34.687 27.371 1.00 33.66 1232 PHE D N 1
ATOM 5480 C CA . PHE D 1 31 ? -2.161 35.025 27.499 1.00 33.98 1232 PHE D CA 1
ATOM 5481 C C . PHE D 1 31 ? -1.704 35.693 26.210 1.00 34.69 1232 PHE D C 1
ATOM 5482 O O . PHE D 1 31 ? -2.442 35.759 25.224 1.00 36.45 1232 PHE D O 1
ATOM 5490 N N . SER D 1 32 ? -0.468 36.190 26.232 1.00 26.09 1233 SER D N 1
ATOM 5491 C CA . SER D 1 32 ? 0.112 36.878 25.089 1.00 28.35 1233 SER D CA 1
ATOM 5492 C C . SER D 1 32 ? 1.546 36.413 24.888 1.00 29.03 1233 SER D C 1
ATOM 5493 O O . SER D 1 32 ? 2.274 36.184 25.857 1.00 25.84 1233 SER D O 1
ATOM 5496 N N . ILE D 1 33 ? 1.943 36.280 23.624 1.00 26.23 1234 ILE D N 1
ATOM 5497 C CA . ILE D 1 33 ? 3.277 35.824 23.254 1.00 31.50 1234 ILE D CA 1
ATOM 5498 C C . ILE D 1 33 ? 3.900 36.855 22.323 1.00 33.49 1234 ILE D C 1
ATOM 5499 O O . ILE D 1 33 ? 3.267 37.286 21.353 1.00 31.00 1234 ILE D O 1
ATOM 5504 N N . SER D 1 34 ? 5.135 37.247 22.620 1.00 27.41 1235 SER D N 1
ATOM 5505 C CA . SER D 1 34 ? 5.862 38.201 21.802 1.00 31.06 1235 SER D CA 1
ATOM 5506 C C . SER D 1 34 ? 6.440 37.514 20.567 1.00 37.66 1235 SER D C 1
ATOM 5507 O O . SER D 1 34 ? 6.605 36.292 20.545 1.00 50.17 1235 SER D O 1
ATOM 5510 N N . PRO D 1 35 ? 6.743 38.279 19.517 1.00 37.47 1236 PRO D N 1
ATOM 5511 C CA . PRO D 1 35 ? 7.312 37.670 18.307 1.00 33.30 1236 PRO D CA 1
ATOM 5512 C C . PRO D 1 35 ? 8.668 37.033 18.577 1.00 33.44 1236 PRO D C 1
ATOM 5513 O O . PRO D 1 35 ? 9.520 37.604 19.261 1.00 37.86 1236 PRO D O 1
ATOM 5517 N N . GLY D 1 36 ? 8.858 35.836 18.026 1.00 29.07 1237 GLY D N 1
ATOM 5518 C CA . GLY D 1 36 ? 10.125 35.139 18.131 1.00 29.28 1237 GLY D CA 1
ATOM 5519 C C . GLY D 1 36 ? 10.485 34.644 19.511 1.00 33.96 1237 GLY D C 1
ATOM 5520 O O . GLY D 1 36 ? 11.613 34.184 19.712 1.00 36.72 1237 GLY D O 1
ATOM 5521 N N . GLN D 1 37 ? 9.565 34.718 20.469 1.00 21.45 1238 GLN D N 1
ATOM 5522 C CA . GLN D 1 37 ? 9.846 34.273 21.824 1.00 30.64 1238 GLN D CA 1
ATOM 5523 C C . GLN D 1 37 ? 9.841 32.752 21.915 1.00 44.34 1238 GLN D C 1
ATOM 5524 O O . GLN D 1 37 ? 9.148 32.060 21.163 1.00 37.09 1238 GLN D O 1
ATOM 5530 N N . ARG D 1 38 ? 10.635 32.235 22.848 1.00 46.14 1239 ARG D N 1
ATOM 5531 C CA . ARG D 1 38 ? 10.610 30.825 23.216 1.00 32.25 1239 ARG D CA 1
ATOM 5532 C C . ARG D 1 38 ? 9.702 30.690 24.433 1.00 31.19 1239 ARG D C 1
ATOM 5533 O O . ARG D 1 38 ? 10.016 31.209 25.510 1.00 39.31 1239 ARG D O 1
ATOM 5541 N N . VAL D 1 39 ? 8.572 30.008 24.262 1.00 33.79 1240 VAL D N 1
ATOM 5542 C CA . VAL D 1 39 ? 7.573 29.852 25.313 1.00 28.30 1240 VAL D CA 1
ATOM 5543 C C . VAL D 1 39 ? 7.593 28.409 25.792 1.00 19.18 1240 VAL D C 1
ATOM 5544 O O . VAL D 1 39 ? 7.535 27.476 24.982 1.00 23.17 1240 VAL D O 1
ATOM 5548 N N . GLY D 1 40 ? 7.673 28.228 27.107 1.00 14.97 1241 GLY D N 1
ATOM 5549 C CA . GLY D 1 40 ? 7.624 26.904 27.690 1.00 16.12 1241 GLY D CA 1
ATOM 5550 C C . GLY D 1 40 ? 6.275 26.596 28.302 1.00 27.91 1241 GLY D C 1
ATOM 5551 O O . GLY D 1 40 ? 5.916 27.159 29.341 1.00 35.76 1241 GLY D O 1
ATOM 5552 N N . LEU D 1 41 ? 5.512 25.712 27.663 1.00 29.17 1242 LEU D N 1
ATOM 5553 C CA . LEU D 1 41 ? 4.200 25.311 28.167 1.00 20.87 1242 LEU D CA 1
ATOM 5554 C C . LEU D 1 41 ? 4.401 24.130 29.106 1.00 24.19 1242 LEU D C 1
ATOM 5555 O O . LEU D 1 41 ? 4.570 22.990 28.665 1.00 28.78 1242 LEU D O 1
ATOM 5560 N N . LEU D 1 42 ? 4.386 24.403 30.406 1.00 30.76 1243 LEU D N 1
ATOM 5561 C CA . LEU D 1 42 ? 4.642 23.397 31.425 1.00 13.11 1243 LEU D CA 1
ATOM 5562 C C . LEU D 1 42 ? 3.330 22.837 31.953 1.00 19.69 1243 LEU D C 1
ATOM 5563 O O . LEU D 1 42 ? 2.369 23.580 32.178 1.00 22.85 1243 LEU D O 1
ATOM 5568 N N . GLY D 1 43 ? 3.298 21.524 32.152 1.00 20.36 1244 GLY D N 1
ATOM 5569 C CA . GLY D 1 43 ? 2.122 20.869 32.684 1.00 14.53 1244 GLY D CA 1
ATOM 5570 C C . GLY D 1 43 ? 2.324 19.383 32.888 1.00 20.83 1244 GLY D C 1
ATOM 5571 O O . GLY D 1 43 ? 2.886 18.702 32.025 1.00 23.84 1244 GLY D O 1
ATOM 5572 N N . ARG D 1 44 ? 1.877 18.870 34.031 1.00 20.51 1245 ARG D N 1
ATOM 5573 C CA A ARG D 1 44 ? 2.008 17.446 34.284 0.58 26.81 1245 ARG D CA 1
ATOM 5574 C CA B ARG D 1 44 ? 1.963 17.449 34.324 0.42 26.89 1245 ARG D CA 1
ATOM 5575 C C . ARG D 1 44 ? 1.085 16.657 33.356 1.00 33.99 1245 ARG D C 1
ATOM 5576 O O . ARG D 1 44 ? 0.299 17.215 32.585 1.00 32.48 1245 ARG D O 1
ATOM 5591 N N . THR D 1 45 ? 1.214 15.333 33.417 1.00 17.30 1246 THR D N 1
ATOM 5592 C CA . THR D 1 45 ? 0.425 14.481 32.539 1.00 18.00 1246 THR D CA 1
ATOM 5593 C C . THR D 1 45 ? -1.062 14.658 32.822 1.00 18.79 1246 THR D C 1
ATOM 5594 O O . THR D 1 45 ? -1.490 14.746 33.976 1.00 29.89 1246 THR D O 1
ATOM 5598 N N . GLY D 1 46 ? -1.849 14.741 31.752 1.00 22.66 1247 GLY D N 1
ATOM 5599 C CA . GLY D 1 46 ? -3.277 14.946 31.865 1.00 20.38 1247 GLY D CA 1
ATOM 5600 C C . GLY D 1 46 ? -3.714 16.377 32.084 1.00 28.46 1247 GLY D C 1
ATOM 5601 O O . GLY D 1 46 ? -4.922 16.627 32.183 1.00 38.14 1247 GLY D O 1
ATOM 5602 N N . SER D 1 47 ? -2.779 17.329 32.162 1.00 25.67 1248 SER D N 1
ATOM 5603 C CA . SER D 1 47 ? -3.154 18.719 32.397 1.00 12.68 1248 SER D CA 1
ATOM 5604 C C . SER D 1 47 ? -3.714 19.386 31.147 1.00 30.82 1248 SER D C 1
ATOM 5605 O O . SER D 1 47 ? -4.526 20.312 31.257 1.00 45.01 1248 SER D O 1
ATOM 5608 N N . GLY D 1 48 ? -3.296 18.946 29.962 1.00 32.79 1249 GLY D N 1
ATOM 5609 C CA . GLY D 1 48 ? -3.855 19.466 28.729 1.00 35.03 1249 GLY D CA 1
ATOM 5610 C C . GLY D 1 48 ? -2.851 20.116 27.798 1.00 36.13 1249 GLY D C 1
ATOM 5611 O O . GLY D 1 48 ? -3.208 21.021 27.037 1.00 29.28 1249 GLY D O 1
ATOM 5612 N N . LYS D 1 49 ? -1.594 19.667 27.844 1.00 40.76 1250 LYS D N 1
ATOM 5613 C CA . LYS D 1 49 ? -0.578 20.221 26.954 1.00 21.78 1250 LYS D CA 1
ATOM 5614 C C . LYS D 1 49 ? -0.943 19.985 25.494 1.00 22.42 1250 LYS D C 1
ATOM 5615 O O . LYS D 1 49 ? -0.988 20.926 24.693 1.00 27.57 1250 LYS D O 1
ATOM 5621 N N . SER D 1 50 ? -1.202 18.727 25.129 1.00 25.10 1251 SER D N 1
ATOM 5622 C CA . SER D 1 50 ? -1.597 18.421 23.758 1.00 27.78 1251 SER D CA 1
ATOM 5623 C C . SER D 1 50 ? -2.938 19.053 23.412 1.00 37.75 1251 SER D C 1
ATOM 5624 O O . SER D 1 50 ? -3.185 19.385 22.247 1.00 46.02 1251 SER D O 1
ATOM 5627 N N . THR D 1 51 ? -3.812 19.226 24.408 1.00 41.59 1252 THR D N 1
ATOM 5628 C CA . THR D 1 51 ? -5.100 19.870 24.169 1.00 39.00 1252 THR D CA 1
ATOM 5629 C C . THR D 1 51 ? -4.919 21.301 23.677 1.00 35.13 1252 THR D C 1
ATOM 5630 O O . THR D 1 51 ? -5.589 21.730 22.731 1.00 40.83 1252 THR D O 1
ATOM 5634 N N . LEU D 1 52 ? -4.007 22.052 24.301 1.00 29.87 1253 LEU D N 1
ATOM 5635 C CA . LEU D 1 52 ? -3.802 23.441 23.904 1.00 30.70 1253 LEU D CA 1
ATOM 5636 C C . LEU D 1 52 ? -3.216 23.547 22.501 1.00 40.60 1253 LEU D C 1
ATOM 5637 O O . LEU D 1 52 ? -3.540 24.489 21.767 1.00 44.53 1253 LEU D O 1
ATOM 5642 N N . LEU D 1 53 ? -2.357 22.603 22.110 1.00 31.91 1254 LEU D N 1
ATOM 5643 C CA . LEU D 1 53 ? -1.817 22.624 20.754 1.00 25.74 1254 LEU D CA 1
ATOM 5644 C C . LEU D 1 53 ? -2.901 22.320 19.728 1.00 30.32 1254 LEU D C 1
ATOM 5645 O O . LEU D 1 53 ? -2.932 22.928 18.651 1.00 40.17 1254 LEU D O 1
ATOM 5650 N N . LEU D 1 54 ? -3.799 21.384 20.043 1.00 28.64 1255 LEU D N 1
ATOM 5651 C CA . LEU D 1 54 ? -4.924 21.115 19.154 1.00 28.93 1255 LEU D CA 1
ATOM 5652 C C . LEU D 1 54 ? -5.887 22.294 19.099 1.00 23.89 1255 LEU D C 1
ATOM 5653 O O . LEU D 1 54 ? -6.473 22.564 18.045 1.00 29.66 1255 LEU D O 1
ATOM 5658 N N . ALA D 1 55 ? -6.062 23.003 20.217 1.00 26.08 1256 ALA D N 1
ATOM 5659 C CA . ALA D 1 55 ? -6.916 24.186 20.215 1.00 33.90 1256 ALA D CA 1
ATOM 5660 C C . ALA D 1 55 ? -6.334 25.295 19.351 1.00 45.98 1256 ALA D C 1
ATOM 5661 O O . ALA D 1 55 ? -7.082 26.136 18.840 1.00 61.72 1256 ALA D O 1
ATOM 5663 N N . PHE D 1 56 ? -5.009 25.321 19.181 1.00 33.64 1257 PHE D N 1
ATOM 5664 C CA . PHE D 1 56 ? -4.398 26.308 18.298 1.00 18.70 1257 PHE D CA 1
ATOM 5665 C C . PHE D 1 56 ? -4.714 26.011 16.837 1.00 26.68 1257 PHE D C 1
ATOM 5666 O O . PHE D 1 56 ? -4.955 26.931 16.048 1.00 38.52 1257 PHE D O 1
ATOM 5674 N N . LEU D 1 57 ? -4.717 24.735 16.461 1.00 21.98 1258 LEU D N 1
ATOM 5675 C CA . LEU D 1 57 ? -4.967 24.319 15.088 1.00 32.32 1258 LEU D CA 1
ATOM 5676 C C . LEU D 1 57 ? -6.451 24.167 14.774 1.00 39.61 1258 LEU D C 1
ATOM 5677 O O . LEU D 1 57 ? -6.792 23.724 13.671 1.00 41.12 1258 LEU D O 1
ATOM 5682 N N . ARG D 1 58 ? -7.331 24.525 15.710 1.00 24.54 1259 ARG D N 1
ATOM 5683 C CA . ARG D 1 58 ? -8.778 24.382 15.541 1.00 30.16 1259 ARG D CA 1
ATOM 5684 C C . ARG D 1 58 ? -9.151 22.948 15.169 1.00 46.94 1259 ARG D C 1
ATOM 5685 O O . ARG D 1 58 ? -9.946 22.698 14.260 1.00 54.01 1259 ARG D O 1
ATOM 5693 N N . LEU D 1 59 ? -8.558 21.995 15.886 1.00 41.95 1260 LEU D N 1
ATOM 5694 C CA . LEU D 1 59 ? -8.836 20.579 15.690 1.00 35.62 1260 LEU D CA 1
ATOM 5695 C C . LEU D 1 59 ? -9.804 20.027 16.728 1.00 38.69 1260 LEU D C 1
ATOM 5696 O O . LEU D 1 59 ? -10.055 18.817 16.750 1.00 38.69 1260 LEU D O 1
ATOM 5701 N N . LEU D 1 60 ? -10.348 20.886 17.589 1.00 33.44 1261 LEU D N 1
ATOM 5702 C CA . LEU D 1 60 ? -11.401 20.517 18.524 1.00 35.52 1261 LEU D CA 1
ATOM 5703 C C . LEU D 1 60 ? -12.334 21.711 18.682 1.00 45.51 1261 LEU D C 1
ATOM 5704 O O . LEU D 1 60 ? -12.140 22.762 18.062 1.00 56.55 1261 LEU D O 1
ATOM 5709 N N . ASN D 1 61 ? -13.358 21.551 19.517 1.00 37.59 1262 ASN D N 1
ATOM 5710 C CA . ASN D 1 61 ? -14.318 22.626 19.734 1.00 40.79 1262 ASN D CA 1
ATOM 5711 C C . ASN D 1 61 ? -13.682 23.726 20.575 1.00 47.97 1262 ASN D C 1
ATOM 5712 O O . ASN D 1 61 ? -13.255 23.483 21.709 1.00 51.93 1262 ASN D O 1
ATOM 5717 N N . THR D 1 62 ? -13.622 24.934 20.021 1.00 46.82 1263 THR D N 1
ATOM 5718 C CA . THR D 1 62 ? -12.943 26.058 20.648 1.00 51.04 1263 THR D CA 1
ATOM 5719 C C . THR D 1 62 ? -13.916 27.203 20.895 1.00 49.14 1263 THR D C 1
ATOM 5720 O O . THR D 1 62 ? -14.768 27.503 20.053 1.00 52.09 1263 THR D O 1
ATOM 5724 N N . GLU D 1 63 ? -13.779 27.834 22.058 1.00 47.40 1264 GLU D N 1
ATOM 5725 C CA . GLU D 1 63 ? -14.473 29.067 22.389 1.00 38.26 1264 GLU D CA 1
ATOM 5726 C C . GLU D 1 63 ? -13.439 30.144 22.689 1.00 42.47 1264 GLU D C 1
ATOM 5727 O O . GLU D 1 63 ? -12.354 29.856 23.204 1.00 42.01 1264 GLU D O 1
ATOM 5733 N N . GLY D 1 64 ? -13.777 31.382 22.362 1.00 45.41 1265 GLY D N 1
ATOM 5734 C CA . GLY D 1 64 ? -12.852 32.486 22.501 1.00 30.87 1265 GLY D CA 1
ATOM 5735 C C . GLY D 1 64 ? -12.228 32.877 21.177 1.00 37.05 1265 GLY D C 1
ATOM 5736 O O . GLY D 1 64 ? -12.686 32.497 20.097 1.00 50.24 1265 GLY D O 1
ATOM 5737 N N . GLU D 1 65 ? -11.149 33.652 21.272 1.00 32.20 1266 GLU D N 1
ATOM 5738 C CA . GLU D 1 65 ? -10.486 34.173 20.085 1.00 44.14 1266 GLU D CA 1
ATOM 5739 C C . GLU D 1 65 ? -8.976 34.084 20.237 1.00 42.92 1266 GLU D C 1
ATOM 5740 O O . GLU D 1 65 ? -8.435 34.308 21.324 1.00 38.23 1266 GLU D O 1
ATOM 5746 N N . ILE D 1 66 ? -8.305 33.751 19.137 1.00 42.38 1267 ILE D N 1
ATOM 5747 C CA . ILE D 1 66 ? -6.853 33.798 19.034 1.00 41.18 1267 ILE D CA 1
ATOM 5748 C C . ILE D 1 66 ? -6.495 34.711 17.870 1.00 39.06 1267 ILE D C 1
ATOM 5749 O O . ILE D 1 66 ? -7.155 34.685 16.825 1.00 23.27 1267 ILE D O 1
ATOM 5754 N N . GLN D 1 67 ? -5.460 35.526 18.056 1.00 38.76 1268 GLN D N 1
ATOM 5755 C CA . GLN D 1 67 ? -4.967 36.415 17.016 1.00 39.79 1268 GLN D CA 1
ATOM 5756 C C . GLN D 1 67 ? -3.477 36.185 16.816 1.00 34.61 1268 GLN D C 1
ATOM 5757 O O . GLN D 1 67 ? -2.743 35.939 17.778 1.00 32.02 1268 GLN D O 1
ATOM 5763 N N . ILE D 1 68 ? -3.037 36.263 15.562 1.00 32.89 1269 ILE D N 1
ATOM 5764 C CA . ILE D 1 68 ? -1.630 36.125 15.203 1.00 34.42 1269 ILE D CA 1
ATOM 5765 C C . ILE D 1 68 ? -1.241 37.356 14.397 1.00 39.59 1269 ILE D C 1
ATOM 5766 O O . ILE D 1 68 ? -1.729 37.548 13.276 1.00 43.24 1269 ILE D O 1
ATOM 5771 N N . ASP D 1 69 ? -0.365 38.188 14.967 1.00 41.40 1270 ASP D N 1
ATOM 5772 C CA . ASP D 1 69 ? 0.100 39.420 14.325 1.00 33.85 1270 ASP D CA 1
ATOM 5773 C C . ASP D 1 69 ? -1.072 40.328 13.955 1.00 34.17 1270 ASP D C 1
ATOM 5774 O O . ASP D 1 69 ? -1.049 41.021 12.936 1.00 36.30 1270 ASP D O 1
ATOM 5779 N N . GLY D 1 70 ? -2.106 40.320 14.795 1.00 36.39 1271 GLY D N 1
ATOM 5780 C CA . GLY D 1 70 ? -3.282 41.133 14.586 1.00 35.53 1271 GLY D CA 1
ATOM 5781 C C . GLY D 1 70 ? -4.405 40.464 13.823 1.00 37.96 1271 GLY D C 1
ATOM 5782 O O . GLY D 1 70 ? -5.524 40.993 13.812 1.00 37.94 1271 GLY D O 1
ATOM 5783 N N . VAL D 1 71 ? -4.151 39.323 13.188 1.00 33.90 1272 VAL D N 1
ATOM 5784 C CA . VAL D 1 71 ? -5.161 38.638 12.388 1.00 34.41 1272 VAL D CA 1
ATOM 5785 C C . VAL D 1 71 ? -5.879 37.620 13.264 1.00 35.84 1272 VAL D C 1
ATOM 5786 O O . VAL D 1 71 ? -5.259 36.685 13.783 1.00 38.68 1272 VAL D O 1
ATOM 5790 N N . SER D 1 72 ? -7.186 37.799 13.425 1.00 36.01 1273 SER D N 1
ATOM 5791 C CA . SER D 1 72 ? -7.998 36.834 14.149 1.00 32.34 1273 SER D CA 1
ATOM 5792 C C . SER D 1 72 ? -8.250 35.601 13.290 1.00 34.06 1273 SER D C 1
ATOM 5793 O O . SER D 1 72 ? -8.311 35.677 12.060 1.00 42.48 1273 SER D O 1
ATOM 5796 N N . TRP D 1 73 ? -8.397 34.452 13.954 1.00 33.04 1274 TRP D N 1
ATOM 5797 C CA . TRP D 1 73 ? -8.696 33.221 13.230 1.00 42.37 1274 TRP D CA 1
ATOM 5798 C C . TRP D 1 73 ? -10.082 33.232 12.598 1.00 40.48 1274 TRP D C 1
ATOM 5799 O O . TRP D 1 73 ? -10.358 32.389 11.738 1.00 36.98 1274 TRP D O 1
ATOM 5810 N N . ASP D 1 74 ? -10.951 34.159 12.996 1.00 39.39 1275 ASP D N 1
ATOM 5811 C CA . ASP D 1 74 ? -12.245 34.350 12.357 1.00 43.94 1275 ASP D CA 1
ATOM 5812 C C . ASP D 1 74 ? -12.177 35.310 11.176 1.00 44.35 1275 ASP D C 1
ATOM 5813 O O . ASP D 1 74 ? -13.221 35.657 10.614 1.00 46.79 1275 ASP D O 1
ATOM 5818 N N . SER D 1 75 ? -10.977 35.746 10.790 1.00 42.40 1276 SER D N 1
ATOM 5819 C CA . SER D 1 75 ? -10.807 36.698 9.702 1.00 42.56 1276 SER D CA 1
ATOM 5820 C C . SER D 1 75 ? -10.072 36.122 8.500 1.00 35.26 1276 SER D C 1
ATOM 5821 O O . SER D 1 75 ? -9.814 36.861 7.542 1.00 42.74 1276 SER D O 1
ATOM 5824 N N . ILE D 1 76 ? -9.717 34.836 8.521 1.00 32.63 1277 ILE D N 1
ATOM 5825 C CA . ILE D 1 76 ? -9.061 34.172 7.402 1.00 38.13 1277 ILE D CA 1
ATOM 5826 C C . ILE D 1 76 ? -9.608 32.754 7.291 1.00 38.64 1277 ILE D C 1
ATOM 5827 O O . ILE D 1 76 ? -10.338 32.273 8.160 1.00 37.80 1277 ILE D O 1
ATOM 5832 N N . THR D 1 77 ? -9.239 32.084 6.203 1.00 33.92 1278 THR D N 1
ATOM 5833 C CA . THR D 1 77 ? -9.631 30.697 6.006 1.00 34.93 1278 THR D CA 1
ATOM 5834 C C . THR D 1 77 ? -8.959 29.802 7.043 1.00 45.37 1278 THR D C 1
ATOM 5835 O O . THR D 1 77 ? -7.857 30.085 7.521 1.00 60.32 1278 THR D O 1
ATOM 5839 N N . LEU D 1 78 ? -9.647 28.715 7.403 1.00 43.98 1279 LEU D N 1
ATOM 5840 C CA . LEU D 1 78 ? -9.067 27.740 8.322 1.00 37.28 1279 LEU D CA 1
ATOM 5841 C C . LEU D 1 78 ? -7.789 27.127 7.760 1.00 43.89 1279 LEU D C 1
ATOM 5842 O O . LEU D 1 78 ? -6.854 26.838 8.516 1.00 52.06 1279 LEU D O 1
ATOM 5847 N N . GLU D 1 79 ? -7.724 26.931 6.440 1.00 35.07 1280 GLU D N 1
ATOM 5848 C CA . GLU D 1 79 ? -6.545 26.311 5.844 1.00 32.66 1280 GLU D CA 1
ATOM 5849 C C . GLU D 1 79 ? -5.327 27.221 5.944 1.00 34.96 1280 GLU D C 1
ATOM 5850 O O . GLU D 1 79 ? -4.230 26.760 6.278 1.00 39.94 1280 GLU D O 1
ATOM 5852 N N . GLN D 1 80 ? -5.494 28.511 5.653 1.00 37.71 1281 GLN D N 1
ATOM 5853 C CA . GLN D 1 80 ? -4.378 29.444 5.743 1.00 41.92 1281 GLN D CA 1
ATOM 5854 C C . GLN D 1 80 ? -4.044 29.828 7.179 1.00 44.27 1281 GLN D C 1
ATOM 5855 O O . GLN D 1 80 ? -2.982 30.415 7.413 1.00 47.31 1281 GLN D O 1
ATOM 5861 N N . TRP D 1 81 ? -4.915 29.511 8.140 1.00 42.47 1282 TRP D N 1
ATOM 5862 C CA . TRP D 1 81 ? -4.579 29.722 9.544 1.00 31.78 1282 TRP D CA 1
ATOM 5863 C C . TRP D 1 81 ? -3.582 28.677 10.029 1.00 39.65 1282 TRP D C 1
ATOM 5864 O O . TRP D 1 81 ? -2.563 29.012 10.645 1.00 38.00 1282 TRP D O 1
ATOM 5875 N N . ARG D 1 82 ? -3.860 27.399 9.758 1.00 39.79 1283 ARG D N 1
ATOM 5876 C CA . ARG D 1 82 ? -2.959 26.329 10.170 1.00 32.65 1283 ARG D CA 1
ATOM 5877 C C . ARG D 1 82 ? -1.627 26.380 9.436 1.00 40.11 1283 ARG D C 1
ATOM 5878 O O . ARG D 1 82 ? -0.630 25.862 9.952 1.00 31.38 1283 ARG D O 1
ATOM 5886 N N . LYS D 1 83 ? -1.589 26.996 8.251 1.00 43.93 1284 LYS D N 1
ATOM 5887 C CA . LYS D 1 83 ? -0.342 27.135 7.508 1.00 37.99 1284 LYS D CA 1
ATOM 5888 C C . LYS D 1 83 ? 0.664 28.014 8.239 1.00 36.70 1284 LYS D C 1
ATOM 5889 O O . LYS D 1 83 ? 1.859 27.963 7.928 1.00 39.40 1284 LYS D O 1
ATOM 5895 N N . ALA D 1 84 ? 0.206 28.818 9.200 1.00 28.33 1285 ALA D N 1
ATOM 5896 C CA . ALA D 1 84 ? 1.107 29.631 10.004 1.00 31.14 1285 ALA D CA 1
ATOM 5897 C C . ALA D 1 84 ? 1.906 28.803 11.000 1.00 42.57 1285 ALA D C 1
ATOM 5898 O O . ALA D 1 84 ? 2.932 29.277 11.499 1.00 36.23 1285 ALA D O 1
ATOM 5900 N N . PHE D 1 85 ? 1.464 27.584 11.296 1.00 42.34 1286 PHE D N 1
ATOM 5901 C CA . PHE D 1 85 ? 2.072 26.758 12.326 1.00 34.92 1286 PHE D CA 1
ATOM 5902 C C . PHE D 1 85 ? 2.951 25.671 11.719 1.00 36.95 1286 PHE D C 1
ATOM 5903 O O . PHE D 1 85 ? 2.757 25.247 10.578 1.00 38.69 1286 PHE D O 1
ATOM 5911 N N . GLY D 1 86 ? 3.927 25.231 12.508 1.00 36.36 1287 GLY D N 1
ATOM 5912 C CA . GLY D 1 86 ? 4.652 24.003 12.252 1.00 26.80 1287 GLY D CA 1
ATOM 5913 C C . GLY D 1 86 ? 4.532 23.103 13.464 1.00 24.21 1287 GLY D C 1
ATOM 5914 O O . GLY D 1 86 ? 4.775 23.549 14.589 1.00 32.02 1287 GLY D O 1
ATOM 5915 N N . VAL D 1 87 ? 4.141 21.847 13.266 1.00 29.91 1288 VAL D N 1
ATOM 5916 C CA . VAL D 1 87 ? 3.823 20.943 14.365 1.00 40.20 1288 VAL D CA 1
ATOM 5917 C C . VAL D 1 87 ? 4.787 19.766 14.332 1.00 35.08 1288 VAL D C 1
ATOM 5918 O O . VAL D 1 87 ? 4.995 19.157 13.277 1.00 34.37 1288 VAL D O 1
ATOM 5922 N N . ILE D 1 88 ? 5.372 19.456 15.486 1.00 36.41 1289 ILE D N 1
ATOM 5923 C CA . ILE D 1 88 ? 6.294 18.333 15.655 1.00 43.49 1289 ILE D CA 1
ATOM 5924 C C . ILE D 1 88 ? 6.142 17.805 17.078 1.00 48.90 1289 ILE D C 1
ATOM 5925 O O . ILE D 1 88 ? 6.203 18.592 18.033 1.00 54.67 1289 ILE D O 1
ATOM 5930 N N . PRO D 1 89 ? 5.939 16.493 17.278 1.00 47.74 1290 PRO D N 1
ATOM 5931 C CA . PRO D 1 89 ? 5.798 15.473 16.235 1.00 49.11 1290 PRO D CA 1
ATOM 5932 C C . PRO D 1 89 ? 4.373 15.357 15.704 1.00 54.01 1290 PRO D C 1
ATOM 5933 O O . PRO D 1 89 ? 3.438 15.862 16.326 1.00 60.18 1290 PRO D O 1
ATOM 5937 N N . GLN D 1 90 ? 4.217 14.694 14.561 1.00 46.25 1291 GLN D N 1
ATOM 5938 C CA . GLN D 1 90 ? 2.918 14.462 13.948 1.00 45.00 1291 GLN D CA 1
ATOM 5939 C C . GLN D 1 90 ? 2.815 13.007 13.515 1.00 58.52 1291 GLN D C 1
ATOM 5940 O O . GLN D 1 90 ? 3.726 12.199 13.723 1.00 57.88 1291 GLN D O 1
ATOM 5946 N N . ASP D 1 91 ? 1.677 12.682 12.908 1.00 60.24 1292 ASP D N 1
ATOM 5947 C CA . ASP D 1 91 ? 1.548 11.525 12.026 1.00 62.19 1292 ASP D CA 1
ATOM 5948 C C . ASP D 1 91 ? 1.692 12.100 10.621 1.00 56.38 1292 ASP D C 1
ATOM 5949 O O . ASP D 1 91 ? 0.717 12.526 10.001 1.00 60.97 1292 ASP D O 1
ATOM 5954 N N . VAL D 1 92 ? 2.935 12.125 10.130 1.00 53.31 1293 VAL D N 1
ATOM 5955 C CA . VAL D 1 92 ? 3.277 12.929 8.961 1.00 50.57 1293 VAL D CA 1
ATOM 5956 C C . VAL D 1 92 ? 2.439 12.512 7.763 1.00 46.36 1293 VAL D C 1
ATOM 5957 O O . VAL D 1 92 ? 2.299 11.320 7.460 1.00 53.99 1293 VAL D O 1
ATOM 5961 N N . PHE D 1 93 ? 1.871 13.502 7.077 1.00 38.62 1294 PHE D N 1
ATOM 5962 C CA . PHE D 1 93 ? 1.082 13.284 5.870 1.00 49.77 1294 PHE D CA 1
ATOM 5963 C C . PHE D 1 93 ? 1.991 13.482 4.662 1.00 48.10 1294 PHE D C 1
ATOM 5964 O O . PHE D 1 93 ? 2.414 14.606 4.372 1.00 42.11 1294 PHE D O 1
ATOM 5972 N N . ILE D 1 94 ? 2.292 12.392 3.965 1.00 41.87 1295 ILE D N 1
ATOM 5973 C CA . ILE D 1 94 ? 3.167 12.417 2.800 1.00 46.75 1295 ILE D CA 1
ATOM 5974 C C . ILE D 1 94 ? 2.302 12.529 1.552 1.00 50.36 1295 ILE D C 1
ATOM 5975 O O . ILE D 1 94 ? 1.414 11.698 1.327 1.00 48.19 1295 ILE D O 1
ATOM 5980 N N . PHE D 1 95 ? 2.558 13.556 0.745 1.00 51.92 1296 PHE D N 1
ATOM 5981 C CA . PHE D 1 95 ? 1.838 13.718 -0.510 1.00 45.31 1296 PHE D CA 1
ATOM 5982 C C . PHE D 1 95 ? 2.115 12.545 -1.441 1.00 48.26 1296 PHE D C 1
ATOM 5983 O O . PHE D 1 95 ? 3.178 11.921 -1.394 1.00 47.79 1296 PHE D O 1
ATOM 5991 N N . SER D 1 96 ? 1.140 12.249 -2.300 1.00 50.22 1297 SER D N 1
ATOM 5992 C CA . SER D 1 96 ? 1.326 11.263 -3.363 1.00 38.89 1297 SER D CA 1
ATOM 5993 C C . SER D 1 96 ? 2.011 11.954 -4.544 1.00 40.18 1297 SER D C 1
ATOM 5994 O O . SER D 1 96 ? 1.443 12.153 -5.620 1.00 55.65 1297 SER D O 1
ATOM 5997 N N . GLY D 1 97 ? 3.261 12.337 -4.311 1.00 35.03 1298 GLY D N 1
ATOM 5998 C CA . GLY D 1 97 ? 4.036 13.034 -5.310 1.00 27.71 1298 GLY D CA 1
ATOM 5999 C C . GLY D 1 97 ? 5.517 12.905 -5.035 1.00 33.21 1298 GLY D C 1
ATOM 6000 O O . GLY D 1 97 ? 5.945 12.140 -4.167 1.00 33.50 1298 GLY D O 1
ATOM 6001 N N . THR D 1 98 ? 6.298 13.674 -5.789 1.00 35.53 1299 THR D N 1
ATOM 6002 C CA . THR D 1 98 ? 7.747 13.617 -5.684 1.00 39.95 1299 THR D CA 1
ATOM 6003 C C . THR D 1 98 ? 8.218 14.194 -4.348 1.00 45.36 1299 THR D C 1
ATOM 6004 O O . THR D 1 98 ? 7.449 14.787 -3.584 1.00 44.54 1299 THR D O 1
ATOM 6008 N N . PHE D 1 99 ? 9.510 14.002 -4.067 1.00 40.80 1300 PHE D N 1
ATOM 6009 C CA . PHE D 1 99 ? 10.118 14.646 -2.907 1.00 34.94 1300 PHE D CA 1
ATOM 6010 C C . PHE D 1 99 ? 10.010 16.162 -3.007 1.00 42.02 1300 PHE D C 1
ATOM 6011 O O . PHE D 1 99 ? 9.829 16.849 -1.994 1.00 51.17 1300 PHE D O 1
ATOM 6019 N N . ARG D 1 100 ? 10.123 16.699 -4.224 1.00 35.07 1301 ARG D N 1
ATOM 6020 C CA . ARG D 1 100 ? 10.015 18.140 -4.419 1.00 32.58 1301 ARG D CA 1
ATOM 6021 C C . ARG D 1 100 ? 8.627 18.645 -4.047 1.00 47.52 1301 ARG D C 1
ATOM 6022 O O . ARG D 1 100 ? 8.485 19.728 -3.467 1.00 53.96 1301 ARG D O 1
ATOM 6030 N N . LYS D 1 101 ? 7.589 17.871 -4.369 1.00 46.95 1302 LYS D N 1
ATOM 6031 C CA . LYS D 1 101 ? 6.232 18.288 -4.036 1.00 46.64 1302 LYS D CA 1
ATOM 6032 C C . LYS D 1 101 ? 5.952 18.153 -2.544 1.00 40.50 1302 LYS D C 1
ATOM 6033 O O . LYS D 1 101 ? 5.171 18.934 -1.990 1.00 42.60 1302 LYS D O 1
ATOM 6039 N N . ASN D 1 102 ? 6.572 17.176 -1.879 1.00 37.33 1303 ASN D N 1
ATOM 6040 C CA . ASN D 1 102 ? 6.365 17.018 -0.443 1.00 35.96 1303 ASN D CA 1
ATOM 6041 C C . ASN D 1 102 ? 7.071 18.115 0.343 1.00 37.42 1303 ASN D C 1
ATOM 6042 O O . ASN D 1 102 ? 6.553 18.587 1.362 1.00 45.23 1303 ASN D O 1
ATOM 6047 N N . LEU D 1 103 ? 8.254 18.531 -0.110 1.00 38.45 1304 LEU D N 1
ATOM 6048 C CA . LEU D 1 103 ? 8.983 19.585 0.585 1.00 42.83 1304 LEU D CA 1
ATOM 6049 C C . LEU D 1 103 ? 8.463 20.968 0.210 1.00 43.12 1304 LEU D C 1
ATOM 6050 O O . LEU D 1 103 ? 8.301 21.830 1.081 1.00 46.06 1304 LEU D O 1
ATOM 6055 N N . ASP D 1 104 ? 8.190 21.196 -1.077 1.00 37.63 1305 ASP D N 1
ATOM 6056 C CA . ASP D 1 104 ? 7.698 22.477 -1.580 1.00 35.51 1305 ASP D CA 1
ATOM 6057 C C . ASP D 1 104 ? 6.379 22.237 -2.307 1.00 44.14 1305 ASP D C 1
ATOM 6058 O O . ASP D 1 104 ? 6.344 22.164 -3.545 1.00 46.14 1305 ASP D O 1
ATOM 6063 N N . PRO D 1 105 ? 5.273 22.104 -1.571 1.00 39.08 1306 PRO D N 1
ATOM 6064 C CA . PRO D 1 105 ? 3.979 21.889 -2.238 1.00 44.25 1306 PRO D CA 1
ATOM 6065 C C . PRO D 1 105 ? 3.536 23.064 -3.090 1.00 58.36 1306 PRO D C 1
ATOM 6066 O O . PRO D 1 105 ? 2.865 22.861 -4.110 1.00 66.15 1306 PRO D O 1
ATOM 6070 N N . ASN D 1 106 ? 3.894 24.286 -2.707 1.00 58.12 1307 ASN D N 1
ATOM 6071 C CA . ASN D 1 106 ? 3.467 25.482 -3.420 1.00 56.50 1307 ASN D CA 1
ATOM 6072 C C . ASN D 1 106 ? 4.416 25.876 -4.543 1.00 61.01 1307 ASN D C 1
ATOM 6073 O O . ASN D 1 106 ? 4.164 26.878 -5.220 1.00 66.78 1307 ASN D O 1
ATOM 6078 N N . GLU D 1 107 ? 5.496 25.118 -4.749 1.00 66.64 1308 GLU D N 1
ATOM 6079 C CA . GLU D 1 107 ? 6.415 25.320 -5.873 1.00 65.93 1308 GLU D CA 1
ATOM 6080 C C . GLU D 1 107 ? 6.977 26.740 -5.894 1.00 58.99 1308 GLU D C 1
ATOM 6081 O O . GLU D 1 107 ? 7.122 27.355 -6.953 1.00 61.79 1308 GLU D O 1
ATOM 6087 N N . GLN D 1 108 ? 7.298 27.265 -4.714 1.00 57.17 1309 GLN D N 1
ATOM 6088 C CA . GLN D 1 108 ? 7.834 28.612 -4.577 1.00 45.39 1309 GLN D CA 1
ATOM 6089 C C . GLN D 1 108 ? 9.353 28.641 -4.476 1.00 47.66 1309 GLN D C 1
ATOM 6090 O O . GLN D 1 108 ? 9.925 29.717 -4.275 1.00 59.41 1309 GLN D O 1
ATOM 6092 N N . TRP D 1 109 ? 10.019 27.497 -4.615 1.00 41.48 1310 TRP D N 1
ATOM 6093 C CA . TRP D 1 109 ? 11.461 27.413 -4.444 1.00 53.58 1310 TRP D CA 1
ATOM 6094 C C . TRP D 1 109 ? 12.078 26.592 -5.567 1.00 54.03 1310 TRP D C 1
ATOM 6095 O O . TRP D 1 109 ? 11.424 25.735 -6.169 1.00 51.51 1310 TRP D O 1
ATOM 6106 N N . SER D 1 110 ? 13.349 26.867 -5.840 1.00 47.34 1311 SER D N 1
ATOM 6107 C CA . SER D 1 110 ? 14.121 26.101 -6.803 1.00 49.40 1311 SER D CA 1
ATOM 6108 C C . SER D 1 110 ? 14.738 24.879 -6.128 1.00 52.16 1311 SER D C 1
ATOM 6109 O O . SER D 1 110 ? 14.767 24.762 -4.901 1.00 53.48 1311 SER D O 1
ATOM 6112 N N . ASP D 1 111 ? 15.242 23.956 -6.951 1.00 51.76 1312 ASP D N 1
ATOM 6113 C CA . ASP D 1 111 ? 15.872 22.759 -6.407 1.00 54.24 1312 ASP D CA 1
ATOM 6114 C C . ASP D 1 111 ? 17.146 23.090 -5.640 1.00 65.12 1312 ASP D C 1
ATOM 6115 O O . ASP D 1 111 ? 17.513 22.361 -4.711 1.00 74.64 1312 ASP D O 1
ATOM 6120 N N . GLN D 1 112 ? 17.828 24.178 -6.003 1.00 65.06 1313 GLN D N 1
ATOM 6121 C CA . GLN D 1 112 ? 19.012 24.587 -5.254 1.00 57.35 1313 GLN D CA 1
ATOM 6122 C C . GLN D 1 112 ? 18.641 25.048 -3.850 1.00 62.67 1313 GLN D C 1
ATOM 6123 O O . GLN D 1 112 ? 19.299 24.673 -2.872 1.00 56.19 1313 GLN D O 1
ATOM 6125 N N . GLU D 1 113 ? 17.586 25.857 -3.731 1.00 57.72 1314 GLU D N 1
ATOM 6126 C CA . GLU D 1 113 ? 17.151 26.318 -2.418 1.00 62.64 1314 GLU D CA 1
ATOM 6127 C C . GLU D 1 113 ? 16.533 25.190 -1.601 1.00 64.15 1314 GLU D C 1
ATOM 6128 O O . GLU D 1 113 ? 16.617 25.202 -0.368 1.00 71.08 1314 GLU D O 1
ATOM 6134 N N . ILE D 1 114 ? 15.915 24.209 -2.264 1.00 68.15 1315 ILE D N 1
ATOM 6135 C CA . ILE D 1 114 ? 15.323 23.084 -1.546 1.00 53.92 1315 ILE D CA 1
ATOM 6136 C C . ILE D 1 114 ? 16.407 22.154 -1.018 1.00 56.91 1315 ILE D C 1
ATOM 6137 O O . ILE D 1 114 ? 16.307 21.634 0.101 1.00 60.79 1315 ILE D O 1
ATOM 6142 N N . TRP D 1 115 ? 17.465 21.936 -1.805 1.00 55.68 1316 TRP D N 1
ATOM 6143 C CA . TRP D 1 115 ? 18.509 20.998 -1.399 1.00 59.85 1316 TRP D CA 1
ATOM 6144 C C . TRP D 1 115 ? 19.266 21.493 -0.173 1.00 71.59 1316 TRP D C 1
ATOM 6145 O O . TRP D 1 115 ? 19.643 20.693 0.692 1.00 78.24 1316 TRP D O 1
ATOM 6156 N N . LYS D 1 116 ? 19.504 22.803 -0.078 1.00 66.40 1317 LYS D N 1
ATOM 6157 C CA . LYS D 1 116 ? 20.225 23.327 1.077 1.00 74.20 1317 LYS D CA 1
ATOM 6158 C C . LYS D 1 116 ? 19.388 23.218 2.345 1.00 66.01 1317 LYS D C 1
ATOM 6159 O O . LYS D 1 116 ? 19.920 22.925 3.422 1.00 65.27 1317 LYS D O 1
ATOM 6165 N N . VAL D 1 117 ? 18.078 23.446 2.238 1.00 69.02 1318 VAL D N 1
ATOM 6166 C CA . VAL D 1 117 ? 17.196 23.213 3.377 1.00 50.40 1318 VAL D CA 1
ATOM 6167 C C . VAL D 1 117 ? 17.133 21.726 3.701 1.00 44.62 1318 VAL D C 1
ATOM 6168 O O . VAL D 1 117 ? 17.068 21.332 4.871 1.00 46.64 1318 VAL D O 1
ATOM 6172 N N . ALA D 1 118 ? 17.162 20.876 2.671 1.00 40.64 1319 ALA D N 1
ATOM 6173 C CA . ALA D 1 118 ? 17.186 19.437 2.902 1.00 47.73 1319 ALA D CA 1
ATOM 6174 C C . ALA D 1 118 ? 18.514 18.987 3.496 1.00 55.31 1319 ALA D C 1
ATOM 6175 O O . ALA D 1 118 ? 18.563 17.976 4.207 1.00 53.71 1319 ALA D O 1
ATOM 6177 N N . ASP D 1 119 ? 19.595 19.719 3.221 1.00 51.93 1320 ASP D N 1
ATOM 6178 C CA . ASP D 1 119 ? 20.889 19.372 3.796 1.00 64.45 1320 ASP D CA 1
ATOM 6179 C C . ASP D 1 119 ? 20.995 19.836 5.244 1.00 55.00 1320 ASP D C 1
ATOM 6180 O O . ASP D 1 119 ? 21.608 19.154 6.073 1.00 54.14 1320 ASP D O 1
ATOM 6185 N N . GLU D 1 120 ? 20.402 20.990 5.566 1.00 51.66 1321 GLU D N 1
ATOM 6186 C CA . GLU D 1 120 ? 20.430 21.481 6.940 1.00 50.59 1321 GLU D CA 1
ATOM 6187 C C . GLU D 1 120 ? 19.664 20.564 7.885 1.00 47.12 1321 GLU D C 1
ATOM 6188 O O . GLU D 1 120 ? 20.008 20.470 9.068 1.00 61.03 1321 GLU D O 1
ATOM 6194 N N . VAL D 1 121 ? 18.631 19.886 7.389 1.00 47.51 1322 VAL D N 1
ATOM 6195 C CA . VAL D 1 121 ? 17.823 19.002 8.220 1.00 45.35 1322 VAL D CA 1
ATOM 6196 C C . VAL D 1 121 ? 18.368 17.583 8.126 1.00 45.00 1322 VAL D C 1
ATOM 6197 O O . VAL D 1 121 ? 17.774 16.640 8.661 1.00 45.19 1322 VAL D O 1
ATOM 6201 N N . GLY D 1 122 ? 19.499 17.423 7.445 1.00 45.60 1323 GLY D N 1
ATOM 6202 C CA . GLY D 1 122 ? 20.144 16.126 7.359 1.00 49.85 1323 GLY D CA 1
ATOM 6203 C C . GLY D 1 122 ? 19.428 15.112 6.496 1.00 45.38 1323 GLY D C 1
ATOM 6204 O O . GLY D 1 122 ? 19.543 13.908 6.744 1.00 44.80 1323 GLY D O 1
ATOM 6205 N N . LEU D 1 123 ? 18.694 15.564 5.480 1.00 45.99 1324 LEU D N 1
ATOM 6206 C CA . LEU D 1 123 ? 17.975 14.663 4.589 1.00 50.87 1324 LEU D CA 1
ATOM 6207 C C . LEU D 1 123 ? 18.709 14.389 3.283 1.00 57.34 1324 LEU D C 1
ATOM 6208 O O . LEU D 1 123 ? 18.267 13.525 2.519 1.00 44.77 1324 LEU D O 1
ATOM 6213 N N . ARG D 1 124 ? 19.812 15.092 3.011 1.00 57.84 1325 ARG D N 1
ATOM 6214 C CA . ARG D 1 124 ? 20.536 14.876 1.761 1.00 50.29 1325 ARG D CA 1
ATOM 6215 C C . ARG D 1 124 ? 21.016 13.435 1.640 1.00 41.73 1325 ARG D C 1
ATOM 6216 O O . ARG D 1 124 ? 21.005 12.859 0.546 1.00 46.52 1325 ARG D O 1
ATOM 6224 N N . SER D 1 125 ? 21.431 12.831 2.755 1.00 45.03 1326 SER D N 1
ATOM 6225 C CA . SER D 1 125 ? 21.877 11.443 2.715 1.00 47.78 1326 SER D CA 1
ATOM 6226 C C . SER D 1 125 ? 20.729 10.489 2.409 1.00 46.31 1326 SER D C 1
ATOM 6227 O O . SER D 1 125 ? 20.959 9.396 1.880 1.00 53.45 1326 SER D O 1
ATOM 6230 N N . VAL D 1 126 ? 19.496 10.881 2.722 1.00 39.55 1327 VAL D N 1
ATOM 6231 C CA . VAL D 1 126 ? 18.343 10.014 2.501 1.00 40.44 1327 VAL D CA 1
ATOM 6232 C C . VAL D 1 126 ? 17.791 10.164 1.089 1.00 49.92 1327 VAL D C 1
ATOM 6233 O O . VAL D 1 126 ? 17.434 9.171 0.450 1.00 57.75 1327 VAL D O 1
ATOM 6237 N N . ILE D 1 127 ? 17.718 11.396 0.580 1.00 49.57 1328 ILE D N 1
ATOM 6238 C CA . ILE D 1 127 ? 17.145 11.621 -0.745 1.00 51.47 1328 ILE D CA 1
ATOM 6239 C C . ILE D 1 127 ? 18.015 10.987 -1.824 1.00 56.33 1328 ILE D C 1
ATOM 6240 O O . ILE D 1 127 ? 17.505 10.451 -2.815 1.00 62.15 1328 ILE D O 1
ATOM 6245 N N . GLU D 1 128 ? 19.338 11.031 -1.649 1.00 51.21 1329 GLU D N 1
ATOM 6246 C CA . GLU D 1 128 ? 20.244 10.506 -2.664 1.00 46.11 1329 GLU D CA 1
ATOM 6247 C C . GLU D 1 128 ? 20.208 8.986 -2.755 1.00 51.47 1329 GLU D C 1
ATOM 6248 O O . GLU D 1 128 ? 20.668 8.428 -3.756 1.00 61.15 1329 GLU D O 1
ATOM 6254 N N . GLN D 1 129 ? 19.676 8.305 -1.739 1.00 51.41 1330 GLN D N 1
ATOM 6255 C CA . GLN D 1 129 ? 19.562 6.853 -1.792 1.00 57.45 1330 GLN D CA 1
ATOM 6256 C C . GLN D 1 129 ? 18.467 6.382 -2.739 1.00 57.60 1330 GLN D C 1
ATOM 6257 O O . GLN D 1 129 ? 18.396 5.183 -3.027 1.00 56.43 1330 GLN D O 1
ATOM 6263 N N . PHE D 1 130 ? 17.616 7.291 -3.227 1.00 56.12 1331 PHE D N 1
ATOM 6264 C CA . PHE D 1 130 ? 16.546 6.953 -4.148 1.00 50.35 1331 PHE D CA 1
ATOM 6265 C C . PHE D 1 130 ? 16.868 7.455 -5.550 1.00 54.68 1331 PHE D C 1
ATOM 6266 O O . PHE D 1 130 ? 17.397 8.561 -5.704 1.00 55.59 1331 PHE D O 1
ATOM 6274 N N . PRO D 1 131 ? 16.565 6.668 -6.583 1.00 51.03 1332 PRO D N 1
ATOM 6275 C CA . PRO D 1 131 ? 16.883 7.092 -7.954 1.00 47.96 1332 PRO D CA 1
ATOM 6276 C C . PRO D 1 131 ? 16.062 8.308 -8.358 1.00 50.98 1332 PRO D C 1
ATOM 6277 O O . PRO D 1 131 ? 14.835 8.316 -8.235 1.00 62.11 1332 PRO D O 1
ATOM 6281 N N . GLY D 1 132 ? 16.752 9.338 -8.844 1.00 52.19 1333 GLY D N 1
ATOM 6282 C CA . GLY D 1 132 ? 16.122 10.575 -9.251 1.00 48.85 1333 GLY D CA 1
ATOM 6283 C C . GLY D 1 132 ? 16.176 11.683 -8.222 1.00 46.06 1333 GLY D C 1
ATOM 6284 O O . GLY D 1 132 ? 15.915 12.841 -8.572 1.00 46.44 1333 GLY D O 1
ATOM 6285 N N . GLY D 1 133 ? 16.506 11.367 -6.971 1.00 41.67 1334 GLY D N 1
ATOM 6286 C CA . GLY D 1 133 ? 16.589 12.371 -5.929 1.00 38.90 1334 GLY D CA 1
ATOM 6287 C C . GLY D 1 133 ? 15.258 13.027 -5.631 1.00 42.46 1334 GLY D C 1
ATOM 6288 O O . GLY D 1 133 ? 14.338 12.379 -5.123 1.00 47.49 1334 GLY D O 1
ATOM 6289 N N . LEU D 1 134 ? 15.142 14.319 -5.945 1.00 41.95 1335 LEU D N 1
ATOM 6290 C CA . LEU D 1 134 ? 13.882 15.026 -5.754 1.00 44.60 1335 LEU D CA 1
ATOM 6291 C C . LEU D 1 134 ? 12.781 14.526 -6.680 1.00 45.99 1335 LEU D C 1
ATOM 6292 O O . LEU D 1 134 ? 11.610 14.845 -6.447 1.00 51.39 1335 LEU D O 1
ATOM 6297 N N . ASP D 1 135 ? 13.122 13.758 -7.713 1.00 45.93 1336 ASP D N 1
ATOM 6298 C CA . ASP D 1 135 ? 12.150 13.253 -8.672 1.00 47.51 1336 ASP D CA 1
ATOM 6299 C C . ASP D 1 135 ? 11.627 11.867 -8.316 1.00 49.00 1336 ASP D C 1
ATOM 6300 O O . ASP D 1 135 ? 10.867 11.288 -9.099 1.00 41.46 1336 ASP D O 1
ATOM 6305 N N . PHE D 1 136 ? 12.016 11.322 -7.166 1.00 46.35 1337 PHE D N 1
ATOM 6306 C CA . PHE D 1 136 ? 11.484 10.042 -6.721 1.00 45.29 1337 PHE D CA 1
ATOM 6307 C C . PHE D 1 136 ? 10.116 10.259 -6.088 1.00 42.79 1337 PHE D C 1
ATOM 6308 O O . PHE D 1 136 ? 9.956 11.115 -5.212 1.00 57.21 1337 PHE D O 1
ATOM 6316 N N . VAL D 1 137 ? 9.131 9.492 -6.538 1.00 41.13 1338 VAL D N 1
ATOM 6317 C CA . VAL D 1 137 ? 7.746 9.683 -6.127 1.00 36.34 1338 VAL D CA 1
ATOM 6318 C C . VAL D 1 137 ? 7.490 8.901 -4.846 1.00 38.84 1338 VAL D C 1
ATOM 6319 O O . VAL D 1 137 ? 7.888 7.737 -4.725 1.00 44.75 1338 VAL D O 1
ATOM 6323 N N . LEU D 1 138 ? 6.821 9.544 -3.891 1.00 26.17 1339 LEU D N 1
ATOM 6324 C CA . LEU D 1 138 ? 6.469 8.932 -2.612 1.00 43.43 1339 LEU D CA 1
ATOM 6325 C C . LEU D 1 138 ? 5.002 8.521 -2.667 1.00 43.61 1339 LEU D C 1
ATOM 6326 O O . LEU D 1 138 ? 4.106 9.363 -2.574 1.00 53.37 1339 LEU D O 1
ATOM 6331 N N . VAL D 1 139 ? 4.758 7.221 -2.820 1.00 38.93 1340 VAL D N 1
ATOM 6332 C CA . VAL D 1 139 ? 3.401 6.688 -2.802 1.00 35.45 1340 VAL D CA 1
ATOM 6333 C C . VAL D 1 139 ? 3.237 5.812 -1.568 1.00 45.65 1340 VAL D C 1
ATOM 6334 O O . VAL D 1 139 ? 4.190 5.617 -0.804 1.00 52.74 1340 VAL D O 1
ATOM 6338 N N . ASP D 1 140 ? 2.027 5.285 -1.368 1.00 41.06 1341 ASP D N 1
ATOM 6339 C CA . ASP D 1 140 ? 1.715 4.427 -0.222 1.00 55.29 1341 ASP D CA 1
ATOM 6340 C C . ASP D 1 140 ? 2.044 5.128 1.097 1.00 53.80 1341 ASP D C 1
ATOM 6341 O O . ASP D 1 140 ? 2.609 4.532 2.017 1.00 50.36 1341 ASP D O 1
ATOM 6346 N N . GLY D 1 141 ? 1.693 6.409 1.184 1.00 51.58 1342 GLY D N 1
ATOM 6347 C CA . GLY D 1 141 ? 1.933 7.172 2.394 1.00 31.31 1342 GLY D CA 1
ATOM 6348 C C . GLY D 1 141 ? 3.391 7.390 2.722 1.00 33.86 1342 GLY D C 1
ATOM 6349 O O . GLY D 1 141 ? 3.728 7.612 3.887 1.00 42.58 1342 GLY D O 1
ATOM 6350 N N . GLY D 1 142 ? 4.269 7.334 1.726 1.00 44.49 1343 GLY D N 1
ATOM 6351 C CA . GLY D 1 142 ? 5.694 7.474 1.970 1.00 47.63 1343 GLY D CA 1
ATOM 6352 C C . GLY D 1 142 ? 6.281 6.359 2.807 1.00 41.79 1343 GLY D C 1
ATOM 6353 O O . GLY D 1 142 ? 7.139 6.617 3.659 1.00 41.18 1343 GLY D O 1
ATOM 6354 N N . CYS D 1 143 ? 5.843 5.118 2.578 1.00 42.35 1344 CYS D N 1
ATOM 6355 C CA . CYS D 1 143 ? 6.286 3.996 3.398 1.00 46.45 1344 CYS D CA 1
ATOM 6356 C C . CYS D 1 143 ? 7.776 3.710 3.255 1.00 49.89 1344 CYS D C 1
ATOM 6357 O O . CYS D 1 143 ? 8.352 3.056 4.131 1.00 49.59 1344 CYS D O 1
ATOM 6360 N N . VAL D 1 144 ? 8.412 4.182 2.179 1.00 45.37 1345 VAL D N 1
ATOM 6361 C CA . VAL D 1 144 ? 9.843 3.963 1.997 1.00 48.82 1345 VAL D CA 1
ATOM 6362 C C . VAL D 1 144 ? 10.694 4.811 2.928 1.00 60.71 1345 VAL D C 1
ATOM 6363 O O . VAL D 1 144 ? 11.909 4.596 3.007 1.00 61.22 1345 VAL D O 1
ATOM 6367 N N . LEU D 1 145 ? 10.094 5.768 3.630 1.00 60.41 1346 LEU D N 1
ATOM 6368 C CA . LEU D 1 145 ? 10.806 6.610 4.580 1.00 53.96 1346 LEU D CA 1
ATOM 6369 C C . LEU D 1 145 ? 10.496 6.168 6.003 1.00 53.22 1346 LEU D C 1
ATOM 6370 O O . LEU D 1 145 ? 9.353 5.826 6.323 1.00 51.58 1346 LEU D O 1
ATOM 6375 N N . SER D 1 146 ? 11.519 6.180 6.855 1.00 54.85 1347 SER D N 1
ATOM 6376 C CA . SER D 1 146 ? 11.329 5.834 8.253 1.00 45.43 1347 SER D CA 1
ATOM 6377 C C . SER D 1 146 ? 10.574 6.949 8.976 1.00 40.54 1347 SER D C 1
ATOM 6378 O O . SER D 1 146 ? 10.358 8.042 8.444 1.00 51.35 1347 SER D O 1
ATOM 6381 N N . HIS D 1 147 ? 10.171 6.657 10.215 1.00 36.81 1348 HIS D N 1
ATOM 6382 C CA . HIS D 1 147 ? 9.397 7.625 10.985 1.00 29.93 1348 HIS D CA 1
ATOM 6383 C C . HIS D 1 147 ? 10.214 8.874 11.293 1.00 42.28 1348 HIS D C 1
ATOM 6384 O O . HIS D 1 147 ? 9.696 9.995 11.214 1.00 42.24 1348 HIS D O 1
ATOM 6391 N N . GLY D 1 148 ? 11.490 8.704 11.645 1.00 43.81 1349 GLY D N 1
ATOM 6392 C CA . GLY D 1 148 ? 12.323 9.858 11.940 1.00 31.35 1349 GLY D CA 1
ATOM 6393 C C . GLY D 1 148 ? 12.561 10.734 10.725 1.00 37.77 1349 GLY D C 1
ATOM 6394 O O . GLY D 1 148 ? 12.576 11.963 10.829 1.00 39.80 1349 GLY D O 1
ATOM 6395 N N . HIS D 1 149 ? 12.747 10.116 9.556 1.00 38.62 1350 HIS D N 1
ATOM 6396 C CA . HIS D 1 149 ? 12.950 10.894 8.339 1.00 42.20 1350 HIS D CA 1
ATOM 6397 C C . HIS D 1 149 ? 11.699 11.672 7.953 1.00 42.90 1350 HIS D C 1
ATOM 6398 O O . HIS D 1 149 ? 11.803 12.787 7.430 1.00 42.63 1350 HIS D O 1
ATOM 6405 N N . LYS D 1 150 ? 10.513 11.108 8.202 1.00 46.58 1351 LYS D N 1
ATOM 6406 C CA . LYS D 1 150 ? 9.280 11.848 7.952 1.00 38.57 1351 LYS D CA 1
ATOM 6407 C C . LYS D 1 150 ? 9.192 13.084 8.838 1.00 32.87 1351 LYS D C 1
ATOM 6408 O O . LYS D 1 150 ? 8.668 14.122 8.417 1.00 27.58 1351 LYS D O 1
ATOM 6414 N N . GLN D 1 151 ? 9.689 12.987 10.075 1.00 23.59 1352 GLN D N 1
ATOM 6415 C CA . GLN D 1 151 ? 9.748 14.163 10.938 1.00 31.81 1352 GLN D CA 1
ATOM 6416 C C . GLN D 1 151 ? 10.631 15.243 10.327 1.00 37.72 1352 GLN D C 1
ATOM 6417 O O . GLN D 1 151 ? 10.273 16.427 10.331 1.00 35.13 1352 GLN D O 1
ATOM 6423 N N . LEU D 1 152 ? 11.790 14.851 9.793 1.00 36.71 1353 LEU D N 1
ATOM 6424 C CA . LEU D 1 152 ? 12.658 15.814 9.125 1.00 44.47 1353 LEU D CA 1
ATOM 6425 C C . LEU D 1 152 ? 12.011 16.344 7.851 1.00 43.42 1353 LEU D C 1
ATOM 6426 O O . LEU D 1 152 ? 12.166 17.524 7.515 1.00 45.09 1353 LEU D O 1
ATOM 6431 N N . MET D 1 153 ? 11.286 15.484 7.128 1.00 41.78 1354 MET D N 1
ATOM 6432 C CA . MET D 1 153 ? 10.511 15.949 5.982 1.00 38.58 1354 MET D CA 1
ATOM 6433 C C . MET D 1 153 ? 9.499 17.007 6.402 1.00 33.21 1354 MET D C 1
ATOM 6434 O O . MET D 1 153 ? 9.323 18.019 5.713 1.00 40.56 1354 MET D O 1
ATOM 6439 N N . CYS D 1 154 ? 8.826 16.790 7.534 1.00 25.98 1355 CYS D N 1
ATOM 6440 C CA . CYS D 1 154 ? 7.896 17.790 8.044 1.00 30.05 1355 CYS D CA 1
ATOM 6441 C C . CYS D 1 154 ? 8.627 19.040 8.515 1.00 35.15 1355 CYS D C 1
ATOM 6442 O O . CYS D 1 154 ? 8.107 20.152 8.371 1.00 40.88 1355 CYS D O 1
ATOM 6445 N N . LEU D 1 155 ? 9.828 18.878 9.075 1.00 33.46 1356 LEU D N 1
ATOM 6446 C CA . LEU D 1 155 ? 10.624 20.033 9.479 1.00 30.71 1356 LEU D CA 1
ATOM 6447 C C . LEU D 1 155 ? 11.036 20.862 8.270 1.00 38.43 1356 LEU D C 1
ATOM 6448 O O . LEU D 1 155 ? 10.862 22.087 8.255 1.00 30.44 1356 LEU D O 1
ATOM 6453 N N . ALA D 1 156 ? 11.589 20.208 7.244 1.00 35.24 1357 ALA D N 1
ATOM 6454 C CA . ALA D 1 156 ? 11.983 20.923 6.036 1.00 34.11 1357 ALA D CA 1
ATOM 6455 C C . ALA D 1 156 ? 10.784 21.558 5.345 1.00 43.74 1357 ALA D C 1
ATOM 6456 O O . ALA D 1 156 ? 10.909 22.636 4.752 1.00 42.07 1357 ALA D O 1
ATOM 6458 N N . ARG D 1 157 ? 9.618 20.911 5.413 1.00 37.19 1358 ARG D N 1
ATOM 6459 C CA . ARG D 1 157 ? 8.416 21.482 4.812 1.00 31.83 1358 ARG D CA 1
ATOM 6460 C C . ARG D 1 157 ? 8.004 22.769 5.516 1.00 29.82 1358 ARG D C 1
ATOM 6461 O O . ARG D 1 157 ? 7.581 23.731 4.865 1.00 41.16 1358 ARG D O 1
ATOM 6469 N N . ALA D 1 158 ? 8.126 22.809 6.845 1.00 38.52 1359 ALA D N 1
ATOM 6470 C CA . ALA D 1 158 ? 7.732 24.004 7.585 1.00 35.67 1359 ALA D CA 1
ATOM 6471 C C . ALA D 1 158 ? 8.676 25.168 7.307 1.00 42.06 1359 ALA D C 1
ATOM 6472 O O . ALA D 1 158 ? 8.238 26.321 7.221 1.00 38.43 1359 ALA D O 1
ATOM 6474 N N . VAL D 1 159 ? 9.974 24.887 7.165 1.00 45.17 1360 VAL D N 1
ATOM 6475 C CA . VAL D 1 159 ? 10.936 25.942 6.858 1.00 38.21 1360 VAL D CA 1
ATOM 6476 C C . VAL D 1 159 ? 10.650 26.543 5.487 1.00 40.76 1360 VAL D C 1
ATOM 6477 O O . VAL D 1 159 ? 10.681 27.767 5.310 1.00 42.16 1360 VAL D O 1
ATOM 6481 N N . LEU D 1 160 ? 10.359 25.694 4.498 1.00 41.74 1361 LEU D N 1
ATOM 6482 C CA . LEU D 1 160 ? 10.054 26.172 3.155 1.00 47.85 1361 LEU D CA 1
ATOM 6483 C C . LEU D 1 160 ? 8.740 26.939 3.086 1.00 51.73 1361 LEU D C 1
ATOM 6484 O O . LEU D 1 160 ? 8.495 27.622 2.085 1.00 46.29 1361 LEU D O 1
ATOM 6489 N N . SER D 1 161 ? 7.895 26.838 4.106 1.00 36.07 1362 SER D N 1
ATOM 6490 C CA . SER D 1 161 ? 6.691 27.647 4.210 1.00 46.66 1362 SER D CA 1
ATOM 6491 C C . SER D 1 161 ? 6.966 28.875 5.072 1.00 46.43 1362 SER D C 1
ATOM 6492 O O . SER D 1 161 ? 8.040 29.029 5.660 1.00 48.95 1362 SER D O 1
ATOM 6495 N N . LYS D 1 162 ? 5.972 29.763 5.144 1.00 40.07 1363 LYS D N 1
ATOM 6496 C CA . LYS D 1 162 ? 6.083 30.988 5.926 1.00 48.30 1363 LYS D CA 1
ATOM 6497 C C . LYS D 1 162 ? 5.682 30.794 7.384 1.00 49.49 1363 LYS D C 1
ATOM 6498 O O . LYS D 1 162 ? 5.190 31.736 8.019 1.00 58.58 1363 LYS D O 1
ATOM 6500 N N . ALA D 1 163 ? 5.882 29.597 7.931 1.00 51.31 1364 ALA D N 1
ATOM 6501 C CA . ALA D 1 163 ? 5.469 29.313 9.299 1.00 38.27 1364 ALA D CA 1
ATOM 6502 C C . ALA D 1 163 ? 6.308 30.113 10.288 1.00 37.15 1364 ALA D C 1
ATOM 6503 O O . ALA D 1 163 ? 7.540 30.123 10.210 1.00 45.39 1364 ALA D O 1
ATOM 6505 N N . LYS D 1 164 ? 5.634 30.784 11.222 1.00 25.49 1365 LYS D N 1
ATOM 6506 C CA . LYS D 1 164 ? 6.296 31.610 12.222 1.00 23.48 1365 LYS D CA 1
ATOM 6507 C C . LYS D 1 164 ? 6.017 31.165 13.650 1.00 32.03 1365 LYS D C 1
ATOM 6508 O O . LYS D 1 164 ? 6.494 31.816 14.589 1.00 39.04 1365 LYS D O 1
ATOM 6514 N N . ILE D 1 165 ? 5.263 30.087 13.848 1.00 24.59 1366 ILE D N 1
ATOM 6515 C CA . ILE D 1 165 ? 4.974 29.551 15.173 1.00 32.76 1366 ILE D CA 1
ATOM 6516 C C . ILE D 1 165 ? 5.198 28.047 15.118 1.00 24.29 1366 ILE D C 1
ATOM 6517 O O . ILE D 1 165 ? 4.448 27.328 14.446 1.00 26.33 1366 ILE D O 1
ATOM 6522 N N .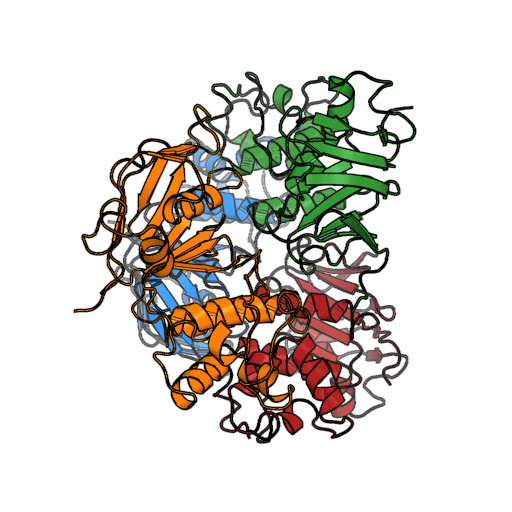 LEU D 1 166 ? 6.224 27.570 15.817 1.00 19.64 1367 LEU D N 1
ATOM 6523 C CA . LEU D 1 166 ? 6.561 26.153 15.847 1.00 20.72 1367 LEU D CA 1
ATOM 6524 C C . LEU D 1 166 ? 6.060 25.549 17.154 1.00 28.16 1367 LEU D C 1
ATOM 6525 O O . LEU D 1 166 ? 6.421 26.018 18.240 1.00 20.13 1367 LEU D O 1
ATOM 6530 N N . LEU D 1 167 ? 5.231 24.516 17.045 1.00 16.83 1368 LEU D N 1
ATOM 6531 C CA . LEU D 1 167 ? 4.662 23.833 18.197 1.00 11.66 1368 LEU D CA 1
ATOM 6532 C C . LEU D 1 167 ? 5.391 22.513 18.412 1.00 15.54 1368 LEU D C 1
ATOM 6533 O O . LEU D 1 167 ? 5.479 21.691 17.495 1.00 21.45 1368 LEU D O 1
ATOM 6538 N N . LEU D 1 168 ? 5.909 22.314 19.622 1.00 7.60 1369 LEU D N 1
ATOM 6539 C CA . LEU D 1 168 ? 6.657 21.112 19.974 1.00 24.60 1369 LEU D CA 1
ATOM 6540 C C . LEU D 1 168 ? 5.984 20.439 21.162 1.00 24.93 1369 LEU D C 1
ATOM 6541 O O . LEU D 1 168 ? 5.878 21.035 22.240 1.00 21.37 1369 LEU D O 1
ATOM 6546 N N . ASP D 1 169 ? 5.534 19.200 20.967 1.00 13.91 1370 ASP D N 1
ATOM 6547 C CA . ASP D 1 169 ? 4.836 18.442 22.005 1.00 14.24 1370 ASP D CA 1
ATOM 6548 C C . ASP D 1 169 ? 5.803 17.405 22.565 1.00 18.67 1370 ASP D C 1
ATOM 6549 O O . ASP D 1 169 ? 5.974 16.326 21.991 1.00 16.05 1370 ASP D O 1
ATOM 6554 N N . GLU D 1 170 ? 6.427 17.742 23.690 1.00 24.04 1371 GLU D N 1
ATOM 6555 C CA . GLU D 1 170 ? 7.370 16.870 24.381 1.00 12.28 1371 GLU D CA 1
ATOM 6556 C C . GLU D 1 170 ? 8.428 16.269 23.451 1.00 16.41 1371 GLU D C 1
ATOM 6557 O O . GLU D 1 170 ? 8.530 15.044 23.328 1.00 22.89 1371 GLU D O 1
ATOM 6563 N N . PRO D 1 171 ? 9.239 17.103 22.790 1.00 14.74 1372 PRO D N 1
ATOM 6564 C CA . PRO D 1 171 ? 10.288 16.555 21.917 1.00 13.08 1372 PRO D CA 1
ATOM 6565 C C . PRO D 1 171 ? 11.420 15.885 22.675 1.00 15.29 1372 PRO D C 1
ATOM 6566 O O . PRO D 1 171 ? 12.166 15.104 22.072 1.00 33.82 1372 PRO D O 1
ATOM 6570 N N . SER D 1 172 ? 11.576 16.159 23.971 1.00 11.67 1373 SER D N 1
ATOM 6571 C CA . SER D 1 172 ? 12.618 15.493 24.743 1.00 20.38 1373 SER D CA 1
ATOM 6572 C C . SER D 1 172 ? 12.311 14.021 24.974 1.00 23.26 1373 SER D C 1
ATOM 6573 O O . SER D 1 172 ? 13.239 13.233 25.186 1.00 21.41 1373 SER D O 1
ATOM 6576 N N . ALA D 1 173 ? 11.038 13.630 24.931 1.00 21.75 1374 ALA D N 1
ATOM 6577 C CA . ALA D 1 173 ? 10.640 12.253 25.184 1.00 13.64 1374 ALA D CA 1
ATOM 6578 C C . ALA D 1 173 ? 10.025 11.557 23.983 1.00 14.62 1374 ALA D C 1
ATOM 6579 O O . ALA D 1 173 ? 10.211 10.350 23.826 1.00 35.76 1374 ALA D O 1
ATOM 6581 N N . HIS D 1 174 ? 9.305 12.283 23.128 1.00 21.02 1375 HIS D N 1
ATOM 6582 C CA . HIS D 1 174 ? 8.555 11.685 22.033 1.00 21.36 1375 HIS D CA 1
ATOM 6583 C C . HIS D 1 174 ? 9.235 11.870 20.681 1.00 28.63 1375 HIS D C 1
ATOM 6584 O O . HIS D 1 174 ? 8.570 11.789 19.643 1.00 30.21 1375 HIS D O 1
ATOM 6591 N N . LEU D 1 175 ? 10.542 12.115 20.673 1.00 34.73 1376 LEU D N 1
ATOM 6592 C CA . LEU D 1 175 ? 11.312 12.187 19.442 1.00 17.27 1376 LEU D CA 1
ATOM 6593 C C . LEU D 1 175 ? 12.635 11.469 19.644 1.00 20.25 1376 LEU D C 1
ATOM 6594 O O . LEU D 1 175 ? 13.115 11.313 20.769 1.00 34.43 1376 LEU D O 1
ATOM 6599 N N . ASP D 1 176 ? 13.217 11.026 18.537 1.00 23.52 1377 ASP D N 1
ATOM 6600 C CA . ASP D 1 176 ? 14.581 10.532 18.582 1.00 28.96 1377 ASP D CA 1
ATOM 6601 C C . ASP D 1 176 ? 15.510 11.674 18.985 1.00 28.03 1377 ASP D C 1
ATOM 6602 O O . ASP D 1 176 ? 15.337 12.807 18.518 1.00 30.70 1377 ASP D O 1
ATOM 6607 N N . PRO D 1 177 ? 16.480 11.426 19.870 1.00 30.38 1378 PRO D N 1
ATOM 6608 C CA . PRO D 1 177 ? 17.401 12.509 20.260 1.00 34.15 1378 PRO D CA 1
ATOM 6609 C C . PRO D 1 177 ? 18.107 13.159 19.083 1.00 31.13 1378 PRO D C 1
ATOM 6610 O O . PRO D 1 177 ? 18.341 14.375 19.101 1.00 24.15 1378 PRO D O 1
ATOM 6614 N N . VAL D 1 178 ? 18.444 12.383 18.049 1.00 28.14 1379 VAL D N 1
ATOM 6615 C CA . VAL D 1 178 ? 19.096 12.953 16.873 1.00 26.39 1379 VAL D CA 1
ATOM 6616 C C . VAL D 1 178 ? 18.164 13.927 16.164 1.00 33.39 1379 VAL D C 1
ATOM 6617 O O . VAL D 1 178 ? 18.588 14.995 15.704 1.00 42.56 1379 VAL D O 1
ATOM 6621 N N . THR D 1 179 ? 16.879 13.578 16.069 1.00 33.70 1380 THR D N 1
ATOM 6622 C CA . THR D 1 179 ? 15.916 14.469 15.430 1.00 20.72 1380 THR D CA 1
ATOM 6623 C C . THR D 1 179 ? 15.777 15.774 16.203 1.00 30.46 1380 THR D C 1
ATOM 6624 O O . THR D 1 179 ? 15.757 16.857 15.607 1.00 25.44 1380 THR D O 1
ATOM 6628 N N . TYR D 1 180 ? 15.693 15.691 17.535 1.00 33.31 1381 TYR D N 1
ATOM 6629 C CA . TYR D 1 180 ? 15.545 16.894 18.351 1.00 29.43 1381 TYR D CA 1
ATOM 6630 C C . TYR D 1 180 ? 16.748 17.818 18.196 1.00 32.62 1381 TYR D C 1
ATOM 6631 O O . TYR D 1 180 ? 16.597 19.045 18.172 1.00 43.92 1381 TYR D O 1
ATOM 6640 N N . GLN D 1 181 ? 17.952 17.247 18.091 1.00 25.75 1382 GLN D N 1
ATOM 6641 C CA . GLN D 1 181 ? 19.138 18.070 17.875 1.00 24.50 1382 GLN D CA 1
ATOM 6642 C C . GLN D 1 181 ? 19.021 18.874 16.587 1.00 33.18 1382 GLN D C 1
ATOM 6643 O O . GLN D 1 181 ? 19.414 20.047 16.539 1.00 34.74 1382 GLN D O 1
ATOM 6649 N N . ILE D 1 182 ? 18.476 18.263 15.534 1.00 27.10 1383 ILE D N 1
ATOM 6650 C CA . ILE D 1 182 ? 18.306 18.976 14.272 1.00 28.46 1383 ILE D CA 1
ATOM 6651 C C . ILE D 1 182 ? 17.269 20.082 14.418 1.00 27.32 1383 ILE D C 1
ATOM 6652 O O . ILE D 1 182 ? 17.433 21.179 13.870 1.00 33.75 1383 ILE D O 1
ATOM 6657 N N . ILE D 1 183 ? 16.187 19.816 15.156 1.00 18.62 1384 ILE D N 1
ATOM 6658 C CA . ILE D 1 183 ? 15.180 20.847 15.399 1.00 18.64 1384 ILE D CA 1
ATOM 6659 C C . ILE D 1 183 ? 15.809 22.037 16.111 1.00 25.35 1384 ILE D C 1
ATOM 6660 O O . ILE D 1 183 ? 15.659 23.189 15.688 1.00 29.98 1384 ILE D O 1
ATOM 6665 N N . ARG D 1 184 ? 16.528 21.770 17.205 1.00 28.14 1385 ARG D N 1
ATOM 6666 C CA . ARG D 1 184 ? 17.138 22.846 17.977 1.00 31.43 1385 ARG D CA 1
ATOM 6667 C C . ARG D 1 184 ? 18.204 23.580 17.174 1.00 26.73 1385 ARG D C 1
ATOM 6668 O O . ARG D 1 184 ? 18.443 24.771 17.404 1.00 32.22 1385 ARG D O 1
ATOM 6676 N N . ARG D 1 185 ? 18.850 22.894 16.230 1.00 24.32 1386 ARG D N 1
ATOM 6677 C CA . ARG D 1 185 ? 19.758 23.573 15.312 1.00 26.80 1386 ARG D CA 1
ATOM 6678 C C . ARG D 1 185 ? 18.991 24.508 14.384 1.00 33.06 1386 ARG D C 1
ATOM 6679 O O . ARG D 1 185 ? 19.379 25.666 14.192 1.00 34.04 1386 ARG D O 1
ATOM 6687 N N . THR D 1 186 ? 17.894 24.016 13.800 1.00 33.10 1387 THR D N 1
ATOM 6688 C CA . THR D 1 186 ? 17.069 24.852 12.934 1.00 30.97 1387 THR D CA 1
ATOM 6689 C C . THR D 1 186 ? 16.510 26.053 13.686 1.00 32.84 1387 THR D C 1
ATOM 6690 O O . THR D 1 186 ? 16.331 27.126 13.098 1.00 37.90 1387 THR D O 1
ATOM 6694 N N . LEU D 1 187 ? 16.244 25.900 14.985 1.00 26.08 1388 LEU D N 1
ATOM 6695 C CA . LEU D 1 187 ? 15.780 27.016 15.800 1.00 36.48 1388 LEU D CA 1
ATOM 6696 C C . LEU D 1 187 ? 16.826 28.111 15.953 1.00 44.18 1388 LEU D C 1
ATOM 6697 O O . LEU D 1 187 ? 16.499 29.189 16.460 1.00 42.77 1388 LEU D O 1
ATOM 6702 N N . LYS D 1 188 ? 18.068 27.863 15.534 1.00 43.05 1389 LYS D N 1
ATOM 6703 C CA . LYS D 1 188 ? 19.110 28.876 15.538 1.00 43.56 1389 LYS D CA 1
ATOM 6704 C C . LYS D 1 188 ? 19.442 29.398 14.148 1.00 43.42 1389 LYS D C 1
ATOM 6705 O O . LYS D 1 188 ? 20.218 30.354 14.034 1.00 49.19 1389 LYS D O 1
ATOM 6711 N N . GLN D 1 189 ? 18.878 28.804 13.091 1.00 42.11 1390 GLN D N 1
ATOM 6712 C CA . GLN D 1 189 ? 19.166 29.226 11.731 1.00 44.28 1390 GLN D CA 1
ATOM 6713 C C . GLN D 1 189 ? 17.868 29.702 11.099 1.00 40.94 1390 GLN D C 1
ATOM 6714 O O . GLN D 1 189 ? 17.469 30.858 11.297 1.00 35.85 1390 GLN D O 1
ATOM 6720 N N . ALA D 1 190 ? 17.176 28.850 10.336 1.00 39.52 1391 ALA D N 1
ATOM 6721 C CA . ALA D 1 190 ? 15.991 29.293 9.607 1.00 37.47 1391 ALA D CA 1
ATOM 6722 C C . ALA D 1 190 ? 14.853 29.680 10.542 1.00 33.42 1391 ALA D C 1
ATOM 6723 O O . ALA D 1 190 ? 14.050 30.557 10.206 1.00 43.96 1391 ALA D O 1
ATOM 6725 N N . PHE D 1 191 ? 14.763 29.045 11.710 1.00 34.71 1392 PHE D N 1
ATOM 6726 C CA . PHE D 1 191 ? 13.735 29.355 12.694 1.00 33.54 1392 PHE D CA 1
ATOM 6727 C C . PHE D 1 191 ? 14.245 30.262 13.809 1.00 33.65 1392 PHE D C 1
ATOM 6728 O O . PHE D 1 191 ? 13.662 30.280 14.898 1.00 32.83 1392 PHE D O 1
ATOM 6736 N N . ALA D 1 192 ? 15.317 31.017 13.556 1.00 38.99 1393 ALA D N 1
ATOM 6737 C CA . ALA D 1 192 ? 15.883 31.874 14.593 1.00 39.99 1393 ALA D CA 1
ATOM 6738 C C . ALA D 1 192 ? 14.905 32.965 15.010 1.00 35.09 1393 ALA D C 1
ATOM 6739 O O . ALA D 1 192 ? 14.797 33.293 16.197 1.00 48.59 1393 ALA D O 1
ATOM 6741 N N . ASP D 1 193 ? 14.185 33.539 14.050 1.00 26.64 1394 ASP D N 1
ATOM 6742 C CA . ASP D 1 193 ? 13.202 34.580 14.319 1.00 45.17 1394 ASP D CA 1
ATOM 6743 C C . ASP D 1 193 ? 11.800 34.024 14.534 1.00 48.11 1394 ASP D C 1
ATOM 6744 O O . ASP D 1 193 ? 10.849 34.803 14.661 1.00 42.89 1394 ASP D O 1
ATOM 6749 N N . CYS D 1 194 ? 11.654 32.703 14.588 1.00 47.93 1395 CYS D N 1
ATOM 6750 C CA . CYS D 1 194 ? 10.350 32.060 14.662 1.00 43.00 1395 CYS D CA 1
ATOM 6751 C C . CYS D 1 194 ? 9.951 31.800 16.110 1.00 36.25 1395 CYS D C 1
ATOM 6752 O O . CYS D 1 194 ? 10.789 31.451 16.947 1.00 34.86 1395 CYS D O 1
ATOM 6755 N N . THR D 1 195 ? 8.663 31.972 16.397 1.00 30.41 1396 THR D N 1
ATOM 6756 C CA . THR D 1 195 ? 8.136 31.729 17.732 1.00 18.77 1396 THR D CA 1
ATOM 6757 C C . THR D 1 195 ? 8.001 30.232 17.980 1.00 22.59 1396 THR D C 1
ATOM 6758 O O . THR D 1 195 ? 7.557 29.480 17.108 1.00 30.08 1396 THR D O 1
ATOM 6762 N N . VAL D 1 196 ? 8.397 29.799 19.175 1.00 32.15 1397 VAL D N 1
ATOM 6763 C CA . VAL D 1 196 ? 8.363 28.393 19.558 1.00 33.99 1397 VAL D CA 1
ATOM 6764 C C . VAL D 1 196 ? 7.540 28.251 20.830 1.00 33.03 1397 VAL D C 1
ATOM 6765 O O . VAL D 1 196 ? 7.747 28.994 21.796 1.00 35.41 1397 VAL D O 1
ATOM 6769 N N . ILE D 1 197 ? 6.608 27.303 20.825 1.00 27.40 1398 ILE D N 1
ATOM 6770 C CA . ILE D 1 197 ? 5.883 26.893 22.021 1.00 25.31 1398 ILE D CA 1
ATOM 6771 C C . ILE D 1 197 ? 6.366 25.490 22.365 1.00 25.81 1398 ILE D C 1
ATOM 6772 O O . ILE D 1 197 ? 6.076 24.527 21.644 1.00 26.96 1398 ILE D O 1
ATOM 6777 N N . LEU D 1 198 ? 7.120 25.377 23.454 1.00 20.93 1399 LEU D N 1
ATOM 6778 C CA . LEU D 1 198 ? 7.742 24.121 23.859 1.00 18.84 1399 LEU D CA 1
ATOM 6779 C C . LEU D 1 198 ? 6.949 23.516 25.011 1.00 29.63 1399 LEU D C 1
ATOM 6780 O O . LEU D 1 198 ? 6.900 24.088 26.106 1.00 47.48 1399 LEU D O 1
ATOM 6785 N N . CYS D 1 199 ? 6.336 22.363 24.763 1.00 16.24 1400 CYS D N 1
ATOM 6786 C CA . CYS D 1 199 ? 5.503 21.685 25.748 1.00 23.85 1400 CYS D CA 1
ATOM 6787 C C . CYS D 1 199 ? 6.286 20.527 26.353 1.00 24.31 1400 CYS D C 1
ATOM 6788 O O . CYS D 1 199 ? 6.741 19.638 25.627 1.00 21.44 1400 CYS D O 1
ATOM 6791 N N . GLU D 1 200 ? 6.441 20.541 27.675 1.00 26.01 1401 GLU D N 1
ATOM 6792 C CA . GLU D 1 200 ? 7.142 19.484 28.391 1.00 12.35 1401 GLU D CA 1
ATOM 6793 C C . GLU D 1 200 ? 6.479 19.277 29.745 1.00 24.18 1401 GLU D C 1
ATOM 6794 O O . GLU D 1 200 ? 5.773 20.152 30.254 1.00 27.57 1401 GLU D O 1
ATOM 6800 N N . ALA D 1 201 ? 6.720 18.105 30.329 1.00 22.50 1402 ALA D N 1
ATOM 6801 C CA . ALA D 1 201 ? 6.177 17.775 31.639 1.00 22.17 1402 ALA D CA 1
ATOM 6802 C C . ALA D 1 201 ? 7.088 18.193 32.787 1.00 20.29 1402 ALA D C 1
ATOM 6803 O O . ALA D 1 201 ? 6.637 18.211 33.938 1.00 24.15 1402 ALA D O 1
ATOM 6805 N N . ARG D 1 202 ? 8.347 18.525 32.509 1.00 22.51 1403 ARG D N 1
ATOM 6806 C CA . ARG D 1 202 ? 9.287 18.955 33.533 1.00 19.82 1403 ARG D CA 1
ATOM 6807 C C . ARG D 1 202 ? 9.936 20.266 33.117 1.00 23.06 1403 ARG D C 1
ATOM 6808 O O . ARG D 1 202 ? 10.099 20.549 31.928 1.00 29.30 1403 ARG D O 1
ATOM 6816 N N . ILE D 1 203 ? 10.312 21.064 34.119 1.00 30.05 1404 ILE D N 1
ATOM 6817 C CA . ILE D 1 203 ? 10.932 22.357 33.851 1.00 32.44 1404 ILE D CA 1
ATOM 6818 C C . ILE D 1 203 ? 12.341 22.180 33.297 1.00 34.89 1404 ILE D C 1
ATOM 6819 O O . ILE D 1 203 ? 12.821 23.019 32.523 1.00 29.47 1404 ILE D O 1
ATOM 6824 N N . GLU D 1 204 ? 13.018 21.084 33.655 1.00 33.63 1405 GLU D N 1
ATOM 6825 C CA . GLU D 1 204 ? 14.396 20.873 33.223 1.00 33.51 1405 GLU D CA 1
ATOM 6826 C C . GLU D 1 204 ? 14.528 20.765 31.709 1.00 33.08 1405 GLU D C 1
ATOM 6827 O O . GLU D 1 204 ? 15.643 20.870 31.187 1.00 42.99 1405 GLU D O 1
ATOM 6833 N N . ALA D 1 205 ? 13.424 20.560 30.994 1.00 29.61 1406 ALA D N 1
ATOM 6834 C CA . ALA D 1 205 ? 13.442 20.464 29.542 1.00 30.37 1406 ALA D CA 1
ATOM 6835 C C . ALA D 1 205 ? 13.021 21.760 28.858 1.00 23.85 1406 ALA D C 1
ATOM 6836 O O . ALA D 1 205 ? 12.860 21.777 27.634 1.00 12.67 1406 ALA D O 1
ATOM 6838 N N . MET D 1 206 ? 12.838 22.846 29.620 1.00 13.83 1407 MET D N 1
ATOM 6839 C CA . MET D 1 206 ? 12.432 24.134 29.067 1.00 25.63 1407 MET D CA 1
ATOM 6840 C C . MET D 1 206 ? 13.290 25.279 29.596 1.00 34.24 1407 MET D C 1
ATOM 6841 O O . MET D 1 206 ? 12.838 26.428 29.602 1.00 27.13 1407 MET D O 1
ATOM 6846 N N . LEU D 1 207 ? 14.520 24.991 30.028 1.00 44.35 1408 LEU D N 1
ATOM 6847 C CA . LEU D 1 207 ? 15.291 25.959 30.801 1.00 32.49 1408 LEU D CA 1
ATOM 6848 C C . LEU D 1 207 ? 15.634 27.222 30.019 1.00 32.94 1408 LEU D C 1
ATOM 6849 O O . LEU D 1 207 ? 15.902 28.259 30.636 1.00 42.81 1408 LEU D O 1
ATOM 6854 N N . GLU D 1 208 ? 15.626 27.171 28.688 1.00 24.40 1409 GLU D N 1
ATOM 6855 C CA . GLU D 1 208 ? 16.064 28.295 27.871 1.00 25.09 1409 GLU D CA 1
ATOM 6856 C C . GLU D 1 208 ? 14.912 29.140 27.337 1.00 26.46 1409 GLU D C 1
ATOM 6857 O O . GLU D 1 208 ? 15.148 30.048 26.535 1.00 34.10 1409 GLU D O 1
ATOM 6863 N N . CYS D 1 209 ? 13.680 28.876 27.765 1.00 25.95 1410 CYS D N 1
ATOM 6864 C CA . CYS D 1 209 ? 12.532 29.605 27.244 1.00 30.22 1410 CYS D CA 1
ATOM 6865 C C . CYS D 1 209 ? 12.455 31.005 27.840 1.00 29.33 1410 CYS D C 1
ATOM 6866 O O . CYS D 1 209 ? 12.785 31.221 29.009 1.00 17.42 1410 CYS D O 1
ATOM 6869 N N . ASP D 1 210 ? 12.003 31.959 27.021 1.00 35.38 1411 ASP D N 1
ATOM 6870 C CA . ASP D 1 210 ? 11.919 33.347 27.465 1.00 29.45 1411 ASP D CA 1
ATOM 6871 C C . ASP D 1 210 ? 10.811 33.531 28.496 1.00 23.81 1411 ASP D C 1
ATOM 6872 O O . ASP D 1 210 ? 11.018 34.164 29.538 1.00 34.76 1411 ASP D O 1
ATOM 6877 N N . GLN D 1 211 ? 9.625 32.993 28.222 1.00 30.99 1412 GLN D N 1
ATOM 6878 C CA . GLN D 1 211 ? 8.513 33.027 29.159 1.00 27.55 1412 GLN D CA 1
ATOM 6879 C C . GLN D 1 211 ? 7.913 31.632 29.280 1.00 29.61 1412 GLN D C 1
ATOM 6880 O O . GLN D 1 211 ? 8.198 30.736 28.481 1.00 21.44 1412 GLN D O 1
ATOM 6886 N N . PHE D 1 212 ? 7.065 31.458 30.292 1.00 22.37 1413 PHE D N 1
ATOM 6887 C CA . PHE D 1 212 ? 6.508 30.154 30.616 1.00 24.13 1413 PHE D CA 1
ATOM 6888 C C . PHE D 1 212 ? 5.019 30.281 30.900 1.00 27.39 1413 PHE D C 1
ATOM 6889 O O . PHE D 1 212 ? 4.549 31.308 31.395 1.00 40.03 1413 PHE D O 1
ATOM 6897 N N . LEU D 1 213 ? 4.283 29.217 30.582 1.00 23.58 1414 LEU D N 1
ATOM 6898 C CA . LEU D 1 213 ? 2.856 29.113 30.871 1.00 24.36 1414 LEU D CA 1
ATOM 6899 C C . LEU D 1 213 ? 2.625 27.790 31.588 1.00 33.56 1414 LEU D C 1
ATOM 6900 O O . LEU D 1 213 ? 2.726 26.723 30.974 1.00 45.01 1414 LEU D O 1
ATOM 6905 N N . VAL D 1 214 ? 2.321 27.855 32.881 1.00 28.07 1415 VAL D N 1
ATOM 6906 C CA . VAL D 1 214 ? 2.174 26.669 33.718 1.00 29.58 1415 VAL D CA 1
ATOM 6907 C C . VAL D 1 214 ? 0.699 26.308 33.813 1.00 36.63 1415 VAL D C 1
ATOM 6908 O O . VAL D 1 214 ? -0.137 27.156 34.152 1.00 33.01 1415 VAL D O 1
ATOM 6912 N N . ILE D 1 215 ? 0.380 25.049 33.526 1.00 38.74 1416 ILE D N 1
ATOM 6913 C CA . ILE D 1 215 ? -0.989 24.549 33.552 1.00 33.63 1416 ILE D CA 1
ATOM 6914 C C . ILE D 1 215 ? -1.185 23.765 34.843 1.00 39.03 1416 ILE D C 1
ATOM 6915 O O . ILE D 1 215 ? -0.675 22.649 34.988 1.00 43.92 1416 ILE D O 1
ATOM 6920 N N . GLU D 1 216 ? -1.926 24.344 35.784 1.00 51.14 1417 GLU D N 1
ATOM 6921 C CA . GLU D 1 216 ? -2.384 23.632 36.969 1.00 61.37 1417 GLU D CA 1
ATOM 6922 C C . GLU D 1 216 ? -3.893 23.785 37.063 1.00 63.00 1417 GLU D C 1
ATOM 6923 O O . GLU D 1 216 ? -4.409 24.906 37.018 1.00 61.42 1417 GLU D O 1
ATOM 6929 N N . GLU D 1 217 ? -4.587 22.660 37.184 1.00 69.16 1418 GLU D N 1
ATOM 6930 C CA . GLU D 1 217 ? -6.058 22.602 37.150 1.00 77.23 1418 GLU D CA 1
ATOM 6931 C C . GLU D 1 217 ? -6.492 23.168 35.793 1.00 76.58 1418 GLU D C 1
ATOM 6932 O O . GLU D 1 217 ? -5.851 22.876 34.772 1.00 81.07 1418 GLU D O 1
ATOM 6938 N N . ASN D 1 218 ? -7.552 23.973 35.736 1.00 69.25 1419 ASN D N 1
ATOM 6939 C CA . ASN D 1 218 ? -8.041 24.523 34.478 1.00 69.63 1419 ASN D CA 1
ATOM 6940 C C . ASN D 1 218 ? -7.583 25.960 34.250 1.00 65.80 1419 ASN D C 1
ATOM 6941 O O . ASN D 1 218 ? -8.182 26.673 33.438 1.00 55.30 1419 ASN D O 1
ATOM 6946 N N . LYS D 1 219 ? -6.534 26.394 34.942 1.00 68.56 1420 LYS D N 1
ATOM 6947 C CA . LYS D 1 219 ? -5.980 27.731 34.795 1.00 59.50 1420 LYS D CA 1
ATOM 6948 C C . LYS D 1 219 ? -4.572 27.654 34.216 1.00 56.53 1420 LYS D C 1
ATOM 6949 O O . LYS D 1 219 ? -3.968 26.582 34.122 1.00 54.11 1420 LYS D O 1
ATOM 6951 N N . VAL D 1 220 ? -4.051 28.815 33.824 1.00 52.78 1421 VAL D N 1
ATOM 6952 C CA . VAL D 1 220 ? -2.720 28.921 33.231 1.00 40.35 1421 VAL D CA 1
ATOM 6953 C C . VAL D 1 220 ? -2.011 30.108 33.870 1.00 33.55 1421 VAL D C 1
ATOM 6954 O O . VAL D 1 220 ? -2.418 31.258 33.670 1.00 43.52 1421 VAL D O 1
ATOM 6958 N N . ARG D 1 221 ? -0.955 29.836 34.634 1.00 33.72 1422 ARG D N 1
ATOM 6959 C CA . ARG D 1 221 ? -0.122 30.882 35.211 1.00 29.12 1422 ARG D CA 1
ATOM 6960 C C . ARG D 1 221 ? 1.048 31.186 34.287 1.00 25.62 1422 ARG D C 1
ATOM 6961 O O . ARG D 1 221 ? 1.591 30.295 33.629 1.00 36.96 1422 ARG D O 1
ATOM 6969 N N . GLN D 1 222 ? 1.442 32.456 34.253 1.00 25.73 1423 GLN D N 1
ATOM 6970 C CA . GLN D 1 222 ? 2.482 32.932 33.354 1.00 29.48 1423 GLN D CA 1
ATOM 6971 C C . GLN D 1 222 ? 3.690 33.414 34.148 1.00 28.96 1423 GLN D C 1
ATOM 6972 O O . GLN D 1 222 ? 3.545 34.035 35.206 1.00 32.57 1423 GLN D O 1
ATOM 6978 N N . TYR D 1 223 ? 4.881 33.112 33.632 1.00 24.13 1424 TYR D N 1
ATOM 6979 C CA . TYR D 1 223 ? 6.139 33.556 34.218 1.00 23.12 1424 TYR D CA 1
ATOM 6980 C C . TYR D 1 223 ? 7.044 34.029 33.093 1.00 29.46 1424 TYR D C 1
ATOM 6981 O O . TYR D 1 223 ? 7.159 33.351 32.068 1.00 44.90 1424 TYR D O 1
ATOM 6990 N N . ASP D 1 224 ? 7.686 35.183 33.281 1.00 36.36 1425 ASP D N 1
ATOM 6991 C CA . ASP D 1 224 ? 8.600 35.724 32.282 1.00 57.88 1425 ASP D CA 1
ATOM 6992 C C . ASP D 1 224 ? 10.058 35.621 32.719 1.00 54.61 1425 ASP D C 1
ATOM 6993 O O . ASP D 1 224 ? 10.912 36.349 32.203 1.00 64.11 1425 ASP D O 1
ATOM 6998 N N . SER D 1 225 ? 10.356 34.732 33.662 1.00 48.87 1426 SER D N 1
ATOM 6999 C CA . SER D 1 225 ? 11.728 34.448 34.055 1.00 49.73 1426 SER D CA 1
ATOM 7000 C C . SER D 1 225 ? 11.743 33.109 34.774 1.00 51.06 1426 SER D C 1
ATOM 7001 O O . SER D 1 225 ? 10.870 32.833 35.601 1.00 39.99 1426 SER D O 1
ATOM 7004 N N . ILE D 1 226 ? 12.739 32.282 34.450 1.00 54.87 1427 ILE D N 1
ATOM 7005 C CA . ILE D 1 226 ? 12.798 30.939 35.011 1.00 41.42 1427 ILE D CA 1
ATOM 7006 C C . ILE D 1 226 ? 13.148 30.958 36.494 1.00 39.52 1427 ILE D C 1
ATOM 7007 O O . ILE D 1 226 ? 12.795 30.023 37.222 1.00 32.82 1427 ILE D O 1
ATOM 7012 N N . GLN D 1 227 ? 13.821 32.008 36.970 1.00 50.99 1428 GLN D N 1
ATOM 7013 C CA . GLN D 1 227 ? 14.210 32.061 38.374 1.00 58.99 1428 GLN D CA 1
ATOM 7014 C C . GLN D 1 227 ? 13.018 32.290 39.295 1.00 60.13 1428 GLN D C 1
ATOM 7015 O O . GLN D 1 227 ? 13.088 31.933 40.476 1.00 62.55 1428 GLN D O 1
ATOM 7021 N N . LYS D 1 228 ? 11.933 32.867 38.785 1.00 60.61 1429 LYS D N 1
ATOM 7022 C CA . LYS D 1 228 ? 10.719 33.069 39.573 1.00 64.59 1429 LYS D CA 1
ATOM 7023 C C . LYS D 1 228 ? 10.155 31.743 40.074 1.00 62.26 1429 LYS D C 1
ATOM 7024 O O . LYS D 1 228 ? 9.228 31.720 40.883 1.00 65.35 1429 LYS D O 1
#

InterPro domains:
  IPR003439 ABC transporter-like, ATP-binding domain [PF00005] (441-575)
  IPR003439 ABC transporter-like, ATP-binding domain [PF00005] (1227-1373)
  IPR003439 ABC transporter-like, ATP-binding domain [PS50893] (423-646)
  IPR003439 ABC transporter-like, ATP-binding domain [PS50893] (1210-1443)
  IPR003593 AAA+ ATPase domain [SM00382] (450-639)
  IPR003593 AAA+ ATPase domain [SM00382] (1236-1418)
  IPR009147 Cystic fibrosis transmembrane conductance regulator [PR01851] (81-100)
  IPR009147 Cystic fibrosis transmembrane conductance regulator [PR01851] (118-135)
  IPR009147 Cystic fibrosis transmembrane conductance regulator [PR01851] (195-217)
  IPR009147 Cystic fibrosis transmembrane conductance regulator [PR01851] (233-252)
  IPR009147 Cystic fibrosis transmembrane conductance regulator [PR01851] (333-356)
  IPR009147 Cystic fibrosis transmembrane conductance regulator [PR01851] (849-867)
  IPR009147 Cystic fibrosis transmembrane conductance regulator [PR01851] (913-931)
  IPR009147 Cystic fibrosis transmembrane conductance regulator [PR01851] (932-946)
  IPR009147 Cystic fibrosis transmembrane conductance regulator [PR01851] (1078-1097)
  IPR009147 Cystic fibrosis transmembrane conductance regulator [PR01851] (1098-1116)
  IPR009147 Cystic fibrosis transmembrane conductance regulator [PR01851] (1134-1153)
  IPR009147 Cystic fibrosis transmembrane conductance regulator [PR01851] (1405-1418)
  IPR009147 Cystic fibrosis transmembrane conductance regulator [TIGR01271] (1-1480)
  IPR011527 ABC transporter type 1, transmembrane domain [PF00664] (82-350)

GO terms:
  GO:0051087 protein-folding chaperone binding (F, IPI)
  GO:0005254 chloride channel activity (F, IDA)
  GO:0034976 response to endoplasmic reticulum stress (P, IDA)
  GO:0005769 early endosome (C, IDA)
  GO:0005789 endoplasmic reticulum membrane (C, IDA)
  GO:0005886 plasma membrane (C, IDA)
  GO:0016020 membrane (C, IDA)
  GO:0016324 apical plasma membrane (C, IDA)
  GO:0016887 ATP hydrolysis activity (F, IDA)
  GO:0015701 bicarbonate transport (P, IDA)
  GO:1904322 cellular response to forskolin (P, IDA)
  GO:0015106 bicarbonate transmembrane transporter activity (F, IDA)
  GO:1902476 chloride transmembrane transport (P, IDA)
  GO:0019869 chloride channel inhibitor activity (F, IDA)
  GO:0031901 early endosome membrane (C, EXP)
  GO:0005260 intracellularly ATP-gated chloride channel activity (F, EXP)
  GO:0005789 endoplasmic reticulum membrane (C, EXP)
  GO:0005886 plasma membrane (C, EXP)
  GO:0016324 apical plasma membrane (C, EXP)
  GO:0016887 ATP hydrolysis activity (F, EXP)

Secondary structure (DSSP, 8-state):
--SS-S--EEEEEEEEESSTT---SEEEEEEEE-TT-EEEEE--TTSSHHHHHHHHTT-SEEEEEEEETTEETTSS-HHHHHTTEEEES------SEEHHHHH-TT--S-HHHHHHHHHHTT-HHHHHTSTTGGG-EE-TTTTTS-HHHHHHHHHHHHHHTT-SEEEEESHHHHS-HHHHHHHHHHTTTTTTTSEEEEEESSGGG-TT-SEEEE--TT--EEESSSTT-/--SS-S--EEEEEEEEESSTT---SEEEEEEEE-TT-EEEEE--TTSSHHHHHHHHTT-SEEES-EEETTEETTSS-HHHHHTTEEEES------SEEHHHHH-TT--S-HHHHHHHHHHTT-HHHHHHSTTGGG-EE-TTTTTS-HHHHHHHHHHHHHHTT--EEEEESHHHHS-HHHHHHHHHHHTTTTTTSEEEEEESSGGG-TT-SEEEEEETTEEEEESSS--/--SSSS--EEEEEEEEESSSS---SEEEEEEEE-TT-EEEEEE-TTSSHHHHHHHHTT-SEEEEEEEETTEETTSS-HHHHHTTEEEES------SSBHHHHH-TT--S-HHHHHHHHHHTT-HHHHTTSTTGGG-B--GGGTTS-HHHHHHHHHHHHHHTT--EEEEESTTTSS-HHHHHHHHHHTTTTTTTSEEEEEESSGGG-TT-SEEEEEETTEEEEES-S---/--SS--EEEEEEEEESSSS---SEEEEEEEE-TT-EEEEEE-TTSSHHHHHHHHTT-SEEEEEEEETTEETTSS-HHHHHTTEEEES------SEEHHHHH-TT--S-HHHHHHHHHHTT-HHHHTTSTTGGG-EE-GGGTTS-HHHHHHHHHHHHHHTT--EEEEESTTTSS-HHHHHHHHHHTTTTTTTSEEEEEESSGGG-TT-SEEEEEETTEEEEES-TT-

Nearest PDB structures (foldseek):
  6uk1-assembly4_D  TM=9.980E-01  e=9.989E-49  Homo sapiens
  3gd7-assembly5_D  TM=9.759E-01  e=1.273E-45  Homo sapiens
  3gd7-assembly2_A  TM=9.132E-01  e=8.497E-45  Homo sapiens
  9dw9-assembly1_A  TM=8.619E-01  e=4.757E-42  Homo sapiens
  8eiq-assembly1_A  TM=8.592E-01  e=1.083E-41  Homo sapiens

Sequence (912 aa):
DIWPSGGQMTVKDLTAKYTEGGNAILENISFSISPGQRVGLLGRTGSGKSTLLLAFLRLLNTEGEIQIDGVSWDSITLEQWRKAFGVIPQDVFIFSGTFRKNLDPNEQWSDQEIWKVADEVGLRSVIEQFPGGLDFVLVDGGCVLSHGHKQLMCLARAVLSKAKILLLDEPSAHLDPVTYQIIRRTLKQAFADCTVILCEARIEAMLECDQFLVIEENKVRQYDSIQKLDIWPSGGQMTVKDLTAKYTEGGNAILENISFSISPGQRVGLLGRTGSGKSTLLLAFLRLLNTEGEIQIDGVSWDSITLEQWRKAFGVIPQDVFIFSGTFRKNLDPNEQWSDQEIWKVADEVGLRSVIEQFPGGLDFVLVDGGCVLSHGHKQLMCLARAVLSKAKILLLDEPSAHLDPVTYQIIRRTLKQAFADCTVILCEARIEAMLECDQFLVIEENKVRQYDSIQKDIWPSGGQMTVKDLTAKYTEGGNAILENISFSISPGQRVGLLGRTGSGKSTLLLAFLRLLNTEGEIQIDGVSWDSITLEQWRKAFGVIPQDVFIFSGTFRKNLDPNEQWSDQEIWKVADEVGLRSVIEQFPGGLDFVLVDGGCVLSHGHKQLMCLARAVLSKAKILLLDEPSAHLDPVTYQIIRRTLKQAFADCTVILCEARIEAMLECDQFLVIEENKVRQYDSIQKLWPSGGQMTVKDLTAKYTEGGNAILENISFSISPGQRVGLLGRRTGSGKSTLLLAFLRLLNTEGEIQIDGVSWDSITLEQWRKAFGVIPQDVFIFSGTFRKNLDPNEQWSDQEIWKVADEVGLRSVIEQFPGGLDFVLVDGGCVLSHGHKQLMCLARAVLSKAKILLLDEPSAHLDPVTYQIIRRTLKQAFADCTVILCEARIEAMLECDQFLVIEENKVRQYDSIQK

CATH classification: 3.40.50.300

Radius of gyration: 29.47 Å; Cα contacts (8 Å, |Δi|>4): 1872; chains: 4; bounding box: 81×61×81 Å

B-factor: mean 52.67, std 17.83, range [5.03, 122.42]

Solvent-accessible surface area: 39619 Å² total; per-residue (Å²): 202,100,71,11,62,19,0,46,0,34,4,43,82,0,14,0,30,114,88,97,79,32,131,40,53,0,99,91,2,58,11,60,4,59,74,20,40,30,0,0,0,25,4,136,68,81,22,9,11,52,9,1,8,59,0,0,14,74,96,26,69,24,117,35,72,0,51,0,37,56,43,17,12,110,77,52,78,82,73,98,1,80,96,0,12,3,32,1,19,64,134,20,137,9,66,101,9,29,1,65,96,0,1,4,44,80,138,137,81,60,56,78,80,0,77,137,20,0,51,55,1,12,0,19,43,10,0,120,124,29,108,59,12,5,80,54,74,0,89,117,46,4,87,76,8,63,60,23,55,32,9,10,0,11,0,0,46,9,20,14,23,104,3,48,1,2,1,3,26,11,0,44,14,27,6,67,18,44,8,26,39,5,1,88,71,4,16,141,108,46,6,42,112,7,0,5,2,19,0,5,12,74,33,55,31,1,20,134,13,83,8,3,2,12,9,85,78,76,128,22,129,79,58,119,54,22,83,197,68,188,90,76,8,56,15,0,65,0,37,6,46,75,0,20,0,33,114,92,97,84,32,128,36,51,0,93,80,0,54,8,62,3,61,74,25,38,46,0,0,0,37,5,140,69,83,18,9,10,52,10,1,13,57,0,1,12,72,97,24,72,35,126,31,63,0,55,0,36,58,40,20,6,101,80,56,74,82,61,99,1,82,111,2,12,2,29,2,22,88,122,19,140,7,76,105,15,23,0,49,64,0,0,5,55,79,119,136,85,62,56,80,79,0,76,144,16,0,65,44,1,12,1,13,42,25,0,122,145,20,106,63,11,5,82,56,72,2,96,120,49,0,99,82,12,60,55,24,55,31,8,10,0,16,0,0,51,9,22,8,30,108,5,39,2,4,1,2,19,11,0,42,14,21,5,72,10,42,7,29,33,4,1,82,45,6,25,155,103,46,10,42,110,9,0,4,2,18,0,6,12,71,40,60,31,2,19,138,6,55,17,6,3,28,10,81,149,78,126,6,30,92,64,125,51,48,116,226,178,128,78,11,67,18,0,56,0,39,5,48,84,0,6,0,17,123,84,98,76,33,131,32,54,0,98,99,3,66,11,59,1,57,76,21,33,40,0,0,0,28,1,103,64,80,18,7,11,55,7,1,7,58,0,0,16,69,94,25,73,27,101,42,61,0,55,0,37,62,40,12,9,104,83,50,80,83,58,83,1,87,115,1,15,4,24,2,19,74,102,22,140,11,57,96,16,32,0,71,72,0,0,6,35,84,125,132,101,56,59,55,79,0,63,130,20,0,78,60,1,8,0,28,12,8,0,59,74,29,107,54,12,5,83,52,71,0,87,115,50,0,89,80,9,59,72,27,48,34,2,10,0,10,0,0,43,10,24,15,34,55,5,35,1,4,0,2,24,11,1,58,19,26,8,49,74,39,8,24,35,12,0,72,56,4,15,47,80,46,6,40,83,4,0,4,3,17,0,5,11,40,42,17,28,3,10,85,15,63,4,0,2,24,4,105,95,76,60,31,183,95,84,106,50,24,113,68,209,117,11,92,17,0,50,0,43,5,49,85,0,18,0,22,116,85,96,78,34,134,33,49,0,95,96,4,63,12,62,2,55,78,21,29,43,0,0,0,34,4,126,70,80,22,10,12,53,8,1,7,59,0,2,16,69,96,22,71,27,118,39,58,0,60,0,40,59,39,14,8,108,81,49,82,78,63,78,0,79,112,1,15,6,30,2,17,63,136,15,142,12,67,101,14,34,0,71,71,0,1,4,33,106,126,76,107,58,56,74,85,0,57,113,25,0,48,65,2,7,0,77,12,8,0,46,72,36,106,56,12,6,84,52,73,2,86,114,48,0,79,77,8,60,67,25,41,40,2,7,0,9,0,0,47,11,26,13,39,61,8,43,0,1,0,1,24,10,1,61,16,26,9,46,77,44,8,28,31,4,0,80,42,6,15,40,65,46,7,48,82,2,0,3,4,21,0,4,13,37,58,15,31,2,11,83,14,66,4,7,4,27,4,112,158,69,58,28,162,88,68,96,44,51,130,173